Protein AF-A0A0S8DN21-F1 (afdb_monomer_lite)

pLDDT: mean 73.99, std 23.84, range [28.73, 98.62]

Foldseek 3Di:
DDDDDDDDAPDFDWDKDQDADPLRDQPLPDDDPDDFAQDWDDDPVDDIDTWDWDDPSPSITITGDRDPDDDDDDDPGDGDDDDDPDDDDDPPPDPPPDPDDLQSLQQPFQADDVGGAFEEALPQADDAADRSAERGPVHYHNAPVSRVNNCVVSVHQEYEFEFQGEYEDPEASELHEYEYPDAQDRYEYEQNLYAHANYEYESYEYEYEHVHPHAYEYEQHEDAQYEQHADEYACYEYHAAYEHDAQGEYEYHVYEYPDDDPDGYEYEYDAQYEYEYHQYDEEYEYPAAAQNYHEEAEHFYEYEYDCNHQAAEYEYEDHYPYHYPHPHYHYHYPPVVVVVVVVVCCVVPVVVVVVVVVVVVVVVVVVVVVVVCCCVVPVVVVVVVVVVVVVVVVVVVVVVVCCCVVPVVVVVVVVVVVVVVVVVVVVVVVCCCVVPVVVVVVVVVVPDDPVPDCPPDDDDDDDDDDDDDDDDDDDDDDDDDDDPVPPDDDDDDDDDDDDDDDDDDDDDDDDDDDDDDDDDDDDDDDDDDPPPDDPPPDDDDDDPPDDDDDDDDDDPSSQLPVQLVQQVQAFEEELPFPADAQDGNQERGPVHHHNALVSRLVNCVSNVRQEYEYELEEADDPAEEENHEYEYDPAYEYELNQYAYENYEYEQYAYAYEHHAPHEYEYHEHEDEAHYEDQEYPEYECYEYAHEYEHAYQYEHYYENYEYPPPHEAEYEDQHQRYEYEAYQYYEEYEYAQADANYEYEHAHAYEYEYDCRHQAYEYEYIDAYHYHYNVVPRYHYDYSDPYPPPPPPPDDDDDDDDFPFPPFWWQFDDDDDPDDFDKGFTDTDDDPDPPPQAQWWKWWPDDDDDTDTWGFHDADDVGRITGTPDDPDDDDNPTTMGTGD

Structure (mmCIF, N/CA/C/O backbone):
data_AF-A0A0S8DN21-F1
#
_entry.id   AF-A0A0S8DN21-F1
#
loop_
_atom_site.group_PDB
_atom_site.id
_atom_site.type_symbol
_atom_site.label_atom_id
_atom_site.label_alt_id
_atom_site.label_comp_id
_atom_site.label_asym_id
_atom_site.label_entity_id
_atom_site.label_seq_id
_atom_site.pdbx_PDB_ins_code
_atom_site.Cartn_x
_atom_site.Cartn_y
_atom_site.Cartn_z
_atom_site.occupancy
_atom_site.B_iso_or_equiv
_atom_site.auth_seq_id
_atom_site.auth_comp_id
_atom_site.auth_asym_id
_atom_site.auth_atom_id
_atom_site.pdbx_PDB_model_num
ATOM 1 N N . MET A 1 1 ? -36.800 -27.431 38.625 1.00 28.95 1 MET A N 1
ATOM 2 C CA . MET A 1 1 ? -35.570 -28.158 38.227 1.00 28.95 1 MET A CA 1
ATOM 3 C C . MET A 1 1 ? -35.252 -29.161 39.326 1.00 28.95 1 MET A C 1
ATOM 5 O O . MET A 1 1 ? -35.576 -28.854 40.464 1.00 28.95 1 MET A O 1
ATOM 9 N N . ASN A 1 2 ? -34.626 -30.303 39.023 1.00 29.48 2 ASN A N 1
ATOM 10 C CA . ASN A 1 2 ? -34.107 -31.214 40.051 1.00 29.48 2 ASN A CA 1
ATOM 11 C C . ASN A 1 2 ? -32.577 -31.124 40.063 1.00 29.48 2 ASN A C 1
ATOM 13 O O . ASN A 1 2 ? -31.935 -31.541 39.103 1.00 29.48 2 ASN A O 1
ATOM 17 N N . GLY A 1 3 ? -32.014 -30.585 41.141 1.00 30.81 3 GLY A N 1
ATOM 18 C CA . GLY A 1 3 ? -30.575 -30.501 41.382 1.00 30.81 3 GLY A CA 1
ATOM 19 C C . GLY A 1 3 ? -30.330 -30.235 42.872 1.00 30.81 3 GLY A C 1
ATOM 20 O O . GLY A 1 3 ? -31.048 -29.412 43.442 1.00 30.81 3 GLY A O 1
ATOM 21 N N . PRO A 1 4 ? -29.400 -30.946 43.533 1.00 31.86 4 PRO A N 1
ATOM 22 C CA . PRO A 1 4 ? -29.216 -30.830 44.975 1.00 31.86 4 PRO A CA 1
ATOM 23 C C . PRO A 1 4 ? -28.461 -29.545 45.339 1.00 31.86 4 PRO A C 1
ATOM 25 O O . PRO A 1 4 ? -27.337 -29.330 44.892 1.00 31.86 4 PRO A O 1
ATOM 28 N N . TYR A 1 5 ? -29.056 -28.721 46.203 1.00 35.66 5 TYR A N 1
ATOM 29 C CA . TYR A 1 5 ? -28.373 -27.598 46.848 1.00 35.66 5 TYR A CA 1
ATOM 30 C C . TYR A 1 5 ? -27.972 -27.990 48.272 1.00 35.66 5 TYR A C 1
ATOM 32 O O . TYR A 1 5 ? -28.826 -28.168 49.139 1.00 35.66 5 TYR A O 1
ATOM 40 N N . GLU A 1 6 ? -26.670 -28.110 48.528 1.00 32.16 6 GLU A N 1
ATOM 41 C CA . GLU A 1 6 ? -26.154 -28.446 49.856 1.00 32.16 6 GLU A CA 1
ATOM 42 C C . GLU A 1 6 ? -26.231 -27.234 50.804 1.00 32.16 6 GLU A C 1
ATOM 44 O O . GLU A 1 6 ? -25.586 -26.200 50.600 1.00 32.16 6 GLU A O 1
ATOM 49 N N . ILE A 1 7 ? -27.039 -27.352 51.862 1.00 38.12 7 ILE A N 1
ATOM 50 C CA . ILE A 1 7 ? -27.180 -26.323 52.899 1.00 38.12 7 ILE A CA 1
ATOM 51 C C . ILE A 1 7 ? -26.218 -26.645 54.047 1.00 38.12 7 ILE A C 1
ATOM 53 O O . ILE A 1 7 ? -26.537 -27.427 54.940 1.00 38.12 7 ILE A O 1
ATOM 57 N N . ILE A 1 8 ? -25.041 -26.015 54.030 1.00 36.91 8 ILE A N 1
ATOM 58 C CA . ILE A 1 8 ? -24.030 -26.146 55.091 1.00 36.91 8 ILE A CA 1
ATOM 59 C C . ILE A 1 8 ? -24.579 -25.562 56.413 1.00 36.91 8 ILE A C 1
ATOM 61 O O . ILE A 1 8 ? -24.867 -24.359 56.465 1.00 36.91 8 ILE A O 1
ATOM 65 N N . PRO A 1 9 ? -24.703 -26.356 57.498 1.00 30.48 9 PRO A N 1
ATOM 66 C CA . PRO A 1 9 ? -25.205 -25.863 58.778 1.00 30.48 9 PRO A CA 1
ATOM 67 C C . PRO A 1 9 ? -24.306 -24.782 59.395 1.00 30.48 9 PRO A C 1
ATOM 69 O O . PRO A 1 9 ? -23.082 -24.882 59.374 1.00 30.48 9 PRO A O 1
ATOM 72 N N . GLY A 1 10 ? -24.921 -23.761 59.998 1.00 34.22 10 GLY A N 1
ATOM 73 C CA . GLY A 1 10 ? -24.223 -22.702 60.742 1.00 34.22 10 GLY A CA 1
ATOM 74 C C . GLY A 1 10 ? -23.809 -21.467 59.931 1.00 34.22 10 GLY A C 1
ATOM 75 O O . GLY A 1 10 ? -23.432 -20.463 60.533 1.00 34.22 10 GLY A O 1
ATOM 76 N N . VAL A 1 11 ? -23.926 -21.476 58.598 1.00 36.78 11 VAL A N 1
ATOM 77 C CA . VAL A 1 11 ? -23.658 -20.285 57.771 1.00 36.78 11 VAL A CA 1
ATOM 78 C C . VAL A 1 11 ? -24.882 -19.365 57.748 1.00 36.78 11 VAL A C 1
ATOM 80 O O . VAL A 1 11 ? -25.915 -19.700 57.169 1.00 36.78 11 VAL A O 1
ATOM 83 N N . GLN A 1 12 ? -24.767 -18.173 58.339 1.00 35.72 12 GLN A N 1
ATOM 84 C CA . GLN A 1 12 ? -25.833 -17.169 58.317 1.00 35.72 12 GLN A CA 1
ATOM 85 C C . GLN A 1 12 ? -25.889 -16.465 56.948 1.00 35.72 12 GLN A C 1
ATOM 87 O O . GLN A 1 12 ? -25.237 -15.446 56.729 1.00 35.72 12 GLN A O 1
ATOM 92 N N . LYS A 1 13 ? -26.670 -17.011 56.007 1.00 41.50 13 LYS A N 1
ATOM 93 C CA . LYS A 1 13 ? -26.903 -16.381 54.698 1.00 41.50 13 LYS A CA 1
ATOM 94 C C . LYS A 1 13 ? -27.935 -15.254 54.815 1.00 41.50 13 LYS A C 1
ATOM 96 O O . LYS A 1 13 ? -29.097 -15.503 55.124 1.00 41.50 13 LYS A O 1
ATOM 101 N N . GLN A 1 14 ? -27.518 -14.020 54.531 1.00 38.78 14 GLN A N 1
ATOM 102 C CA . GLN A 1 14 ? -28.447 -12.931 54.223 1.00 38.78 14 GLN A CA 1
ATOM 103 C C . GLN A 1 14 ? -28.966 -13.153 52.799 1.00 38.78 14 GLN A C 1
ATOM 105 O O . GLN A 1 14 ? -28.169 -13.266 51.869 1.00 38.78 14 GLN A O 1
ATOM 110 N N . VAL A 1 15 ? -30.286 -13.256 52.637 1.00 40.91 15 VAL A N 1
ATOM 111 C CA . VAL A 1 15 ? -30.925 -13.322 51.318 1.00 40.91 15 VAL A CA 1
ATOM 112 C C . VAL A 1 15 ? -31.490 -11.941 51.016 1.00 40.91 15 VAL A C 1
ATOM 114 O O . VAL A 1 15 ? -32.269 -11.398 51.802 1.00 40.91 15 VAL A O 1
ATOM 117 N N . PHE A 1 16 ? -31.045 -11.360 49.907 1.00 37.59 16 PHE A N 1
ATOM 118 C CA . PHE A 1 16 ? -31.448 -10.032 49.465 1.00 37.59 16 PHE A CA 1
ATOM 119 C C . PHE A 1 16 ? -32.581 -10.169 48.451 1.00 37.59 16 PHE A C 1
ATOM 121 O O . PHE A 1 16 ? -32.440 -10.881 47.458 1.00 37.59 16 PHE A O 1
ATOM 128 N N . PHE A 1 17 ? -33.693 -9.483 48.704 1.00 42.19 17 PHE A N 1
ATOM 129 C CA . PHE A 1 17 ? -34.836 -9.419 47.799 1.00 42.19 17 PHE A CA 1
ATOM 130 C C . PHE A 1 17 ? -35.121 -7.942 47.491 1.00 42.19 17 PHE A C 1
ATOM 132 O O . PHE A 1 17 ? -35.488 -7.209 48.414 1.00 42.19 17 PHE A O 1
ATOM 139 N N . PRO A 1 18 ? -34.957 -7.473 46.242 1.00 38.06 18 PRO A N 1
ATOM 140 C CA . PRO A 1 18 ? -35.485 -6.176 45.845 1.00 38.06 18 PRO A CA 1
ATOM 141 C C . PRO A 1 18 ? -37.011 -6.287 45.711 1.00 38.06 18 PRO A C 1
ATOM 143 O O . PRO A 1 18 ? -37.524 -7.156 45.002 1.00 38.06 18 PRO A O 1
ATOM 146 N N . LEU A 1 19 ? -37.740 -5.434 46.429 1.00 40.19 19 LEU A N 1
ATOM 147 C CA . LEU A 1 19 ? -39.202 -5.465 46.508 1.00 40.19 19 LEU A CA 1
ATOM 148 C C . LEU A 1 19 ? -39.818 -4.525 45.461 1.00 40.19 19 LEU A C 1
ATOM 150 O O . LEU A 1 19 ? -40.304 -3.445 45.780 1.00 40.19 19 LEU A O 1
ATOM 154 N N . TYR A 1 20 ? -39.784 -4.948 44.197 1.00 38.16 20 TYR A N 1
ATOM 155 C CA . TYR A 1 20 ? -40.479 -4.252 43.112 1.00 38.16 20 TYR A CA 1
ATOM 156 C C . TYR A 1 20 ? -41.983 -4.546 43.136 1.00 38.16 20 TYR A C 1
ATOM 158 O O . TYR A 1 20 ? -42.397 -5.696 43.315 1.00 38.16 20 TYR A O 1
ATOM 166 N N . ALA A 1 21 ? -42.800 -3.519 42.902 1.00 39.22 21 ALA A N 1
ATOM 167 C CA . ALA A 1 21 ? -44.209 -3.700 42.578 1.00 39.22 21 ALA A CA 1
ATOM 168 C C . ALA A 1 21 ? -44.368 -4.356 41.191 1.00 39.22 21 ALA A C 1
ATOM 170 O O . ALA A 1 21 ? -43.506 -4.232 40.320 1.00 39.22 21 ALA A O 1
ATOM 171 N N . LEU A 1 22 ? -45.489 -5.055 40.967 1.00 37.34 22 LEU A N 1
ATOM 172 C CA . LEU A 1 22 ? -45.766 -5.782 39.713 1.00 37.34 22 LEU A CA 1
ATOM 173 C C . LEU A 1 22 ? -45.974 -4.871 38.485 1.00 37.34 22 LEU A C 1
ATOM 175 O O . LEU A 1 22 ? -46.041 -5.373 37.367 1.00 37.34 22 LEU A O 1
ATOM 179 N N . ASP A 1 23 ? -46.075 -3.558 38.691 1.00 36.19 23 ASP A N 1
ATOM 180 C CA . ASP A 1 23 ? -46.151 -2.518 37.658 1.00 36.19 23 ASP A CA 1
ATOM 181 C C . ASP A 1 23 ? -44.805 -1.810 37.400 1.00 36.19 23 ASP A C 1
ATOM 183 O O . ASP A 1 23 ? -44.726 -0.954 36.523 1.00 36.19 23 ASP A O 1
ATOM 187 N N . GLY A 1 24 ? -43.745 -2.175 38.133 1.00 36.81 24 GLY A N 1
ATOM 188 C CA . GLY A 1 24 ? -42.423 -1.555 38.034 1.00 36.81 24 GLY A CA 1
ATOM 189 C C . GLY A 1 24 ? -42.258 -0.250 38.820 1.00 36.81 24 GLY A C 1
ATOM 190 O O . GLY A 1 24 ? -41.182 0.341 38.756 1.00 36.81 24 GLY A O 1
ATOM 191 N N . THR A 1 25 ? -43.269 0.198 39.575 1.00 39.69 25 THR A N 1
ATOM 192 C CA . THR A 1 25 ? -43.149 1.414 40.393 1.00 39.69 25 THR A CA 1
ATOM 193 C C . THR A 1 25 ? -42.211 1.217 41.588 1.00 39.69 25 THR A C 1
ATOM 195 O O . THR A 1 25 ? -42.192 0.170 42.244 1.00 39.69 25 THR A O 1
ATOM 198 N N . ASP A 1 26 ? -41.411 2.247 41.868 1.00 39.78 26 ASP A N 1
ATOM 199 C CA . ASP A 1 26 ? -40.457 2.266 42.975 1.00 39.78 26 ASP A CA 1
ATOM 200 C C . ASP A 1 26 ? -41.138 2.786 44.254 1.00 39.78 26 ASP A C 1
ATOM 202 O O . ASP A 1 26 ? -41.635 3.915 44.307 1.00 39.78 26 ASP A O 1
ATOM 206 N N . ILE A 1 27 ? -41.184 1.963 45.306 1.00 45.03 27 ILE A N 1
ATOM 207 C CA . ILE A 1 27 ? -42.001 2.189 46.518 1.00 45.03 27 ILE A CA 1
ATOM 208 C C . ILE A 1 27 ? -41.294 3.153 47.506 1.00 45.03 27 ILE A C 1
ATOM 210 O O . ILE A 1 27 ? -41.450 3.079 48.725 1.00 45.03 27 ILE A O 1
ATOM 214 N N . LEU A 1 28 ? -40.477 4.074 46.986 1.00 42.62 28 LEU A N 1
ATOM 215 C CA . LEU A 1 28 ? -39.455 4.805 47.743 1.00 42.62 28 LEU A CA 1
ATOM 216 C C . LEU A 1 28 ? -39.916 6.135 48.377 1.00 42.62 28 LEU A C 1
ATOM 218 O O . LEU A 1 28 ? -39.107 6.838 48.982 1.00 42.62 28 LEU A O 1
ATOM 222 N N . THR A 1 29 ? -41.200 6.504 48.272 1.00 42.84 29 THR A N 1
ATOM 223 C CA . THR A 1 29 ? -41.708 7.817 48.744 1.00 42.84 29 THR A CA 1
ATOM 224 C C . THR A 1 29 ? -42.623 7.778 49.974 1.00 42.84 29 THR A C 1
ATOM 226 O O . THR A 1 29 ? -42.801 8.813 50.620 1.00 42.84 29 THR A O 1
ATOM 229 N N . THR A 1 30 ? -43.175 6.621 50.362 1.00 42.12 30 THR A N 1
ATOM 230 C CA . THR A 1 30 ? -44.079 6.494 51.524 1.00 42.12 30 THR A CA 1
ATOM 231 C C . THR A 1 30 ? -43.755 5.269 52.382 1.00 42.12 30 THR A C 1
ATOM 233 O O . THR A 1 30 ? -44.365 4.216 52.245 1.00 42.12 30 THR A O 1
ATOM 236 N N . SER A 1 31 ? -42.815 5.420 53.323 1.00 38.47 31 SER A N 1
ATOM 237 C CA . SER A 1 31 ? -42.381 4.369 54.262 1.00 38.47 31 SER A CA 1
ATOM 238 C C . SER A 1 31 ? -43.551 3.609 54.921 1.00 38.47 31 SER A C 1
ATOM 240 O O . SER A 1 31 ? -44.185 4.156 55.832 1.00 38.47 31 SER A O 1
ATOM 242 N N . PRO A 1 32 ? -43.820 2.340 54.554 1.00 44.75 32 PRO A N 1
ATOM 243 C CA . PRO A 1 32 ? -44.879 1.561 55.180 1.00 44.75 32 PRO A CA 1
ATOM 244 C C . PRO A 1 32 ? -44.403 1.071 56.551 1.00 44.75 32 PRO A C 1
ATOM 246 O O . PRO A 1 32 ? -43.455 0.288 56.659 1.00 44.75 32 PRO A O 1
ATOM 249 N N . THR A 1 33 ? -45.057 1.516 57.624 1.00 44.94 33 THR A N 1
ATOM 250 C CA . THR A 1 33 ? -44.799 1.004 58.977 1.00 44.94 33 THR A CA 1
ATOM 251 C C . THR A 1 33 ? -45.472 -0.354 59.166 1.00 44.94 33 THR A C 1
ATOM 253 O O . THR A 1 33 ? -46.560 -0.435 59.735 1.00 44.94 33 THR A O 1
ATOM 256 N N . PHE A 1 34 ? -44.820 -1.417 58.691 1.00 46.47 34 PHE A N 1
ATOM 257 C CA . PHE A 1 34 ? -45.204 -2.798 58.992 1.00 46.47 34 PHE A CA 1
ATOM 258 C C . PHE A 1 34 ? -45.185 -3.043 60.508 1.00 46.47 34 PHE A C 1
ATOM 260 O O . PHE A 1 34 ? -44.206 -2.721 61.188 1.00 46.47 34 PHE A O 1
ATOM 267 N N . ALA A 1 35 ? -46.253 -3.632 61.044 1.00 46.19 35 ALA A N 1
ATOM 268 C CA . ALA A 1 35 ? -46.331 -4.032 62.439 1.00 46.19 35 ALA A CA 1
ATOM 269 C C . ALA A 1 35 ? -45.680 -5.411 62.652 1.00 46.19 35 ALA A C 1
ATOM 271 O O . ALA A 1 35 ? -45.545 -6.236 61.743 1.00 46.19 35 ALA A O 1
ATOM 272 N N . SER A 1 36 ? -45.256 -5.692 63.888 1.00 42.34 36 SER A N 1
ATOM 273 C CA . SER A 1 36 ? -44.596 -6.957 64.222 1.00 42.34 36 SER A CA 1
ATOM 274 C C . SER A 1 36 ? -45.590 -8.127 64.218 1.00 42.34 36 SER A C 1
ATOM 276 O O . SER A 1 36 ? -46.199 -8.441 65.243 1.00 42.34 36 SER A O 1
ATOM 278 N N . GLY A 1 37 ? -45.734 -8.785 63.068 1.00 49.97 37 GLY A N 1
ATOM 279 C CA . GLY A 1 37 ? -46.619 -9.939 62.880 1.00 49.97 37 GLY A CA 1
ATOM 280 C C . GLY A 1 37 ? -47.245 -10.050 61.487 1.00 49.97 37 GLY A C 1
ATOM 281 O O . GLY A 1 37 ? -47.795 -11.109 61.176 1.00 49.97 37 GLY A O 1
ATOM 282 N N . ASP A 1 38 ? -47.135 -9.001 60.667 1.00 46.25 38 ASP A N 1
ATOM 283 C CA . ASP A 1 38 ? -47.814 -8.899 59.366 1.00 46.25 38 ASP A CA 1
ATOM 284 C C . ASP A 1 38 ? -47.219 -9.845 58.305 1.00 46.25 38 ASP A C 1
ATOM 286 O O . ASP A 1 38 ? -47.933 -10.328 57.429 1.00 46.25 38 ASP A O 1
ATOM 290 N N . ALA A 1 39 ? -45.927 -10.180 58.417 1.00 45.69 39 ALA A N 1
ATOM 291 C CA . ALA A 1 39 ? -45.238 -11.125 57.539 1.00 45.69 39 ALA A CA 1
ATOM 292 C C . ALA A 1 39 ? -44.984 -12.475 58.236 1.00 45.69 39 ALA A C 1
ATOM 294 O O . ALA A 1 39 ? -44.310 -12.549 59.269 1.00 45.69 39 ALA A O 1
ATOM 295 N N . LYS A 1 40 ? -45.481 -13.566 57.635 1.00 47.41 40 LYS A N 1
ATOM 296 C CA . LYS A 1 40 ? -45.290 -14.945 58.117 1.00 47.41 40 LYS A CA 1
ATOM 297 C C . LYS A 1 40 ? -44.787 -15.853 57.004 1.00 47.41 40 LYS A C 1
ATOM 299 O O . LYS A 1 40 ? -45.520 -16.142 56.062 1.00 47.41 40 LYS A O 1
ATOM 304 N N . LEU A 1 41 ? -43.569 -16.368 57.161 1.00 45.84 41 LEU A N 1
ATOM 305 C CA . LEU A 1 41 ? -43.101 -17.501 56.369 1.00 45.84 41 LEU A CA 1
ATOM 306 C 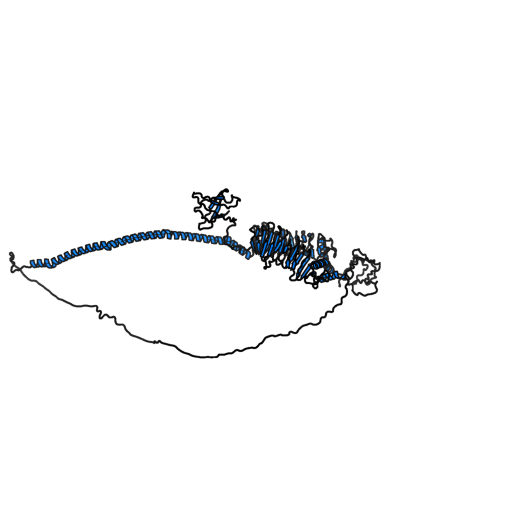C . LEU A 1 41 ? -43.709 -18.781 56.951 1.00 45.84 41 LEU A C 1
ATOM 308 O O . LEU A 1 41 ? -43.538 -19.076 58.137 1.00 45.84 41 LEU A O 1
ATOM 312 N N . LYS A 1 42 ? -44.388 -19.563 56.112 1.00 45.25 42 LYS A N 1
ATOM 313 C CA . LYS A 1 42 ? -44.715 -20.954 56.419 1.00 45.25 42 LYS A CA 1
ATOM 314 C C . LYS A 1 42 ? -43.807 -21.845 55.582 1.00 45.25 42 LYS A C 1
ATOM 316 O O . LYS A 1 42 ? -44.003 -21.960 54.379 1.00 45.25 42 LYS A O 1
ATOM 321 N N . VAL A 1 43 ? -42.824 -22.455 56.235 1.00 48.00 43 VAL A N 1
ATOM 322 C CA . VAL A 1 43 ? -42.149 -23.644 55.702 1.00 48.00 43 VAL A CA 1
ATOM 323 C C . VAL A 1 43 ? -43.130 -24.805 55.865 1.00 48.00 43 VAL A C 1
ATOM 325 O O . VAL A 1 43 ? -43.796 -24.884 56.904 1.00 48.00 43 VAL A O 1
ATOM 328 N N . ASP A 1 44 ? -43.271 -25.675 54.867 1.00 39.28 44 ASP A N 1
ATOM 329 C CA . ASP A 1 44 ? -44.067 -26.889 55.057 1.00 39.28 44 ASP A CA 1
ATOM 330 C C . ASP A 1 44 ? -43.394 -27.842 56.062 1.00 39.28 44 ASP A C 1
ATOM 332 O O . ASP A 1 44 ? -42.248 -27.651 56.472 1.00 39.28 44 ASP A O 1
ATOM 336 N N . GLY A 1 45 ? -44.212 -28.693 56.687 1.00 50.88 45 GLY A N 1
ATOM 337 C CA . GLY A 1 45 ? -43.869 -29.411 57.924 1.00 50.88 45 GLY A CA 1
ATOM 338 C C . GLY A 1 45 ? -43.660 -28.542 59.186 1.00 50.88 45 GLY A C 1
ATOM 339 O O . GLY A 1 45 ? -43.827 -29.042 60.298 1.00 50.88 45 GLY A O 1
ATOM 340 N N . GLY A 1 46 ? -43.329 -27.251 59.055 1.00 46.16 46 GLY A N 1
ATOM 341 C CA . GLY A 1 46 ? -42.868 -26.391 60.149 1.00 46.16 46 GLY A CA 1
ATOM 342 C C . GLY A 1 46 ? -43.931 -25.526 60.844 1.00 46.16 46 GLY A C 1
ATOM 343 O O . GLY A 1 46 ? -44.947 -25.126 60.272 1.00 46.16 46 GLY A O 1
ATOM 344 N N . THR A 1 47 ? -43.656 -25.154 62.099 1.00 44.81 47 THR A N 1
ATOM 345 C CA . THR A 1 47 ? -44.375 -24.077 62.801 1.00 44.81 47 THR A CA 1
ATOM 346 C C . THR A 1 47 ? -43.934 -22.711 62.275 1.00 44.81 47 THR A C 1
ATOM 348 O O . THR A 1 47 ? -42.745 -22.402 62.304 1.00 44.81 47 THR A O 1
ATOM 351 N N . SER A 1 48 ? -44.881 -21.871 61.848 1.00 44.53 48 SER A N 1
ATOM 352 C CA . SER A 1 48 ? -44.591 -20.530 61.323 1.00 44.53 48 SER A CA 1
ATOM 353 C C . SER A 1 48 ? -43.942 -19.625 62.374 1.00 44.53 48 SER A C 1
ATOM 355 O O . SER A 1 48 ? -44.565 -19.307 63.391 1.00 44.53 48 SER A O 1
ATOM 357 N N . THR A 1 49 ? -42.729 -19.155 62.102 1.00 51.78 49 THR A N 1
ATOM 358 C CA . THR A 1 49 ? -42.097 -18.054 62.832 1.00 51.78 49 THR A CA 1
ATOM 359 C C . THR A 1 49 ? -42.570 -16.700 62.292 1.00 51.78 49 THR A C 1
ATOM 361 O O . THR A 1 49 ? -42.943 -16.566 61.126 1.00 51.78 49 THR A O 1
ATOM 364 N N . ASN A 1 50 ? -42.565 -15.681 63.154 1.00 48.69 50 ASN A N 1
ATOM 365 C CA . ASN A 1 50 ? -42.754 -14.287 62.748 1.00 48.69 50 ASN A CA 1
ATOM 366 C C . ASN A 1 50 ? -41.379 -13.663 62.467 1.00 48.69 50 ASN A C 1
ATOM 368 O O . ASN A 1 50 ? -40.411 -13.977 63.163 1.00 48.69 50 ASN A O 1
ATOM 372 N N . PHE A 1 51 ? -41.308 -12.741 61.509 1.00 55.59 51 PHE A N 1
ATOM 373 C CA . PHE A 1 51 ? -40.085 -12.014 61.159 1.00 55.59 51 PHE A CA 1
ATOM 374 C C . PHE A 1 51 ? -40.374 -10.514 61.152 1.00 55.59 51 PHE A C 1
ATOM 376 O O . PHE A 1 51 ? -41.481 -10.099 60.813 1.00 55.59 51 PHE A O 1
ATOM 383 N N . THR A 1 52 ? -39.365 -9.708 61.471 1.00 53.19 52 THR A N 1
ATOM 384 C CA . THR A 1 52 ? -39.417 -8.250 61.314 1.00 53.19 52 THR A CA 1
ATOM 385 C C . THR A 1 52 ? -38.413 -7.863 60.228 1.00 53.19 52 THR A C 1
ATOM 387 O O . THR A 1 52 ? -37.211 -7.915 60.498 1.00 53.19 52 THR A O 1
ATOM 390 N N . PRO A 1 53 ? -38.855 -7.525 59.003 1.00 50.62 53 PRO A N 1
ATOM 391 C CA . PRO A 1 53 ? -37.958 -7.046 57.956 1.00 50.62 53 PRO A CA 1
ATOM 392 C C . PRO A 1 53 ? -37.241 -5.762 58.390 1.00 50.62 53 PRO A C 1
ATOM 394 O O . PRO A 1 53 ? -37.878 -4.843 58.904 1.00 50.62 53 PRO A O 1
ATOM 397 N N . GLN A 1 54 ? -35.928 -5.673 58.163 1.00 54.53 54 GLN A N 1
ATOM 398 C CA . GLN A 1 54 ? -35.186 -4.421 58.337 1.00 54.53 54 GLN A CA 1
ATOM 399 C C . GLN A 1 54 ? -34.985 -3.743 56.981 1.00 54.53 54 GLN A C 1
ATOM 401 O O . GLN A 1 54 ? -34.255 -4.258 56.131 1.00 54.53 54 GLN A O 1
ATOM 406 N N . HIS A 1 55 ? -35.625 -2.586 56.808 1.00 48.81 55 HIS A N 1
ATOM 407 C CA . HIS A 1 55 ? -35.396 -1.672 55.690 1.00 48.81 55 HIS A CA 1
ATOM 408 C C . HIS A 1 55 ? -34.038 -0.978 55.851 1.00 48.81 55 HIS A C 1
ATOM 410 O O . HIS A 1 55 ? -33.757 -0.442 56.926 1.00 48.81 55 HIS A O 1
ATOM 416 N N . ARG A 1 56 ? -33.203 -0.973 54.806 1.00 51.59 56 ARG A N 1
ATOM 417 C CA . ARG A 1 56 ? -31.857 -0.375 54.857 1.00 51.59 56 ARG A CA 1
ATOM 418 C C . ARG A 1 56 ? -31.768 1.081 54.386 1.00 51.59 56 ARG A C 1
ATOM 420 O O . ARG A 1 56 ? -30.730 1.701 54.592 1.00 51.59 56 ARG A O 1
ATOM 427 N N . GLY A 1 57 ? -32.853 1.655 53.860 1.00 42.16 57 GLY A N 1
ATOM 428 C CA . GLY A 1 57 ? -32.885 3.041 53.355 1.00 42.16 57 GLY A CA 1
ATOM 429 C C . GLY A 1 57 ? -32.557 3.176 51.862 1.00 42.16 57 GLY A C 1
ATOM 430 O O . GLY A 1 57 ? -32.560 4.280 51.335 1.00 42.16 57 GLY A O 1
ATOM 431 N N . ASP A 1 58 ? -32.315 2.047 51.207 1.00 49.09 58 ASP A N 1
ATOM 432 C CA . ASP A 1 58 ? -31.946 1.825 49.804 1.00 49.09 58 ASP A CA 1
ATOM 433 C C . ASP A 1 58 ? -33.064 1.091 49.024 1.00 49.09 58 ASP A C 1
ATOM 435 O O . ASP A 1 58 ? -32.819 0.529 47.960 1.00 49.09 58 ASP A O 1
ATOM 439 N N . GLY A 1 59 ? -34.278 1.023 49.586 1.00 45.69 59 GLY A N 1
ATOM 440 C CA . GLY A 1 59 ? -35.390 0.204 49.084 1.00 45.69 59 GLY A CA 1
ATOM 441 C C . GLY A 1 59 ? -35.280 -1.293 49.417 1.00 45.69 59 GLY A C 1
ATOM 442 O O . GLY A 1 59 ? -36.239 -2.042 49.218 1.00 45.69 59 GLY A O 1
ATOM 443 N N . ILE A 1 60 ? -34.153 -1.762 49.969 1.00 45.44 60 ILE A N 1
ATOM 444 C CA . ILE A 1 60 ? -33.922 -3.182 50.248 1.00 45.44 60 ILE A CA 1
ATOM 445 C C . ILE A 1 60 ? -34.390 -3.533 51.665 1.00 45.44 60 ILE A C 1
ATOM 447 O O . ILE A 1 60 ? -33.958 -2.968 52.677 1.00 45.44 60 ILE A O 1
ATOM 451 N N . TYR A 1 61 ? -35.258 -4.542 51.743 1.00 48.94 61 TYR A N 1
ATOM 452 C CA . TYR A 1 61 ? -35.686 -5.163 52.993 1.00 48.94 61 TYR A CA 1
ATOM 453 C C . TYR A 1 61 ? -34.886 -6.444 53.240 1.00 48.94 61 TYR A C 1
ATOM 455 O O . TYR A 1 61 ? -35.029 -7.438 52.530 1.00 48.94 61 TYR A O 1
ATOM 463 N N . THR A 1 62 ? -34.057 -6.445 54.283 1.00 45.97 62 THR A N 1
ATOM 464 C CA . THR A 1 62 ? -33.304 -7.640 54.692 1.00 45.97 62 THR A CA 1
ATOM 465 C C . THR A 1 62 ? -34.090 -8.480 55.701 1.00 45.97 62 THR A C 1
ATOM 467 O O . THR A 1 62 ? -34.581 -7.967 56.711 1.00 45.97 62 THR A O 1
ATOM 470 N N . VAL A 1 63 ? -34.190 -9.789 55.439 1.00 47.72 63 VAL A N 1
ATOM 471 C CA . VAL A 1 63 ? -34.763 -10.789 56.356 1.00 47.72 63 VAL A CA 1
ATOM 472 C C . VAL A 1 63 ? -33.704 -11.847 56.661 1.00 47.72 63 VAL A C 1
ATOM 474 O O . VAL A 1 63 ? -33.359 -12.676 55.821 1.00 47.72 63 VAL A O 1
ATOM 477 N N . SER A 1 64 ? -33.188 -11.833 57.890 1.00 46.56 64 SER A N 1
ATOM 478 C CA . SER A 1 64 ? -32.197 -12.805 58.363 1.00 46.56 64 SER A CA 1
ATOM 479 C C . SER A 1 64 ? -32.865 -14.128 58.749 1.00 46.56 64 SER A C 1
ATOM 481 O O . SER A 1 64 ? -33.298 -14.306 59.889 1.00 46.56 64 SER A O 1
ATOM 483 N N . ILE A 1 65 ? -32.941 -15.073 57.808 1.00 46.50 65 ILE A N 1
ATOM 484 C CA . ILE A 1 65 ? -33.449 -16.427 58.071 1.00 46.50 65 ILE A CA 1
ATOM 485 C C . ILE A 1 65 ? -32.339 -17.270 58.718 1.00 46.50 65 ILE A C 1
ATOM 487 O O . ILE A 1 65 ? -31.540 -17.916 58.042 1.00 46.50 65 ILE A O 1
ATOM 491 N N . THR A 1 66 ? -32.292 -17.287 60.050 1.00 44.31 66 THR A N 1
ATOM 492 C CA . THR A 1 66 ? -31.455 -18.240 60.794 1.00 44.31 66 THR A CA 1
ATOM 493 C C . THR A 1 66 ? -32.072 -19.638 60.688 1.00 44.31 66 THR A C 1
ATOM 495 O O . THR A 1 66 ? -33.103 -19.912 61.303 1.00 44.31 66 THR A O 1
ATOM 498 N N . ALA A 1 67 ? -31.454 -20.525 59.904 1.00 43.84 67 ALA A N 1
ATOM 499 C CA . ALA A 1 67 ? -31.935 -21.890 59.694 1.00 43.84 67 ALA A CA 1
ATOM 500 C C . ALA A 1 67 ? -31.870 -22.721 60.993 1.00 43.84 67 ALA A C 1
ATOM 502 O O . ALA A 1 67 ? -30.800 -23.143 61.425 1.00 43.84 67 ALA A O 1
ATOM 503 N N . GLY A 1 68 ? -33.032 -22.945 61.615 1.00 40.41 68 GLY A N 1
ATOM 504 C CA . GLY A 1 68 ? -33.181 -23.695 62.870 1.00 40.41 68 GLY A CA 1
ATOM 505 C C . GLY A 1 68 ? -33.572 -25.170 62.715 1.00 40.41 68 GLY A C 1
ATOM 506 O O . GLY A 1 68 ? -33.886 -25.807 63.717 1.00 40.41 68 GLY A O 1
ATOM 507 N N . SER A 1 69 ? -33.596 -25.707 61.490 1.00 41.31 69 SER A N 1
ATOM 508 C CA . SER A 1 69 ? -33.927 -27.113 61.216 1.00 41.31 69 SER A CA 1
ATOM 509 C C . SER A 1 69 ? -32.668 -27.914 60.890 1.00 41.31 69 SER A C 1
ATOM 511 O O . SER A 1 69 ? -31.869 -27.501 60.053 1.00 41.31 69 SER A O 1
ATOM 513 N N . THR A 1 70 ? -32.495 -29.058 61.553 1.00 40.28 70 THR A N 1
ATOM 514 C CA . THR A 1 70 ? -31.331 -29.953 61.413 1.00 40.28 70 THR A CA 1
ATOM 515 C C . THR A 1 70 ? -31.650 -31.264 60.689 1.00 40.28 70 THR A C 1
ATOM 517 O O . THR A 1 70 ? -30.779 -32.122 60.562 1.00 40.28 70 THR A O 1
ATOM 520 N N . THR A 1 71 ? -32.882 -31.443 60.205 1.00 39.53 71 THR A N 1
ATOM 521 C CA . THR A 1 71 ? -33.297 -32.630 59.446 1.00 39.53 71 THR A CA 1
ATOM 522 C C . THR A 1 71 ? -33.153 -32.394 57.948 1.00 39.53 71 THR A C 1
ATOM 524 O O . THR A 1 71 ? -33.934 -31.644 57.364 1.00 39.53 71 THR A O 1
ATOM 527 N N . ALA A 1 72 ? -32.187 -33.067 57.323 1.00 44.59 72 ALA A N 1
ATOM 528 C CA . ALA A 1 72 ? -32.124 -33.178 55.870 1.00 44.59 72 ALA A CA 1
ATOM 529 C C . ALA A 1 72 ? -33.317 -34.009 55.359 1.00 44.59 72 ALA A C 1
ATOM 531 O O . ALA A 1 72 ? -33.519 -35.142 55.798 1.00 44.59 72 ALA A O 1
ATOM 532 N N . GLY A 1 73 ? -34.099 -33.430 54.450 1.00 39.78 73 GLY A N 1
ATOM 533 C CA . GLY A 1 73 ? -35.260 -34.040 53.806 1.00 39.78 73 GLY A CA 1
ATOM 534 C C . GLY A 1 73 ? -35.700 -33.187 52.615 1.00 39.78 73 GLY A C 1
ATOM 535 O O . GLY A 1 73 ? -35.584 -31.962 52.657 1.00 39.78 73 GLY A O 1
ATOM 536 N N . ASP A 1 74 ? -36.141 -33.835 51.539 1.00 40.53 74 ASP A N 1
ATOM 537 C CA . ASP A 1 74 ? -36.292 -33.215 50.218 1.00 40.53 74 ASP A CA 1
ATOM 538 C C . ASP A 1 74 ? -37.577 -32.374 50.075 1.00 40.53 74 ASP A C 1
ATOM 540 O O . ASP A 1 74 ? -38.550 -32.801 49.452 1.00 40.53 74 ASP A O 1
ATOM 544 N N . GLU A 1 75 ? -37.584 -31.149 50.609 1.00 36.75 75 GLU A N 1
ATOM 545 C CA . GLU A 1 75 ? -38.685 -30.192 50.415 1.00 36.75 75 GLU A CA 1
ATOM 546 C C . GLU A 1 75 ? -38.262 -28.966 49.585 1.00 36.75 75 GLU A C 1
ATOM 548 O O . GLU A 1 75 ? -37.563 -28.062 50.046 1.00 36.75 75 GLU A O 1
ATOM 553 N N . ASN A 1 76 ? -38.740 -28.916 48.335 1.00 34.72 76 ASN A N 1
ATOM 554 C CA . ASN A 1 76 ? -38.630 -27.748 47.457 1.00 34.72 76 ASN A CA 1
ATOM 555 C C . ASN A 1 76 ? -39.538 -26.615 47.971 1.00 34.72 76 ASN A C 1
ATOM 557 O O . ASN A 1 76 ? -40.704 -26.523 47.587 1.00 34.72 76 ASN A O 1
ATOM 561 N N . GLY A 1 77 ? -39.007 -25.761 48.848 1.00 32.12 77 GLY A N 1
ATOM 562 C CA . GLY A 1 77 ? -39.755 -24.676 49.487 1.00 32.12 77 GLY A CA 1
ATOM 563 C C . GLY A 1 77 ? -40.277 -23.616 48.508 1.00 32.12 77 GLY A C 1
ATOM 564 O O . GLY A 1 77 ? -39.556 -22.688 48.145 1.00 32.12 77 GLY A O 1
ATOM 565 N N . LEU A 1 78 ? -41.554 -23.714 48.131 1.00 35.72 78 LEU A N 1
ATOM 566 C CA . LEU A 1 78 ? -42.260 -22.690 47.359 1.00 35.72 78 LEU A CA 1
ATOM 567 C C . LEU A 1 78 ? -42.620 -21.495 48.258 1.00 35.72 78 LEU A C 1
ATOM 569 O O . LEU A 1 78 ? -43.471 -21.603 49.143 1.00 35.72 78 LEU A O 1
ATOM 573 N N . LEU A 1 79 ? -42.012 -20.333 48.007 1.00 40.00 79 LEU A N 1
ATOM 574 C CA . LEU A 1 79 ? -42.301 -19.095 48.737 1.00 40.00 79 LEU A CA 1
ATOM 575 C C . LEU A 1 79 ? -43.663 -18.506 48.325 1.00 40.00 79 LEU A C 1
ATOM 577 O O . LEU A 1 79 ? -43.750 -17.650 47.447 1.00 40.00 79 LEU A O 1
ATOM 581 N N . VAL A 1 80 ? -44.740 -18.948 48.978 1.00 33.19 80 VAL A N 1
ATOM 582 C CA . VAL A 1 80 ? -46.083 -18.375 48.788 1.00 33.19 80 VAL A CA 1
ATOM 583 C C . VAL A 1 80 ? -46.284 -17.176 49.716 1.00 33.19 80 VAL A C 1
ATOM 585 O O . VAL A 1 80 ? -46.642 -17.334 50.884 1.00 33.19 80 VAL A O 1
ATOM 588 N N . VAL A 1 81 ? -46.114 -15.965 49.185 1.00 37.97 81 VAL A N 1
ATOM 589 C CA . VAL A 1 81 ? -46.566 -14.738 49.857 1.00 37.97 81 VAL A CA 1
ATOM 590 C C . VAL A 1 81 ? -48.089 -14.634 49.727 1.00 37.97 81 VAL A C 1
ATOM 592 O O . VAL A 1 81 ? -48.631 -14.723 48.626 1.00 37.97 81 VAL A O 1
ATOM 595 N N . ARG A 1 82 ? -48.792 -14.439 50.848 1.00 35.72 82 ARG A N 1
ATOM 596 C CA . ARG A 1 82 ? -50.213 -14.065 50.868 1.00 35.72 82 ARG A CA 1
ATOM 597 C C . ARG A 1 82 ? -50.383 -12.764 51.637 1.00 35.72 82 ARG A C 1
ATOM 599 O O . ARG A 1 82 ? -50.094 -12.738 52.831 1.00 35.72 82 ARG A O 1
ATOM 606 N N . ASP A 1 83 ? -50.935 -11.747 50.986 1.00 38.62 83 ASP A N 1
ATOM 607 C CA . ASP A 1 83 ? -51.718 -10.749 51.712 1.00 38.62 83 ASP A CA 1
ATOM 608 C C . ASP A 1 83 ? -53.003 -11.424 52.237 1.00 38.62 83 ASP A C 1
ATOM 610 O O . ASP A 1 83 ? -53.559 -12.335 51.615 1.00 38.62 83 ASP A O 1
ATOM 614 N N . LEU A 1 84 ? -53.432 -11.014 53.425 1.00 39.00 84 LEU A N 1
ATOM 615 C CA . LEU A 1 84 ? -54.594 -11.523 54.152 1.00 39.00 84 LEU A CA 1
ATOM 616 C C . LEU A 1 84 ? -55.484 -10.388 54.695 1.00 39.00 84 LEU A C 1
ATOM 618 O O . LEU A 1 84 ? -56.357 -10.646 55.523 1.00 39.00 84 LEU A O 1
ATOM 622 N N . THR A 1 85 ? -55.270 -9.143 54.253 1.00 35.03 85 THR A N 1
ATOM 623 C CA . THR A 1 85 ? -55.876 -7.946 54.861 1.00 35.03 85 THR A CA 1
ATOM 624 C C . THR A 1 85 ? -57.016 -7.304 54.060 1.00 35.03 85 THR A C 1
ATOM 626 O O . THR A 1 85 ? -57.765 -6.513 54.633 1.00 35.03 85 THR A O 1
ATOM 629 N N . SER A 1 86 ? -57.228 -7.679 52.789 1.00 36.00 86 SER A N 1
ATOM 630 C CA . SER A 1 86 ? -58.282 -7.107 51.927 1.00 36.00 86 SER A CA 1
ATOM 631 C C . SER A 1 86 ? -59.306 -8.144 51.414 1.00 36.00 86 SER A C 1
ATOM 633 O O . SER A 1 86 ? -58.921 -9.125 50.771 1.00 36.00 86 SER A O 1
ATOM 635 N N . PRO A 1 87 ? -60.623 -7.961 51.655 1.00 43.00 87 PRO A N 1
ATOM 636 C CA . PRO A 1 87 ? -61.666 -8.840 51.130 1.00 43.00 87 PRO A CA 1
ATOM 637 C C . PRO A 1 87 ? -62.193 -8.381 49.754 1.00 43.00 87 PRO A C 1
ATOM 639 O O . PRO A 1 87 ? -63.065 -7.519 49.676 1.00 43.00 87 PRO A O 1
ATOM 642 N N . GLN A 1 88 ? -61.776 -9.093 48.696 1.00 49.41 88 GLN A N 1
ATOM 643 C CA . GLN A 1 88 ? -62.133 -8.882 47.274 1.00 49.41 88 GLN A CA 1
ATOM 644 C C . GLN A 1 88 ? -61.460 -7.635 46.648 1.00 49.41 88 GLN A C 1
ATOM 646 O O . GLN A 1 88 ? -61.352 -6.597 47.283 1.00 49.41 88 GLN A O 1
ATOM 651 N N . THR A 1 89 ? -60.980 -7.663 45.400 1.00 38.41 89 THR A N 1
ATOM 652 C CA . THR A 1 89 ? -61.275 -8.567 44.268 1.00 38.41 89 THR A CA 1
ATOM 653 C C . THR A 1 89 ? -60.071 -9.400 43.792 1.00 38.41 89 THR A C 1
ATOM 655 O O . THR A 1 89 ? -58.929 -9.161 44.168 1.00 38.41 89 THR A O 1
ATOM 658 N N . TRP A 1 90 ? -60.330 -10.423 42.967 1.00 39.59 90 TRP A N 1
ATOM 659 C CA . TRP A 1 90 ? -59.307 -11.356 42.475 1.00 39.59 90 TRP A CA 1
ATOM 660 C C . TRP A 1 90 ? -58.639 -10.844 41.188 1.00 39.59 90 TRP A C 1
ATOM 662 O O . TRP A 1 90 ? -59.118 -11.127 40.091 1.00 39.59 90 TRP A O 1
ATOM 672 N N . LEU A 1 91 ? -57.499 -10.160 41.307 1.00 35.09 91 LEU A N 1
ATOM 673 C CA . LEU A 1 91 ? -56.521 -10.097 40.215 1.00 35.09 91 LEU A CA 1
ATOM 674 C C . LEU A 1 91 ? -55.672 -11.373 40.259 1.00 35.09 91 LEU A C 1
ATOM 676 O O . LEU A 1 91 ? -54.788 -11.522 41.096 1.00 35.09 91 LEU A O 1
ATOM 680 N N . SER A 1 92 ? -55.966 -12.324 39.371 1.00 39.88 92 SER A N 1
ATOM 681 C CA . SER A 1 92 ? -55.308 -13.639 39.321 1.00 39.88 92 SER A CA 1
ATOM 682 C C . SER A 1 92 ? -53.953 -13.624 38.596 1.00 39.88 92 SER A C 1
ATOM 684 O O . SER A 1 92 ? -53.591 -14.595 37.933 1.00 39.88 92 SER A O 1
ATOM 686 N N . THR A 1 93 ? -53.206 -12.523 38.691 1.00 37.75 93 THR A N 1
ATOM 687 C CA . THR A 1 93 ? -51.825 -12.419 38.206 1.00 37.75 93 THR A CA 1
ATOM 688 C C . THR A 1 93 ? -50.905 -13.140 39.184 1.00 37.75 93 THR A C 1
ATOM 690 O O . THR A 1 93 ? -50.554 -12.602 40.234 1.00 37.75 93 THR A O 1
ATOM 693 N N . ALA A 1 94 ? -50.550 -14.385 38.865 1.00 36.34 94 ALA A N 1
ATOM 694 C CA . ALA A 1 94 ? -49.617 -15.162 39.669 1.00 36.34 94 ALA A CA 1
ATOM 695 C C . ALA A 1 94 ? -48.236 -14.483 39.686 1.00 36.34 94 ALA A C 1
ATOM 697 O O . ALA A 1 94 ? -47.617 -14.302 38.640 1.00 36.34 94 ALA A O 1
ATOM 698 N N . LEU A 1 95 ? -47.756 -14.122 40.878 1.00 39.16 95 LEU A N 1
ATOM 699 C CA . LEU A 1 95 ? -46.409 -13.594 41.078 1.00 39.16 95 LEU A CA 1
ATOM 700 C C . LEU A 1 95 ? -45.390 -14.733 40.907 1.00 39.16 95 LEU A C 1
ATOM 702 O O . LEU A 1 95 ? -45.103 -15.467 41.855 1.00 39.16 95 LEU A O 1
ATOM 706 N N . GLU A 1 96 ? -44.863 -14.909 39.695 1.00 36.53 96 GLU A N 1
ATOM 707 C CA . GLU A 1 96 ? -43.813 -15.896 39.426 1.00 36.53 96 GLU A CA 1
ATOM 708 C C . GLU A 1 96 ? -42.473 -15.416 40.003 1.00 36.53 96 GLU A C 1
ATOM 710 O O . GLU A 1 96 ? -41.718 -14.678 39.370 1.00 36.53 96 GLU A O 1
ATOM 715 N N . VAL A 1 97 ? -42.158 -15.855 41.225 1.00 43.25 97 VAL A N 1
ATOM 716 C CA . VAL A 1 97 ? -40.845 -15.638 41.852 1.00 43.25 97 VAL A CA 1
ATOM 717 C C . VAL A 1 97 ? -39.813 -16.561 41.194 1.00 43.25 97 VAL A C 1
ATOM 719 O O . VAL A 1 97 ? -39.437 -17.608 41.726 1.00 43.25 97 VAL A O 1
ATOM 722 N N . ARG A 1 98 ? -39.372 -16.183 39.993 1.00 48.72 98 ARG A N 1
ATOM 723 C CA . ARG A 1 98 ? -38.340 -16.891 39.231 1.00 48.72 98 ARG A CA 1
ATOM 724 C C . ARG A 1 98 ? -36.970 -16.647 39.862 1.00 48.72 98 ARG A C 1
ATOM 726 O O . ARG A 1 98 ? -36.417 -15.553 39.772 1.00 48.72 98 ARG A O 1
ATOM 733 N N . ILE A 1 99 ? -36.409 -17.684 40.483 1.00 59.44 99 ILE A N 1
ATOM 734 C CA . ILE A 1 99 ? -35.004 -17.687 40.906 1.00 59.44 99 ILE A CA 1
ATOM 735 C C . ILE A 1 99 ? -34.151 -17.709 39.637 1.00 59.44 99 ILE A C 1
ATOM 737 O O . ILE A 1 99 ? -34.040 -18.748 38.987 1.00 59.44 99 ILE A O 1
ATOM 741 N N . LEU A 1 100 ? -33.578 -16.559 39.284 1.00 58.38 100 LEU A N 1
ATOM 742 C CA . LEU A 1 100 ? -32.643 -16.454 38.171 1.00 58.38 100 LEU A CA 1
ATOM 743 C C . LEU A 1 100 ? -31.381 -17.270 38.479 1.00 58.38 100 LEU A C 1
ATOM 745 O O . LEU A 1 100 ? -30.770 -17.130 39.541 1.00 58.38 100 LEU A O 1
ATOM 749 N N . SER A 1 101 ? -30.989 -18.121 37.537 1.00 74.69 101 SER A N 1
ATOM 750 C CA . SER A 1 101 ? -29.679 -18.771 37.523 1.00 74.69 101 SER A CA 1
ATOM 751 C C . SER A 1 101 ? -28.552 -17.733 37.458 1.00 74.69 101 SER A C 1
ATOM 753 O O . SER A 1 101 ? -28.756 -16.605 37.007 1.00 74.69 101 SER A O 1
ATOM 755 N N . LEU A 1 102 ? -27.329 -18.113 37.848 1.00 62.69 102 LEU A N 1
ATOM 756 C CA . LEU A 1 102 ? -26.172 -17.211 37.750 1.00 62.69 102 LEU A CA 1
ATOM 757 C C . LEU A 1 102 ? -25.953 -16.724 36.300 1.00 62.69 102 LEU A C 1
ATOM 759 O O . LEU A 1 102 ? -25.598 -15.569 36.088 1.00 62.69 102 LEU A O 1
ATOM 763 N N . SER A 1 103 ? -26.276 -17.567 35.313 1.00 61.66 103 SER A N 1
ATOM 764 C CA . SER A 1 103 ? -26.309 -17.232 33.885 1.00 61.66 103 SER A CA 1
ATOM 765 C C . SER A 1 103 ? -27.385 -16.207 33.502 1.00 61.66 103 SER A C 1
ATOM 767 O O . SER A 1 103 ? -27.111 -15.337 32.683 1.00 61.66 103 SER A O 1
ATOM 769 N N . GLU A 1 104 ? -28.580 -16.251 34.101 1.00 70.50 104 GLU A N 1
ATOM 770 C CA . GLU A 1 104 ? -29.632 -15.238 33.879 1.00 70.50 104 GLU A CA 1
ATOM 771 C C . GLU A 1 104 ? -29.333 -13.904 34.592 1.00 70.50 104 GLU A C 1
ATOM 773 O O . GLU A 1 104 ? -29.817 -12.854 34.173 1.00 70.50 104 GLU A O 1
ATOM 778 N N . VAL A 1 105 ? -28.527 -13.921 35.661 1.00 62.47 105 VAL A N 1
ATOM 779 C CA . VAL A 1 105 ? -27.985 -12.698 36.281 1.00 62.47 105 VAL A CA 1
ATOM 780 C C . VAL A 1 105 ? -26.866 -12.114 35.411 1.00 62.47 105 VAL A C 1
ATOM 782 O O . VAL A 1 105 ? -26.849 -10.904 35.171 1.00 62.47 105 VAL A O 1
ATOM 785 N N . ALA A 1 106 ? -25.975 -12.961 34.879 1.00 65.69 106 ALA A N 1
ATOM 786 C CA . ALA A 1 106 ? -24.939 -12.557 33.929 1.00 65.69 106 ALA A CA 1
ATOM 787 C C . ALA A 1 106 ? -25.552 -11.861 32.701 1.00 65.69 106 ALA A C 1
ATOM 789 O O . ALA A 1 106 ? -25.216 -10.712 32.418 1.00 65.69 106 ALA A O 1
ATOM 790 N N . SER A 1 107 ? -26.544 -12.485 32.057 1.00 68.56 107 SER A N 1
ATOM 791 C CA . SER A 1 107 ? -27.236 -11.939 30.879 1.00 68.56 107 SER A CA 1
ATOM 792 C C . SER A 1 107 ? -28.159 -10.740 31.157 1.00 68.56 107 SER A C 1
ATOM 794 O O . SER A 1 107 ? -28.905 -10.344 30.267 1.00 68.56 107 SER A O 1
ATOM 796 N N . LYS A 1 108 ? -28.181 -10.188 32.380 1.00 78.94 108 LYS A N 1
ATOM 797 C CA . LYS A 1 108 ? -28.979 -8.997 32.726 1.00 78.94 108 LYS A CA 1
ATOM 798 C C . LYS A 1 108 ? -28.134 -7.799 33.166 1.00 78.94 108 LYS A C 1
ATOM 800 O O . LYS A 1 108 ? -28.519 -6.667 32.898 1.00 78.94 108 LYS A O 1
ATOM 805 N N . TYR A 1 109 ? -27.011 -8.033 33.846 1.00 85.31 109 TYR A N 1
ATOM 806 C CA . TYR A 1 109 ? -26.154 -6.965 34.391 1.00 85.31 109 TYR A CA 1
ATOM 807 C C . TYR A 1 109 ? -24.799 -6.830 33.683 1.00 85.31 109 TYR A C 1
ATOM 809 O O . TYR A 1 109 ? -24.130 -5.809 33.841 1.00 85.31 109 TYR A O 1
ATOM 817 N N . TYR A 1 110 ? -24.410 -7.845 32.909 1.00 90.88 110 TYR A N 1
ATOM 818 C CA . TYR A 1 110 ? -23.111 -7.949 32.241 1.00 90.88 110 TYR A CA 1
ATOM 819 C C . TYR A 1 110 ? -23.246 -8.171 30.729 1.00 90.88 110 TYR A C 1
ATOM 821 O O . TYR A 1 110 ? -22.261 -8.486 30.072 1.00 90.88 110 TYR A O 1
ATOM 829 N N . ASP A 1 111 ? -24.444 -8.032 30.156 1.00 91.12 111 ASP A N 1
ATOM 830 C CA . ASP A 1 111 ? -24.613 -8.138 28.705 1.00 91.12 111 ASP A CA 1
ATOM 831 C C . ASP A 1 111 ? -24.006 -6.925 27.972 1.00 91.12 111 ASP A C 1
ATOM 833 O O . ASP A 1 111 ? -23.842 -5.838 28.541 1.00 91.12 111 ASP A O 1
ATOM 837 N N . GLY A 1 112 ? -23.618 -7.117 26.715 1.00 91.31 112 GLY A N 1
ATOM 838 C CA . GLY A 1 112 ? -22.867 -6.122 25.954 1.00 91.31 112 GLY A CA 1
ATOM 839 C C . GLY A 1 112 ? -22.761 -6.435 24.461 1.00 91.31 112 GLY A C 1
ATOM 840 O O . GLY A 1 112 ? -23.272 -7.457 24.002 1.00 91.31 112 GLY A O 1
ATOM 841 N N . PRO A 1 113 ? -22.094 -5.569 23.675 1.00 90.25 113 PRO A N 1
ATOM 842 C CA . PRO A 1 113 ? -22.193 -5.559 22.211 1.00 90.25 113 PRO A CA 1
ATOM 843 C C . PRO A 1 113 ? -21.737 -6.841 21.492 1.00 90.25 113 PRO A C 1
ATOM 845 O O . PRO A 1 113 ? -22.095 -7.023 20.331 1.00 90.25 113 PRO A O 1
ATOM 848 N N . VAL A 1 114 ? -20.974 -7.726 22.145 1.00 93.69 114 VAL A N 1
ATOM 849 C CA . VAL A 1 114 ? -20.587 -9.051 21.614 1.00 93.69 114 VAL A CA 1
ATOM 850 C C . VAL A 1 114 ? -20.906 -10.210 22.580 1.00 93.69 114 VAL A C 1
ATOM 852 O O . VAL A 1 114 ? -20.342 -11.296 22.451 1.00 93.69 114 VAL A O 1
ATOM 855 N N . GLY A 1 115 ? -21.829 -10.001 23.529 1.00 93.31 115 GLY A N 1
ATOM 856 C CA . GLY A 1 115 ? -22.273 -10.982 24.531 1.00 93.31 115 GLY A CA 1
ATOM 857 C C . GLY A 1 115 ? -21.896 -10.625 25.980 1.00 93.31 115 GLY A C 1
ATOM 858 O O . GLY A 1 115 ? -21.417 -9.518 26.240 1.00 93.31 115 GLY A O 1
ATOM 859 N N . PRO A 1 116 ? -22.091 -11.544 26.945 1.00 94.25 116 PRO A N 1
ATOM 860 C CA . PRO A 1 116 ? -21.880 -11.261 28.363 1.00 94.25 116 PRO A CA 1
ATOM 861 C C . PRO A 1 116 ? -20.392 -11.133 28.727 1.00 94.25 116 PRO A C 1
ATOM 863 O O . PRO A 1 116 ? -19.600 -12.045 28.483 1.00 94.25 116 PRO A O 1
ATOM 866 N N . GLY A 1 117 ? -20.020 -10.018 29.357 1.00 96.38 117 GLY A N 1
ATOM 867 C CA . GLY A 1 117 ? -18.651 -9.679 29.743 1.00 96.38 117 GLY A CA 1
ATOM 868 C C . GLY A 1 117 ? -18.573 -8.577 30.803 1.00 96.38 117 GLY A C 1
ATOM 869 O O . GLY A 1 117 ? -19.532 -7.852 31.057 1.00 96.38 117 GLY A O 1
ATOM 870 N N . VAL A 1 118 ? -17.419 -8.452 31.457 1.00 97.62 118 VAL A N 1
ATOM 871 C CA . VAL A 1 118 ? -17.239 -7.544 32.603 1.00 97.62 118 VAL A CA 1
ATOM 872 C C . VAL A 1 118 ? -16.652 -6.208 32.161 1.00 97.62 118 VAL A C 1
ATOM 874 O O . VAL A 1 118 ? -15.603 -6.167 31.527 1.00 97.62 118 VAL A O 1
ATOM 877 N N . TYR A 1 119 ? -17.303 -5.106 32.516 1.00 98.00 119 TYR A N 1
ATOM 878 C CA . TYR A 1 119 ? -16.885 -3.758 32.139 1.00 98.00 119 TYR A CA 1
ATOM 879 C C . TYR A 1 119 ? -15.764 -3.232 33.043 1.00 98.00 119 TYR A C 1
ATOM 881 O O . TYR A 1 119 ? -15.838 -3.309 34.272 1.00 98.00 119 TYR A O 1
ATOM 889 N N . PHE A 1 120 ? -14.733 -2.653 32.429 1.00 98.19 120 PHE A N 1
ATOM 890 C CA . PHE A 1 120 ? -13.564 -2.076 33.086 1.00 98.19 120 PHE A CA 1
ATOM 891 C C . PHE A 1 120 ? -13.336 -0.621 32.648 1.00 98.19 120 PHE A C 1
ATOM 893 O O . PHE A 1 120 ? -13.369 -0.293 31.461 1.00 98.19 120 PHE A O 1
ATOM 900 N N . GLN A 1 121 ? -13.062 0.238 33.633 1.00 97.19 121 GLN A N 1
ATOM 901 C CA . GLN A 1 121 ? -12.633 1.622 33.458 1.00 97.19 121 GLN A CA 1
ATOM 902 C C . GLN A 1 121 ? -11.890 2.090 34.717 1.00 97.19 121 GLN A C 1
ATOM 904 O O . GLN A 1 121 ? -12.496 2.328 35.762 1.00 97.19 121 GLN A O 1
ATOM 909 N N . GLN A 1 122 ? -10.570 2.252 34.603 1.00 96.94 122 GLN A N 1
ATOM 910 C CA . GLN A 1 122 ? -9.680 2.676 35.686 1.00 96.94 122 GLN A CA 1
ATOM 911 C C . GLN A 1 122 ? -10.074 4.015 36.337 1.00 96.94 122 GLN A C 1
ATOM 913 O O . GLN A 1 122 ? -9.911 4.171 37.545 1.00 96.94 122 GLN A O 1
ATOM 918 N N . THR A 1 123 ? -10.557 4.983 35.553 1.00 94.00 123 THR A N 1
ATOM 919 C CA . THR A 1 123 ? -10.720 6.382 35.991 1.00 94.00 123 THR A CA 1
ATOM 920 C C . THR A 1 123 ? -12.038 6.665 36.714 1.00 94.00 123 THR A C 1
ATOM 922 O O . THR A 1 123 ? -12.048 7.436 37.673 1.00 94.00 123 THR A O 1
ATOM 925 N N . THR A 1 124 ? -13.140 6.047 36.280 1.00 93.81 124 THR A N 1
ATOM 926 C CA . THR A 1 124 ? -14.499 6.282 36.808 1.00 93.81 124 THR A CA 1
ATOM 927 C C . THR A 1 124 ? -15.140 5.055 37.461 1.00 93.81 124 THR A C 1
ATOM 929 O O . THR A 1 124 ? -16.200 5.182 38.070 1.00 93.81 124 THR A O 1
ATOM 932 N N . GLY A 1 125 ? -14.522 3.874 37.360 1.00 95.06 125 GLY A N 1
ATOM 933 C CA . GLY A 1 125 ? -15.067 2.635 37.910 1.00 95.06 125 GLY A CA 1
ATOM 934 C C . GLY A 1 125 ? -14.989 2.516 39.437 1.00 95.06 125 GLY A C 1
ATOM 935 O O . GLY A 1 125 ? -14.152 3.129 40.107 1.00 95.06 125 GLY A O 1
ATOM 936 N N . ALA A 1 126 ? -15.820 1.641 39.999 1.00 96.00 126 ALA A N 1
ATOM 937 C CA . ALA A 1 126 ? -15.769 1.260 41.406 1.00 96.00 126 ALA A CA 1
ATOM 938 C C . ALA A 1 126 ? -14.852 0.047 41.629 1.00 96.00 126 ALA A C 1
ATOM 940 O O . ALA A 1 126 ? -14.863 -0.917 40.861 1.00 96.00 126 ALA A O 1
ATOM 941 N N . ALA A 1 127 ? -14.090 0.067 42.722 1.00 96.00 127 ALA A N 1
ATOM 942 C CA . ALA A 1 127 ? -13.280 -1.072 43.147 1.00 96.00 127 ALA A CA 1
ATOM 943 C C . ALA A 1 127 ? -14.147 -2.184 43.771 1.00 96.00 127 ALA A C 1
ATOM 945 O O . ALA A 1 127 ? -15.226 -1.917 44.312 1.00 96.00 127 ALA A O 1
ATOM 946 N N . GLY A 1 128 ? -13.641 -3.417 43.750 1.00 95.50 128 GLY A N 1
ATOM 947 C CA . GLY A 1 128 ? -14.273 -4.585 44.368 1.00 95.50 128 GLY A CA 1
ATOM 948 C C . GLY A 1 128 ? -15.050 -5.492 43.407 1.00 95.50 128 GLY A C 1
ATOM 949 O O . GLY A 1 128 ? -15.236 -5.197 42.228 1.00 95.50 128 GLY A O 1
ATOM 950 N N . THR A 1 129 ? -15.500 -6.629 43.943 1.00 97.00 129 THR A N 1
ATOM 951 C CA . THR A 1 129 ? -15.923 -7.821 43.183 1.00 97.00 129 THR A CA 1
ATOM 952 C C . THR A 1 129 ? -17.394 -8.212 43.384 1.00 97.00 129 THR A C 1
ATOM 954 O O . THR A 1 129 ? -17.772 -9.371 43.210 1.00 97.00 129 THR A O 1
ATOM 957 N N . THR A 1 130 ? -18.254 -7.270 43.782 1.00 94.81 130 THR A N 1
ATOM 958 C CA . THR A 1 130 ? -19.651 -7.570 44.140 1.00 94.81 130 THR A CA 1
ATOM 959 C C . THR A 1 130 ? -20.504 -7.793 42.889 1.00 94.81 130 THR A C 1
ATOM 961 O O . THR A 1 130 ? -20.797 -6.842 42.162 1.00 94.81 130 THR A O 1
ATOM 964 N N . LEU A 1 131 ? -20.936 -9.036 42.645 1.00 93.06 131 LEU A N 1
ATOM 965 C CA . LEU A 1 131 ? -21.786 -9.385 41.498 1.00 93.06 131 LEU A CA 1
ATOM 966 C C . LEU A 1 131 ? -23.077 -8.553 41.455 1.00 93.06 131 LEU A C 1
ATOM 968 O O . LEU A 1 131 ? -23.733 -8.353 42.476 1.00 93.06 131 LEU A O 1
ATOM 972 N N . GLY A 1 132 ? -23.450 -8.089 40.262 1.00 87.81 132 GLY A N 1
ATOM 973 C CA . GLY A 1 132 ? -24.602 -7.213 40.027 1.00 87.81 132 GLY A CA 1
ATOM 974 C C . GLY A 1 132 ? -24.390 -5.756 40.456 1.00 87.81 132 GLY A C 1
ATOM 975 O O . GLY A 1 132 ? -25.224 -4.912 40.143 1.00 87.81 132 GLY A O 1
ATOM 976 N N . THR A 1 133 ? -23.286 -5.438 41.143 1.00 93.00 133 THR A N 1
ATOM 977 C CA . THR A 1 133 ? -22.909 -4.067 41.519 1.00 93.00 133 THR A CA 1
ATOM 978 C C . THR A 1 133 ? -21.669 -3.608 40.765 1.00 93.00 133 THR A C 1
ATOM 980 O O . THR A 1 133 ? -21.735 -2.599 40.078 1.00 93.00 133 THR A O 1
ATOM 983 N N . ASN A 1 134 ? -20.545 -4.315 40.885 1.00 96.69 134 ASN A N 1
ATOM 984 C CA . ASN A 1 134 ? -19.284 -3.988 40.219 1.00 96.69 134 ASN A CA 1
ATOM 985 C C . ASN A 1 134 ? -19.210 -4.621 38.819 1.00 96.69 134 ASN A C 1
ATOM 987 O O . ASN A 1 134 ? -19.739 -5.711 38.592 1.00 96.69 134 ASN A O 1
ATOM 991 N N . GLY A 1 135 ? -18.487 -3.976 37.902 1.00 95.75 135 GLY A N 1
ATOM 992 C CA . GLY A 1 135 ? -18.166 -4.523 36.582 1.00 95.75 135 GLY A CA 1
ATOM 993 C C . GLY A 1 135 ? -19.326 -4.507 35.583 1.00 95.75 135 GLY A C 1
ATOM 994 O O . GLY A 1 135 ? -19.261 -5.189 34.563 1.00 95.75 135 GLY A O 1
ATOM 995 N N . THR A 1 136 ? -20.393 -3.766 35.878 1.00 96.31 136 THR A N 1
ATOM 996 C CA . THR A 1 136 ? -21.551 -3.574 34.993 1.00 96.31 136 THR A CA 1
ATOM 997 C C . THR A 1 136 ? -21.328 -2.354 34.094 1.00 96.31 136 THR A C 1
ATOM 999 O O . THR A 1 136 ? -20.479 -1.513 34.393 1.00 96.31 136 THR A O 1
ATOM 1002 N N . ALA A 1 137 ? -22.104 -2.205 33.016 1.00 94.94 137 ALA A N 1
ATOM 1003 C CA . ALA A 1 137 ? -21.955 -1.076 32.086 1.00 94.94 137 ALA A CA 1
ATOM 1004 C C . ALA A 1 137 ? -22.077 0.309 32.761 1.00 94.94 137 ALA A C 1
ATOM 1006 O O . ALA A 1 137 ? -21.423 1.262 32.345 1.00 94.94 137 ALA A O 1
ATOM 1007 N N . THR A 1 138 ? -22.890 0.422 33.819 1.00 95.12 138 THR A N 1
ATOM 1008 C CA . THR A 1 138 ? -23.110 1.666 34.580 1.00 95.12 138 THR A CA 1
ATOM 1009 C C . THR A 1 138 ? -22.212 1.816 35.810 1.00 95.12 138 THR A C 1
ATOM 1011 O O . THR A 1 138 ? -22.143 2.905 36.374 1.00 95.12 138 THR A O 1
ATOM 1014 N N . ASN A 1 139 ? -21.524 0.753 36.236 1.00 96.44 139 ASN A N 1
ATOM 1015 C CA . ASN A 1 139 ? -20.571 0.777 37.345 1.00 96.44 139 ASN A CA 1
ATOM 1016 C C . ASN A 1 139 ? -19.392 -0.182 37.065 1.00 96.44 139 ASN A C 1
ATOM 1018 O O . ASN A 1 139 ? -19.290 -1.253 37.682 1.00 96.44 139 ASN A O 1
ATOM 1022 N N . PRO A 1 140 ? -18.515 0.166 36.105 1.00 97.75 140 PRO A N 1
ATOM 1023 C CA . PRO A 1 140 ? -17.386 -0.669 35.702 1.00 97.75 140 PRO A CA 1
ATOM 1024 C C . PRO A 1 140 ? -16.379 -0.859 36.844 1.00 97.75 140 PRO A C 1
ATOM 1026 O O . PRO A 1 140 ? -16.340 -0.088 37.801 1.00 97.75 140 PRO A O 1
ATOM 1029 N N . CYS A 1 141 ? -15.526 -1.877 36.747 1.00 98.06 141 CYS A N 1
ATOM 1030 C CA . CYS A 1 141 ? -14.417 -2.071 37.681 1.00 98.06 141 CYS A CA 1
ATOM 1031 C C . CYS A 1 141 ? -13.290 -1.062 37.419 1.00 98.06 141 CYS A C 1
ATOM 1033 O O . CYS A 1 141 ? -12.851 -0.929 36.278 1.00 98.06 141 CYS A O 1
ATOM 1035 N N . SER A 1 142 ? -12.746 -0.428 38.465 1.00 97.06 142 SER A N 1
ATOM 1036 C CA . SER A 1 142 ? -11.525 0.398 38.351 1.00 97.06 142 SER A CA 1
ATOM 1037 C C . SER A 1 142 ? -10.212 -0.372 38.497 1.00 97.06 142 SER A C 1
ATOM 1039 O O . SER A 1 142 ? -9.143 0.184 38.241 1.00 97.06 142 SER A O 1
ATOM 1041 N N . SER A 1 143 ? -10.254 -1.668 38.825 1.00 97.38 143 SER A N 1
ATOM 1042 C CA . SER A 1 143 ? -9.087 -2.550 38.731 1.00 97.38 143 SER A CA 1
ATOM 1043 C C . SER A 1 143 ? -9.348 -3.745 37.812 1.00 97.38 143 SER A C 1
ATOM 1045 O O . SER A 1 143 ? -10.421 -4.351 37.821 1.00 97.38 143 SER A O 1
ATOM 1047 N N . ILE A 1 144 ? -8.339 -4.109 37.016 1.00 97.44 144 ILE A N 1
ATOM 1048 C CA . ILE A 1 144 ? -8.418 -5.262 36.110 1.00 97.44 144 ILE A CA 1
ATOM 1049 C C . ILE A 1 144 ? -8.413 -6.594 36.884 1.00 97.44 144 ILE A C 1
ATOM 1051 O O . ILE A 1 144 ? -8.887 -7.611 36.385 1.00 97.44 144 ILE A O 1
ATOM 1055 N N . ALA A 1 145 ? -7.923 -6.587 38.130 1.00 97.00 145 ALA A N 1
ATOM 1056 C CA . ALA A 1 145 ? -7.992 -7.729 39.037 1.00 97.00 145 ALA A CA 1
ATOM 1057 C C . ALA A 1 145 ? -9.427 -7.976 39.533 1.00 97.00 145 ALA A C 1
ATOM 1059 O O . ALA A 1 145 ? -9.863 -9.128 39.565 1.00 97.00 145 ALA A O 1
ATOM 1060 N N . ASP A 1 146 ? -10.177 -6.915 39.852 1.00 97.88 146 ASP A N 1
ATOM 1061 C CA . ASP A 1 146 ? -11.601 -7.018 40.193 1.00 97.88 146 ASP A CA 1
ATOM 1062 C C . ASP A 1 146 ? -12.413 -7.522 38.993 1.00 97.88 146 ASP A C 1
ATOM 1064 O O . ASP A 1 146 ? -13.176 -8.479 39.126 1.00 97.88 146 ASP A O 1
ATOM 1068 N N . ALA A 1 147 ? -12.187 -6.939 37.806 1.00 97.56 147 ALA A N 1
ATOM 1069 C CA . ALA A 1 147 ? -12.884 -7.316 36.575 1.00 97.56 147 ALA A CA 1
ATOM 1070 C C . ALA A 1 147 ? -12.719 -8.812 36.251 1.00 97.56 147 ALA A C 1
ATOM 1072 O O . ALA A 1 147 ? -13.703 -9.513 36.021 1.00 97.56 147 ALA A O 1
ATOM 1073 N N . LYS A 1 148 ? -11.481 -9.323 36.315 1.00 97.44 148 LYS A N 1
ATOM 1074 C CA . LYS A 1 148 ? -11.184 -10.752 36.131 1.00 97.44 148 LYS A CA 1
ATOM 1075 C C . LYS A 1 148 ? -11.818 -11.626 37.214 1.00 97.44 148 LYS A C 1
ATOM 1077 O O . LYS A 1 148 ? -12.420 -12.638 36.886 1.00 97.44 148 LYS A O 1
ATOM 1082 N N . SER A 1 149 ? -11.763 -11.214 38.482 1.00 97.06 149 SER A N 1
ATOM 1083 C CA . SER A 1 149 ? -12.364 -11.977 39.589 1.00 97.06 149 SER A CA 1
ATOM 1084 C C . SER A 1 149 ? -13.886 -12.123 39.439 1.00 97.06 149 SER A C 1
ATOM 1086 O O . SER A 1 149 ? -14.451 -13.166 39.771 1.00 97.06 149 SER A O 1
ATOM 1088 N N . ILE A 1 150 ? -14.561 -11.093 38.915 1.00 96.19 150 ILE A N 1
ATOM 1089 C CA . ILE A 1 150 ? -15.986 -11.151 38.557 1.00 96.19 150 ILE A CA 1
ATOM 1090 C C . ILE A 1 150 ? -16.196 -12.073 37.352 1.00 96.19 150 ILE A C 1
ATOM 1092 O O . ILE A 1 150 ? -17.077 -12.928 37.406 1.00 96.19 150 ILE A O 1
ATOM 1096 N N . ALA A 1 151 ? -15.380 -11.945 36.302 1.00 96.12 151 ALA A N 1
ATOM 1097 C CA . ALA A 1 151 ? -15.478 -12.753 35.086 1.00 96.12 151 ALA A CA 1
ATOM 1098 C C . ALA A 1 151 ? -15.358 -14.259 35.397 1.00 96.12 151 ALA A C 1
ATOM 1100 O O . ALA A 1 151 ? -16.249 -15.036 35.047 1.00 96.12 151 ALA A O 1
ATOM 1101 N N . ASP A 1 152 ? -14.349 -14.637 36.189 1.00 95.94 152 ASP A N 1
ATOM 1102 C CA . ASP A 1 152 ? -14.124 -15.999 36.688 1.00 95.94 152 ASP A CA 1
ATOM 1103 C C . ASP A 1 152 ? -15.325 -16.522 37.494 1.00 95.94 152 ASP A C 1
ATOM 1105 O O . ASP A 1 152 ? -15.723 -17.679 37.358 1.00 95.94 152 ASP A O 1
ATOM 1109 N N . THR A 1 153 ? -15.936 -15.663 38.320 1.00 95.19 153 THR A N 1
ATOM 1110 C CA . THR A 1 153 ? -17.100 -16.021 39.150 1.00 95.19 153 THR A CA 1
ATOM 1111 C C . THR A 1 153 ? -18.380 -16.180 38.318 1.00 95.19 153 THR A C 1
ATOM 1113 O O . THR A 1 153 ? -19.230 -17.004 38.652 1.00 95.19 153 THR A O 1
ATOM 1116 N N . LEU A 1 154 ? -18.525 -15.418 37.230 1.00 92.88 154 LEU A N 1
ATOM 1117 C CA . LEU A 1 154 ? -19.626 -15.537 36.268 1.00 92.88 154 LEU A CA 1
ATOM 1118 C C . LEU A 1 154 ? -19.423 -16.683 35.260 1.00 92.88 154 LEU A C 1
ATOM 1120 O O . LEU A 1 154 ? -20.385 -17.094 34.611 1.00 92.88 154 LEU A O 1
ATOM 1124 N N . GLY A 1 155 ? -18.197 -17.197 35.117 1.00 94.69 155 GLY A N 1
ATOM 1125 C CA . GLY A 1 155 ? -17.837 -18.186 34.098 1.00 94.69 155 GLY A CA 1
ATOM 1126 C C . GLY A 1 155 ? -17.700 -17.601 32.687 1.00 94.69 155 GLY A C 1
ATOM 1127 O O . GLY A 1 155 ? -17.880 -18.330 31.712 1.00 94.69 155 GLY A O 1
ATOM 1128 N N . VAL A 1 156 ? -17.400 -16.302 32.569 1.00 95.12 156 VAL A N 1
ATOM 1129 C CA . VAL A 1 156 ? -17.145 -15.612 31.291 1.00 95.12 156 VAL A CA 1
ATOM 1130 C C . VAL A 1 156 ? -15.676 -15.208 31.190 1.00 95.12 156 VAL A C 1
ATOM 1132 O O . VAL A 1 156 ? -15.023 -14.969 32.199 1.00 95.12 156 VAL A O 1
ATOM 1135 N N . ASN A 1 157 ? -15.151 -15.098 29.971 1.00 97.38 157 ASN A N 1
ATOM 1136 C CA . ASN A 1 157 ? -13.772 -14.667 29.717 1.00 97.38 157 ASN A CA 1
ATOM 1137 C C . ASN A 1 157 ? -13.680 -13.294 29.019 1.00 97.38 157 ASN A C 1
ATOM 1139 O O . ASN A 1 157 ? -12.579 -12.828 28.735 1.00 97.38 157 ASN A O 1
ATOM 1143 N N . LEU A 1 158 ? -14.817 -12.651 28.740 1.00 97.62 158 LEU A N 1
ATOM 1144 C CA . LEU A 1 158 ? -14.910 -11.361 28.057 1.00 97.62 158 LEU A CA 1
ATOM 1145 C C . LEU A 1 158 ? -14.816 -10.190 29.047 1.00 97.62 158 LEU A C 1
ATOM 1147 O O . LEU A 1 158 ? -15.536 -10.150 30.047 1.00 97.62 158 LEU A O 1
ATOM 1151 N N . ILE A 1 159 ? -13.957 -9.218 28.741 1.00 98.31 159 ILE A N 1
ATOM 1152 C CA . ILE A 1 159 ? -13.792 -7.962 29.479 1.00 98.31 159 ILE A CA 1
ATOM 1153 C C . ILE A 1 159 ? -13.958 -6.787 28.508 1.00 98.31 159 ILE A C 1
ATOM 1155 O O . ILE A 1 159 ? -13.219 -6.660 27.529 1.00 98.31 159 ILE A O 1
ATOM 1159 N N . TYR A 1 160 ? -14.924 -5.919 28.801 1.00 98.12 160 TYR A N 1
ATOM 1160 C CA . TYR A 1 160 ? -15.216 -4.710 28.039 1.00 98.12 160 TYR A CA 1
ATOM 1161 C C . TYR A 1 160 ? -14.353 -3.544 28.521 1.00 98.12 160 TYR A C 1
ATOM 1163 O O . TYR A 1 160 ? -14.506 -3.057 29.640 1.00 98.12 160 TYR A O 1
ATOM 1171 N N . MET A 1 161 ? -13.457 -3.087 27.654 1.00 98.00 161 MET A N 1
ATOM 1172 C CA . MET A 1 161 ? -12.601 -1.924 27.861 1.00 98.00 161 MET A CA 1
ATOM 1173 C C . MET A 1 161 ? -13.340 -0.677 27.356 1.00 98.00 161 MET A C 1
ATOM 1175 O O . MET A 1 161 ? -13.503 -0.495 26.146 1.00 98.00 161 MET A O 1
ATOM 1179 N N . LEU A 1 162 ? -13.813 0.167 28.276 1.00 96.94 162 LEU A N 1
ATOM 1180 C CA . LEU A 1 162 ? -14.493 1.424 27.933 1.00 96.94 162 LEU A CA 1
ATOM 1181 C C . LEU A 1 162 ? -13.496 2.478 27.391 1.00 96.94 162 LEU A C 1
ATOM 1183 O O . LEU A 1 162 ? -12.297 2.365 27.654 1.00 96.94 162 LEU A O 1
ATOM 1187 N N . PRO A 1 163 ? -13.947 3.519 26.660 1.00 96.25 163 PRO A N 1
ATOM 1188 C CA . PRO A 1 163 ? -13.074 4.609 26.215 1.00 96.25 163 PRO A CA 1
ATOM 1189 C C . PRO A 1 163 ? -12.352 5.272 27.395 1.00 96.25 163 PRO A C 1
ATOM 1191 O O . PRO A 1 163 ? -12.933 5.416 28.467 1.00 96.25 163 PRO A O 1
ATOM 1194 N N . ASP A 1 164 ? -11.088 5.637 27.192 1.00 94.25 164 ASP A N 1
ATOM 1195 C CA . ASP A 1 164 ? -10.097 6.122 28.165 1.00 94.25 164 ASP A CA 1
ATOM 1196 C C . ASP A 1 164 ? -9.673 5.113 29.257 1.00 94.25 164 ASP A C 1
ATOM 1198 O O . ASP A 1 164 ? -8.989 5.474 30.216 1.00 94.25 164 ASP A O 1
ATOM 1202 N N . ALA A 1 165 ? -10.050 3.832 29.152 1.00 96.50 165 ALA A N 1
ATOM 1203 C CA . ALA A 1 165 ? -9.624 2.804 30.106 1.00 96.50 165 ALA A CA 1
ATOM 1204 C C . ALA A 1 165 ? -8.200 2.299 29.809 1.00 96.50 165 ALA A C 1
ATOM 1206 O O . ALA A 1 165 ? -7.944 1.750 28.738 1.00 96.50 165 ALA A O 1
ATOM 1207 N N . SER A 1 166 ? -7.291 2.398 30.787 1.00 97.44 166 SER A N 1
ATOM 1208 C CA . SER A 1 166 ? -5.945 1.805 30.721 1.00 97.44 166 SER A CA 1
ATOM 1209 C C . SER A 1 166 ? -5.769 0.702 31.772 1.00 97.44 166 SER A C 1
ATOM 1211 O O . SER A 1 166 ? -6.066 0.901 32.952 1.00 97.44 166 SER A O 1
ATOM 1213 N N . ALA A 1 167 ? -5.299 -0.477 31.355 1.00 97.12 167 ALA A N 1
ATOM 1214 C CA . ALA A 1 167 ? -5.061 -1.628 32.227 1.00 97.12 167 ALA A CA 1
ATOM 1215 C C . ALA A 1 167 ? -3.620 -2.145 32.119 1.00 97.12 167 ALA A C 1
ATOM 1217 O O . ALA A 1 167 ? -3.232 -2.702 31.095 1.00 97.12 167 ALA A O 1
ATOM 1218 N N . THR A 1 168 ? -2.852 -2.067 33.208 1.00 97.94 168 THR A N 1
ATOM 1219 C CA . THR A 1 168 ? -1.569 -2.781 33.326 1.00 97.94 168 THR A CA 1
ATOM 1220 C C . THR A 1 168 ? -1.784 -4.154 33.947 1.00 97.94 168 THR A C 1
ATOM 1222 O O . THR A 1 168 ? -2.286 -4.259 35.069 1.00 97.94 168 THR A O 1
ATOM 1225 N N . PHE A 1 169 ? -1.370 -5.220 33.261 1.00 97.75 169 PHE A N 1
ATOM 1226 C CA . PHE A 1 169 ? -1.448 -6.570 33.813 1.00 97.75 169 PHE A CA 1
ATOM 1227 C C . PHE A 1 169 ? -0.390 -6.794 34.903 1.00 97.75 169 PHE A C 1
ATOM 1229 O O . PHE A 1 169 ? 0.812 -6.724 34.663 1.00 97.75 169 PHE A O 1
ATOM 1236 N N . THR A 1 170 ? -0.847 -7.119 36.113 1.00 96.25 170 THR A N 1
ATOM 1237 C CA . THR A 1 170 ? -0.008 -7.518 37.261 1.00 96.25 170 THR A CA 1
ATOM 1238 C C . THR A 1 170 ? -0.005 -9.032 37.508 1.00 96.25 170 THR A C 1
ATOM 1240 O O . THR A 1 170 ? 0.720 -9.516 38.374 1.00 96.25 170 THR A O 1
ATOM 1243 N N . ALA A 1 171 ? -0.811 -9.775 36.746 1.00 95.31 171 ALA A N 1
ATOM 1244 C CA . ALA A 1 171 ? -0.896 -11.230 36.723 1.00 95.31 171 ALA A CA 1
ATOM 1245 C C . ALA A 1 171 ? -1.312 -11.696 35.315 1.00 95.31 171 ALA A C 1
ATOM 1247 O O . ALA A 1 171 ? -1.982 -10.946 34.602 1.00 95.31 171 ALA A O 1
ATOM 1248 N N . SER A 1 172 ? -0.967 -12.936 34.946 1.00 96.50 172 SER A N 1
ATOM 1249 C CA . SER A 1 172 ? -1.328 -13.562 33.660 1.00 96.50 172 SER A CA 1
ATOM 1250 C C . SER A 1 172 ? -2.797 -13.357 33.278 1.00 96.50 172 SER A C 1
ATOM 1252 O O . SER A 1 172 ? -3.698 -13.517 34.104 1.00 96.50 172 SER A O 1
ATOM 1254 N N . ALA A 1 173 ? -3.022 -13.023 32.010 1.00 96.75 173 ALA A N 1
ATOM 1255 C CA . ALA A 1 173 ? -4.324 -12.805 31.391 1.00 96.75 173 ALA A CA 1
ATOM 1256 C C . ALA A 1 173 ? -4.627 -13.878 30.328 1.00 96.75 173 ALA A C 1
ATOM 1258 O O . ALA A 1 173 ? -5.224 -13.583 29.295 1.00 96.75 173 ALA A O 1
ATOM 1259 N N . ASN A 1 174 ? -4.201 -15.120 30.583 1.00 97.56 174 ASN A N 1
ATOM 1260 C CA . ASN A 1 174 ? -4.458 -16.254 29.699 1.00 97.56 174 ASN A CA 1
ATOM 1261 C C . ASN A 1 174 ? -5.963 -16.483 29.478 1.00 97.56 174 ASN A C 1
ATOM 1263 O O . ASN A 1 174 ? -6.754 -16.309 30.399 1.00 97.56 174 ASN A O 1
ATOM 1267 N N . ASP A 1 175 ? -6.330 -16.906 28.268 1.00 97.50 175 ASP A N 1
ATOM 1268 C CA . ASP A 1 175 ? -7.685 -17.313 27.862 1.00 97.50 175 ASP A CA 1
ATOM 1269 C C . ASP A 1 175 ? -8.791 -16.217 27.921 1.00 97.50 175 ASP A C 1
ATOM 1271 O O . ASP A 1 175 ? -9.932 -16.496 27.543 1.00 97.50 175 ASP A O 1
ATOM 1275 N N . TYR A 1 176 ? -8.490 -14.965 28.308 1.00 98.19 176 TYR A N 1
ATOM 1276 C CA . TYR A 1 176 ? -9.444 -13.833 28.286 1.00 98.19 176 TYR A CA 1
ATOM 1277 C C . TYR A 1 176 ? -9.544 -13.136 26.917 1.00 98.19 176 TYR A C 1
ATOM 1279 O O . TYR A 1 176 ? -8.581 -13.073 26.152 1.00 98.19 176 TYR A O 1
ATOM 1287 N N . HIS A 1 177 ? -10.701 -12.528 26.641 1.00 98.31 177 HIS A N 1
ATOM 1288 C CA . HIS A 1 177 ? -10.940 -11.630 25.509 1.00 98.31 177 HIS A CA 1
ATOM 1289 C C . HIS A 1 177 ? -11.159 -10.199 26.014 1.00 98.31 177 HIS A C 1
ATOM 1291 O O . HIS A 1 177 ? -12.126 -9.922 26.714 1.00 98.31 177 HIS A O 1
ATOM 1297 N N . PHE A 1 178 ? -10.269 -9.281 25.645 1.00 98.25 178 PHE A N 1
ATOM 1298 C CA . PHE A 1 178 ? -10.365 -7.849 25.922 1.00 98.25 178 PHE A CA 1
ATOM 1299 C C . PHE A 1 178 ? -10.932 -7.134 24.691 1.00 98.25 178 PHE A C 1
ATOM 1301 O O . PHE A 1 178 ? -10.307 -7.156 23.628 1.00 98.25 178 PHE A O 1
ATOM 1308 N N . TYR A 1 179 ? -12.107 -6.520 24.830 1.00 98.19 179 TYR A N 1
ATOM 1309 C CA . TYR A 1 179 ? -12.843 -5.880 23.736 1.00 98.19 179 TYR A CA 1
ATOM 1310 C C . TYR A 1 179 ? -13.040 -4.384 24.003 1.00 98.19 179 TYR A C 1
ATOM 1312 O O . TYR A 1 179 ? -13.661 -4.005 24.995 1.00 98.19 179 TYR A O 1
ATOM 1320 N N . GLY A 1 180 ? -12.533 -3.532 23.114 1.00 97.50 180 GLY A N 1
ATOM 1321 C CA . GLY A 1 180 ? -12.696 -2.080 23.166 1.00 97.50 180 GLY A CA 1
ATOM 1322 C C . GLY A 1 180 ? -14.064 -1.643 22.661 1.00 97.50 180 GLY A C 1
ATOM 1323 O O . GLY A 1 180 ? -14.439 -1.960 21.535 1.00 97.50 180 GLY A O 1
ATOM 1324 N N . THR A 1 181 ? -14.807 -0.879 23.461 1.00 93.94 181 THR A N 1
ATOM 1325 C CA . THR A 1 181 ? -16.138 -0.372 23.071 1.00 93.94 181 THR A CA 1
ATOM 1326 C C . THR A 1 181 ? -16.090 0.999 22.379 1.00 93.94 181 THR A C 1
ATOM 1328 O O . THR A 1 181 ? -17.105 1.690 22.331 1.00 93.94 181 THR A O 1
ATOM 1331 N N . GLY A 1 182 ? -14.920 1.425 21.893 1.00 88.38 182 GLY A N 1
ATOM 1332 C CA . GLY A 1 182 ? -14.680 2.742 21.292 1.00 88.38 182 GLY A CA 1
ATOM 1333 C C . GLY A 1 182 ? -13.764 2.680 20.067 1.00 88.38 182 GLY A C 1
ATOM 1334 O O . GLY A 1 182 ? -13.581 1.624 19.462 1.00 88.38 182 GLY A O 1
ATOM 1335 N N . ASN A 1 183 ? -13.179 3.821 19.692 1.00 86.94 183 ASN A N 1
ATOM 1336 C CA . ASN A 1 183 ? -12.192 3.878 18.610 1.00 86.94 183 ASN A CA 1
ATOM 1337 C C . ASN A 1 183 ? -10.905 3.121 18.989 1.00 86.94 183 ASN A C 1
ATOM 1339 O O . ASN A 1 183 ? -10.538 3.028 20.155 1.00 86.94 183 ASN A O 1
ATOM 1343 N N . ARG A 1 184 ? -10.178 2.621 17.982 1.00 76.50 184 ARG A N 1
ATOM 1344 C CA . ARG A 1 184 ? -9.076 1.642 18.123 1.00 76.50 184 ARG A CA 1
ATOM 1345 C C . ARG A 1 184 ? -7.976 1.978 19.143 1.00 76.50 184 ARG A C 1
ATOM 1347 O O . ARG A 1 184 ? -7.309 1.068 19.628 1.00 76.50 184 ARG A O 1
ATOM 1354 N N . SER A 1 185 ? -7.780 3.256 19.446 1.00 85.62 185 SER A N 1
ATOM 1355 C CA . SER A 1 185 ? -6.743 3.740 20.362 1.00 85.62 185 SER A CA 1
ATOM 1356 C C . SER A 1 185 ? -7.314 4.376 21.640 1.00 85.62 185 SER A C 1
ATOM 1358 O O . SER A 1 185 ? -6.549 4.932 22.421 1.00 85.62 185 SER A O 1
ATOM 1360 N N . SER A 1 186 ? -8.636 4.310 21.875 1.00 92.12 186 SER A N 1
ATOM 1361 C CA . SER A 1 186 ? -9.278 4.941 23.039 1.00 92.12 186 SER A CA 1
ATOM 1362 C C . SER A 1 186 ? -9.085 4.168 24.342 1.00 92.12 186 SER A C 1
ATOM 1364 O O . SER A 1 186 ? -9.212 4.755 25.403 1.00 92.12 186 SER A O 1
ATOM 1366 N N . ALA A 1 187 ? -8.810 2.864 24.295 1.00 96.75 187 ALA A N 1
ATOM 1367 C CA . ALA A 1 187 ? -8.519 2.059 25.482 1.00 96.75 187 ALA A CA 1
ATOM 1368 C C . ALA A 1 187 ? -7.210 1.286 25.294 1.00 96.75 187 ALA A C 1
ATOM 1370 O O . ALA A 1 187 ? -6.893 0.874 24.177 1.00 96.75 187 ALA A O 1
ATOM 1371 N N . GLU A 1 188 ? -6.459 1.086 26.379 1.00 97.94 188 GLU A N 1
ATOM 1372 C CA . GLU A 1 188 ? -5.114 0.507 26.357 1.00 97.94 188 GLU A CA 1
ATOM 1373 C C . GLU A 1 188 ? -4.955 -0.682 27.313 1.00 97.94 188 GLU A C 1
ATOM 1375 O O . GLU A 1 188 ? -5.399 -0.659 28.463 1.00 97.94 188 GLU A O 1
ATOM 1380 N N . VAL A 1 189 ? -4.232 -1.705 26.853 1.00 98.06 189 VAL A N 1
ATOM 1381 C CA . VAL A 1 189 ? -3.717 -2.795 27.686 1.00 98.06 189 VAL A CA 1
ATOM 1382 C C . VAL A 1 189 ? -2.187 -2.811 27.651 1.00 98.06 189 VAL A C 1
ATOM 1384 O O . VAL A 1 189 ? -1.575 -3.046 26.609 1.00 98.06 189 VAL A O 1
ATOM 1387 N N . ILE A 1 190 ? -1.572 -2.624 28.818 1.00 98.25 190 ILE A N 1
ATOM 1388 C CA . ILE A 1 190 ? -0.124 -2.685 29.033 1.00 98.25 190 ILE A CA 1
ATOM 1389 C C . ILE A 1 190 ? 0.223 -4.080 29.574 1.00 98.25 190 ILE A C 1
ATOM 1391 O O . ILE A 1 190 ? -0.124 -4.433 30.704 1.00 98.25 190 ILE A O 1
ATOM 1395 N N . LEU A 1 191 ? 0.940 -4.883 28.784 1.00 97.88 191 LEU A N 1
ATOM 1396 C CA . LEU A 1 191 ? 1.106 -6.328 29.019 1.00 97.88 191 LEU A CA 1
ATOM 1397 C C . LEU A 1 191 ? 1.910 -6.715 30.280 1.00 97.88 191 LEU A C 1
ATOM 1399 O O . LEU A 1 191 ? 1.849 -7.863 30.717 1.00 97.88 191 LEU A O 1
ATOM 1403 N N . GLY A 1 192 ? 2.653 -5.779 30.883 1.00 97.00 192 GLY A N 1
ATOM 1404 C CA . GLY A 1 192 ? 3.191 -5.907 32.249 1.00 97.00 192 GLY A CA 1
ATOM 1405 C C . GLY A 1 192 ? 4.151 -7.079 32.524 1.00 97.00 192 GLY A C 1
ATOM 1406 O O . GLY A 1 192 ? 4.356 -7.442 33.683 1.00 97.00 192 GLY A O 1
ATOM 1407 N N . GLY A 1 193 ? 4.727 -7.696 31.489 1.00 97.00 193 GLY A N 1
ATOM 1408 C CA . GLY A 1 193 ? 5.567 -8.895 31.590 1.00 97.00 193 GLY A CA 1
ATOM 1409 C C . GLY A 1 193 ? 4.787 -10.195 31.825 1.00 97.00 193 GLY A C 1
ATOM 1410 O O . GLY A 1 193 ? 5.386 -11.189 32.226 1.00 97.00 193 GLY A O 1
ATOM 1411 N N . GLN A 1 194 ? 3.467 -10.192 31.625 1.00 97.38 194 GLN A N 1
ATOM 1412 C CA . GLN A 1 194 ? 2.575 -11.293 31.996 1.00 97.38 194 GLN A CA 1
ATOM 1413 C C . GLN A 1 194 ? 2.314 -12.267 30.838 1.00 97.38 194 GLN A C 1
ATOM 1415 O O . GLN A 1 194 ? 2.407 -11.896 29.668 1.00 97.38 194 GLN A O 1
ATOM 1420 N N . ASP A 1 195 ? 1.966 -13.520 31.157 1.00 96.38 195 ASP A N 1
ATOM 1421 C CA . ASP A 1 195 ? 1.519 -14.487 30.145 1.00 96.38 195 ASP A CA 1
ATOM 1422 C C . ASP A 1 195 ? 0.118 -14.113 29.629 1.00 96.38 195 ASP A C 1
ATOM 1424 O O . ASP A 1 195 ? -0.763 -13.749 30.417 1.00 96.38 195 ASP A O 1
ATOM 1428 N N . ILE A 1 196 ? -0.047 -14.192 28.309 1.00 97.06 196 ILE A N 1
ATOM 1429 C CA . ILE A 1 196 ? -1.259 -13.868 27.540 1.00 97.06 196 ILE A CA 1
ATOM 1430 C C . ILE A 1 196 ? -1.606 -14.992 26.550 1.00 97.06 196 ILE A C 1
ATOM 1432 O O . ILE A 1 196 ? -2.194 -14.759 25.494 1.00 97.06 196 ILE A O 1
ATOM 1436 N N . LYS A 1 197 ? -1.220 -16.230 26.873 1.00 96.75 197 LYS A N 1
ATOM 1437 C CA . LYS A 1 197 ? -1.577 -17.430 26.113 1.00 96.75 197 LYS A CA 1
ATOM 1438 C C . LYS A 1 197 ? -3.087 -17.500 25.875 1.00 96.75 197 LYS A C 1
ATOM 1440 O O . LYS A 1 197 ? -3.868 -17.382 26.812 1.00 96.75 197 LYS A O 1
ATOM 1445 N N . ASN A 1 198 ? -3.480 -17.771 24.635 1.00 97.00 198 ASN A N 1
ATOM 1446 C CA . ASN A 1 198 ? -4.866 -17.843 24.167 1.00 97.00 198 ASN A CA 1
ATOM 1447 C C . ASN A 1 198 ? -5.671 -16.540 24.355 1.00 97.00 198 ASN A C 1
ATOM 1449 O O . ASN A 1 198 ? -6.870 -16.534 24.084 1.00 97.00 198 ASN A O 1
ATOM 1453 N N . ALA A 1 199 ? -5.051 -15.442 24.803 1.00 98.12 199 ALA A N 1
ATOM 1454 C CA . ALA A 1 199 ? -5.754 -14.185 24.997 1.00 98.12 199 ALA A CA 1
ATOM 1455 C C . ALA A 1 199 ? -6.111 -13.548 23.648 1.00 98.12 199 ALA A C 1
ATOM 1457 O O . ALA A 1 199 ? -5.334 -13.600 22.684 1.00 98.12 199 ALA A O 1
ATOM 1458 N N . LYS A 1 200 ? -7.280 -12.910 23.599 1.00 98.44 200 LYS A N 1
ATOM 1459 C CA . LYS A 1 200 ? -7.753 -12.131 22.455 1.00 98.44 200 LYS A CA 1
ATOM 1460 C C . LYS A 1 200 ? -7.823 -10.653 22.830 1.00 98.44 200 LYS A C 1
ATOM 1462 O O . LYS A 1 200 ? -8.374 -10.303 23.867 1.00 98.44 200 LYS A O 1
ATOM 1467 N N . PHE A 1 201 ? -7.324 -9.787 21.963 1.00 98.44 201 PHE A N 1
ATOM 1468 C CA . PHE A 1 201 ? -7.396 -8.333 22.079 1.00 98.44 201 PHE A CA 1
ATOM 1469 C C . PHE A 1 201 ? -8.115 -7.806 20.838 1.00 98.44 201 PHE A C 1
ATOM 1471 O O . PHE A 1 201 ? -7.783 -8.213 19.724 1.00 98.44 201 PHE A O 1
ATOM 1478 N N . GLU A 1 202 ? -9.121 -6.952 21.008 1.00 98.31 202 GLU A N 1
ATOM 1479 C CA . GLU A 1 202 ? -9.938 -6.461 19.897 1.00 98.31 202 GLU A CA 1
ATOM 1480 C C . GLU A 1 202 ? -10.340 -4.999 20.085 1.00 98.31 202 GLU A C 1
ATOM 1482 O O . GLU A 1 202 ? -10.818 -4.627 21.153 1.00 98.31 202 GLU A O 1
ATOM 1487 N N . GLY A 1 203 ? -10.138 -4.160 19.063 1.00 96.88 203 GLY A N 1
ATOM 1488 C CA . GLY A 1 203 ? -10.561 -2.750 19.086 1.00 96.88 203 GLY A CA 1
ATOM 1489 C C . GLY A 1 203 ? -9.801 -1.842 20.066 1.00 96.88 203 GLY A C 1
ATOM 1490 O O . GLY A 1 203 ? -10.295 -0.767 20.393 1.00 96.88 203 GLY A O 1
ATOM 1491 N N . ILE A 1 204 ? -8.628 -2.264 20.550 1.00 97.88 204 ILE A N 1
ATOM 1492 C CA . ILE A 1 204 ? -7.848 -1.575 21.597 1.00 97.88 204 ILE A CA 1
ATOM 1493 C C . ILE A 1 204 ? -6.383 -1.365 21.221 1.00 97.88 204 ILE A C 1
ATOM 1495 O O . ILE A 1 204 ? -5.817 -2.097 20.404 1.00 97.88 204 ILE A O 1
ATOM 1499 N N . LYS A 1 205 ? -5.745 -0.412 21.901 1.00 98.25 205 LYS A N 1
ATOM 1500 C CA . LYS A 1 205 ? -4.294 -0.259 21.951 1.00 98.25 205 LYS A CA 1
ATOM 1501 C C . LYS A 1 205 ? -3.692 -1.334 22.861 1.00 98.25 205 LYS A C 1
ATOM 1503 O O . LYS A 1 205 ? -4.205 -1.605 23.947 1.00 98.25 205 LYS A O 1
ATOM 1508 N N . VAL A 1 206 ? -2.586 -1.935 22.441 1.00 98.38 206 VAL A N 1
ATOM 1509 C CA . VAL A 1 206 ? -1.798 -2.881 23.238 1.00 98.38 206 VAL A CA 1
ATOM 1510 C C . VAL A 1 206 ? -0.342 -2.435 23.226 1.00 98.38 206 VAL A C 1
ATOM 1512 O O . VAL A 1 206 ? 0.184 -2.081 22.169 1.00 98.38 206 VAL A O 1
ATOM 1515 N N . SER A 1 207 ? 0.308 -2.448 24.390 1.00 98.25 207 SER A N 1
ATOM 1516 C CA . SER A 1 207 ? 1.682 -1.962 24.555 1.00 98.25 207 SER A CA 1
ATOM 1517 C C . SER A 1 207 ? 2.480 -2.729 25.622 1.00 98.25 207 SER A C 1
ATOM 1519 O O . SER A 1 207 ? 1.949 -3.515 26.415 1.00 98.25 207 SER A O 1
ATOM 1521 N N . GLY A 1 208 ? 3.799 -2.524 25.640 1.00 97.94 208 GLY A N 1
ATOM 1522 C CA . GLY A 1 208 ? 4.704 -3.126 26.625 1.00 97.94 208 GLY A CA 1
ATOM 1523 C C . GLY A 1 208 ? 5.055 -4.598 26.361 1.00 97.94 208 GLY A C 1
ATOM 1524 O O . GLY A 1 208 ? 4.974 -5.092 25.239 1.00 97.94 208 GLY A O 1
ATOM 1525 N N . THR A 1 209 ? 5.517 -5.299 27.400 1.00 97.75 209 THR A N 1
ATOM 1526 C CA . THR A 1 209 ? 6.135 -6.632 27.272 1.00 97.75 209 THR A CA 1
ATOM 1527 C C . THR A 1 209 ? 5.176 -7.770 27.608 1.00 97.75 209 THR A C 1
ATOM 1529 O O . THR A 1 209 ? 4.655 -7.836 28.716 1.00 97.75 209 THR A O 1
ATOM 1532 N N . SER A 1 210 ? 5.025 -8.709 26.679 1.00 96.62 210 SER A N 1
ATOM 1533 C CA . SER A 1 210 ? 4.464 -10.046 26.870 1.00 96.62 210 SER A CA 1
ATOM 1534 C C . SER A 1 210 ? 5.473 -10.969 27.560 1.00 96.62 210 SER A C 1
ATOM 1536 O O . SER A 1 210 ? 6.641 -11.027 27.172 1.00 96.62 210 SER A O 1
ATOM 1538 N N . GLY A 1 211 ? 5.018 -11.732 28.554 1.00 93.25 211 GLY A N 1
ATOM 1539 C CA . GLY A 1 211 ? 5.751 -12.858 29.145 1.00 93.25 211 GLY A CA 1
ATOM 1540 C C . GLY A 1 211 ? 5.340 -14.221 28.570 1.00 93.25 211 GLY A C 1
ATOM 1541 O O . GLY A 1 211 ? 5.555 -15.240 29.223 1.00 93.25 211 GLY A O 1
ATOM 1542 N N . ALA A 1 212 ? 4.665 -14.253 27.414 1.00 75.25 212 ALA A N 1
ATOM 1543 C CA . ALA A 1 212 ? 3.758 -15.350 27.087 1.00 75.25 212 ALA A CA 1
ATOM 1544 C C . ALA A 1 212 ? 4.382 -16.673 26.626 1.00 75.25 212 ALA A C 1
ATOM 1546 O O . ALA A 1 212 ? 5.198 -16.740 25.698 1.00 75.25 212 ALA A O 1
ATOM 1547 N N . THR A 1 213 ? 3.888 -17.763 27.220 1.00 86.00 213 THR A N 1
ATOM 1548 C CA . THR A 1 213 ? 4.276 -19.140 26.879 1.00 86.00 213 THR A CA 1
ATOM 1549 C C . THR A 1 213 ? 3.438 -19.733 25.745 1.00 86.00 213 THR A C 1
ATOM 1551 O O . THR A 1 213 ? 3.905 -20.652 25.065 1.00 86.00 213 THR A O 1
ATOM 1554 N N . GLY A 1 214 ? 2.262 -19.163 25.466 1.00 91.50 214 GLY A N 1
ATOM 1555 C CA . GLY A 1 214 ? 1.408 -19.489 24.321 1.00 91.50 214 GLY A CA 1
ATOM 1556 C C . GLY A 1 214 ? 1.067 -18.275 23.454 1.00 91.50 214 GLY A C 1
ATOM 1557 O O . GLY A 1 214 ? 1.443 -17.148 23.767 1.00 91.50 214 GLY A O 1
ATOM 1558 N N . ASP A 1 215 ? 0.385 -18.528 22.342 1.00 97.12 215 ASP A N 1
ATOM 1559 C CA . ASP A 1 215 ? 0.100 -17.529 21.306 1.00 97.12 215 ASP A CA 1
ATOM 1560 C C . ASP A 1 215 ? -1.107 -16.648 21.661 1.00 97.12 215 ASP A C 1
ATOM 1562 O O . ASP A 1 215 ? -2.006 -17.095 22.372 1.00 97.12 215 ASP A O 1
ATOM 1566 N N . ALA A 1 216 ? -1.139 -15.416 21.146 1.00 97.81 216 ALA A N 1
ATOM 1567 C CA . ALA A 1 216 ? -2.232 -14.463 21.344 1.00 97.81 216 ALA A CA 1
ATOM 1568 C C . ALA A 1 216 ? -2.857 -14.036 20.004 1.00 97.81 216 ALA A C 1
ATOM 1570 O O . ALA A 1 216 ? -2.253 -14.193 18.939 1.00 97.81 216 ALA A O 1
ATOM 1571 N N . THR A 1 217 ? -4.076 -13.493 20.055 1.00 98.50 217 THR A N 1
ATOM 1572 C CA . THR A 1 217 ? -4.779 -12.955 18.880 1.00 98.50 217 THR A CA 1
ATOM 1573 C C . THR A 1 217 ? -5.096 -11.476 19.071 1.00 98.50 217 THR A C 1
ATOM 1575 O O . THR A 1 217 ? -5.762 -11.105 20.030 1.00 98.50 217 THR A O 1
ATOM 1578 N N . PHE A 1 218 ? -4.676 -10.634 18.133 1.00 98.44 218 PHE A N 1
ATOM 1579 C CA . PHE A 1 218 ? -4.956 -9.199 18.094 1.00 98.44 218 PHE A CA 1
ATOM 1580 C C . PHE A 1 218 ? -5.817 -8.916 16.856 1.00 98.44 218 PHE A C 1
ATOM 1582 O O . PHE A 1 218 ? -5.441 -9.321 15.757 1.00 98.44 218 PHE A O 1
ATOM 1589 N N . ILE A 1 219 ? -6.970 -8.259 17.004 1.00 98.38 219 ILE A N 1
ATOM 1590 C CA . ILE A 1 219 ? -7.886 -7.949 15.892 1.00 98.38 219 ILE A CA 1
ATOM 1591 C C . ILE A 1 219 ? -8.237 -6.467 15.915 1.00 98.38 219 ILE A C 1
ATOM 1593 O O . ILE A 1 219 ? -8.777 -5.972 16.899 1.00 98.38 219 ILE A O 1
ATOM 1597 N N . ASN A 1 220 ? -7.957 -5.748 14.828 1.00 97.25 220 ASN A N 1
ATOM 1598 C CA . ASN A 1 220 ? -8.217 -4.311 14.734 1.00 97.25 220 ASN A CA 1
ATOM 1599 C C . ASN A 1 220 ? -7.677 -3.547 15.967 1.00 97.25 220 ASN A C 1
ATOM 1601 O O . ASN A 1 220 ? -8.366 -2.722 16.560 1.00 97.25 220 ASN A O 1
ATOM 1605 N N . CYS A 1 221 ? -6.445 -3.863 16.375 1.00 98.25 221 CYS A N 1
ATOM 1606 C CA . CYS A 1 221 ? -5.731 -3.205 17.478 1.00 98.25 221 CYS A CA 1
ATOM 1607 C C . CYS A 1 221 ? -4.749 -2.142 16.971 1.00 98.25 221 CYS A C 1
ATOM 1609 O O . CYS A 1 221 ? -4.300 -2.199 15.825 1.00 98.25 221 CYS A O 1
ATOM 1611 N N . GLU A 1 222 ? -4.349 -1.220 17.842 1.00 98.00 222 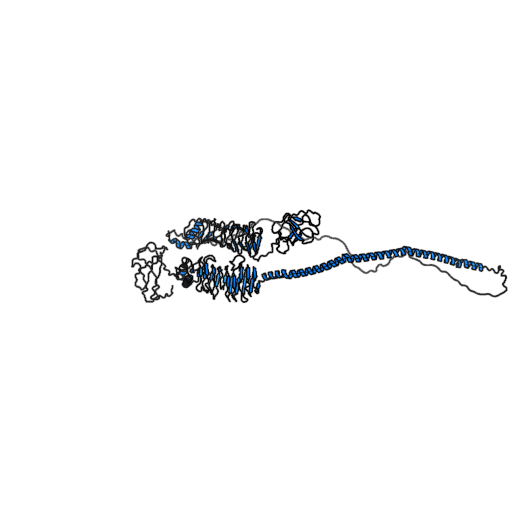GLU A N 1
ATOM 1612 C CA . GLU A 1 222 ? -3.048 -0.557 17.715 1.00 98.00 222 GLU A CA 1
ATOM 1613 C C . GLU A 1 222 ? -2.008 -1.343 18.522 1.00 98.00 222 GLU A C 1
ATOM 1615 O O . GLU A 1 222 ? -2.245 -1.678 19.679 1.00 98.00 222 GLU A O 1
ATOM 1620 N N . LEU A 1 223 ? -0.863 -1.657 17.917 1.00 98.19 223 LEU A N 1
ATOM 1621 C CA . LEU A 1 223 ? 0.255 -2.337 18.568 1.00 98.19 223 LEU A CA 1
ATOM 1622 C C . LEU A 1 223 ? 1.406 -1.339 18.736 1.00 98.19 223 LEU A C 1
ATOM 1624 O O . LEU A 1 223 ? 2.216 -1.176 17.819 1.00 98.19 223 LEU A O 1
ATOM 1628 N N . GLU A 1 224 ? 1.474 -0.677 19.896 1.00 97.69 224 GLU A N 1
ATOM 1629 C CA . GLU A 1 224 ? 2.544 0.276 20.208 1.00 97.69 224 GLU A CA 1
ATOM 1630 C C . GLU A 1 224 ? 3.686 -0.415 20.958 1.00 97.69 224 GLU A C 1
ATOM 1632 O O . GLU A 1 224 ? 3.586 -0.749 22.139 1.00 97.69 224 GLU A O 1
ATOM 1637 N N . SER A 1 225 ? 4.816 -0.582 20.272 1.00 97.19 225 SER A N 1
ATOM 1638 C CA . SER A 1 225 ? 6.065 -1.104 20.847 1.00 97.19 225 SER A CA 1
ATOM 1639 C C . SER A 1 225 ? 5.927 -2.416 21.644 1.00 97.19 225 SER A C 1
ATOM 1641 O O . SER A 1 225 ? 6.592 -2.621 22.665 1.00 97.19 225 SER A O 1
ATOM 1643 N N . VAL A 1 226 ? 5.056 -3.322 21.185 1.00 97.88 226 VAL A N 1
ATOM 1644 C CA . VAL A 1 226 ? 4.753 -4.576 21.884 1.00 97.88 226 VAL A CA 1
ATOM 1645 C C . VAL A 1 226 ? 5.944 -5.526 21.800 1.00 97.88 226 VAL A C 1
ATOM 1647 O O . VAL A 1 226 ? 6.363 -5.940 20.719 1.00 97.88 226 VAL A O 1
ATOM 1650 N N . THR A 1 227 ? 6.492 -5.904 22.950 1.00 97.56 227 THR A N 1
ATOM 1651 C CA . THR A 1 227 ? 7.619 -6.836 23.049 1.00 97.56 227 THR A CA 1
ATOM 1652 C C . THR A 1 227 ? 7.126 -8.244 23.347 1.00 97.56 227 THR A C 1
ATOM 1654 O O . THR A 1 227 ? 6.301 -8.429 24.233 1.00 97.56 227 THR A O 1
ATOM 1657 N N . GLY A 1 228 ? 7.638 -9.247 22.633 1.00 96.19 228 GLY A N 1
ATOM 1658 C CA . GLY A 1 228 ? 7.226 -10.644 22.810 1.00 96.19 228 GLY A CA 1
ATOM 1659 C C . GLY A 1 228 ? 5.921 -11.017 22.093 1.00 96.19 228 GLY A C 1
ATOM 1660 O O . GLY A 1 228 ? 5.157 -11.843 22.594 1.00 96.19 228 GLY A O 1
ATOM 1661 N N . LEU A 1 229 ? 5.662 -10.411 20.929 1.00 97.06 229 LEU A N 1
ATOM 1662 C CA . LEU A 1 229 ? 4.582 -10.802 20.019 1.00 97.06 229 LEU A CA 1
ATOM 1663 C C . LEU A 1 229 ? 4.746 -12.251 19.540 1.00 97.06 229 LEU A C 1
ATOM 1665 O O . LEU A 1 229 ? 5.867 -12.724 19.330 1.00 97.06 229 LEU A O 1
ATOM 1669 N N . ARG A 1 230 ? 3.604 -12.924 19.360 1.00 96.25 230 ARG A N 1
ATOM 1670 C CA . ARG A 1 230 ? 3.443 -14.295 18.854 1.00 96.25 230 ARG A CA 1
ATOM 1671 C C . ARG A 1 230 ? 1.962 -14.591 18.587 1.00 96.25 230 ARG A C 1
ATOM 1673 O O . ARG A 1 230 ? 1.103 -14.062 19.293 1.00 96.25 230 ARG A O 1
ATOM 1680 N N . GLY A 1 231 ? 1.666 -15.452 17.615 1.00 97.38 231 GLY A N 1
ATOM 1681 C CA . GLY A 1 231 ? 0.302 -15.772 17.184 1.00 97.38 231 GLY A CA 1
ATOM 1682 C C . GLY A 1 231 ? -0.149 -14.974 15.959 1.00 97.38 231 GLY A C 1
ATOM 1683 O O . GLY A 1 231 ? 0.500 -15.025 14.912 1.00 97.38 231 GLY A O 1
ATOM 1684 N N . LEU A 1 232 ? -1.281 -14.274 16.066 1.00 98.31 232 LEU A N 1
ATOM 1685 C CA . LEU A 1 232 ? -1.930 -13.583 14.946 1.00 98.31 232 LEU A CA 1
ATOM 1686 C C . LEU A 1 232 ? -2.277 -12.135 15.303 1.00 98.31 232 LEU A C 1
ATOM 1688 O O . LEU A 1 232 ? -3.034 -11.892 16.235 1.00 98.31 232 LEU A O 1
ATOM 1692 N N . ALA A 1 233 ? -1.812 -11.184 14.498 1.00 98.62 233 ALA A N 1
ATOM 1693 C CA . ALA A 1 233 ? -2.397 -9.855 14.384 1.00 98.62 233 ALA A CA 1
ATOM 1694 C C . ALA A 1 233 ? -3.187 -9.766 13.070 1.00 98.62 233 ALA A C 1
ATOM 1696 O O . ALA A 1 233 ? -2.662 -10.114 12.011 1.00 98.62 233 ALA A O 1
ATOM 1697 N N . LYS A 1 234 ? -4.436 -9.299 13.134 1.00 98.50 234 LYS A N 1
ATOM 1698 C CA . LYS A 1 234 ? -5.331 -9.116 11.987 1.00 98.50 234 LYS A CA 1
ATOM 1699 C C . LYS A 1 234 ? -5.867 -7.688 11.957 1.00 98.50 234 LYS A C 1
ATOM 1701 O O . LYS A 1 234 ? -6.437 -7.229 12.940 1.00 98.50 234 LYS A O 1
ATOM 1706 N N . GLU A 1 235 ? -5.720 -6.998 10.827 1.00 97.75 235 GLU A N 1
ATOM 1707 C CA . GLU A 1 235 ? -6.217 -5.625 10.605 1.00 97.75 235 GLU A CA 1
ATOM 1708 C C . GLU A 1 235 ? -5.662 -4.593 11.619 1.00 97.75 235 GLU A C 1
ATOM 1710 O O . GLU A 1 235 ? -6.212 -3.507 11.800 1.00 97.75 235 GLU A O 1
ATOM 1715 N N . CYS A 1 236 ? -4.545 -4.918 12.283 1.00 98.38 236 CYS A N 1
ATOM 1716 C CA . CYS A 1 236 ? -3.904 -4.082 13.298 1.00 98.38 236 CYS A CA 1
ATOM 1717 C C . CYS A 1 236 ? -3.000 -3.000 12.688 1.00 98.38 236 CYS A C 1
ATOM 1719 O O . CYS A 1 236 ? -2.285 -3.236 11.715 1.00 98.38 236 CYS A O 1
ATOM 1721 N N . GLY A 1 237 ? -2.959 -1.830 13.322 1.00 97.56 237 GLY A N 1
ATOM 1722 C CA . GLY A 1 237 ? -1.947 -0.809 13.058 1.00 97.56 237 GLY A CA 1
ATOM 1723 C C . GLY A 1 237 ? -0.703 -1.013 13.920 1.00 97.56 237 GLY A C 1
ATOM 1724 O O . GLY A 1 237 ? -0.829 -1.376 15.087 1.00 97.56 237 GLY A O 1
ATOM 1725 N N . LEU A 1 238 ? 0.487 -0.767 13.371 1.00 98.25 238 LEU A N 1
ATOM 1726 C CA . LEU A 1 238 ? 1.754 -0.829 14.111 1.00 98.25 238 LEU A CA 1
ATOM 1727 C C . LEU A 1 238 ? 2.310 0.581 14.367 1.00 98.25 238 LEU A C 1
ATOM 1729 O O . LEU A 1 238 ? 2.447 1.373 13.428 1.00 98.25 238 LEU A O 1
ATOM 1733 N N . THR A 1 239 ? 2.696 0.849 15.617 1.00 96.44 239 THR A N 1
ATOM 1734 C CA . THR A 1 239 ? 3.391 2.067 16.070 1.00 96.44 239 THR A CA 1
ATOM 1735 C C . THR A 1 239 ? 4.639 1.722 16.901 1.00 96.44 239 THR A C 1
ATOM 1737 O O . THR A 1 239 ? 4.769 0.641 17.482 1.00 96.44 239 THR A O 1
ATOM 1740 N N . GLY A 1 240 ? 5.614 2.636 16.928 1.00 96.25 240 GLY A N 1
ATOM 1741 C CA . GLY A 1 240 ? 6.863 2.461 17.679 1.00 96.25 240 GLY A CA 1
ATOM 1742 C C . GLY A 1 240 ? 7.749 1.309 17.175 1.00 96.25 240 GLY A C 1
ATOM 1743 O O . GLY A 1 240 ? 7.946 1.151 15.970 1.00 96.25 240 GLY A O 1
ATOM 1744 N N . THR A 1 241 ? 8.339 0.527 18.088 1.00 97.62 241 THR A N 1
ATOM 1745 C CA . THR A 1 241 ? 9.173 -0.649 17.757 1.00 97.62 241 THR A CA 1
ATOM 1746 C C . THR A 1 241 ? 8.753 -1.866 18.570 1.00 97.62 241 THR A C 1
ATOM 1748 O O . THR A 1 241 ? 8.977 -1.924 19.777 1.00 97.62 241 THR A O 1
ATOM 1751 N N . SER A 1 242 ? 8.159 -2.848 17.896 1.00 97.81 242 SER A N 1
ATOM 1752 C CA . SER A 1 242 ? 7.713 -4.113 18.490 1.00 97.81 242 SER A CA 1
ATOM 1753 C C . SER A 1 242 ? 8.780 -5.213 18.351 1.00 97.81 242 SER A C 1
ATOM 1755 O O . SER A 1 242 ? 9.766 -5.052 17.628 1.00 97.81 242 SER A O 1
ATOM 1757 N N . SER A 1 243 ? 8.602 -6.363 19.008 1.00 97.50 243 SER A N 1
ATOM 1758 C CA . SER A 1 243 ? 9.490 -7.526 18.840 1.00 97.50 243 SER A CA 1
ATOM 1759 C C . SER A 1 243 ? 8.765 -8.871 18.895 1.00 97.50 243 SER A C 1
ATOM 1761 O O . SER A 1 243 ? 7.802 -9.032 19.643 1.00 97.50 243 SER A O 1
ATOM 1763 N N . VAL A 1 244 ? 9.247 -9.847 18.117 1.00 96.88 244 VAL A N 1
ATOM 1764 C CA . VAL A 1 244 ? 8.728 -11.230 18.073 1.00 96.88 244 VAL A CA 1
ATOM 1765 C C . VAL A 1 244 ? 9.670 -12.156 18.841 1.00 96.88 244 VAL A C 1
ATOM 1767 O O . VAL A 1 244 ? 10.889 -12.087 18.660 1.00 96.88 244 VAL A O 1
ATOM 1770 N N . ILE A 1 245 ? 9.118 -13.016 19.704 1.00 94.00 245 ILE A N 1
ATOM 1771 C CA . ILE A 1 245 ? 9.903 -13.881 20.600 1.00 94.00 245 ILE A CA 1
ATOM 1772 C C . ILE A 1 245 ? 10.468 -15.127 19.890 1.00 94.00 245 ILE A C 1
ATOM 1774 O O . ILE A 1 245 ? 9.917 -15.625 18.906 1.00 94.00 245 ILE A O 1
ATOM 1778 N N . ALA A 1 246 ? 11.598 -15.626 20.399 1.00 92.25 246 ALA A N 1
ATOM 1779 C CA . ALA A 1 246 ? 12.358 -16.726 19.810 1.00 92.25 246 ALA A CA 1
ATOM 1780 C C . ALA A 1 246 ? 11.524 -18.006 19.644 1.00 92.25 246 ALA A C 1
ATOM 1782 O O . ALA A 1 246 ? 10.717 -18.347 20.508 1.00 92.25 246 ALA A O 1
ATOM 1783 N N . SER A 1 247 ? 11.769 -18.741 18.556 1.00 89.81 247 SER A N 1
ATOM 1784 C CA . SER A 1 247 ? 11.120 -20.030 18.252 1.00 89.81 247 SER A CA 1
ATOM 1785 C C . SER A 1 247 ? 9.579 -20.004 18.219 1.00 89.81 247 SER A C 1
ATOM 1787 O O . SER A 1 247 ? 8.946 -21.025 18.485 1.00 89.81 247 SER A O 1
ATOM 1789 N N . THR A 1 248 ? 8.964 -18.864 17.882 1.00 92.75 248 THR A N 1
ATOM 1790 C CA . THR A 1 248 ? 7.506 -18.738 17.690 1.00 92.75 248 THR A CA 1
ATOM 1791 C C . THR A 1 248 ? 7.151 -18.288 16.276 1.00 92.75 248 THR A C 1
ATOM 1793 O O . THR A 1 248 ? 8.011 -17.812 15.531 1.00 92.75 248 THR A O 1
ATOM 1796 N N . ALA A 1 249 ? 5.879 -18.445 15.907 1.00 95.38 249 ALA A N 1
ATOM 1797 C CA . ALA A 1 249 ? 5.313 -17.874 14.693 1.00 95.38 249 ALA A CA 1
ATOM 1798 C C . ALA A 1 249 ? 4.524 -16.597 15.023 1.00 95.38 249 ALA A C 1
ATOM 1800 O O . ALA A 1 249 ? 3.807 -16.548 16.023 1.00 95.38 249 ALA A O 1
ATOM 1801 N N . MET A 1 250 ? 4.619 -15.586 14.160 1.00 97.81 250 MET A N 1
ATOM 1802 C CA . MET A 1 250 ? 3.766 -14.397 14.192 1.00 97.81 250 MET A CA 1
ATOM 1803 C C . MET A 1 250 ? 3.254 -14.088 12.784 1.00 97.81 250 MET A C 1
ATOM 1805 O O . MET A 1 250 ? 4.042 -13.934 11.852 1.00 97.81 250 MET A O 1
ATOM 1809 N N . THR A 1 251 ? 1.937 -13.992 12.614 1.00 98.50 251 THR A N 1
ATOM 1810 C CA . THR A 1 251 ? 1.309 -13.570 11.352 1.00 98.50 251 THR A CA 1
ATOM 1811 C C . THR A 1 251 ? 0.696 -12.182 11.496 1.00 98.50 251 THR A C 1
ATOM 1813 O O . THR A 1 251 ? 0.018 -11.907 12.481 1.00 98.50 251 THR A O 1
ATOM 1816 N N . PHE A 1 252 ? 0.928 -11.319 10.508 1.00 98.50 252 PHE A N 1
ATOM 1817 C CA . PHE A 1 252 ? 0.349 -9.983 10.386 1.00 98.50 252 PHE A CA 1
ATOM 1818 C C . PHE A 1 252 ? -0.525 -9.940 9.122 1.00 98.50 252 PHE A C 1
ATOM 1820 O O . PHE A 1 252 ? -0.014 -9.722 8.025 1.00 98.50 252 PHE A O 1
ATOM 1827 N N . GLU A 1 253 ? -1.827 -10.182 9.274 1.00 98.50 253 GLU A N 1
ATOM 1828 C CA . GLU A 1 253 ? -2.818 -10.276 8.191 1.00 98.50 253 GLU A CA 1
ATOM 1829 C C . GLU A 1 253 ? -3.565 -8.945 8.024 1.00 98.50 253 GLU A C 1
ATOM 1831 O O . GLU A 1 253 ? -4.268 -8.513 8.936 1.00 98.50 253 GLU A O 1
ATOM 1836 N N . LYS A 1 254 ? -3.427 -8.277 6.871 1.00 97.88 254 LYS A N 1
ATOM 1837 C CA . LYS A 1 254 ? -4.006 -6.942 6.584 1.00 97.88 254 LYS A CA 1
ATOM 1838 C C . LYS A 1 254 ? -3.617 -5.856 7.598 1.00 97.88 254 LYS A C 1
ATOM 1840 O O . LYS A 1 254 ? -4.327 -4.866 7.772 1.00 97.88 254 LYS A O 1
ATOM 1845 N N . CYS A 1 255 ? -2.506 -6.053 8.304 1.00 98.44 255 CYS A N 1
ATOM 1846 C CA . CYS A 1 255 ? -1.945 -5.055 9.209 1.00 98.44 255 CYS A CA 1
ATOM 1847 C C . CYS A 1 255 ? -1.289 -3.913 8.421 1.00 98.44 255 CYS A C 1
ATOM 1849 O O . CYS A 1 255 ? -0.960 -4.073 7.249 1.00 98.44 255 CYS A O 1
ATOM 1851 N N . TYR A 1 256 ? -1.079 -2.761 9.056 1.00 97.56 256 TYR A N 1
ATOM 1852 C CA . TYR A 1 256 ? -0.548 -1.586 8.361 1.00 97.56 256 TYR A CA 1
ATOM 1853 C C . TYR A 1 256 ? 0.285 -0.660 9.249 1.00 97.56 256 TYR A C 1
ATOM 1855 O O . TYR A 1 256 ? 0.219 -0.712 10.480 1.00 97.56 256 TYR A O 1
ATOM 1863 N N . SER A 1 257 ? 1.079 0.207 8.619 1.00 97.50 257 SER A N 1
ATOM 1864 C CA . SER A 1 257 ? 1.783 1.287 9.319 1.00 97.50 257 SER A CA 1
ATOM 1865 C C . SER A 1 257 ? 0.800 2.360 9.777 1.00 97.50 257 SER A C 1
ATOM 1867 O O . SER A 1 257 ? 0.094 2.943 8.955 1.00 97.50 257 SER A O 1
ATOM 1869 N N . LEU A 1 258 ? 0.809 2.681 11.073 1.00 94.94 258 LEU A N 1
ATOM 1870 C CA . LEU A 1 258 ? 0.204 3.914 11.595 1.00 94.94 258 LEU A CA 1
ATOM 1871 C C . LEU A 1 258 ? 1.192 5.094 11.609 1.00 94.94 258 LEU A C 1
ATOM 1873 O O . LEU A 1 258 ? 0.789 6.225 11.862 1.00 94.94 258 LEU A O 1
ATOM 1877 N N . VAL A 1 259 ? 2.477 4.859 11.322 1.00 93.38 259 VAL A N 1
ATOM 1878 C CA . VAL A 1 259 ? 3.491 5.919 11.229 1.00 93.38 259 VAL A CA 1
ATOM 1879 C C . VAL A 1 259 ? 3.397 6.597 9.850 1.00 93.38 259 VAL A C 1
ATOM 1881 O O . VAL A 1 259 ? 3.515 5.897 8.837 1.00 93.38 259 VAL A O 1
ATOM 1884 N N . PRO A 1 260 ? 3.185 7.929 9.775 1.00 83.75 260 PRO A N 1
ATOM 1885 C CA . PRO A 1 260 ? 3.099 8.664 8.515 1.00 83.75 260 PRO A CA 1
ATOM 1886 C C . PRO A 1 260 ? 4.473 9.125 7.990 1.00 83.75 260 PRO A C 1
ATOM 1888 O O . PRO A 1 260 ? 5.442 9.278 8.736 1.00 83.75 260 PRO A O 1
ATOM 1891 N N . GLY A 1 261 ? 4.531 9.433 6.690 1.00 80.06 261 GLY A N 1
ATOM 1892 C CA . GLY A 1 261 ? 5.716 9.983 6.023 1.00 80.06 261 GLY A CA 1
ATOM 1893 C C . GLY A 1 261 ? 6.779 8.934 5.674 1.00 80.06 261 GLY A C 1
ATOM 1894 O O . GLY A 1 261 ? 6.462 7.808 5.303 1.00 80.06 261 GLY A O 1
ATOM 1895 N N . ALA A 1 262 ? 8.056 9.327 5.746 1.00 77.69 262 ALA A N 1
ATOM 1896 C CA . ALA A 1 262 ? 9.195 8.475 5.378 1.00 77.69 262 ALA A CA 1
ATOM 1897 C C . ALA A 1 262 ? 9.639 7.496 6.489 1.00 77.69 262 ALA A C 1
ATOM 1899 O O . ALA A 1 262 ? 10.393 6.553 6.209 1.00 77.69 262 ALA A O 1
ATOM 1900 N N . SER A 1 263 ? 9.190 7.741 7.724 1.00 90.00 263 SER A N 1
ATOM 1901 C CA . SER A 1 263 ? 9.410 6.912 8.913 1.00 90.00 263 SER A CA 1
ATOM 1902 C C . SER A 1 263 ? 8.531 5.662 8.889 1.00 90.00 263 SER A C 1
ATOM 1904 O O . SER A 1 263 ? 7.460 5.657 8.288 1.00 90.00 263 SER A O 1
ATOM 1906 N N . THR A 1 264 ? 8.958 4.603 9.574 1.00 95.75 264 THR A N 1
ATOM 1907 C CA . THR A 1 264 ? 8.269 3.304 9.575 1.00 95.75 264 THR A CA 1
ATOM 1908 C C . THR A 1 264 ? 8.269 2.691 10.980 1.00 95.75 264 THR A C 1
ATOM 1910 O O . THR A 1 264 ? 9.263 2.863 11.689 1.00 95.75 264 THR A O 1
ATOM 1913 N N . PRO A 1 265 ? 7.227 1.946 11.399 1.00 97.75 265 PRO A N 1
ATOM 1914 C CA . PRO A 1 265 ? 7.295 1.116 12.597 1.00 97.75 265 PRO A CA 1
ATOM 1915 C C . PRO A 1 265 ? 8.449 0.109 12.503 1.00 97.75 265 PRO A C 1
ATOM 1917 O O . PRO A 1 265 ? 8.783 -0.385 11.424 1.00 97.75 265 PRO A O 1
ATOM 1920 N N . GLY A 1 266 ? 9.056 -0.189 13.648 1.00 97.56 266 GLY A N 1
ATOM 1921 C CA . GLY A 1 266 ? 10.133 -1.165 13.770 1.00 97.56 266 GLY A CA 1
ATOM 1922 C C . GLY A 1 266 ? 9.633 -2.535 14.226 1.00 97.56 266 GLY A C 1
ATOM 1923 O O . GLY A 1 266 ? 8.741 -2.631 15.071 1.00 97.56 266 GLY A O 1
ATOM 1924 N N . LEU A 1 267 ? 10.256 -3.599 13.721 1.00 98.06 267 LEU A N 1
ATOM 1925 C CA . LEU A 1 267 ? 10.096 -4.958 14.223 1.00 98.06 267 LEU A CA 1
ATOM 1926 C C . LEU A 1 267 ? 11.465 -5.609 14.458 1.00 98.06 267 LEU A C 1
ATOM 1928 O O . LEU A 1 267 ? 12.331 -5.634 13.585 1.00 98.06 267 LEU A O 1
ATOM 1932 N N . THR A 1 268 ? 11.655 -6.127 15.665 1.00 97.62 268 THR A N 1
ATOM 1933 C CA . THR A 1 268 ? 12.894 -6.758 16.135 1.00 97.62 268 THR A CA 1
ATOM 1934 C C . THR A 1 268 ? 12.669 -8.267 16.246 1.00 97.62 268 THR A C 1
ATOM 1936 O O . THR A 1 268 ? 11.813 -8.704 17.020 1.00 97.62 268 THR A O 1
ATOM 1939 N N . PHE A 1 269 ? 13.412 -9.084 15.496 1.00 96.19 269 PHE A N 1
ATOM 1940 C CA . PHE A 1 269 ? 13.295 -10.543 15.579 1.00 96.19 269 PHE A CA 1
ATOM 1941 C C . PHE A 1 269 ? 14.278 -11.114 16.603 1.00 96.19 269 PHE A C 1
ATOM 1943 O O . PHE A 1 269 ? 15.486 -10.886 16.511 1.00 96.19 269 PHE A O 1
ATOM 1950 N N . ALA A 1 270 ? 13.771 -11.904 17.552 1.00 94.94 270 ALA A N 1
ATOM 1951 C CA . ALA A 1 270 ? 14.598 -12.823 18.325 1.00 94.94 270 ALA A CA 1
ATOM 1952 C C . ALA A 1 270 ? 14.925 -14.085 17.498 1.00 94.94 270 ALA A C 1
ATOM 1954 O O . ALA A 1 270 ? 14.247 -14.396 16.515 1.00 94.94 270 ALA A O 1
ATOM 1955 N N . ALA A 1 271 ? 15.967 -14.823 17.891 1.00 93.75 271 ALA A N 1
ATOM 1956 C CA . ALA A 1 271 ? 16.479 -15.959 17.122 1.00 93.75 271 ALA A CA 1
ATOM 1957 C C . ALA A 1 271 ? 15.402 -17.022 16.825 1.00 93.75 271 ALA A C 1
ATOM 1959 O O . ALA A 1 271 ? 14.621 -17.403 17.697 1.00 93.75 271 ALA A O 1
ATOM 1960 N N . SER A 1 272 ? 15.383 -17.526 15.591 1.00 94.81 272 SER A N 1
ATOM 1961 C CA . SER A 1 272 ? 14.467 -18.585 15.137 1.00 94.81 272 SER A CA 1
ATOM 1962 C C . SER A 1 272 ? 12.968 -18.248 15.208 1.00 94.81 272 SER A C 1
ATOM 1964 O O . SER A 1 272 ? 12.134 -19.148 15.143 1.00 94.81 272 SER A O 1
ATOM 1966 N N . ALA A 1 273 ? 12.602 -16.968 15.329 1.00 96.38 273 ALA A N 1
ATOM 1967 C CA . ALA A 1 273 ? 11.232 -16.512 15.101 1.00 96.38 273 ALA A CA 1
ATOM 1968 C C . ALA A 1 273 ? 10.869 -16.588 13.605 1.00 96.38 273 ALA A C 1
ATOM 1970 O O . ALA A 1 273 ? 11.677 -16.213 12.749 1.00 96.38 273 ALA A O 1
ATOM 1971 N N . SER A 1 274 ? 9.648 -17.030 13.307 1.00 96.88 274 SER A N 1
ATOM 1972 C CA . SER A 1 274 ? 9.055 -17.058 11.965 1.00 96.88 274 SER A CA 1
ATOM 1973 C C . SER A 1 274 ? 7.992 -15.967 11.853 1.00 96.88 274 SER A C 1
ATOM 1975 O O . SER A 1 274 ? 7.109 -15.884 12.709 1.00 96.88 274 SER A O 1
ATOM 1977 N N . VAL A 1 275 ? 8.071 -15.107 10.834 1.00 98.00 275 VAL A N 1
ATOM 1978 C CA . VAL A 1 275 ? 7.181 -13.943 10.700 1.00 98.00 275 VAL A CA 1
ATOM 1979 C C . VAL A 1 275 ? 6.628 -13.828 9.287 1.00 98.00 275 VAL A C 1
ATOM 1981 O O . VAL A 1 275 ? 7.374 -13.661 8.325 1.00 98.00 275 VAL A O 1
ATOM 1984 N N . GLY A 1 276 ? 5.304 -13.892 9.167 1.00 98.06 276 GLY A N 1
ATOM 1985 C CA . GLY A 1 276 ? 4.592 -13.736 7.903 1.00 98.06 276 GLY A CA 1
ATOM 1986 C C . GLY A 1 276 ? 3.737 -12.477 7.901 1.00 98.06 276 GLY A C 1
ATOM 1987 O O . GLY A 1 276 ? 2.714 -12.429 8.578 1.00 98.06 276 GLY A O 1
ATOM 1988 N N . PHE A 1 277 ? 4.108 -11.484 7.101 1.00 98.38 277 PHE A N 1
ATOM 1989 C CA . PHE A 1 277 ? 3.184 -10.426 6.705 1.00 98.38 277 PHE A CA 1
ATOM 1990 C C . PHE A 1 277 ? 2.358 -10.913 5.507 1.00 98.38 277 PHE A C 1
ATOM 1992 O O . PHE A 1 277 ? 2.876 -11.613 4.627 1.00 98.38 277 PHE A O 1
ATOM 1999 N N . ARG A 1 278 ? 1.067 -10.576 5.500 1.00 97.94 278 ARG A N 1
ATOM 2000 C CA . ARG A 1 278 ? 0.085 -10.895 4.457 1.00 97.94 278 ARG A CA 1
ATOM 2001 C C . ARG A 1 278 ? -0.788 -9.671 4.237 1.00 97.94 278 ARG A C 1
ATOM 2003 O O . ARG A 1 278 ? -1.321 -9.128 5.203 1.00 97.94 278 ARG A O 1
ATOM 2010 N N . HIS A 1 279 ? -0.927 -9.233 2.988 1.00 97.12 279 HIS A N 1
ATOM 2011 C CA . HIS A 1 279 ? -1.695 -8.036 2.626 1.00 97.12 279 HIS A CA 1
ATOM 2012 C C . HIS A 1 279 ? -1.311 -6.770 3.432 1.00 97.12 279 HIS A C 1
ATOM 2014 O O . HIS A 1 279 ? -2.181 -5.958 3.746 1.00 97.12 279 HIS A O 1
ATOM 2020 N N . TYR A 1 280 ? -0.038 -6.609 3.817 1.00 97.81 280 TYR A N 1
ATOM 2021 C CA . TYR A 1 280 ? 0.397 -5.453 4.615 1.00 97.81 280 TYR A CA 1
ATOM 2022 C C . TYR A 1 280 ? 0.396 -4.162 3.785 1.00 97.81 280 TYR A C 1
ATOM 2024 O O . TYR A 1 280 ? 0.704 -4.211 2.593 1.00 97.81 280 TYR A O 1
ATOM 2032 N N . SER A 1 281 ? 0.116 -3.005 4.396 1.00 95.88 281 SER A N 1
ATOM 2033 C CA . SER A 1 281 ? 0.273 -1.707 3.722 1.00 95.88 281 SER A CA 1
ATOM 2034 C C . SER A 1 281 ? 1.119 -0.684 4.489 1.00 95.88 281 SER A C 1
ATOM 2036 O O . SER A 1 281 ? 1.041 -0.530 5.713 1.00 95.88 281 SER A O 1
ATOM 2038 N N . GLY A 1 282 ? 1.936 0.055 3.737 1.00 95.12 282 GLY A N 1
ATOM 2039 C CA . GLY A 1 282 ? 2.788 1.126 4.247 1.00 95.12 282 GLY A CA 1
ATOM 2040 C C . GLY A 1 282 ? 4.219 0.675 4.548 1.00 95.12 282 GLY A C 1
ATOM 2041 O O . GLY A 1 282 ? 4.779 -0.190 3.880 1.00 95.12 282 GLY A O 1
ATOM 2042 N N . GLY A 1 283 ? 4.861 1.336 5.509 1.00 95.31 283 GLY A N 1
ATOM 2043 C CA . GLY A 1 283 ? 6.268 1.099 5.828 1.00 95.31 283 GLY A CA 1
ATOM 2044 C C . GLY A 1 283 ? 6.490 0.087 6.953 1.00 95.31 283 GLY A C 1
ATOM 2045 O O . GLY A 1 283 ? 5.733 0.070 7.916 1.00 95.31 283 GLY A O 1
ATOM 2046 N N . ILE A 1 284 ? 7.569 -0.693 6.887 1.00 98.06 284 ILE A N 1
ATOM 2047 C CA . ILE A 1 284 ? 8.048 -1.549 7.981 1.00 98.06 284 ILE A CA 1
ATOM 2048 C C . ILE A 1 284 ? 9.584 -1.594 7.981 1.00 98.06 284 ILE A C 1
ATOM 2050 O O . ILE A 1 284 ? 10.205 -1.695 6.922 1.00 98.06 284 ILE A O 1
ATOM 2054 N N . GLN A 1 285 ? 10.208 -1.521 9.161 1.00 97.88 285 GLN A N 1
ATOM 2055 C CA . GLN A 1 285 ? 11.658 -1.673 9.325 1.00 97.88 285 GLN A CA 1
ATOM 2056 C C . GLN A 1 285 ? 12.000 -2.900 10.172 1.00 97.88 285 GLN A C 1
ATOM 2058 O O . GLN A 1 285 ? 11.489 -3.065 11.277 1.00 97.88 285 GLN A O 1
ATOM 2063 N N . PHE A 1 286 ? 12.921 -3.730 9.692 1.00 97.69 286 PHE A N 1
ATOM 2064 C CA . PHE A 1 286 ? 13.486 -4.848 10.440 1.00 97.69 286 PHE A CA 1
ATOM 2065 C C . PHE A 1 286 ? 14.749 -4.391 11.169 1.00 97.69 286 PHE A C 1
ATOM 2067 O O . PHE A 1 286 ? 15.762 -4.064 10.554 1.00 97.69 286 PHE A O 1
ATOM 2074 N N . ASN A 1 287 ? 14.659 -4.334 12.499 1.00 97.12 287 ASN A N 1
ATOM 2075 C CA . ASN A 1 287 ? 15.687 -3.776 13.380 1.00 97.12 287 ASN A CA 1
ATOM 2076 C C . ASN A 1 287 ? 16.764 -4.796 13.778 1.00 97.12 287 ASN A C 1
ATOM 2078 O O . ASN A 1 287 ? 17.884 -4.407 14.102 1.00 97.12 287 ASN A O 1
ATOM 2082 N N . SER A 1 288 ? 16.447 -6.090 13.774 1.00 95.62 288 SER A N 1
ATOM 2083 C CA . SER A 1 288 ? 17.418 -7.175 13.947 1.00 95.62 288 SER A CA 1
ATOM 2084 C C . SER A 1 288 ? 16.860 -8.478 13.395 1.00 95.62 288 SER A C 1
ATOM 2086 O O . SER A 1 288 ? 15.666 -8.739 13.532 1.00 95.62 288 SER A O 1
ATOM 2088 N N . GLY A 1 289 ? 17.733 -9.327 12.858 1.00 93.19 289 GLY A N 1
ATOM 2089 C CA . GLY A 1 289 ? 17.386 -10.661 12.382 1.00 93.19 289 GLY A CA 1
ATOM 2090 C C . GLY A 1 289 ? 18.626 -11.471 12.009 1.00 93.19 289 GLY A C 1
ATOM 2091 O O . GLY A 1 289 ? 19.671 -10.903 11.687 1.00 93.19 289 GLY A O 1
ATOM 2092 N N . ALA A 1 290 ? 18.507 -12.796 12.071 1.00 93.50 290 ALA A N 1
ATOM 2093 C CA . ALA A 1 290 ? 19.583 -13.748 11.802 1.00 93.50 290 ALA A CA 1
ATOM 2094 C C . ALA A 1 290 ? 19.134 -14.854 10.830 1.00 93.50 290 ALA A C 1
ATOM 2096 O O . ALA A 1 290 ? 17.939 -15.036 10.611 1.00 93.50 290 ALA A O 1
ATOM 2097 N N . ALA A 1 291 ? 20.078 -15.649 10.318 1.00 93.62 291 ALA A N 1
ATOM 2098 C CA . ALA A 1 291 ? 19.825 -16.735 9.358 1.00 93.62 291 ALA A CA 1
ATOM 2099 C C . ALA A 1 291 ? 18.791 -17.792 9.794 1.00 93.62 291 ALA A C 1
ATOM 2101 O O . ALA A 1 291 ? 18.283 -18.527 8.952 1.00 93.62 291 ALA A O 1
ATOM 2102 N N . THR A 1 292 ? 18.483 -17.914 11.091 1.00 94.25 292 THR A N 1
ATOM 2103 C CA . THR A 1 292 ? 17.445 -18.843 11.569 1.00 94.25 292 THR A CA 1
ATOM 2104 C C . THR A 1 292 ? 16.037 -18.245 11.554 1.00 94.25 292 THR A C 1
ATOM 2106 O O . THR A 1 292 ? 15.072 -18.974 11.772 1.00 94.25 292 THR A O 1
ATOM 2109 N N . ASN A 1 293 ? 15.892 -16.939 11.306 1.00 96.69 293 ASN A N 1
ATOM 2110 C CA . ASN A 1 293 ? 14.594 -16.295 11.148 1.00 96.69 293 ASN A CA 1
ATOM 2111 C C . ASN A 1 293 ? 14.022 -16.565 9.754 1.00 96.69 293 ASN A C 1
ATOM 2113 O O . ASN A 1 293 ? 14.677 -16.315 8.746 1.00 96.69 293 ASN A O 1
ATOM 2117 N N . ALA A 1 294 ? 12.773 -17.025 9.707 1.00 95.44 294 ALA A N 1
ATOM 2118 C CA . ALA A 1 294 ? 12.037 -17.230 8.466 1.00 95.44 294 ALA A CA 1
ATOM 2119 C C . ALA A 1 294 ? 11.044 -16.079 8.280 1.00 95.44 294 ALA A C 1
ATOM 2121 O O . ALA A 1 294 ? 9.986 -16.075 8.910 1.00 95.44 294 ALA A O 1
ATOM 2122 N N . VAL A 1 295 ? 11.385 -15.085 7.454 1.00 97.69 295 VAL A N 1
ATOM 2123 C CA . VAL A 1 295 ? 10.525 -13.913 7.233 1.00 97.69 295 VAL A CA 1
ATOM 2124 C C . VAL A 1 295 ? 9.942 -13.925 5.822 1.00 97.69 295 VAL A C 1
ATOM 2126 O O . VAL A 1 295 ? 10.646 -14.127 4.834 1.00 97.69 295 VAL A O 1
ATOM 2129 N N . THR A 1 296 ? 8.632 -13.704 5.716 1.00 97.94 296 THR A N 1
ATOM 2130 C CA . THR A 1 296 ? 7.944 -13.433 4.447 1.00 97.94 296 THR A CA 1
ATOM 2131 C C . THR A 1 296 ? 7.190 -12.118 4.550 1.00 97.94 296 THR A C 1
ATOM 2133 O O . THR A 1 296 ? 6.453 -11.896 5.510 1.00 97.94 296 THR A O 1
ATOM 2136 N N . VAL A 1 297 ? 7.353 -11.268 3.545 1.00 97.69 297 VAL A N 1
ATOM 2137 C CA . VAL A 1 297 ? 6.728 -9.955 3.430 1.00 97.69 297 VAL A CA 1
ATOM 2138 C C . VAL A 1 297 ? 5.857 -9.943 2.183 1.00 97.69 297 VAL A C 1
ATOM 2140 O O . VAL A 1 297 ? 6.338 -10.216 1.089 1.00 97.69 297 VAL A O 1
ATOM 2143 N N . GLU A 1 298 ? 4.568 -9.664 2.350 1.00 97.12 298 GLU A N 1
ATOM 2144 C CA . GLU A 1 298 ? 3.574 -9.692 1.277 1.00 97.12 298 GLU A CA 1
ATOM 2145 C C . GLU A 1 298 ? 2.589 -8.539 1.482 1.00 97.12 298 GLU A C 1
ATOM 2147 O O . GLU A 1 298 ? 2.017 -8.394 2.568 1.00 97.12 298 GLU A O 1
ATOM 2152 N N . GLY A 1 299 ? 2.431 -7.691 0.466 1.00 95.31 299 GLY A N 1
ATOM 2153 C CA . GLY A 1 299 ? 1.718 -6.420 0.595 1.00 95.31 299 GLY A CA 1
ATOM 2154 C C . GLY A 1 299 ? 2.248 -5.341 -0.347 1.00 95.31 299 GLY A C 1
ATOM 2155 O O . GLY A 1 299 ? 2.779 -5.663 -1.410 1.00 95.31 299 GLY A O 1
ATOM 2156 N N . VAL A 1 300 ? 2.101 -4.077 0.058 1.00 93.44 300 VAL A N 1
ATOM 2157 C CA . VAL A 1 300 ? 2.588 -2.898 -0.676 1.00 93.44 300 VAL A CA 1
ATOM 2158 C C . VAL A 1 300 ? 3.213 -1.853 0.254 1.00 93.44 300 VAL A C 1
ATOM 2160 O O . VAL A 1 300 ? 2.684 -1.570 1.332 1.00 93.44 300 VAL A O 1
ATOM 2163 N N . GLY A 1 301 ? 4.306 -1.221 -0.181 1.00 94.44 301 GLY A N 1
ATOM 2164 C CA . GLY A 1 301 ? 4.889 -0.064 0.504 1.00 94.44 301 GLY A CA 1
ATOM 2165 C C . GLY A 1 301 ? 6.414 -0.084 0.597 1.00 94.44 301 GLY A C 1
ATOM 2166 O O . GLY A 1 301 ? 7.095 -0.228 -0.413 1.00 94.44 301 GLY A O 1
ATOM 2167 N N . LYS A 1 302 ? 6.963 0.135 1.799 1.00 94.56 302 LYS A N 1
ATOM 2168 C CA . LYS A 1 302 ? 8.408 0.341 2.025 1.00 94.56 302 LYS A CA 1
ATOM 2169 C C . LYS A 1 302 ? 8.951 -0.661 3.040 1.00 94.56 302 LYS A C 1
ATOM 2171 O O . LYS A 1 302 ? 8.525 -0.653 4.192 1.00 94.56 302 LYS A O 1
ATOM 2176 N N . LEU A 1 303 ? 9.931 -1.463 2.637 1.00 96.50 303 LEU A N 1
ATOM 2177 C CA . LEU A 1 303 ? 10.635 -2.403 3.508 1.00 96.50 303 LEU A CA 1
ATOM 2178 C C . LEU A 1 303 ? 12.051 -1.883 3.761 1.00 96.50 303 LEU A C 1
ATOM 2180 O O . LEU A 1 303 ? 12.822 -1.724 2.821 1.00 96.50 303 LEU A O 1
ATOM 2184 N N . VAL A 1 304 ? 12.410 -1.640 5.019 1.00 96.44 304 VAL A N 1
ATOM 2185 C CA . VAL A 1 304 ? 13.788 -1.306 5.409 1.00 96.44 304 VAL A CA 1
ATOM 2186 C C . VAL A 1 304 ? 14.388 -2.478 6.171 1.00 96.44 304 VAL A C 1
ATOM 2188 O O . VAL A 1 304 ? 13.832 -2.903 7.181 1.00 96.44 304 VAL A O 1
ATOM 2191 N N . ILE A 1 305 ? 15.541 -2.979 5.741 1.00 96.88 305 ILE A N 1
ATOM 2192 C CA . ILE A 1 305 ? 16.327 -3.944 6.514 1.00 96.88 305 ILE A CA 1
ATOM 2193 C C . ILE A 1 305 ? 17.510 -3.182 7.107 1.00 96.88 305 ILE A C 1
ATOM 2195 O O . ILE A 1 305 ? 18.382 -2.711 6.384 1.00 96.88 305 ILE A O 1
ATOM 2199 N N . ALA A 1 306 ? 17.517 -2.987 8.428 1.00 96.50 306 ALA A N 1
ATOM 2200 C CA . ALA A 1 306 ? 18.574 -2.228 9.090 1.00 96.50 306 ALA A CA 1
ATOM 2201 C C . ALA A 1 306 ? 19.907 -2.996 9.080 1.00 96.50 306 ALA A C 1
ATOM 2203 O O . ALA A 1 306 ? 19.920 -4.225 9.134 1.00 96.50 306 ALA A O 1
ATOM 2204 N N . ALA A 1 307 ? 21.034 -2.276 9.118 1.00 95.12 307 ALA A N 1
ATOM 2205 C CA . ALA A 1 307 ? 22.389 -2.849 9.079 1.00 95.12 307 ALA A CA 1
ATOM 2206 C C . ALA A 1 307 ? 22.710 -3.858 10.206 1.00 95.12 307 ALA A C 1
ATOM 2208 O O . ALA A 1 307 ? 23.653 -4.640 10.111 1.00 95.12 307 ALA A O 1
ATOM 2209 N N . SER A 1 308 ? 21.906 -3.871 11.269 1.00 95.06 308 SER A N 1
ATOM 2210 C CA . SER A 1 308 ? 21.910 -4.858 12.354 1.00 95.06 308 SER A CA 1
ATOM 2211 C C . SER A 1 308 ? 21.314 -6.228 11.975 1.00 95.06 308 SER A C 1
ATOM 2213 O O . SER A 1 308 ? 21.406 -7.168 12.766 1.00 95.06 308 SER A O 1
ATOM 2215 N N . CYS A 1 309 ? 20.728 -6.383 10.785 1.00 94.19 309 CYS A N 1
ATOM 2216 C CA . CYS A 1 309 ? 20.277 -7.660 10.228 1.00 94.19 309 CYS A CA 1
ATOM 2217 C C . CYS A 1 309 ? 21.416 -8.338 9.450 1.00 94.19 309 CYS A C 1
ATOM 2219 O O . CYS A 1 309 ? 21.475 -8.300 8.227 1.00 94.19 309 CYS A O 1
ATOM 2221 N N . THR A 1 310 ? 22.348 -8.973 10.160 1.00 87.88 310 THR A N 1
ATOM 2222 C CA . THR A 1 310 ? 23.611 -9.468 9.577 1.00 87.88 310 THR A CA 1
ATOM 2223 C C . THR A 1 310 ? 23.525 -10.837 8.893 1.00 87.88 310 THR A C 1
ATOM 2225 O O . THR A 1 310 ? 24.556 -11.401 8.529 1.00 87.88 310 THR A O 1
ATOM 2228 N N . SER A 1 311 ? 22.333 -11.421 8.745 1.00 91.00 311 SER A N 1
ATOM 2229 C CA . SER A 1 311 ? 22.124 -12.674 7.988 1.00 91.00 311 SER A CA 1
ATOM 2230 C C . SER A 1 311 ? 20.644 -12.990 7.714 1.00 91.00 311 SER A C 1
ATOM 2232 O O . SER A 1 311 ? 20.272 -14.153 7.571 1.00 91.00 311 SER A O 1
ATOM 2234 N N . LEU A 1 312 ? 19.764 -11.986 7.712 1.00 94.38 312 LEU A N 1
ATOM 2235 C CA . LEU A 1 312 ? 18.320 -12.219 7.643 1.00 94.38 312 LEU A CA 1
ATOM 2236 C C . LEU A 1 312 ? 17.892 -12.697 6.245 1.00 94.38 312 LEU A C 1
ATOM 2238 O O . LEU A 1 312 ? 18.210 -12.052 5.248 1.00 94.38 312 LEU A O 1
ATOM 2242 N N . ALA A 1 313 ? 17.135 -13.793 6.179 1.00 93.81 313 ALA A N 1
ATOM 2243 C CA . ALA A 1 313 ? 16.472 -14.246 4.959 1.00 93.81 313 ALA A CA 1
ATOM 2244 C C . ALA A 1 313 ? 15.047 -13.673 4.885 1.00 93.81 313 ALA A C 1
ATOM 2246 O O . ALA A 1 313 ? 14.240 -13.892 5.795 1.00 93.81 313 ALA A O 1
ATOM 2247 N N . VAL A 1 314 ? 14.732 -12.954 3.804 1.00 96.50 314 VAL A N 1
ATOM 2248 C CA . VAL A 1 314 ? 13.412 -12.346 3.580 1.00 96.50 314 VAL A CA 1
ATOM 2249 C C . VAL A 1 314 ? 12.881 -12.714 2.198 1.00 96.50 314 VAL A C 1
ATOM 2251 O O . VAL A 1 314 ? 13.440 -12.322 1.175 1.00 96.50 314 VAL A O 1
ATOM 2254 N N . GLN A 1 315 ? 11.751 -13.421 2.168 1.00 96.75 315 GLN A N 1
ATOM 2255 C CA . GLN A 1 315 ? 10.949 -13.558 0.952 1.00 96.75 315 GLN A CA 1
ATOM 2256 C C . GLN A 1 315 ? 10.063 -12.319 0.787 1.00 96.75 315 GLN A C 1
ATOM 2258 O O . GLN A 1 315 ? 9.259 -12.044 1.676 1.00 96.75 315 GLN A O 1
ATOM 2263 N N . VAL A 1 316 ? 10.175 -11.594 -0.324 1.00 96.12 316 VAL A N 1
ATOM 2264 C CA . VAL A 1 316 ? 9.415 -10.359 -0.594 1.00 96.12 316 VAL A CA 1
ATOM 2265 C C . VAL A 1 316 ? 8.458 -10.583 -1.766 1.00 96.12 316 VAL A C 1
ATOM 2267 O O . VAL A 1 316 ? 8.853 -11.137 -2.790 1.00 96.12 316 VAL A O 1
ATOM 2270 N N . ARG A 1 317 ? 7.192 -10.182 -1.601 1.00 93.81 317 ARG A N 1
ATOM 2271 C CA . ARG A 1 317 ? 6.100 -10.413 -2.558 1.00 93.81 317 ARG A CA 1
ATOM 2272 C C . ARG A 1 317 ? 5.210 -9.180 -2.701 1.00 93.81 317 ARG A C 1
ATOM 2274 O O . ARG A 1 317 ? 4.825 -8.580 -1.691 1.00 93.81 317 ARG A O 1
ATOM 2281 N N . GLY A 1 318 ? 4.825 -8.851 -3.930 1.00 91.31 318 GLY A N 1
ATOM 2282 C CA . GLY A 1 318 ? 4.095 -7.613 -4.231 1.00 91.31 318 GLY A CA 1
ATOM 2283 C C . GLY A 1 318 ? 4.995 -6.369 -4.266 1.00 91.31 318 GLY A C 1
ATOM 2284 O O . GLY A 1 318 ? 6.219 -6.472 -4.218 1.00 91.31 318 GLY A O 1
ATOM 2285 N N . ALA A 1 319 ? 4.389 -5.184 -4.384 1.00 88.81 319 ALA A N 1
ATOM 2286 C CA . ALA A 1 319 ? 5.100 -3.944 -4.703 1.00 88.81 319 ALA A CA 1
ATOM 2287 C C . ALA A 1 319 ? 5.784 -3.311 -3.474 1.00 88.81 319 ALA A C 1
ATOM 2289 O O . ALA A 1 319 ? 5.170 -2.540 -2.728 1.00 88.81 319 ALA A O 1
ATOM 2290 N N . TRP A 1 320 ? 7.070 -3.615 -3.284 1.00 92.88 320 TRP A N 1
ATOM 2291 C CA . TRP A 1 320 ? 7.883 -3.096 -2.181 1.00 92.88 320 TRP A CA 1
ATOM 2292 C C . TRP A 1 320 ? 9.082 -2.287 -2.663 1.00 92.88 320 TRP A C 1
ATOM 2294 O O . TRP A 1 320 ? 9.980 -2.819 -3.311 1.00 92.88 320 TRP A O 1
ATOM 2304 N N . LEU A 1 321 ? 9.170 -1.036 -2.212 1.00 89.62 321 LEU A N 1
ATOM 2305 C CA . LEU A 1 321 ? 10.425 -0.295 -2.198 1.00 89.62 321 LEU A CA 1
ATOM 2306 C C . LEU A 1 321 ? 11.306 -0.861 -1.074 1.00 89.62 321 LEU A C 1
ATOM 2308 O O . LEU A 1 321 ? 11.127 -0.517 0.101 1.00 89.62 321 LEU A O 1
ATOM 2312 N N . VAL A 1 322 ? 12.222 -1.764 -1.428 1.00 93.75 322 VAL A N 1
ATOM 2313 C CA . VAL A 1 322 ? 13.162 -2.382 -0.484 1.00 93.75 322 VAL A CA 1
ATOM 2314 C C . VAL A 1 322 ? 14.423 -1.528 -0.353 1.00 93.75 322 VAL A C 1
ATOM 2316 O O . VAL A 1 322 ? 15.060 -1.174 -1.339 1.00 93.75 322 VAL A O 1
ATOM 2319 N N . SER A 1 323 ? 14.800 -1.215 0.884 1.00 94.12 323 SER A N 1
ATOM 2320 C CA . SER A 1 323 ? 16.064 -0.578 1.243 1.00 94.12 323 SER A CA 1
ATOM 2321 C C . SER A 1 323 ? 16.808 -1.502 2.200 1.00 94.12 323 SER A C 1
ATOM 2323 O O . SER A 1 323 ? 16.505 -1.555 3.394 1.00 94.12 323 SER A O 1
ATOM 2325 N N . ASP A 1 324 ? 17.749 -2.271 1.657 1.00 93.75 324 ASP A N 1
ATOM 2326 C CA . ASP A 1 324 ? 18.609 -3.145 2.447 1.00 93.75 324 ASP A CA 1
ATOM 2327 C C . ASP A 1 324 ? 19.886 -2.406 2.841 1.00 93.75 324 ASP A C 1
ATOM 2329 O O . ASP A 1 324 ? 20.633 -1.912 1.997 1.00 93.75 324 ASP A O 1
ATOM 2333 N N . LEU A 1 325 ? 20.106 -2.298 4.147 1.00 92.62 325 LEU A N 1
ATOM 2334 C CA . LEU A 1 325 ? 21.314 -1.746 4.750 1.00 92.62 325 LEU A CA 1
ATOM 2335 C C . LEU A 1 325 ? 22.143 -2.855 5.426 1.00 92.62 325 LEU A C 1
ATOM 2337 O O . LEU A 1 325 ? 23.213 -2.573 5.966 1.00 92.62 325 LEU A O 1
ATOM 2341 N N . GLY A 1 326 ? 21.656 -4.102 5.429 1.00 85.62 326 GLY A N 1
ATOM 2342 C CA . GLY A 1 326 ? 22.376 -5.279 5.901 1.00 85.62 326 GLY A CA 1
ATOM 2343 C C . GLY A 1 326 ? 23.391 -5.752 4.863 1.00 85.62 326 GLY A C 1
ATOM 2344 O O . GLY A 1 326 ? 23.065 -5.971 3.704 1.00 85.62 326 GLY A O 1
ATOM 2345 N N . THR A 1 327 ? 24.643 -5.966 5.271 1.00 79.62 327 THR A N 1
ATOM 2346 C CA . THR A 1 327 ? 25.724 -6.357 4.340 1.00 79.62 327 THR A CA 1
ATOM 2347 C C . THR A 1 327 ? 25.663 -7.818 3.882 1.00 79.62 327 THR A C 1
ATOM 2349 O O . THR A 1 327 ? 26.518 -8.253 3.114 1.00 79.62 327 THR A O 1
ATOM 2352 N N . THR A 1 328 ? 24.721 -8.598 4.416 1.00 79.81 328 THR A N 1
ATOM 2353 C CA . THR A 1 328 ? 24.665 -10.068 4.316 1.00 79.81 328 THR A CA 1
ATOM 2354 C C . THR A 1 328 ? 23.238 -10.626 4.456 1.00 79.81 328 THR A C 1
ATOM 2356 O O . THR A 1 328 ? 23.056 -11.810 4.747 1.00 79.81 328 THR A O 1
ATOM 2359 N N . SER A 1 329 ? 22.212 -9.793 4.272 1.00 83.12 329 SER A N 1
ATOM 2360 C CA . SER A 1 329 ? 20.826 -10.248 4.112 1.00 83.12 329 SER A CA 1
ATOM 2361 C C . SER A 1 329 ? 20.692 -11.120 2.853 1.00 83.12 329 SER A C 1
ATOM 2363 O O . SER A 1 329 ? 21.464 -10.981 1.906 1.00 83.12 329 SER A O 1
ATOM 2365 N N . SER A 1 330 ? 19.686 -11.994 2.807 1.00 88.31 330 SER A N 1
ATOM 2366 C CA . SER A 1 330 ? 19.283 -12.673 1.569 1.00 88.31 330 SER A CA 1
ATOM 2367 C C . SER A 1 330 ? 17.845 -12.303 1.225 1.00 88.31 330 SER A C 1
ATOM 2369 O O . SER A 1 330 ? 16.894 -12.721 1.887 1.00 88.31 330 SER A O 1
ATOM 2371 N N . LEU A 1 331 ? 17.703 -11.482 0.187 1.00 91.06 331 LEU A N 1
ATOM 2372 C CA . LEU A 1 331 ? 16.419 -11.148 -0.414 1.00 91.06 331 LEU A CA 1
ATOM 2373 C C . LEU A 1 331 ? 16.055 -12.227 -1.435 1.00 91.06 331 LEU A C 1
ATOM 2375 O O . LEU A 1 331 ? 16.890 -12.669 -2.221 1.00 91.06 331 LEU A O 1
ATOM 2379 N N . THR A 1 332 ? 14.805 -12.675 -1.420 1.00 90.56 332 THR A N 1
ATOM 2380 C CA . THR A 1 332 ? 14.254 -13.545 -2.463 1.00 90.56 332 THR A CA 1
ATOM 2381 C C . THR A 1 332 ? 12.916 -12.979 -2.897 1.00 90.56 332 THR A C 1
ATOM 2383 O O . THR A 1 332 ? 11.955 -12.976 -2.126 1.00 90.56 332 THR A O 1
ATOM 2386 N N . TYR A 1 333 ? 12.869 -12.473 -4.120 1.00 90.44 333 TYR A N 1
ATOM 2387 C CA . TYR A 1 333 ? 11.674 -11.883 -4.703 1.00 90.44 333 TYR A CA 1
ATOM 2388 C C . TYR A 1 333 ? 10.738 -12.954 -5.275 1.00 90.44 333 TYR A C 1
ATOM 2390 O O . TYR A 1 333 ? 11.153 -14.087 -5.534 1.00 90.44 333 TYR A O 1
ATOM 2398 N N . ASP A 1 334 ? 9.462 -12.611 -5.466 1.00 86.69 334 ASP A N 1
ATOM 2399 C CA . ASP A 1 334 ? 8.599 -13.402 -6.344 1.00 86.69 334 ASP A CA 1
ATOM 2400 C C . ASP A 1 334 ? 9.024 -13.257 -7.816 1.00 86.69 334 ASP A C 1
ATOM 2402 O O . ASP A 1 334 ? 9.753 -12.335 -8.190 1.00 86.69 334 ASP A O 1
ATOM 2406 N N . SER A 1 335 ? 8.585 -14.194 -8.659 1.00 77.44 335 SER A N 1
ATOM 2407 C CA . SER A 1 335 ? 9.041 -14.294 -10.047 1.00 77.44 335 SER A CA 1
ATOM 2408 C C . SER A 1 335 ? 8.765 -13.047 -10.887 1.00 77.44 335 SER A C 1
ATOM 2410 O O . SER A 1 335 ? 9.525 -12.788 -11.810 1.00 77.44 335 SER A O 1
ATOM 2412 N N . HIS A 1 336 ? 7.721 -12.264 -10.590 1.00 74.56 336 HIS A N 1
ATOM 2413 C CA . HIS A 1 336 ? 7.412 -11.067 -11.376 1.00 74.56 336 HIS A CA 1
ATOM 2414 C C . HIS A 1 336 ? 8.368 -9.923 -11.040 1.00 74.56 336 HIS A C 1
ATOM 2416 O O . HIS A 1 336 ? 8.868 -9.254 -11.943 1.00 74.56 336 HIS A O 1
ATOM 2422 N N . MET A 1 337 ? 8.656 -9.715 -9.750 1.00 77.69 337 MET A N 1
ATOM 2423 C CA . MET A 1 337 ? 9.597 -8.671 -9.340 1.00 77.69 337 MET A CA 1
ATOM 2424 C C . MET A 1 337 ? 11.055 -9.069 -9.610 1.00 77.69 337 MET A C 1
ATOM 2426 O O . MET A 1 337 ? 11.869 -8.192 -9.877 1.00 77.69 337 MET A O 1
ATOM 2430 N N . GLN A 1 338 ? 11.368 -10.371 -9.653 1.00 78.50 338 GLN A N 1
ATOM 2431 C CA . GLN A 1 338 ? 12.643 -10.846 -10.194 1.00 78.50 338 GLN A CA 1
ATOM 2432 C C . GLN A 1 338 ? 12.777 -10.494 -11.683 1.00 78.50 338 GLN A C 1
ATOM 2434 O O . GLN A 1 338 ? 13.744 -9.838 -12.037 1.00 78.50 338 GLN A O 1
ATOM 2439 N N . THR A 1 339 ? 11.779 -10.783 -12.531 1.00 78.19 339 THR A N 1
ATOM 2440 C CA . THR A 1 339 ? 11.822 -10.402 -13.961 1.00 78.19 339 THR A CA 1
ATOM 2441 C C . THR A 1 339 ? 12.014 -8.896 -14.180 1.00 78.19 339 THR A C 1
ATOM 2443 O O . THR A 1 339 ? 12.696 -8.502 -15.120 1.00 78.19 339 THR A O 1
ATOM 2446 N N . ALA A 1 340 ? 11.468 -8.039 -13.311 1.00 75.62 340 ALA A N 1
ATOM 2447 C CA . ALA A 1 340 ? 11.708 -6.595 -13.385 1.00 75.62 340 ALA A CA 1
ATOM 2448 C C . ALA A 1 340 ? 13.165 -6.202 -13.058 1.00 75.62 340 ALA A C 1
ATOM 2450 O O . ALA A 1 340 ? 13.688 -5.263 -13.654 1.00 75.62 340 ALA A O 1
ATOM 2451 N N . LEU A 1 341 ? 13.826 -6.919 -12.142 1.00 75.88 341 LEU A N 1
ATOM 2452 C CA . LEU A 1 341 ? 15.251 -6.738 -11.840 1.00 75.88 341 LEU A CA 1
ATOM 2453 C C . LEU A 1 341 ? 16.143 -7.323 -12.940 1.00 75.88 341 LEU A C 1
ATOM 2455 O O . LEU A 1 341 ? 17.103 -6.668 -13.331 1.00 75.88 341 LEU A O 1
ATOM 2459 N N . ASP A 1 342 ? 15.785 -8.489 -13.483 1.00 77.44 342 ASP A N 1
ATOM 2460 C CA . ASP A 1 342 ? 16.491 -9.127 -14.599 1.00 77.44 342 ASP A CA 1
ATOM 2461 C C . ASP A 1 342 ? 16.529 -8.183 -15.822 1.00 77.44 342 ASP A C 1
ATOM 2463 O O . ASP A 1 342 ? 17.571 -8.013 -16.447 1.00 77.44 342 ASP A O 1
ATOM 2467 N N . ILE A 1 343 ? 15.411 -7.502 -16.123 1.00 78.88 343 ILE A N 1
ATOM 2468 C CA . ILE A 1 343 ? 15.326 -6.480 -17.185 1.00 78.88 343 ILE A CA 1
ATOM 2469 C C . ILE A 1 343 ? 16.233 -5.274 -16.891 1.00 78.88 343 ILE A C 1
ATOM 2471 O O . ILE A 1 343 ? 16.868 -4.756 -17.807 1.00 78.88 343 ILE A O 1
ATOM 2475 N N . LEU A 1 344 ? 16.310 -4.819 -15.636 1.00 78.50 344 LEU A N 1
ATOM 2476 C CA . LEU A 1 344 ? 17.171 -3.693 -15.256 1.00 78.50 344 LEU A CA 1
ATOM 2477 C C . LEU A 1 344 ? 18.662 -4.042 -15.403 1.00 78.50 344 LEU A C 1
ATOM 2479 O O . LEU A 1 344 ? 19.418 -3.244 -15.959 1.00 78.50 344 LEU A O 1
ATOM 2483 N N . GLU A 1 345 ? 19.076 -5.239 -14.976 1.00 81.19 345 GLU A N 1
ATOM 2484 C CA . GLU A 1 345 ? 20.449 -5.740 -15.145 1.00 81.19 345 GLU A CA 1
ATOM 2485 C C . GLU A 1 345 ? 20.824 -5.889 -16.633 1.00 81.19 345 GLU A C 1
ATOM 2487 O O . GLU A 1 345 ? 21.924 -5.500 -17.039 1.00 81.19 345 GLU A O 1
ATOM 2492 N N . ASP A 1 346 ? 19.888 -6.353 -17.468 1.00 75.81 346 ASP A N 1
ATOM 2493 C CA . ASP A 1 346 ? 20.056 -6.460 -18.923 1.00 75.81 346 ASP A CA 1
ATOM 2494 C C . ASP A 1 346 ? 20.218 -5.078 -19.593 1.00 75.81 346 ASP A C 1
ATOM 2496 O O . ASP A 1 346 ? 21.067 -4.904 -20.474 1.00 75.81 346 ASP A O 1
ATOM 2500 N N . THR A 1 347 ? 19.483 -4.056 -19.125 1.00 76.62 347 THR A N 1
ATOM 2501 C CA . THR A 1 347 ? 19.627 -2.672 -19.620 1.00 76.62 347 THR A CA 1
ATOM 2502 C C . THR A 1 347 ? 20.915 -1.967 -19.185 1.00 76.62 347 THR A C 1
ATOM 2504 O O . THR A 1 347 ? 21.398 -1.121 -19.933 1.00 76.62 347 THR A O 1
ATOM 2507 N N . ASP A 1 348 ? 21.482 -2.302 -18.021 1.00 73.56 348 ASP A N 1
ATOM 2508 C CA . ASP A 1 348 ? 22.699 -1.660 -17.488 1.00 73.56 348 ASP A CA 1
ATOM 2509 C C . ASP A 1 348 ? 23.995 -2.364 -17.939 1.00 73.56 348 ASP A C 1
ATOM 2511 O O . ASP A 1 348 ? 25.056 -1.744 -17.999 1.00 73.56 348 ASP A O 1
ATOM 2515 N N . THR A 1 349 ? 23.929 -3.655 -18.298 1.00 79.69 349 THR A N 1
ATOM 2516 C CA . THR A 1 349 ? 25.128 -4.460 -18.609 1.00 79.69 349 THR A CA 1
ATOM 2517 C C . THR A 1 349 ? 25.124 -5.107 -19.996 1.00 79.69 349 THR A C 1
ATOM 2519 O O . THR A 1 349 ? 26.094 -4.935 -20.741 1.00 79.69 349 THR A O 1
ATOM 2522 N N . THR A 1 350 ? 24.056 -5.810 -20.391 1.00 80.56 350 THR A N 1
ATOM 2523 C CA . THR A 1 350 ? 23.996 -6.509 -21.688 1.00 80.56 350 THR A CA 1
ATOM 2524 C C . THR A 1 350 ? 23.891 -5.523 -22.845 1.00 80.56 350 THR A C 1
ATOM 2526 O O . THR A 1 350 ? 24.726 -5.549 -23.751 1.00 80.56 350 THR A O 1
ATOM 2529 N N . ILE A 1 351 ? 22.901 -4.625 -22.811 1.00 83.06 351 ILE A N 1
ATOM 2530 C CA . ILE A 1 351 ? 22.620 -3.696 -23.915 1.00 83.06 351 ILE A CA 1
ATOM 2531 C C . ILE A 1 351 ? 23.810 -2.757 -24.200 1.00 83.06 351 ILE A C 1
ATOM 2533 O O . ILE A 1 351 ? 24.183 -2.640 -25.370 1.00 83.06 351 ILE A O 1
ATOM 2537 N N . PRO A 1 352 ? 24.490 -2.151 -23.202 1.00 82.94 352 PRO A N 1
ATOM 2538 C CA . PRO A 1 352 ? 25.711 -1.378 -23.448 1.00 82.94 352 PRO A CA 1
ATOM 2539 C C . PRO A 1 352 ? 26.861 -2.222 -24.020 1.00 82.94 352 PRO A C 1
ATOM 2541 O O . PRO A 1 352 ? 27.614 -1.744 -24.870 1.00 82.94 352 PRO A O 1
ATOM 2544 N N . GLY A 1 353 ? 26.980 -3.491 -23.611 1.00 84.31 353 GLY A N 1
ATOM 2545 C CA . GLY A 1 353 ? 27.962 -4.430 -24.158 1.00 84.31 353 GLY A CA 1
ATOM 2546 C C . GLY A 1 353 ? 27.708 -4.782 -25.629 1.00 84.31 353 GLY A C 1
ATOM 2547 O O . GLY A 1 353 ? 28.644 -4.801 -26.433 1.00 84.31 353 GLY A O 1
ATOM 2548 N N . GLU A 1 354 ? 26.449 -5.011 -26.009 1.00 89.06 354 GLU A N 1
ATOM 2549 C CA . GLU A 1 354 ? 26.068 -5.216 -27.411 1.00 89.06 354 GLU A CA 1
ATOM 2550 C C . GLU A 1 354 ? 26.244 -3.941 -28.246 1.00 89.06 354 GLU A C 1
ATOM 2552 O O . GLU A 1 354 ? 26.740 -4.024 -29.372 1.00 89.06 354 GLU A O 1
ATOM 2557 N N . LEU A 1 355 ? 25.917 -2.767 -27.689 1.00 88.56 355 LEU A N 1
ATOM 2558 C CA . LEU A 1 355 ? 26.063 -1.471 -28.355 1.00 88.56 355 LEU A CA 1
ATOM 2559 C C . LEU A 1 355 ? 27.532 -1.141 -28.655 1.00 88.56 355 LEU A C 1
ATOM 2561 O O . LEU A 1 355 ? 27.854 -0.858 -29.807 1.00 88.56 355 LEU A O 1
ATOM 2565 N N . ALA A 1 356 ? 28.444 -1.299 -27.692 1.00 86.19 356 ALA A N 1
ATOM 2566 C CA . ALA A 1 356 ? 29.887 -1.173 -27.936 1.00 86.19 356 ALA A CA 1
ATOM 2567 C C . ALA A 1 356 ? 30.387 -2.197 -28.984 1.00 86.19 356 ALA A C 1
ATOM 2569 O O . ALA A 1 356 ? 31.264 -1.919 -29.809 1.00 86.19 356 ALA A O 1
ATOM 2570 N N . GLY A 1 357 ? 29.776 -3.388 -29.009 1.00 91.00 357 GLY A N 1
ATOM 2571 C CA . GLY A 1 357 ? 29.981 -4.406 -30.041 1.00 91.00 357 GLY A CA 1
ATOM 2572 C C . GLY A 1 357 ? 29.379 -4.070 -31.415 1.00 91.00 357 GLY A C 1
ATOM 2573 O O . GLY A 1 357 ? 29.681 -4.770 -32.389 1.00 91.00 357 GLY A O 1
ATOM 2574 N N . ILE A 1 358 ? 28.535 -3.041 -31.524 1.00 92.06 358 ILE A N 1
ATOM 2575 C CA . ILE A 1 358 ? 28.046 -2.451 -32.779 1.00 92.06 358 ILE A CA 1
ATOM 2576 C C . ILE A 1 358 ? 28.944 -1.277 -33.180 1.00 92.06 358 ILE A C 1
ATOM 2578 O O . ILE A 1 358 ? 29.384 -1.253 -34.326 1.00 92.06 358 ILE A O 1
ATOM 2582 N N . GLU A 1 359 ? 29.295 -0.379 -32.256 1.00 93.25 359 GLU A N 1
ATOM 2583 C CA . GLU A 1 359 ? 30.208 0.753 -32.489 1.00 93.25 359 GLU A CA 1
ATOM 2584 C C . GLU A 1 359 ? 31.533 0.290 -33.112 1.00 93.25 359 GLU A C 1
ATOM 2586 O O . GLU A 1 359 ? 31.881 0.719 -34.207 1.00 93.25 359 GLU A O 1
ATOM 2591 N N . SER A 1 360 ? 32.190 -0.719 -32.529 1.00 90.88 360 SER A N 1
ATOM 2592 C CA . SER A 1 360 ? 33.434 -1.278 -33.084 1.00 90.88 360 SER A CA 1
ATOM 2593 C C . SER A 1 360 ? 33.280 -1.861 -34.506 1.00 90.88 360 SER A C 1
ATOM 2595 O O . SER A 1 360 ? 34.236 -1.876 -35.291 1.00 90.88 360 SER A O 1
ATOM 2597 N N . LYS A 1 361 ? 32.077 -2.319 -34.886 1.00 93.19 361 LYS A N 1
ATOM 2598 C CA . LYS A 1 361 ? 31.779 -2.745 -36.267 1.00 93.19 361 LYS A CA 1
ATOM 2599 C C . LYS A 1 361 ? 31.538 -1.547 -37.186 1.00 93.19 361 LYS A C 1
ATOM 2601 O O . LYS A 1 361 ? 31.926 -1.620 -38.348 1.00 93.19 361 LYS A O 1
ATOM 2606 N N . VAL A 1 362 ? 30.933 -0.469 -36.684 1.00 94.50 362 VAL A N 1
ATOM 2607 C CA . VAL A 1 362 ? 30.770 0.795 -37.417 1.00 94.50 362 VAL A CA 1
ATOM 2608 C C . VAL A 1 362 ? 32.136 1.419 -37.698 1.00 94.50 362 VAL A C 1
ATOM 2610 O O . VAL A 1 362 ? 32.410 1.678 -38.862 1.00 94.50 362 VAL A O 1
ATOM 2613 N N . ASP A 1 363 ? 33.038 1.513 -36.716 1.00 91.81 363 ASP A N 1
ATOM 2614 C CA . ASP A 1 363 ? 34.426 1.981 -36.909 1.00 91.81 363 ASP A CA 1
ATOM 2615 C C . ASP A 1 363 ? 35.170 1.168 -37.985 1.00 91.81 363 ASP A C 1
ATOM 2617 O O . ASP A 1 363 ? 35.917 1.699 -38.813 1.00 91.81 363 ASP A O 1
ATOM 2621 N N . THR A 1 364 ? 34.946 -0.151 -37.996 1.00 92.12 364 THR A N 1
ATOM 2622 C CA . THR A 1 364 ? 35.524 -1.063 -38.995 1.00 92.12 364 THR A CA 1
ATOM 2623 C C . THR A 1 364 ? 34.953 -0.804 -40.394 1.00 92.12 364 THR A C 1
ATOM 2625 O O . THR A 1 364 ? 35.691 -0.864 -41.376 1.00 92.12 364 THR A O 1
ATOM 2628 N N . VAL A 1 365 ? 33.654 -0.507 -40.505 1.00 92.62 365 VAL A N 1
ATOM 2629 C CA . VAL A 1 365 ? 33.008 -0.136 -41.775 1.00 92.62 365 VAL A CA 1
ATOM 2630 C C . VAL A 1 365 ? 33.471 1.243 -42.244 1.00 92.62 365 VAL A C 1
ATOM 2632 O O . VAL A 1 365 ? 33.791 1.380 -43.420 1.00 92.62 365 VAL A O 1
ATOM 2635 N N . ASP A 1 366 ? 33.573 2.225 -41.349 1.00 94.44 366 ASP A N 1
ATOM 2636 C CA . ASP A 1 366 ? 34.037 3.587 -41.640 1.00 94.44 366 ASP A CA 1
ATOM 2637 C C . ASP A 1 366 ? 35.471 3.563 -42.194 1.00 94.44 366 ASP A C 1
ATOM 2639 O O . ASP A 1 366 ? 35.726 4.051 -43.291 1.00 94.44 366 ASP A O 1
ATOM 2643 N N . THR A 1 367 ? 36.370 2.818 -41.538 1.00 92.56 367 THR A N 1
ATOM 2644 C CA . THR A 1 367 ? 37.749 2.573 -42.008 1.00 92.56 367 THR A CA 1
ATOM 2645 C C . THR A 1 367 ? 37.803 1.956 -43.418 1.00 92.56 367 THR A C 1
ATOM 2647 O O . THR A 1 367 ? 38.701 2.260 -44.206 1.00 92.56 367 THR A O 1
ATOM 2650 N N . VAL A 1 368 ? 36.853 1.077 -43.762 1.00 92.69 368 VAL A N 1
ATOM 2651 C CA . VAL A 1 368 ? 36.756 0.465 -45.101 1.00 92.69 368 VAL A CA 1
ATOM 2652 C C . VAL A 1 368 ? 36.160 1.437 -46.126 1.00 92.69 368 VAL A C 1
ATOM 2654 O O . VAL A 1 368 ? 36.603 1.449 -47.275 1.00 92.69 368 VAL A O 1
ATOM 2657 N N . VAL A 1 369 ? 35.194 2.269 -45.732 1.00 93.50 369 VAL A N 1
ATOM 2658 C CA . VAL A 1 369 ? 34.611 3.317 -46.584 1.00 93.50 369 VAL A CA 1
ATOM 2659 C C . VAL A 1 369 ? 35.651 4.390 -46.909 1.00 93.50 369 VAL A C 1
ATOM 2661 O O . VAL A 1 369 ? 35.797 4.731 -48.081 1.00 93.50 369 VAL A O 1
ATOM 2664 N N . ASP A 1 370 ? 36.438 4.841 -45.931 1.00 89.19 370 ASP A N 1
ATOM 2665 C CA . ASP A 1 370 ? 37.558 5.768 -46.133 1.00 89.19 370 ASP A CA 1
ATOM 2666 C C . ASP A 1 370 ? 38.583 5.211 -47.134 1.00 89.19 370 ASP A C 1
ATOM 2668 O O . ASP A 1 370 ? 38.989 5.906 -48.067 1.00 89.19 370 ASP A O 1
ATOM 2672 N N . ALA A 1 371 ? 38.953 3.930 -47.016 1.00 90.06 371 ALA A N 1
ATOM 2673 C CA . ALA A 1 371 ? 39.866 3.285 -47.962 1.00 90.06 371 ALA A CA 1
ATOM 2674 C C . ALA A 1 371 ? 39.308 3.250 -49.403 1.00 90.06 371 ALA A C 1
ATOM 2676 O O . ALA A 1 371 ? 40.053 3.468 -50.359 1.00 90.06 371 ALA A O 1
ATOM 2677 N N . ILE A 1 372 ? 37.998 3.028 -49.567 1.00 90.31 372 ILE A N 1
ATOM 2678 C CA . ILE A 1 372 ? 37.316 3.057 -50.874 1.00 90.31 372 ILE A CA 1
ATOM 2679 C C . ILE A 1 372 ? 37.224 4.491 -51.425 1.00 90.31 372 ILE A C 1
ATOM 2681 O O . ILE A 1 372 ? 37.372 4.699 -52.631 1.00 90.31 372 ILE A O 1
ATOM 2685 N N . LEU A 1 373 ? 37.005 5.492 -50.567 1.00 89.88 373 LEU A N 1
ATOM 2686 C CA . LEU A 1 373 ? 36.984 6.907 -50.952 1.00 89.88 373 LEU A CA 1
ATOM 2687 C C . LEU A 1 373 ? 38.368 7.407 -51.396 1.00 89.88 373 LEU A C 1
ATOM 2689 O O . LEU A 1 373 ? 38.447 8.214 -52.321 1.00 89.88 373 LEU A O 1
ATOM 2693 N N . VAL A 1 374 ? 39.451 6.894 -50.804 1.00 91.19 374 VAL A N 1
ATOM 2694 C CA . VAL A 1 374 ? 40.821 7.134 -51.287 1.00 91.19 374 VAL A CA 1
ATOM 2695 C C . VAL A 1 374 ? 41.037 6.475 -52.653 1.00 91.19 374 VAL A C 1
ATOM 2697 O O . VAL A 1 374 ? 41.364 7.175 -53.607 1.00 91.19 374 VAL A O 1
ATOM 2700 N N . ASP A 1 375 ? 40.781 5.170 -52.798 1.00 86.00 375 ASP A N 1
ATOM 2701 C CA . ASP A 1 375 ? 41.008 4.447 -54.064 1.00 86.00 375 ASP A CA 1
ATOM 2702 C C . ASP A 1 375 ? 40.229 5.072 -55.241 1.00 86.00 375 ASP A C 1
ATOM 2704 O O . ASP A 1 375 ? 40.785 5.363 -56.302 1.00 86.00 375 ASP A O 1
ATOM 2708 N N . THR A 1 376 ? 38.951 5.398 -55.025 1.00 82.56 376 THR A N 1
ATOM 2709 C CA . THR A 1 376 ? 38.110 6.064 -56.037 1.00 82.56 376 THR A CA 1
ATOM 2710 C C . THR A 1 376 ? 38.439 7.546 -56.253 1.00 82.56 376 THR A C 1
ATOM 2712 O O . THR A 1 376 ? 38.180 8.065 -57.341 1.00 82.56 376 THR A O 1
ATOM 2715 N N . GLY A 1 377 ? 39.012 8.229 -55.257 1.00 83.31 377 GLY A N 1
ATOM 2716 C CA . GLY A 1 377 ? 39.325 9.660 -55.293 1.00 83.31 377 GLY A CA 1
ATOM 2717 C C . GLY A 1 377 ? 40.725 10.013 -55.809 1.00 83.31 377 GLY A C 1
ATOM 2718 O O . GLY A 1 377 ? 40.893 11.086 -56.392 1.00 83.31 377 GLY A O 1
ATOM 2719 N N . THR A 1 378 ? 41.723 9.141 -55.626 1.00 86.81 378 THR A N 1
ATOM 2720 C CA . THR A 1 378 ? 43.121 9.391 -56.027 1.00 86.81 378 THR A CA 1
ATOM 2721 C C . THR A 1 378 ? 43.699 8.312 -56.932 1.00 86.81 378 THR A C 1
ATOM 2723 O O . THR A 1 378 ? 44.240 8.641 -57.990 1.00 86.81 378 THR A O 1
ATOM 2726 N N . ASP A 1 379 ? 43.579 7.038 -56.566 1.00 86.88 379 ASP A N 1
ATOM 2727 C CA . ASP A 1 379 ? 44.436 5.990 -57.133 1.00 86.88 379 ASP A CA 1
ATOM 2728 C C . ASP A 1 379 ? 43.881 5.447 -58.460 1.00 86.88 379 ASP A C 1
ATOM 2730 O O . ASP A 1 379 ? 44.630 5.286 -59.433 1.00 86.88 379 ASP A O 1
ATOM 2734 N N . ILE A 1 380 ? 42.557 5.285 -58.563 1.00 88.44 380 ILE A N 1
ATOM 2735 C CA . ILE A 1 380 ? 41.857 5.017 -59.826 1.00 88.44 380 ILE A CA 1
ATOM 2736 C C . ILE A 1 380 ? 42.026 6.195 -60.809 1.00 88.44 380 ILE A C 1
ATOM 2738 O O . ILE A 1 380 ? 42.462 5.938 -61.935 1.00 88.44 380 ILE A O 1
ATOM 2742 N N . PRO A 1 381 ? 41.785 7.475 -60.437 1.00 90.25 381 PRO A N 1
ATOM 2743 C CA . PRO A 1 381 ? 42.094 8.622 -61.296 1.00 90.25 381 PRO A CA 1
ATOM 2744 C C . PRO A 1 381 ? 43.557 8.691 -61.759 1.00 90.25 381 PRO A C 1
ATOM 2746 O O . PRO A 1 381 ? 43.800 8.855 -62.951 1.00 90.25 381 PRO A O 1
ATOM 2749 N N . ALA A 1 382 ? 44.540 8.494 -60.872 1.00 87.31 382 ALA A N 1
ATOM 2750 C CA . ALA A 1 382 ? 45.958 8.504 -61.249 1.00 87.31 382 ALA A CA 1
ATOM 2751 C C . ALA A 1 382 ? 46.323 7.345 -62.198 1.00 87.31 382 ALA A C 1
ATOM 2753 O O . ALA A 1 382 ? 47.121 7.512 -63.129 1.00 87.31 382 ALA A O 1
ATOM 2754 N N . THR A 1 383 ? 45.706 6.178 -62.003 1.00 89.25 383 THR A N 1
ATOM 2755 C CA . THR A 1 383 ? 45.840 5.030 -62.907 1.00 89.25 383 THR A CA 1
ATOM 2756 C C . THR A 1 383 ? 45.214 5.319 -64.271 1.00 89.25 383 THR A C 1
ATOM 2758 O O . THR A 1 383 ? 45.829 5.012 -65.293 1.00 89.25 383 THR A O 1
ATOM 2761 N N . LEU A 1 384 ? 44.045 5.966 -64.309 1.00 91.69 384 LEU A N 1
ATOM 2762 C CA . LEU A 1 384 ? 43.378 6.379 -65.545 1.00 91.69 384 LEU A CA 1
ATOM 2763 C C . LEU A 1 384 ? 44.209 7.414 -66.317 1.00 91.69 384 LEU A C 1
ATOM 2765 O O . LEU A 1 384 ? 44.508 7.174 -67.483 1.00 91.69 384 LEU A O 1
ATOM 2769 N N . THR A 1 385 ? 44.713 8.468 -65.665 1.00 89.94 385 THR A N 1
ATOM 2770 C CA . THR A 1 385 ? 45.645 9.437 -66.279 1.00 89.94 385 THR A CA 1
ATOM 2771 C C . THR A 1 385 ? 46.911 8.760 -66.826 1.00 89.94 385 THR A C 1
ATOM 2773 O O . THR A 1 385 ? 47.436 9.134 -67.875 1.00 89.94 385 THR A O 1
ATOM 2776 N N . THR A 1 386 ? 47.391 7.706 -66.158 1.00 92.88 386 THR A N 1
ATOM 2777 C CA . THR A 1 386 ? 48.537 6.903 -66.624 1.00 92.88 386 THR A CA 1
ATOM 2778 C C . THR A 1 386 ? 48.196 6.011 -67.828 1.00 92.88 386 THR A C 1
ATOM 2780 O O . THR A 1 386 ? 49.090 5.632 -68.590 1.00 92.88 386 THR A O 1
ATOM 2783 N N . ILE A 1 387 ? 46.923 5.650 -68.013 1.00 90.94 387 ILE A N 1
ATOM 2784 C CA . ILE A 1 387 ? 46.426 4.941 -69.199 1.00 90.94 387 ILE A CA 1
ATOM 2785 C C . ILE A 1 387 ? 46.232 5.930 -70.353 1.00 90.94 387 ILE A C 1
ATOM 2787 O O . ILE A 1 387 ? 46.709 5.645 -71.447 1.00 90.94 387 ILE A O 1
ATOM 2791 N N . GLU A 1 388 ? 45.634 7.097 -70.109 1.00 92.12 388 GLU A N 1
ATOM 2792 C CA . GLU A 1 388 ? 45.445 8.172 -71.097 1.00 92.12 388 GLU A CA 1
ATOM 2793 C C . GLU A 1 388 ? 46.779 8.573 -71.745 1.00 92.12 388 GLU A C 1
ATOM 2795 O O . GLU A 1 388 ? 46.949 8.390 -72.947 1.00 92.12 388 GLU A O 1
ATOM 2800 N N . GLY A 1 389 ? 47.802 8.930 -70.957 1.00 91.62 389 GLY A N 1
ATOM 2801 C CA . GLY A 1 389 ? 49.124 9.275 -71.505 1.00 91.62 389 GLY A CA 1
ATOM 2802 C C . GLY A 1 389 ? 49.836 8.130 -72.254 1.00 91.62 389 GLY A C 1
ATOM 2803 O O . GLY A 1 389 ? 50.721 8.374 -73.080 1.00 91.62 389 GLY A O 1
ATOM 2804 N N . LYS A 1 390 ? 49.455 6.865 -72.016 1.00 91.19 390 LYS A N 1
ATOM 2805 C CA . LYS A 1 390 ? 49.909 5.719 -72.828 1.00 91.19 390 LYS A CA 1
ATOM 2806 C C . LYS A 1 390 ? 49.115 5.585 -74.125 1.00 91.19 390 LYS A C 1
ATOM 2808 O O . LYS A 1 390 ? 49.711 5.208 -75.129 1.00 91.19 390 LYS A O 1
ATOM 2813 N N . VAL A 1 391 ? 47.818 5.891 -74.115 1.00 93.19 391 VAL A N 1
ATOM 2814 C CA . VAL A 1 391 ? 46.989 5.963 -75.324 1.00 93.19 391 VAL A CA 1
ATOM 2815 C C . VAL A 1 391 ? 47.500 7.080 -76.232 1.00 93.19 391 VAL A C 1
ATOM 2817 O O . VAL A 1 391 ? 47.802 6.779 -77.378 1.00 93.19 391 VAL A O 1
ATOM 2820 N N . ASP A 1 392 ? 47.756 8.286 -75.717 1.00 90.56 392 ASP A N 1
ATOM 2821 C CA . ASP A 1 392 ? 48.345 9.404 -76.481 1.00 90.56 392 ASP A CA 1
ATOM 2822 C C . ASP A 1 392 ? 49.689 9.022 -77.134 1.00 90.56 392 ASP A C 1
ATOM 2824 O O . ASP A 1 392 ? 49.987 9.374 -78.279 1.00 90.56 392 ASP A O 1
ATOM 2828 N N . THR A 1 393 ? 50.510 8.252 -76.410 1.00 90.50 393 THR A N 1
ATOM 2829 C CA . THR A 1 393 ? 51.790 7.732 -76.917 1.00 90.50 393 THR A CA 1
ATOM 2830 C C . THR A 1 393 ? 51.581 6.711 -78.041 1.00 90.50 393 THR A C 1
ATOM 2832 O O . THR A 1 393 ? 52.326 6.718 -79.020 1.00 90.50 393 THR A O 1
ATOM 2835 N N . VAL A 1 394 ? 50.582 5.829 -77.923 1.00 90.88 394 VAL A N 1
ATOM 2836 C CA . VAL A 1 394 ? 50.228 4.858 -78.972 1.00 90.88 394 VAL A CA 1
ATOM 2837 C C . VAL A 1 394 ? 49.633 5.563 -80.190 1.00 90.88 394 VAL A C 1
ATOM 2839 O O . VAL A 1 394 ? 50.024 5.233 -81.304 1.00 90.88 394 VAL A O 1
ATOM 2842 N N . ASP A 1 395 ? 48.763 6.551 -79.990 1.00 92.69 395 ASP A N 1
ATOM 2843 C CA . ASP A 1 395 ? 48.136 7.356 -81.042 1.00 92.69 395 ASP A CA 1
ATOM 2844 C C . ASP A 1 395 ? 49.203 8.089 -81.870 1.00 92.69 395 ASP A C 1
ATOM 2846 O O . ASP A 1 395 ? 49.293 7.900 -83.080 1.00 92.69 395 ASP A O 1
ATOM 2850 N N . THR A 1 396 ? 50.147 8.763 -81.200 1.00 90.94 396 THR A N 1
ATOM 2851 C CA . THR A 1 396 ? 51.318 9.404 -81.832 1.00 90.94 396 THR A CA 1
ATOM 2852 C C . THR A 1 396 ? 52.162 8.421 -82.665 1.00 90.94 396 THR A C 1
ATOM 2854 O O . THR A 1 396 ? 52.695 8.779 -83.718 1.00 90.94 396 THR A O 1
ATOM 2857 N N . VAL A 1 397 ? 52.306 7.169 -82.213 1.00 89.75 397 VAL A N 1
ATOM 2858 C CA . VAL A 1 397 ? 53.036 6.118 -82.947 1.00 89.75 397 VAL A CA 1
ATOM 2859 C C . VAL A 1 397 ? 52.221 5.581 -84.129 1.00 89.75 397 VAL A C 1
ATOM 2861 O O . VAL A 1 397 ? 52.795 5.306 -85.183 1.00 89.75 397 VAL A O 1
ATOM 2864 N N . VAL A 1 398 ? 50.899 5.458 -83.991 1.00 91.88 398 VAL A N 1
ATOM 2865 C CA . VAL A 1 398 ? 49.991 5.070 -85.079 1.00 91.88 398 VAL A CA 1
ATOM 2866 C C . VAL A 1 398 ? 49.973 6.140 -86.170 1.00 91.88 398 VAL A C 1
ATOM 2868 O O . VAL A 1 398 ? 50.127 5.786 -87.337 1.00 91.88 398 VAL A O 1
ATOM 2871 N N . ASP A 1 399 ? 49.900 7.423 -85.814 1.00 86.38 399 ASP A N 1
ATOM 2872 C CA . ASP A 1 399 ? 49.994 8.551 -86.748 1.00 86.38 399 ASP A CA 1
ATOM 2873 C C . ASP A 1 399 ? 51.316 8.540 -87.528 1.00 86.38 399 ASP A C 1
ATOM 2875 O O . ASP A 1 399 ? 51.321 8.680 -88.752 1.00 86.38 399 ASP A O 1
ATOM 2879 N N . ALA A 1 400 ? 52.448 8.294 -86.857 1.00 86.75 400 ALA A N 1
ATOM 2880 C CA . ALA A 1 400 ? 53.745 8.172 -87.525 1.00 86.75 400 ALA A CA 1
ATOM 2881 C C . ALA A 1 400 ? 53.774 7.006 -88.537 1.00 86.75 400 ALA A C 1
ATOM 2883 O O . ALA A 1 400 ? 54.242 7.171 -89.666 1.00 86.75 400 ALA A O 1
ATOM 2884 N N . ILE A 1 401 ? 53.215 5.846 -88.174 1.00 86.56 401 ILE A N 1
ATOM 2885 C CA . ILE A 1 401 ? 53.081 4.684 -89.071 1.00 86.56 401 ILE A CA 1
ATOM 2886 C C . ILE A 1 401 ? 52.120 4.989 -90.235 1.00 86.56 401 ILE A C 1
ATOM 2888 O O . ILE A 1 401 ? 52.350 4.542 -91.363 1.00 86.56 401 ILE A O 1
ATOM 2892 N N . LEU A 1 402 ? 51.059 5.763 -89.996 1.00 88.12 402 LEU A N 1
ATOM 2893 C CA . LEU A 1 402 ? 50.088 6.162 -91.014 1.00 88.12 402 LEU A CA 1
ATOM 2894 C C . LEU A 1 402 ? 50.692 7.164 -92.013 1.00 88.12 402 LEU A C 1
ATOM 2896 O O . LEU A 1 402 ? 50.449 7.058 -93.215 1.00 88.12 402 LEU A O 1
ATOM 2900 N N . ILE A 1 403 ? 51.551 8.076 -91.547 1.00 86.94 403 ILE A N 1
ATOM 2901 C CA . ILE A 1 403 ? 52.349 8.972 -92.396 1.00 86.94 403 ILE A CA 1
ATOM 2902 C C . ILE A 1 403 ? 53.328 8.164 -93.256 1.00 86.94 403 ILE A C 1
ATOM 2904 O O . ILE A 1 403 ? 53.372 8.365 -94.473 1.00 86.94 403 ILE A O 1
ATOM 2908 N N . ASP A 1 404 ? 54.075 7.220 -92.675 1.00 77.69 404 ASP A N 1
ATOM 2909 C CA . ASP A 1 404 ? 55.043 6.413 -93.428 1.00 77.69 404 ASP A CA 1
ATOM 2910 C C . ASP A 1 404 ? 54.369 5.490 -94.456 1.00 77.69 404 ASP A C 1
ATOM 2912 O O . ASP A 1 404 ? 54.853 5.363 -95.582 1.00 77.69 404 ASP A O 1
ATOM 2916 N N . THR A 1 405 ? 53.225 4.888 -94.121 1.00 73.88 405 THR A N 1
ATOM 2917 C CA . THR A 1 405 ? 52.449 4.059 -95.064 1.00 73.88 405 THR A CA 1
ATOM 2918 C C . THR A 1 405 ? 51.687 4.879 -96.106 1.00 73.88 405 THR A C 1
ATOM 2920 O O . THR A 1 405 ? 51.524 4.411 -97.232 1.00 73.88 405 THR A O 1
ATOM 2923 N N . GLY A 1 406 ? 51.270 6.106 -95.779 1.00 78.31 406 GLY A N 1
ATOM 2924 C CA . GLY A 1 406 ? 50.559 7.010 -96.686 1.00 78.31 406 GLY A CA 1
ATOM 2925 C C . GLY A 1 406 ? 51.451 7.874 -97.586 1.00 78.31 406 GLY A C 1
ATOM 2926 O O . GLY A 1 406 ? 50.974 8.355 -98.613 1.00 78.31 406 GLY A O 1
ATOM 2927 N N . THR A 1 407 ? 52.729 8.083 -97.238 1.00 80.62 407 THR A N 1
ATOM 2928 C CA . THR A 1 407 ? 53.630 9.000 -97.970 1.00 80.62 407 THR A CA 1
ATOM 2929 C C . THR A 1 407 ? 55.024 8.426 -98.248 1.00 80.62 407 THR A C 1
ATOM 2931 O O . THR A 1 407 ? 55.401 8.315 -99.417 1.00 80.62 407 THR A O 1
ATOM 2934 N N . SER A 1 408 ? 55.780 8.013 -97.224 1.00 79.75 408 SER A N 1
ATOM 2935 C CA . SER A 1 408 ? 57.169 7.543 -97.365 1.00 79.75 408 SER A CA 1
ATOM 2936 C C . SER A 1 408 ? 57.285 6.268 -98.209 1.00 79.75 408 SER A C 1
ATOM 2938 O O . SER A 1 408 ? 58.116 6.184 -99.121 1.00 79.75 408 SER A O 1
ATOM 2940 N N . LEU A 1 409 ? 56.432 5.274 -97.941 1.00 82.81 409 LEU A N 1
ATOM 2941 C CA . LEU A 1 409 ? 56.378 4.016 -98.685 1.00 82.81 409 LEU A CA 1
ATOM 2942 C C . LEU A 1 409 ? 55.894 4.219 -100.132 1.00 82.81 409 LEU A C 1
ATOM 2944 O O . LEU A 1 409 ? 56.607 3.767 -101.028 1.00 82.81 409 LEU A O 1
ATOM 2948 N N . PRO A 1 410 ? 54.788 4.941 -100.413 1.00 83.31 410 PRO A N 1
ATOM 2949 C CA . PRO A 1 410 ? 54.396 5.300 -101.776 1.00 83.31 410 PRO A CA 1
ATOM 2950 C C . PRO A 1 410 ? 55.487 6.034 -102.565 1.00 83.31 410 PRO A C 1
ATOM 2952 O O . PRO A 1 410 ? 55.795 5.621 -103.677 1.00 83.31 410 PRO A O 1
ATOM 2955 N N . ALA A 1 411 ? 56.145 7.050 -101.994 1.00 81.12 411 ALA A N 1
ATOM 2956 C CA . ALA A 1 411 ? 57.226 7.770 -102.678 1.00 81.12 411 ALA A CA 1
ATOM 2957 C C . ALA A 1 411 ? 58.440 6.867 -102.979 1.00 81.12 411 ALA A C 1
ATOM 2959 O O . ALA A 1 411 ? 59.053 6.961 -104.049 1.00 81.12 411 ALA A O 1
ATOM 2960 N N . THR A 1 412 ? 58.762 5.949 -102.063 1.00 83.88 412 THR A N 1
ATOM 2961 C CA . THR A 1 412 ? 59.789 4.919 -102.279 1.00 83.88 412 THR A CA 1
ATOM 2962 C C . THR A 1 412 ? 59.371 3.950 -103.386 1.00 83.88 412 THR A C 1
ATOM 2964 O O . THR A 1 412 ? 60.191 3.616 -104.240 1.00 83.88 412 THR A O 1
ATOM 2967 N N . LEU A 1 413 ? 58.098 3.546 -103.424 1.00 88.12 413 LEU A N 1
ATOM 2968 C CA . LEU A 1 413 ? 57.560 2.643 -104.435 1.00 88.12 413 LEU A CA 1
ATOM 2969 C C . LEU A 1 413 ? 57.555 3.291 -105.826 1.00 88.12 413 LEU A C 1
ATOM 2971 O O . LEU A 1 413 ? 58.089 2.687 -106.743 1.00 88.12 413 LEU A O 1
ATOM 2975 N N . THR A 1 414 ? 57.111 4.545 -105.976 1.00 86.19 414 THR A N 1
ATOM 2976 C CA . THR A 1 414 ? 57.236 5.316 -107.233 1.00 86.19 414 THR A CA 1
ATOM 2977 C C . THR A 1 414 ? 58.696 5.462 -107.686 1.00 86.19 414 THR A C 1
ATOM 2979 O O . THR A 1 414 ? 58.990 5.450 -108.878 1.00 86.19 414 THR A O 1
ATOM 2982 N N . THR A 1 415 ? 59.641 5.549 -106.743 1.00 89.38 415 THR A N 1
ATOM 2983 C CA . THR A 1 415 ? 61.086 5.593 -107.047 1.00 89.38 415 THR A CA 1
ATOM 2984 C C . THR A 1 415 ? 61.642 4.234 -107.499 1.00 89.38 415 THR A C 1
ATOM 2986 O O . THR A 1 415 ? 62.676 4.181 -108.170 1.00 89.38 415 THR A O 1
ATOM 2989 N N . ILE A 1 416 ? 60.988 3.127 -107.134 1.00 87.94 416 ILE A N 1
ATOM 2990 C CA . ILE A 1 416 ? 61.278 1.785 -107.655 1.00 87.94 416 ILE A CA 1
ATOM 2991 C C . ILE A 1 416 ? 60.612 1.608 -109.025 1.00 87.94 416 ILE A C 1
ATOM 2993 O O . ILE A 1 416 ? 61.279 1.149 -109.943 1.00 87.94 416 ILE A O 1
ATOM 2997 N N . ASP A 1 417 ? 59.363 2.047 -109.178 1.00 88.00 417 ASP A N 1
ATOM 2998 C CA . ASP A 1 417 ? 58.564 2.005 -110.412 1.00 88.00 417 ASP A CA 1
ATOM 2999 C C . ASP A 1 417 ? 59.319 2.658 -111.584 1.00 88.00 417 ASP A C 1
ATOM 3001 O O . ASP A 1 417 ? 59.712 1.981 -112.527 1.00 88.00 417 ASP A O 1
ATOM 3005 N N . GLY A 1 418 ? 59.734 3.924 -111.438 1.00 88.94 418 GLY A N 1
ATOM 3006 C CA . GLY A 1 418 ? 60.529 4.622 -112.461 1.00 88.94 418 GLY A CA 1
ATOM 3007 C C . GLY A 1 418 ? 61.925 4.025 -112.720 1.00 88.94 418 GLY A C 1
ATOM 3008 O O . GLY A 1 418 ? 62.544 4.299 -113.752 1.00 88.94 418 GLY A O 1
ATOM 3009 N N . LYS A 1 419 ? 62.449 3.186 -111.813 1.00 88.38 419 LYS A N 1
ATOM 3010 C CA . LYS A 1 419 ? 63.656 2.378 -112.073 1.00 88.38 419 LYS A CA 1
ATOM 3011 C C . LYS A 1 419 ? 63.332 1.094 -112.829 1.00 88.38 419 LYS A C 1
ATOM 3013 O O . LYS A 1 419 ? 64.167 0.676 -113.625 1.00 88.38 419 LYS A O 1
ATOM 3018 N N . VAL A 1 420 ? 62.164 0.493 -112.605 1.00 90.75 420 VAL A N 1
ATOM 3019 C CA . VAL A 1 420 ? 61.656 -0.615 -113.420 1.00 90.75 420 VAL A CA 1
ATOM 3020 C C . VAL A 1 420 ? 61.408 -0.119 -114.842 1.00 90.75 420 VAL A C 1
ATOM 3022 O O . VAL A 1 420 ? 61.992 -0.704 -115.740 1.00 90.75 420 VAL A O 1
ATOM 3025 N N . ASP A 1 421 ? 60.733 1.019 -115.047 1.00 87.44 421 ASP A N 1
ATOM 3026 C CA . ASP A 1 421 ? 60.566 1.654 -116.372 1.00 87.44 421 ASP A CA 1
ATOM 3027 C C . ASP A 1 421 ? 61.911 1.872 -117.093 1.00 87.44 421 ASP A C 1
ATOM 3029 O O . ASP A 1 421 ? 62.055 1.639 -118.296 1.00 87.44 421 ASP A O 1
ATOM 3033 N N . THR A 1 422 ? 62.932 2.309 -116.346 1.00 87.50 422 THR A N 1
ATOM 3034 C CA . THR A 1 422 ? 64.290 2.516 -116.875 1.00 87.50 422 THR A CA 1
ATOM 3035 C C . THR A 1 422 ? 64.953 1.192 -117.271 1.00 87.50 422 THR A C 1
ATOM 3037 O O . THR A 1 422 ? 65.648 1.134 -118.283 1.00 87.50 422 THR A O 1
ATOM 3040 N N . VAL A 1 423 ? 64.756 0.125 -116.489 1.00 89.38 423 VAL A N 1
ATOM 3041 C CA . VAL A 1 423 ? 65.255 -1.221 -116.815 1.00 89.38 423 VAL A CA 1
ATOM 3042 C C . VAL A 1 423 ? 64.496 -1.811 -118.001 1.00 89.38 423 VAL A C 1
ATOM 3044 O O . VAL A 1 423 ? 65.139 -2.370 -118.879 1.00 89.38 423 VAL A O 1
ATOM 3047 N N . ASP A 1 424 ? 63.178 -1.639 -118.065 1.00 90.12 424 ASP A N 1
ATOM 3048 C CA . ASP A 1 424 ? 62.311 -2.105 -119.151 1.00 90.12 424 ASP A CA 1
ATOM 3049 C C . ASP A 1 424 ? 62.717 -1.447 -120.478 1.00 90.12 424 ASP A C 1
ATOM 3051 O O . ASP A 1 424 ? 63.049 -2.139 -121.433 1.00 90.12 424 ASP A O 1
ATOM 3055 N N . THR A 1 425 ? 62.903 -0.121 -120.483 1.00 87.06 425 THR A N 1
ATOM 3056 C CA . THR A 1 425 ? 63.440 0.639 -121.632 1.00 87.06 425 THR A CA 1
ATOM 3057 C C . THR A 1 425 ? 64.812 0.120 -122.101 1.00 87.06 425 THR A C 1
ATOM 3059 O O . THR A 1 425 ? 65.105 0.101 -123.297 1.00 87.06 425 THR A O 1
ATOM 3062 N N . VAL A 1 426 ? 65.679 -0.303 -121.172 1.00 87.19 426 VAL A N 1
ATOM 3063 C CA . VAL A 1 426 ? 66.997 -0.881 -121.495 1.00 87.19 426 VAL A CA 1
ATOM 3064 C C . VAL A 1 426 ? 66.876 -2.326 -121.994 1.00 87.19 426 VAL A C 1
ATOM 3066 O O . VAL A 1 426 ? 67.629 -2.721 -122.881 1.00 87.19 426 VAL A O 1
ATOM 3069 N N . VAL A 1 427 ? 65.932 -3.111 -121.473 1.00 90.12 427 VAL A N 1
ATOM 3070 C CA . VAL A 1 427 ? 65.635 -4.472 -121.943 1.00 90.12 427 VAL A CA 1
ATOM 3071 C C . VAL A 1 427 ? 65.030 -4.441 -123.347 1.00 90.12 427 VAL A C 1
ATOM 3073 O O . VAL A 1 427 ? 65.482 -5.208 -124.191 1.00 90.12 427 VAL A O 1
ATOM 3076 N N . ASP A 1 428 ? 64.114 -3.515 -123.633 1.00 84.56 428 ASP A N 1
ATOM 3077 C CA . ASP A 1 428 ? 63.573 -3.258 -124.972 1.00 84.56 428 ASP A CA 1
ATOM 3078 C C . ASP A 1 428 ? 64.683 -2.879 -125.961 1.00 84.56 428 ASP A C 1
ATOM 3080 O O . ASP A 1 428 ? 64.771 -3.455 -127.045 1.00 84.56 428 ASP A O 1
ATOM 3084 N N . ALA A 1 429 ? 65.592 -1.974 -125.578 1.00 84.69 429 ALA A N 1
ATOM 3085 C CA . ALA A 1 429 ? 66.749 -1.628 -126.406 1.00 84.69 429 ALA A CA 1
ATOM 3086 C C . ALA A 1 429 ? 67.658 -2.845 -126.676 1.00 84.69 429 ALA A C 1
ATOM 3088 O O . ALA A 1 429 ? 68.110 -3.037 -127.802 1.00 84.69 429 ALA A O 1
ATOM 3089 N N . ILE A 1 430 ? 67.871 -3.714 -125.681 1.00 86.69 430 ILE A N 1
ATOM 3090 C CA . ILE A 1 430 ? 68.622 -4.970 -125.843 1.00 86.69 430 ILE A CA 1
ATOM 3091 C C . ILE A 1 430 ? 67.848 -5.990 -126.703 1.00 86.69 430 ILE A C 1
ATOM 3093 O O . ILE A 1 430 ? 68.469 -6.763 -127.436 1.00 86.69 430 ILE A O 1
ATOM 3097 N N . LEU A 1 431 ? 66.511 -6.003 -126.667 1.00 88.44 431 LEU A N 1
ATOM 3098 C CA . LEU A 1 431 ? 65.678 -6.821 -127.557 1.00 88.44 431 LEU A CA 1
ATOM 3099 C C . LEU A 1 431 ? 65.731 -6.326 -129.008 1.00 88.44 431 LEU A C 1
ATOM 3101 O O . LEU A 1 431 ? 65.735 -7.152 -129.917 1.00 88.44 431 LEU A O 1
ATOM 3105 N N . VAL A 1 432 ? 65.813 -5.014 -129.236 1.00 86.06 432 VAL A N 1
ATOM 3106 C CA . VAL A 1 432 ? 66.068 -4.429 -130.563 1.00 86.06 432 VAL A CA 1
ATOM 3107 C C . VAL A 1 432 ? 67.476 -4.802 -131.036 1.00 86.06 432 VAL A C 1
ATOM 3109 O O . VAL A 1 432 ? 67.619 -5.402 -132.101 1.00 86.06 432 VAL A O 1
ATOM 3112 N N . ASP A 1 433 ? 68.509 -4.589 -130.214 1.00 81.31 433 ASP A N 1
ATOM 3113 C CA . ASP A 1 433 ? 69.885 -4.992 -130.541 1.00 81.31 433 ASP A CA 1
ATOM 3114 C C . ASP A 1 433 ? 69.971 -6.484 -130.898 1.00 81.31 433 ASP A C 1
ATOM 3116 O O . ASP A 1 433 ? 70.534 -6.850 -131.926 1.00 81.31 433 ASP A O 1
ATOM 3120 N N . THR A 1 434 ? 69.394 -7.374 -130.088 1.00 77.31 434 THR A N 1
ATOM 3121 C CA . THR A 1 434 ? 69.496 -8.831 -130.305 1.00 77.31 434 THR A CA 1
ATOM 3122 C C . THR A 1 434 ? 68.497 -9.395 -131.321 1.00 77.31 434 THR A C 1
ATOM 3124 O O . THR A 1 434 ? 68.762 -10.452 -131.896 1.00 77.31 434 THR A O 1
ATOM 3127 N N . GLY A 1 435 ? 67.375 -8.711 -131.564 1.00 79.62 435 GLY A N 1
ATOM 3128 C CA . GLY A 1 435 ? 66.274 -9.164 -132.419 1.00 79.62 435 GLY A CA 1
ATOM 3129 C C . GLY A 1 435 ? 66.240 -8.550 -133.822 1.00 79.62 435 GLY A C 1
ATOM 3130 O O . GLY A 1 435 ? 65.786 -9.218 -134.751 1.00 79.62 435 GLY A O 1
ATOM 3131 N N . THR A 1 436 ? 66.747 -7.326 -134.007 1.00 79.44 436 THR A N 1
ATOM 3132 C CA . THR A 1 436 ? 66.848 -6.668 -135.322 1.00 79.44 436 THR A CA 1
ATOM 3133 C C . THR A 1 436 ? 68.277 -6.314 -135.694 1.00 79.44 436 THR A C 1
ATOM 3135 O O . THR A 1 436 ? 68.722 -6.717 -136.767 1.00 79.44 436 THR A O 1
ATOM 3138 N N . ASP A 1 437 ? 69.026 -5.618 -134.841 1.00 81.81 437 ASP A N 1
ATOM 3139 C CA . ASP A 1 437 ? 70.213 -4.893 -135.312 1.00 81.81 437 ASP A CA 1
ATOM 3140 C C . ASP A 1 437 ? 71.459 -5.784 -135.411 1.00 81.81 437 ASP A C 1
ATOM 3142 O O . ASP A 1 437 ? 72.160 -5.743 -136.423 1.00 81.81 437 ASP A O 1
ATOM 3146 N N . ILE A 1 438 ? 71.694 -6.680 -134.448 1.00 82.12 438 ILE A N 1
ATOM 3147 C CA . ILE A 1 438 ? 72.707 -7.741 -134.553 1.00 82.12 438 ILE A CA 1
ATOM 3148 C C . ILE A 1 438 ? 72.340 -8.730 -135.680 1.00 82.12 438 ILE A C 1
ATOM 3150 O O . ILE A 1 438 ? 73.205 -8.991 -136.518 1.00 82.12 438 ILE A O 1
ATOM 3154 N N . PRO A 1 439 ? 71.095 -9.241 -135.810 1.00 79.62 439 PRO A N 1
ATOM 3155 C CA . PRO A 1 439 ? 70.677 -10.029 -136.975 1.00 79.62 439 PRO A CA 1
ATOM 3156 C C . PRO A 1 439 ? 70.842 -9.313 -138.325 1.00 79.62 439 PRO A C 1
ATOM 3158 O O . PRO A 1 439 ? 71.227 -9.953 -139.305 1.00 79.62 439 PRO A O 1
ATOM 3161 N N . ALA A 1 440 ? 70.609 -8.001 -138.400 1.00 77.00 440 ALA A N 1
ATOM 3162 C CA . ALA A 1 440 ? 70.813 -7.207 -139.610 1.00 77.00 440 ALA A CA 1
ATOM 3163 C C . ALA A 1 440 ? 72.304 -7.004 -139.919 1.00 77.00 440 ALA A C 1
ATOM 3165 O O . ALA A 1 440 ? 72.706 -7.177 -141.067 1.00 77.00 440 ALA A O 1
ATOM 3166 N N . GLN A 1 441 ? 73.142 -6.726 -138.914 1.00 82.06 441 GLN A N 1
ATOM 3167 C CA . GLN A 1 441 ? 74.601 -6.666 -139.069 1.00 82.06 441 GLN A CA 1
ATOM 3168 C C . GLN A 1 441 ? 75.182 -8.022 -139.491 1.00 82.06 441 GLN A C 1
ATOM 3170 O O . GLN A 1 441 ? 76.007 -8.074 -140.397 1.00 82.06 441 GLN A O 1
ATOM 3175 N N . ILE A 1 442 ? 74.713 -9.128 -138.903 1.00 77.62 442 ILE A N 1
ATOM 3176 C CA . ILE A 1 442 ? 75.090 -10.488 -139.312 1.00 77.62 442 ILE A CA 1
ATOM 3177 C C . ILE A 1 442 ? 74.653 -10.750 -140.754 1.00 77.62 442 ILE A C 1
ATOM 3179 O O . ILE A 1 442 ? 75.431 -11.301 -141.522 1.00 77.62 442 ILE A O 1
ATOM 3183 N N . THR A 1 443 ? 73.450 -10.323 -141.148 1.00 71.69 443 THR A N 1
ATOM 3184 C CA . THR A 1 443 ? 72.937 -10.488 -142.517 1.00 71.69 443 THR A CA 1
ATOM 3185 C C . THR A 1 443 ? 73.741 -9.660 -143.526 1.00 71.69 443 THR A C 1
ATOM 3187 O O . THR A 1 443 ? 74.092 -10.178 -144.579 1.00 71.69 443 THR A O 1
ATOM 3190 N N . ALA A 1 444 ? 74.112 -8.420 -143.191 1.00 73.31 444 ALA A N 1
ATOM 3191 C CA . ALA A 1 444 ? 74.985 -7.566 -144.003 1.00 73.31 444 ALA A CA 1
ATOM 3192 C C . ALA A 1 444 ? 76.440 -8.076 -144.075 1.00 73.31 444 ALA A C 1
ATOM 3194 O O . ALA A 1 444 ? 77.146 -7.781 -145.032 1.00 73.31 444 ALA A O 1
ATOM 3195 N N . LEU A 1 445 ? 76.888 -8.867 -143.094 1.00 74.00 445 LEU A N 1
ATOM 3196 C CA . LEU A 1 445 ? 78.161 -9.604 -143.131 1.00 74.00 445 LEU A CA 1
ATOM 3197 C C . LEU A 1 445 ? 78.053 -10.970 -143.837 1.00 74.00 445 LEU A C 1
ATOM 3199 O O . LEU A 1 445 ? 79.074 -11.619 -144.058 1.00 74.00 445 LEU A O 1
ATOM 3203 N N . ASN A 1 446 ? 76.837 -11.404 -144.181 1.00 62.12 446 ASN A N 1
ATOM 3204 C CA . ASN A 1 446 ? 76.546 -12.620 -144.945 1.00 62.12 446 ASN A CA 1
ATOM 3205 C C . ASN A 1 446 ? 76.170 -12.308 -146.411 1.00 62.12 446 ASN A C 1
ATOM 3207 O O . ASN A 1 446 ? 75.860 -13.225 -147.171 1.00 62.12 446 ASN A O 1
ATOM 3211 N N . ASP A 1 447 ? 76.213 -11.028 -146.803 1.00 57.12 447 ASP A N 1
ATOM 3212 C CA . ASP A 1 447 ? 76.249 -10.563 -148.193 1.00 57.12 447 ASP A CA 1
ATOM 3213 C C . ASP A 1 447 ? 77.641 -10.859 -148.770 1.00 57.12 447 ASP A C 1
ATOM 3215 O O . ASP A 1 447 ? 78.525 -10.007 -148.824 1.00 57.12 447 ASP A O 1
ATOM 3219 N N . PHE A 1 448 ? 77.861 -12.137 -149.074 1.00 60.12 448 PHE A N 1
ATOM 3220 C CA . PHE A 1 448 ? 79.078 -12.650 -149.688 1.00 60.12 448 PHE A CA 1
ATOM 3221 C C . PHE A 1 448 ? 78.675 -13.384 -150.967 1.00 60.12 448 PHE A C 1
ATOM 3223 O O . PHE A 1 448 ? 78.380 -14.583 -150.939 1.00 60.12 448 PHE A O 1
ATOM 3230 N N . ASP A 1 449 ? 78.609 -12.658 -152.083 1.00 58.94 449 ASP A N 1
ATOM 3231 C CA . ASP A 1 449 ? 78.268 -13.228 -153.385 1.00 58.94 449 ASP A CA 1
ATOM 3232 C C . ASP A 1 449 ? 79.550 -13.711 -154.086 1.00 58.94 449 ASP A C 1
ATOM 3234 O O . ASP A 1 449 ? 80.312 -12.900 -154.628 1.00 58.94 449 ASP A O 1
ATOM 3238 N N . PRO A 1 450 ? 79.802 -15.035 -154.167 1.00 59.38 450 PRO A N 1
ATOM 3239 C CA . PRO A 1 450 ? 80.980 -15.572 -154.844 1.00 59.38 450 PRO A CA 1
ATOM 3240 C C . PRO A 1 450 ? 80.996 -15.315 -156.364 1.00 59.38 450 PRO A C 1
ATOM 3242 O O . PRO A 1 450 ? 81.975 -15.678 -157.019 1.00 59.38 450 PRO A O 1
ATOM 3245 N N . ALA A 1 451 ? 79.944 -14.724 -156.947 1.00 54.00 451 ALA A N 1
ATOM 3246 C CA . ALA A 1 451 ? 79.923 -14.251 -158.329 1.00 54.00 451 ALA A CA 1
ATOM 3247 C C . ALA A 1 451 ? 80.427 -12.802 -158.504 1.00 54.00 451 ALA A C 1
ATOM 3249 O O . ALA A 1 451 ? 80.823 -12.452 -159.621 1.00 54.00 451 ALA A O 1
ATOM 3250 N N . THR A 1 452 ? 80.454 -11.973 -157.450 1.00 58.50 452 THR A N 1
ATOM 3251 C CA . THR A 1 452 ? 80.928 -10.572 -157.520 1.00 58.50 452 THR A CA 1
ATOM 3252 C C . THR A 1 452 ? 82.075 -10.234 -156.569 1.00 58.50 452 THR A C 1
ATOM 3254 O O . THR A 1 452 ? 82.879 -9.359 -156.898 1.00 58.50 452 THR A O 1
ATOM 3257 N N . ASP A 1 453 ? 82.210 -10.924 -155.435 1.00 61.50 453 ASP A N 1
ATOM 3258 C CA . ASP A 1 453 ? 83.226 -10.609 -154.430 1.00 61.50 453 ASP A CA 1
ATOM 3259 C C . ASP A 1 453 ? 84.616 -11.118 -154.820 1.00 61.50 453 ASP A C 1
ATOM 3261 O O . ASP A 1 453 ? 84.977 -12.291 -154.690 1.00 61.50 453 ASP A O 1
ATOM 3265 N N . ALA A 1 454 ? 85.442 -10.187 -155.296 1.00 51.38 454 ALA A N 1
ATOM 3266 C CA . ALA A 1 454 ? 86.809 -10.438 -155.731 1.00 51.38 454 ALA A CA 1
ATOM 3267 C C . ALA A 1 454 ? 87.768 -10.665 -154.542 1.00 51.38 454 ALA A C 1
ATOM 3269 O O . ALA A 1 454 ? 88.574 -9.798 -154.190 1.00 51.38 454 ALA A O 1
ATOM 3270 N N . VAL A 1 455 ? 87.718 -11.858 -153.939 1.00 56.12 455 VAL A N 1
ATOM 3271 C CA . VAL A 1 455 ? 88.619 -12.282 -152.851 1.00 56.12 455 VAL A CA 1
ATOM 3272 C C . VAL A 1 455 ? 90.067 -12.385 -153.349 1.00 56.12 455 VAL A C 1
ATOM 3274 O O . VAL A 1 455 ? 90.532 -13.433 -153.795 1.00 56.12 455 VAL A O 1
ATOM 3277 N N . ALA A 1 456 ? 90.818 -11.292 -153.235 1.00 51.41 456 ALA A N 1
ATOM 3278 C CA . ALA A 1 456 ? 92.142 -11.123 -153.839 1.00 51.41 456 ALA A CA 1
ATOM 3279 C C . ALA A 1 456 ? 93.285 -11.993 -153.252 1.00 51.41 456 ALA A C 1
ATOM 3281 O O . ALA A 1 456 ? 94.450 -11.695 -153.508 1.00 51.41 456 ALA A O 1
ATOM 3282 N N . ASN A 1 457 ? 93.000 -13.017 -152.431 1.00 48.97 457 ASN A N 1
ATOM 3283 C CA . ASN A 1 457 ? 94.029 -13.734 -151.659 1.00 48.97 457 ASN A CA 1
ATOM 3284 C C . ASN A 1 457 ? 93.701 -15.196 -151.253 1.00 48.97 457 ASN A C 1
ATOM 3286 O O . ASN A 1 457 ? 94.213 -15.675 -150.242 1.00 48.97 457 ASN A O 1
ATOM 3290 N N . VAL A 1 458 ? 92.879 -15.937 -152.012 1.00 48.16 458 VAL A N 1
ATOM 3291 C CA . VAL A 1 458 ? 92.611 -17.370 -151.734 1.00 48.16 458 VAL A CA 1
ATOM 3292 C C . VAL A 1 458 ? 93.058 -18.272 -152.887 1.00 48.16 458 VAL A C 1
ATOM 3294 O O . VAL A 1 458 ? 92.411 -18.350 -153.929 1.00 48.16 458 VAL A O 1
ATOM 3297 N N . THR A 1 459 ? 94.140 -19.024 -152.661 1.00 44.62 459 THR A N 1
ATOM 3298 C CA . THR A 1 459 ? 94.682 -20.009 -153.611 1.00 44.62 459 THR A CA 1
ATOM 3299 C C . THR A 1 459 ? 94.527 -21.432 -153.066 1.00 44.62 459 THR A C 1
ATOM 3301 O O . THR A 1 459 ? 95.440 -21.949 -152.430 1.00 44.62 459 THR A O 1
ATOM 3304 N N . THR A 1 460 ? 93.411 -22.088 -153.416 1.00 45.34 460 THR A N 1
ATOM 3305 C CA . THR A 1 460 ? 93.158 -23.557 -153.363 1.00 45.34 460 THR A CA 1
ATOM 3306 C C . THR A 1 460 ? 93.118 -24.266 -151.990 1.00 45.34 460 THR A C 1
ATOM 3308 O O . THR A 1 460 ? 93.851 -23.890 -151.088 1.00 45.34 460 THR A O 1
ATOM 3311 N N . VAL A 1 461 ? 92.375 -25.364 -151.744 1.00 48.31 461 VAL A N 1
ATOM 3312 C CA . VAL A 1 461 ? 91.131 -25.992 -152.290 1.00 48.31 461 VAL A CA 1
ATOM 3313 C C . VAL A 1 461 ? 90.696 -27.064 -151.252 1.00 48.31 461 VAL A C 1
ATOM 3315 O O . VAL A 1 461 ? 91.575 -27.738 -150.719 1.00 48.31 461 VAL A O 1
ATOM 3318 N N . GLY A 1 462 ? 89.393 -27.318 -151.015 1.00 41.09 462 GLY A N 1
ATOM 3319 C CA . GLY A 1 462 ? 88.957 -28.570 -150.346 1.00 41.09 462 GLY A CA 1
ATOM 3320 C C . GLY A 1 462 ? 87.524 -28.647 -149.769 1.00 41.09 462 GLY A C 1
ATOM 3321 O O . GLY A 1 462 ? 87.194 -27.875 -148.885 1.00 41.09 462 GLY A O 1
ATOM 3322 N N . SER A 1 463 ? 86.730 -29.620 -150.259 1.00 46.06 463 SER A N 1
ATOM 3323 C CA . SER A 1 463 ? 85.577 -30.371 -149.659 1.00 46.06 463 SER A CA 1
ATOM 3324 C C . SER A 1 463 ? 84.736 -29.784 -148.483 1.00 46.06 463 SER A C 1
ATOM 3326 O O . SER A 1 463 ? 85.328 -29.441 -147.471 1.00 46.06 463 SER A O 1
ATOM 3328 N N . VAL A 1 464 ? 83.383 -29.698 -148.434 1.00 48.00 464 VAL A N 1
ATOM 3329 C CA . VAL A 1 464 ? 82.200 -30.508 -148.900 1.00 48.00 464 VAL A CA 1
ATOM 3330 C C . VAL A 1 464 ? 81.469 -31.315 -147.774 1.00 48.00 464 VAL A C 1
ATOM 3332 O O . VAL A 1 464 ? 82.113 -32.024 -147.010 1.00 48.00 464 VAL A O 1
ATOM 3335 N N . THR A 1 465 ? 80.112 -31.279 -147.777 1.00 44.44 465 THR A N 1
ATOM 3336 C CA . THR A 1 465 ? 79.052 -32.119 -147.096 1.00 44.44 465 THR A CA 1
ATOM 3337 C C . THR A 1 465 ? 78.593 -31.931 -145.616 1.00 44.44 465 THR A C 1
ATOM 3339 O O . THR A 1 465 ? 79.401 -31.987 -144.701 1.00 44.44 465 THR A O 1
ATOM 3342 N N . GLY A 1 466 ? 77.249 -31.888 -145.402 1.00 43.53 466 GLY A N 1
ATOM 3343 C CA . GLY A 1 466 ? 76.479 -32.070 -144.126 1.00 43.53 466 GLY A CA 1
ATOM 3344 C C . GLY A 1 466 ? 75.441 -30.940 -143.832 1.00 43.53 466 GLY A C 1
ATOM 3345 O O . GLY A 1 466 ? 75.852 -29.795 -143.940 1.00 43.53 466 GLY A O 1
ATOM 3346 N N . LEU A 1 467 ? 74.114 -31.043 -143.554 1.00 46.88 467 LEU A N 1
ATOM 3347 C CA . LEU A 1 467 ? 73.110 -32.027 -143.021 1.00 46.88 467 LEU A CA 1
ATOM 3348 C C . LEU A 1 467 ? 72.725 -31.798 -141.524 1.00 46.88 467 LEU A C 1
ATOM 3350 O O . LEU A 1 467 ? 73.632 -31.654 -140.717 1.00 46.88 467 LEU A O 1
ATOM 3354 N N . ASN A 1 468 ? 71.452 -31.794 -141.050 1.00 44.81 468 ASN A N 1
ATOM 3355 C CA . ASN A 1 468 ? 70.112 -31.950 -141.681 1.00 44.81 468 ASN A CA 1
ATOM 3356 C C . ASN A 1 468 ? 68.933 -31.315 -140.848 1.00 44.81 468 ASN A C 1
ATOM 3358 O O . ASN A 1 468 ? 69.057 -31.116 -139.647 1.00 44.81 468 ASN A O 1
ATOM 3362 N N . ALA A 1 469 ? 67.790 -31.055 -141.508 1.00 47.22 469 ALA A N 1
ATOM 3363 C CA . ALA A 1 469 ? 66.494 -30.440 -141.121 1.00 47.22 469 ALA A CA 1
ATOM 3364 C C . ALA A 1 469 ? 65.418 -31.267 -140.330 1.00 47.22 469 ALA A C 1
ATOM 3366 O O . ALA A 1 469 ? 65.506 -32.492 -140.306 1.00 47.22 469 ALA A O 1
ATOM 3367 N N . SER A 1 470 ? 64.368 -30.589 -139.785 1.00 44.12 470 SER A N 1
ATOM 3368 C CA . SER A 1 470 ? 62.933 -30.988 -139.503 1.00 44.12 470 SER A CA 1
ATOM 3369 C C . SER A 1 470 ? 62.242 -29.862 -138.661 1.00 44.12 470 SER A C 1
ATOM 3371 O O . SER A 1 470 ? 62.948 -29.305 -137.829 1.00 44.12 470 SER A O 1
ATOM 3373 N N . LEU A 1 471 ? 60.992 -29.346 -138.780 1.00 48.44 471 LEU A N 1
ATOM 3374 C CA . LEU A 1 471 ? 59.624 -29.802 -139.184 1.00 48.44 471 LEU A CA 1
ATOM 3375 C C . LEU A 1 471 ? 58.904 -30.651 -138.095 1.00 48.44 471 LEU A C 1
ATOM 3377 O O . LEU A 1 471 ? 59.557 -31.556 -137.582 1.00 48.44 471 LEU A O 1
ATOM 3381 N N . LEU A 1 472 ? 57.618 -30.492 -137.689 1.00 51.41 472 LEU A N 1
ATOM 3382 C CA . LEU A 1 472 ? 56.478 -29.535 -137.920 1.00 51.41 472 LEU A CA 1
ATOM 3383 C C . LEU A 1 472 ? 55.538 -29.593 -136.637 1.00 51.41 472 LEU A C 1
ATOM 3385 O O . LEU A 1 472 ? 56.045 -30.097 -135.639 1.00 51.41 472 LEU A O 1
ATOM 3389 N N . ASP A 1 473 ? 54.267 -29.166 -136.420 1.00 45.69 473 ASP A N 1
ATOM 3390 C CA . ASP A 1 473 ? 53.066 -28.659 -137.157 1.00 45.69 473 ASP A CA 1
ATOM 3391 C C . ASP A 1 473 ? 52.036 -27.964 -136.173 1.00 45.69 473 ASP A C 1
ATOM 3393 O O . ASP A 1 473 ? 52.388 -27.740 -135.015 1.00 45.69 473 ASP A O 1
ATOM 3397 N N . ALA A 1 474 ? 50.790 -27.607 -136.576 1.00 42.66 474 ALA A N 1
ATOM 3398 C CA . ALA A 1 474 ? 49.843 -26.708 -135.850 1.00 42.66 474 ALA A CA 1
ATOM 3399 C C . ALA A 1 474 ? 48.490 -27.298 -135.327 1.00 42.66 474 ALA A C 1
ATOM 3401 O O . ALA A 1 474 ? 47.897 -28.167 -135.963 1.00 42.66 474 ALA A O 1
ATOM 3402 N N . ALA A 1 475 ? 47.934 -26.749 -134.220 1.00 42.16 475 ALA A N 1
ATOM 3403 C CA . ALA A 1 475 ? 46.534 -26.943 -133.755 1.00 42.16 475 ALA A CA 1
ATOM 3404 C C . ALA A 1 475 ? 46.066 -25.905 -132.679 1.00 42.16 475 ALA A C 1
ATOM 3406 O O . ALA A 1 475 ? 46.860 -25.086 -132.230 1.00 42.16 475 ALA A O 1
ATOM 3407 N N . ILE A 1 476 ? 44.822 -25.972 -132.155 1.00 41.66 476 ILE A N 1
ATOM 3408 C CA . ILE A 1 476 ? 43.582 -25.318 -132.667 1.00 41.66 476 ILE A CA 1
ATOM 3409 C C . ILE A 1 476 ? 42.344 -25.632 -131.751 1.00 41.66 476 ILE A C 1
ATOM 3411 O O . ILE A 1 476 ? 42.157 -26.771 -131.337 1.00 41.66 476 ILE A O 1
ATOM 3415 N N . THR A 1 477 ? 41.441 -24.651 -131.523 1.00 41.09 477 THR A N 1
ATOM 3416 C CA . THR A 1 477 ? 40.055 -24.715 -130.928 1.00 41.09 477 THR A CA 1
ATOM 3417 C C . THR A 1 477 ? 39.765 -25.067 -129.439 1.00 41.09 477 THR A C 1
ATOM 3419 O O . THR A 1 477 ? 40.395 -25.929 -128.843 1.00 41.09 477 THR A O 1
ATOM 3422 N N . THR A 1 478 ? 38.638 -24.500 -128.935 1.00 39.34 478 THR A N 1
ATOM 3423 C CA . THR A 1 478 ? 37.795 -24.862 -127.741 1.00 39.34 478 THR A CA 1
ATOM 3424 C C . THR A 1 478 ? 38.389 -24.686 -126.327 1.00 39.34 478 THR A C 1
ATOM 3426 O O . THR A 1 478 ? 39.576 -24.902 -126.147 1.00 39.34 478 THR A O 1
ATOM 3429 N N . ARG A 1 479 ? 37.663 -24.311 -125.248 1.00 43.12 479 ARG A N 1
ATOM 3430 C CA . ARG A 1 479 ? 36.225 -24.049 -124.896 1.00 43.12 479 ARG A CA 1
ATOM 3431 C C . ARG A 1 479 ? 36.214 -22.965 -123.764 1.00 43.12 479 ARG A C 1
ATOM 3433 O O . ARG A 1 479 ? 37.228 -22.862 -123.088 1.00 43.12 479 ARG A O 1
ATOM 3440 N N . SER A 1 480 ? 35.257 -22.051 -123.513 1.00 39.34 480 SER A N 1
ATOM 3441 C CA . SER A 1 480 ? 33.770 -22.063 -123.418 1.00 39.34 480 SER A CA 1
ATOM 3442 C C . SER A 1 480 ? 33.209 -22.852 -122.204 1.00 39.34 480 SER A C 1
ATOM 3444 O O . SER A 1 480 ? 33.691 -23.949 -121.936 1.00 39.34 480 SER A O 1
ATOM 3446 N N . THR A 1 481 ? 32.194 -22.408 -121.438 1.00 43.84 481 THR A N 1
ATOM 3447 C CA . THR A 1 481 ? 31.403 -21.144 -121.365 1.00 43.84 481 THR A CA 1
ATOM 3448 C C . THR A 1 481 ? 30.635 -21.107 -120.019 1.00 43.84 481 THR A C 1
ATOM 3450 O O . THR A 1 481 ? 30.449 -22.160 -119.418 1.00 43.84 481 THR A O 1
ATOM 3453 N N . PHE A 1 482 ? 30.126 -19.944 -119.586 1.00 44.84 482 PHE A N 1
ATOM 3454 C CA . PHE A 1 482 ? 28.989 -19.841 -118.644 1.00 44.84 482 PHE A CA 1
ATOM 3455 C C . PHE A 1 482 ? 27.755 -19.388 -119.440 1.00 44.84 482 PHE A C 1
ATOM 3457 O O . PHE A 1 482 ? 27.894 -18.480 -120.263 1.00 44.84 482 PHE A O 1
ATOM 3464 N N . ASP A 1 483 ? 26.592 -20.021 -119.251 1.00 50.75 483 ASP A N 1
ATOM 3465 C CA . ASP A 1 483 ? 25.406 -19.808 -120.098 1.00 50.75 483 ASP A CA 1
ATOM 3466 C C . ASP A 1 483 ? 24.148 -19.444 -119.273 1.00 50.75 483 ASP A C 1
ATOM 3468 O O . ASP A 1 483 ? 23.502 -20.324 -118.690 1.00 50.75 483 ASP A O 1
ATOM 3472 N N . PRO A 1 484 ? 23.753 -18.153 -119.240 1.00 51.16 484 PRO A N 1
ATOM 3473 C CA . PRO A 1 484 ? 22.585 -17.691 -118.492 1.00 51.16 484 PRO A CA 1
ATOM 3474 C C . PRO A 1 484 ? 21.236 -18.080 -119.129 1.00 51.16 484 PRO A C 1
ATOM 3476 O O . PRO A 1 484 ? 20.197 -17.681 -118.605 1.00 51.16 484 PRO A O 1
ATOM 3479 N N . ALA A 1 485 ? 21.218 -18.831 -120.238 1.00 47.78 485 ALA A N 1
ATOM 3480 C CA . ALA A 1 485 ? 20.003 -19.382 -120.838 1.00 47.78 485 ALA A CA 1
ATOM 3481 C C . ALA A 1 485 ? 19.749 -20.863 -120.484 1.00 47.78 485 ALA A C 1
ATOM 3483 O O . ALA A 1 485 ? 18.662 -21.362 -120.785 1.00 47.78 485 ALA A O 1
ATOM 3484 N N . THR A 1 486 ? 20.700 -21.568 -119.848 1.00 52.56 486 THR A N 1
ATOM 3485 C CA . THR A 1 486 ? 20.535 -22.995 -119.488 1.00 52.56 486 THR A CA 1
ATOM 3486 C C . THR A 1 486 ? 20.819 -23.360 -118.030 1.00 52.56 486 THR A C 1
ATOM 3488 O O . THR A 1 486 ? 20.317 -24.391 -117.584 1.00 52.56 486 THR A O 1
ATOM 3491 N N . ASP A 1 487 ? 21.558 -22.552 -117.260 1.00 54.75 487 ASP A N 1
ATOM 3492 C CA . ASP A 1 487 ? 21.780 -22.812 -115.824 1.00 54.75 487 ASP A CA 1
ATOM 3493 C C . ASP A 1 487 ? 20.575 -22.384 -114.954 1.00 54.75 487 ASP A C 1
ATOM 3495 O O . ASP A 1 487 ? 20.613 -21.427 -114.180 1.00 54.75 487 ASP A O 1
ATOM 3499 N N . THR A 1 488 ? 19.474 -23.134 -115.067 1.00 39.84 488 THR A N 1
ATOM 3500 C CA . THR A 1 488 ? 18.320 -23.058 -114.154 1.00 39.84 488 THR A CA 1
ATOM 3501 C C . THR A 1 488 ? 18.266 -24.265 -113.224 1.00 39.84 488 THR A C 1
ATOM 3503 O O . THR A 1 488 ? 18.127 -25.404 -113.670 1.00 39.84 488 THR A O 1
ATOM 3506 N N . VAL A 1 489 ? 18.298 -24.017 -111.911 1.00 56.69 489 VAL A N 1
ATOM 3507 C CA . VAL A 1 489 ? 18.159 -25.055 -110.876 1.00 56.69 489 VAL A CA 1
ATOM 3508 C C . VAL A 1 489 ? 16.758 -25.670 -110.944 1.00 56.69 489 VAL A C 1
ATOM 3510 O O . VAL A 1 489 ? 15.775 -25.061 -110.528 1.00 56.69 489 VAL A O 1
ATOM 3513 N N . THR A 1 490 ? 16.638 -26.882 -111.487 1.00 40.50 490 THR A N 1
ATOM 3514 C CA . THR A 1 490 ? 15.357 -27.600 -111.595 1.00 40.50 490 THR A CA 1
ATOM 3515 C C . THR A 1 490 ? 15.571 -29.114 -111.547 1.00 40.50 490 THR A C 1
ATOM 3517 O O . THR A 1 490 ? 15.804 -29.730 -112.581 1.00 40.50 490 THR A O 1
ATOM 3520 N N . ASN A 1 491 ? 15.501 -29.703 -110.342 1.00 37.06 491 ASN A N 1
ATOM 3521 C CA . ASN A 1 491 ? 14.897 -31.024 -110.063 1.00 37.06 491 ASN A CA 1
ATOM 3522 C C . ASN A 1 491 ? 15.177 -31.517 -108.628 1.00 37.06 491 ASN A C 1
ATOM 3524 O O . ASN A 1 491 ? 16.207 -32.136 -108.382 1.00 37.06 491 ASN A O 1
ATOM 3528 N N . VAL A 1 492 ? 14.194 -31.380 -107.730 1.00 36.44 492 VAL A N 1
ATOM 3529 C CA . VAL A 1 492 ? 13.769 -32.476 -106.834 1.00 36.44 492 VAL A CA 1
ATOM 3530 C C . VAL A 1 492 ? 12.256 -32.351 -106.642 1.00 36.44 492 VAL A C 1
ATOM 3532 O O . VAL A 1 492 ? 11.804 -31.394 -106.020 1.00 36.44 492 VAL A O 1
ATOM 3535 N N . THR A 1 493 ? 11.481 -33.321 -107.136 1.00 37.41 493 THR A N 1
ATOM 3536 C CA . THR A 1 493 ? 10.025 -33.388 -106.919 1.00 37.41 493 THR A CA 1
ATOM 3537 C C . THR A 1 493 ? 9.556 -34.846 -106.819 1.00 37.41 493 THR A C 1
ATOM 3539 O O . THR A 1 493 ? 9.701 -35.607 -107.767 1.00 37.41 493 THR A O 1
ATOM 3542 N N . ASN A 1 494 ? 8.937 -35.184 -105.682 1.00 34.75 494 ASN A N 1
ATOM 3543 C CA . ASN A 1 494 ? 8.017 -36.308 -105.418 1.00 34.75 494 ASN A CA 1
ATOM 3544 C C . ASN A 1 494 ? 8.432 -37.774 -105.698 1.00 34.75 494 ASN A C 1
ATOM 3546 O O . ASN A 1 494 ? 8.259 -38.271 -106.805 1.00 34.75 494 ASN A O 1
ATOM 3550 N N . VAL A 1 495 ? 8.673 -38.522 -104.609 1.00 35.84 495 VAL A N 1
ATOM 3551 C CA . VAL A 1 495 ? 7.914 -39.744 -104.227 1.00 35.84 495 VAL A CA 1
ATOM 3552 C C . VAL A 1 495 ? 7.814 -39.706 -102.682 1.00 35.84 495 VAL A C 1
ATOM 3554 O O . VAL A 1 495 ? 8.856 -39.700 -102.041 1.00 35.84 495 VAL A O 1
ATOM 3557 N N . ALA A 1 496 ? 6.701 -39.471 -101.971 1.00 37.97 496 ALA A N 1
ATOM 3558 C CA . ALA A 1 496 ? 5.293 -39.906 -102.032 1.00 37.97 496 ALA A CA 1
ATOM 3559 C C . ALA A 1 496 ? 4.995 -41.216 -101.260 1.00 37.97 496 ALA A C 1
ATOM 3561 O O . ALA A 1 496 ? 5.268 -42.294 -101.776 1.00 37.97 496 ALA A O 1
ATOM 3562 N N . ASN A 1 497 ? 4.421 -41.095 -100.044 1.00 35.62 497 ASN A N 1
ATOM 3563 C CA . ASN A 1 497 ? 3.478 -42.019 -99.360 1.00 35.62 497 ASN A CA 1
ATOM 3564 C C . ASN A 1 497 ? 3.247 -41.592 -97.879 1.00 35.62 497 ASN A C 1
ATOM 3566 O O . ASN A 1 497 ? 4.218 -41.250 -97.216 1.00 35.62 497 ASN A O 1
ATOM 3570 N N . VAL A 1 498 ? 2.052 -41.647 -97.258 1.00 37.19 498 VAL A N 1
ATOM 3571 C CA . VAL A 1 498 ? 0.666 -41.597 -97.784 1.00 37.19 498 VAL A CA 1
ATOM 3572 C C . VAL A 1 498 ? -0.339 -41.253 -96.640 1.00 37.19 498 VAL A C 1
ATOM 3574 O O . VAL A 1 498 ? -0.226 -41.832 -95.570 1.00 37.19 498 VAL A O 1
ATOM 3577 N N . THR A 1 499 ? -1.286 -40.319 -96.875 1.00 35.12 499 THR A N 1
ATOM 3578 C CA . THR A 1 499 ? -2.604 -40.039 -96.196 1.00 35.12 499 THR A CA 1
ATOM 3579 C C . THR A 1 499 ? -2.769 -40.104 -94.650 1.00 35.12 499 THR A C 1
ATOM 3581 O O . THR A 1 499 ? -2.367 -41.059 -94.002 1.00 35.12 499 THR A O 1
ATOM 3584 N N . SER A 1 500 ? -3.535 -39.210 -93.993 1.00 39.72 500 SER A N 1
ATOM 3585 C CA . SER A 1 500 ? -4.981 -38.973 -94.254 1.00 39.72 500 SER A CA 1
ATOM 3586 C C . SER A 1 500 ? -5.560 -37.658 -93.675 1.00 39.72 500 SER A C 1
ATOM 3588 O O . SER A 1 500 ? -5.105 -37.231 -92.625 1.00 39.72 500 SER A O 1
ATOM 3590 N N . ALA A 1 501 ? -6.593 -37.113 -94.354 1.00 33.97 501 ALA A N 1
ATOM 3591 C CA . ALA A 1 501 ? -7.670 -36.155 -93.960 1.00 33.97 501 ALA A CA 1
ATOM 3592 C C . ALA A 1 501 ? -7.379 -35.009 -92.941 1.00 33.97 501 ALA A C 1
ATOM 3594 O O . ALA A 1 501 ? -6.968 -35.286 -91.824 1.00 33.97 501 ALA A O 1
ATOM 3595 N N . VAL A 1 502 ? -7.575 -33.694 -93.180 1.00 37.69 502 VAL A N 1
ATOM 3596 C CA . VAL A 1 502 ? -8.376 -32.849 -94.126 1.00 37.69 502 VAL A CA 1
ATOM 3597 C C . VAL A 1 502 ? -9.850 -32.587 -93.720 1.00 37.69 502 VAL A C 1
ATOM 3599 O O . VAL A 1 502 ? -10.541 -33.515 -93.320 1.00 37.69 502 VAL A O 1
ATOM 3602 N N . GLN A 1 503 ? -10.303 -31.330 -93.934 1.00 35.62 503 GLN A N 1
ATOM 3603 C CA . GLN A 1 503 ? -11.578 -30.652 -93.559 1.00 35.62 503 GLN A CA 1
ATOM 3604 C C . GLN A 1 503 ? -11.623 -30.148 -92.101 1.00 35.62 503 GLN A C 1
ATOM 3606 O O . GLN A 1 503 ? -11.286 -30.894 -91.190 1.00 35.62 503 GLN A O 1
ATOM 3611 N N . SER A 1 504 ? -11.912 -28.884 -91.755 1.00 39.56 504 SER A N 1
ATOM 3612 C CA . SER A 1 504 ? -12.466 -27.679 -92.423 1.00 39.56 504 SER A CA 1
ATOM 3613 C C . SER A 1 504 ? -14.000 -27.477 -92.418 1.00 39.56 504 SER A C 1
ATOM 3615 O O . SER A 1 504 ? -14.766 -28.332 -92.845 1.00 39.56 504 SER A O 1
ATOM 3617 N N . ASP A 1 505 ? -14.371 -26.265 -91.973 1.00 34.19 505 ASP A N 1
ATOM 3618 C CA . ASP A 1 505 ? -15.572 -25.463 -92.283 1.00 34.19 505 ASP A CA 1
ATOM 3619 C C . ASP A 1 505 ? -16.919 -25.578 -91.512 1.00 34.19 505 ASP A C 1
ATOM 3621 O O . ASP A 1 505 ? -17.659 -26.549 -91.578 1.00 34.19 505 ASP A O 1
ATOM 3625 N N . LEU A 1 506 ? -17.280 -24.410 -90.941 1.00 36.12 506 LEU A N 1
ATOM 3626 C CA . LEU A 1 506 ? -18.599 -23.739 -90.908 1.00 36.12 506 LEU A CA 1
ATOM 3627 C C . LEU A 1 506 ? -19.784 -24.231 -90.022 1.00 36.12 506 LEU A C 1
ATOM 3629 O O . LEU A 1 506 ? -20.478 -25.192 -90.317 1.00 36.12 506 LEU A O 1
ATOM 3633 N N . ARG A 1 507 ? -20.175 -23.313 -89.113 1.00 34.88 507 ARG A N 1
ATOM 3634 C CA . ARG A 1 507 ? -21.555 -22.809 -88.849 1.00 34.88 507 ARG A CA 1
ATOM 3635 C C . ARG A 1 507 ? -22.647 -23.703 -88.195 1.00 34.88 507 ARG A C 1
ATOM 3637 O O . ARG A 1 507 ? -23.452 -24.309 -88.882 1.00 34.88 507 ARG A O 1
ATOM 3644 N N . SER A 1 508 ? -22.861 -23.430 -86.896 1.00 40.47 508 SER A N 1
ATOM 3645 C CA . SER A 1 508 ? -24.081 -22.788 -86.320 1.00 40.47 508 SER A CA 1
ATOM 3646 C C . SER A 1 508 ? -25.456 -23.503 -86.213 1.00 40.47 508 SER A C 1
ATOM 3648 O O . SER A 1 508 ? -25.832 -24.260 -87.093 1.00 40.47 508 SER A O 1
ATOM 3650 N N . VAL A 1 509 ? -26.260 -23.007 -85.245 1.00 36.12 509 VAL A N 1
ATOM 3651 C CA . VAL A 1 509 ? -27.752 -22.979 -85.152 1.00 36.12 509 VAL A CA 1
ATOM 3652 C C . VAL A 1 509 ? -28.501 -24.141 -84.441 1.00 36.12 509 VAL A C 1
ATOM 3654 O O . VAL A 1 509 ? -28.256 -25.311 -84.695 1.00 36.12 509 VAL A O 1
ATOM 3657 N N . ASP A 1 510 ? -29.466 -23.720 -83.597 1.00 35.03 510 ASP A N 1
ATOM 3658 C CA . ASP A 1 510 ? -30.658 -24.375 -82.995 1.00 35.03 510 ASP A CA 1
ATOM 3659 C C . ASP A 1 510 ? -30.589 -25.596 -82.041 1.00 35.03 510 ASP A C 1
ATOM 3661 O O . ASP A 1 510 ? -29.685 -26.424 -82.067 1.00 35.03 510 ASP A O 1
ATOM 3665 N N . GLY A 1 511 ? -31.627 -25.684 -81.181 1.00 32.56 511 GLY A N 1
ATOM 3666 C CA . GLY A 1 511 ? -31.914 -26.780 -80.231 1.00 32.56 511 GLY A CA 1
ATOM 3667 C C . GLY A 1 511 ? -32.378 -26.301 -78.833 1.00 32.56 511 GLY A C 1
ATOM 3668 O O . GLY A 1 511 ? -31.595 -26.358 -77.896 1.00 32.56 511 GLY A O 1
ATOM 3669 N N . VAL A 1 512 ? -33.516 -25.611 -78.642 1.00 33.72 512 VAL A N 1
ATOM 3670 C CA . VAL A 1 512 ? -34.935 -26.073 -78.652 1.00 33.72 512 VAL A CA 1
ATOM 3671 C C . VAL A 1 512 ? -35.386 -26.858 -77.393 1.00 33.72 512 VAL A C 1
ATOM 3673 O O . VAL A 1 512 ? -35.033 -28.019 -77.235 1.00 33.72 512 VAL A O 1
ATOM 3676 N N . ALA A 1 513 ? -36.309 -26.247 -76.620 1.00 32.56 513 ALA A N 1
ATOM 3677 C CA . ALA A 1 513 ? -37.183 -26.834 -75.569 1.00 32.56 513 ALA A CA 1
ATOM 3678 C C . ALA A 1 513 ? -36.467 -27.487 -74.343 1.00 32.56 513 ALA A C 1
ATOM 3680 O O . ALA A 1 513 ? -35.254 -27.625 -74.345 1.00 32.56 513 ALA A O 1
ATOM 3681 N N . LEU A 1 514 ? -37.091 -27.857 -73.210 1.00 35.34 514 LEU A N 1
ATOM 3682 C CA . LEU A 1 514 ? -38.500 -27.986 -72.780 1.00 35.34 514 LEU A CA 1
ATOM 3683 C C . LEU A 1 514 ? -38.572 -27.909 -71.219 1.00 35.34 514 LEU A C 1
ATOM 3685 O O . LEU A 1 514 ? -37.592 -28.259 -70.573 1.00 35.34 514 LEU A O 1
ATOM 3689 N N . ALA A 1 515 ? -39.697 -27.664 -70.529 1.00 33.50 515 ALA A N 1
ATOM 3690 C CA . ALA A 1 515 ? -40.534 -26.452 -70.450 1.00 33.50 515 ALA A CA 1
ATOM 3691 C C . ALA A 1 515 ? -41.474 -26.528 -69.206 1.00 33.50 515 ALA A C 1
ATOM 3693 O O . ALA A 1 515 ? -41.866 -27.628 -68.828 1.00 33.50 515 ALA A O 1
ATOM 3694 N N . THR A 1 516 ? -41.942 -25.380 -68.668 1.00 31.42 516 THR A N 1
ATOM 3695 C CA . THR A 1 516 ? -43.069 -25.215 -67.687 1.00 31.42 516 THR A CA 1
ATOM 3696 C C . THR A 1 516 ? -42.900 -25.808 -66.266 1.00 31.42 516 THR A C 1
ATOM 3698 O O . THR A 1 516 ? -42.073 -26.684 -66.065 1.00 31.42 516 THR A O 1
ATOM 3701 N N . HIS A 1 517 ? -43.600 -25.384 -65.196 1.00 29.91 517 HIS A N 1
ATOM 3702 C CA . HIS A 1 517 ? -44.731 -24.447 -64.956 1.00 29.91 517 HIS A CA 1
ATOM 3703 C C . HIS A 1 517 ? -44.409 -23.652 -63.650 1.00 29.91 517 HIS A C 1
ATOM 3705 O O . HIS A 1 517 ? -43.781 -24.229 -62.770 1.00 29.91 517 HIS A O 1
ATOM 3711 N N . THR A 1 518 ? -44.702 -22.371 -63.369 1.00 31.97 518 THR A N 1
ATOM 3712 C CA . THR A 1 518 ? -45.653 -21.332 -63.841 1.00 31.97 518 THR A CA 1
ATOM 3713 C C . THR A 1 518 ? -46.957 -21.195 -63.021 1.00 31.97 518 THR A C 1
ATOM 3715 O O . THR A 1 518 ? -47.913 -21.925 -63.271 1.00 31.97 518 THR A O 1
ATOM 3718 N N . ALA A 1 519 ? -46.988 -20.136 -62.181 1.00 30.66 519 ALA A N 1
ATOM 3719 C CA . ALA A 1 519 ? -48.124 -19.456 -61.506 1.00 30.66 519 ALA A CA 1
ATOM 3720 C C . ALA A 1 519 ? -48.907 -20.208 -60.391 1.00 30.66 5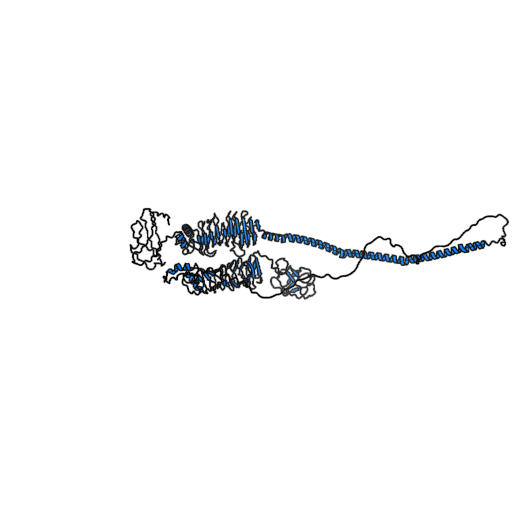19 ALA A C 1
ATOM 3722 O O . ALA A 1 519 ? -49.049 -21.420 -60.442 1.00 30.66 519 ALA A O 1
ATOM 3723 N N . GLY A 1 520 ? -49.480 -19.535 -59.372 1.00 28.73 520 GLY A N 1
ATOM 3724 C CA . GLY A 1 520 ? -49.415 -18.103 -59.000 1.00 28.73 520 GLY A CA 1
ATOM 3725 C C . GLY A 1 520 ? -50.528 -17.655 -58.015 1.00 28.73 520 GLY A C 1
ATOM 3726 O O . GLY A 1 520 ? -51.295 -18.485 -57.547 1.00 28.73 520 GLY A O 1
ATOM 3727 N N . LYS A 1 521 ? -50.650 -16.330 -57.787 1.00 30.38 521 LYS A N 1
ATOM 3728 C CA . LYS A 1 521 ? -51.743 -15.591 -57.083 1.00 30.38 521 LYS A CA 1
ATOM 3729 C C . LYS A 1 521 ? -51.942 -15.746 -55.550 1.00 30.38 521 LYS A C 1
ATOM 3731 O O . LYS A 1 521 ? -52.671 -16.606 -55.079 1.00 30.38 521 LYS A O 1
ATOM 3736 N N . VAL A 1 522 ? -51.438 -14.743 -54.815 1.00 38.28 522 VAL A N 1
ATOM 3737 C CA . VAL A 1 522 ? -52.198 -13.763 -53.975 1.00 38.28 522 VAL A CA 1
ATOM 3738 C C . VAL A 1 522 ? -53.740 -13.951 -54.030 1.00 38.28 522 VAL A C 1
ATOM 3740 O O . VAL A 1 522 ? -54.260 -13.923 -55.151 1.00 38.28 522 VAL A O 1
ATOM 3743 N N . PRO A 1 523 ? -54.490 -14.062 -52.897 1.00 39.69 523 PRO A N 1
ATOM 3744 C CA . PRO A 1 523 ? -54.651 -12.917 -51.977 1.00 39.69 523 PRO A CA 1
ATOM 3745 C C . PRO A 1 523 ? -54.899 -13.169 -50.463 1.00 39.69 523 PRO A C 1
ATOM 3747 O O . PRO A 1 523 ? -55.308 -14.241 -50.046 1.00 39.69 523 PRO A O 1
ATOM 3750 N N . ALA A 1 524 ? -54.714 -12.076 -49.707 1.00 32.72 524 ALA A N 1
ATOM 3751 C CA . ALA A 1 524 ? -55.509 -11.556 -48.576 1.00 32.72 524 ALA A CA 1
ATOM 3752 C C . ALA A 1 524 ? -55.961 -12.433 -47.376 1.00 32.72 524 ALA A C 1
ATOM 3754 O O . ALA A 1 524 ? -56.709 -13.390 -47.516 1.00 32.72 524 ALA A O 1
ATOM 3755 N N . ASP A 1 525 ? -55.658 -11.878 -46.193 1.00 32.75 525 ASP A N 1
ATOM 3756 C CA . ASP A 1 525 ? -56.538 -11.723 -45.016 1.00 32.75 525 ASP A CA 1
ATOM 3757 C C . ASP A 1 525 ? -57.002 -12.969 -44.227 1.00 32.75 525 ASP A C 1
ATOM 3759 O O . ASP A 1 525 ? -57.976 -13.638 -44.568 1.00 32.75 525 ASP A O 1
ATOM 3763 N N . ALA A 1 526 ? -56.341 -13.201 -43.084 1.00 32.31 526 ALA A N 1
ATOM 3764 C CA . ALA A 1 526 ? -56.900 -13.898 -41.923 1.00 32.31 526 ALA A CA 1
ATOM 3765 C C . ALA A 1 526 ? -56.133 -13.506 -40.643 1.00 32.31 526 ALA A C 1
ATOM 3767 O O . ALA A 1 526 ? -54.919 -13.698 -40.547 1.00 32.31 526 ALA A O 1
ATOM 3768 N N . THR A 1 527 ? -56.835 -12.980 -39.639 1.00 37.50 527 THR A N 1
ATOM 3769 C CA . THR A 1 527 ? -56.292 -12.694 -38.302 1.00 37.50 527 THR A CA 1
ATOM 3770 C C . THR A 1 527 ? -56.198 -13.960 -37.445 1.00 37.50 527 THR A C 1
ATOM 3772 O O . THR A 1 527 ? -57.119 -14.773 -37.419 1.00 37.50 527 THR A O 1
ATOM 3775 N N . ALA A 1 528 ? -55.101 -14.118 -36.694 1.00 34.34 528 ALA A N 1
ATOM 3776 C CA . ALA A 1 528 ? -54.927 -15.213 -35.732 1.00 34.34 528 ALA A CA 1
ATOM 3777 C C . ALA A 1 528 ? -53.992 -14.817 -34.571 1.00 34.34 528 ALA A C 1
ATOM 3779 O O . ALA A 1 528 ? -52.878 -15.322 -34.435 1.00 34.34 528 ALA A O 1
ATOM 3780 N N . THR A 1 529 ? -54.437 -13.885 -33.724 1.00 33.28 529 THR A N 1
ATOM 3781 C CA . THR A 1 529 ? -53.729 -13.526 -32.486 1.00 33.28 529 THR A CA 1
ATOM 3782 C C . THR A 1 529 ? -53.713 -14.715 -31.523 1.00 33.28 529 THR A C 1
ATOM 3784 O O . THR A 1 529 ? -54.767 -15.115 -31.030 1.00 33.28 529 THR A O 1
ATOM 3787 N N . VAL A 1 530 ? -52.534 -15.246 -31.184 1.00 32.62 530 VAL A N 1
ATOM 3788 C CA . VAL A 1 530 ? -52.391 -16.257 -30.117 1.00 32.62 530 VAL A CA 1
ATOM 3789 C C . VAL A 1 530 ? -52.427 -15.566 -28.748 1.00 32.62 530 VAL A C 1
ATOM 3791 O O . VAL A 1 530 ? -51.425 -15.451 -28.050 1.00 32.62 530 VAL A O 1
ATOM 3794 N N . SER A 1 531 ? -53.611 -15.082 -28.369 1.00 40.84 531 SER A N 1
ATOM 3795 C CA . SER A 1 531 ? -53.912 -14.612 -27.013 1.00 40.84 531 SER A CA 1
ATOM 3796 C C . SER A 1 531 ? -54.375 -15.794 -26.161 1.00 40.84 531 SER A C 1
ATOM 3798 O O . SER A 1 531 ? -55.568 -15.987 -25.936 1.00 40.84 531 SER A O 1
ATOM 3800 N N . GLY A 1 532 ? -53.425 -16.624 -25.731 1.00 32.03 532 GLY A N 1
ATOM 3801 C CA . GLY A 1 532 ? -53.681 -17.787 -24.880 1.00 32.03 532 GLY A CA 1
ATOM 3802 C C . GLY A 1 532 ? -53.803 -17.426 -23.400 1.00 32.03 532 GLY A C 1
ATOM 3803 O O . GLY A 1 532 ? -52.943 -17.820 -22.616 1.00 32.03 532 GLY A O 1
ATOM 3804 N N . THR A 1 533 ? -54.845 -16.686 -23.009 1.00 33.78 533 THR A N 1
ATOM 3805 C CA . THR A 1 533 ? -55.129 -16.418 -21.589 1.00 33.78 533 THR A CA 1
ATOM 3806 C C . THR A 1 533 ? -55.563 -17.712 -20.903 1.00 33.78 533 THR A C 1
ATOM 3808 O O . THR A 1 533 ? -56.700 -18.156 -21.057 1.00 33.78 533 THR A O 1
ATOM 3811 N N . VAL A 1 534 ? -54.650 -18.333 -20.158 1.00 33.03 534 VAL A N 1
ATOM 3812 C CA . VAL A 1 534 ? -54.971 -19.433 -19.244 1.00 33.03 534 VAL A CA 1
ATOM 3813 C C . VAL A 1 534 ? -55.234 -18.826 -17.871 1.00 33.03 534 VAL A C 1
ATOM 3815 O O . VAL A 1 534 ? -54.291 -18.470 -17.167 1.00 33.03 534 VAL A O 1
ATOM 3818 N N . ASP A 1 535 ? -56.509 -18.708 -17.495 1.00 34.84 535 ASP A N 1
ATOM 3819 C CA . ASP A 1 535 ? -56.909 -18.304 -16.143 1.00 34.84 535 ASP A CA 1
ATOM 3820 C C . ASP A 1 535 ? -56.461 -19.359 -15.119 1.00 34.84 535 ASP A C 1
ATOM 3822 O O . ASP A 1 535 ? -57.129 -20.369 -14.883 1.00 34.84 535 ASP A O 1
ATOM 3826 N N . ALA A 1 536 ? -55.311 -19.116 -14.492 1.00 32.03 536 ALA A N 1
ATOM 3827 C CA . ALA A 1 536 ? -54.796 -19.900 -13.375 1.00 32.03 536 ALA A CA 1
ATOM 3828 C C . ALA A 1 536 ? -55.506 -19.496 -12.069 1.00 32.03 536 ALA A C 1
ATOM 3830 O O . ALA A 1 536 ? -54.931 -18.858 -11.192 1.00 32.03 536 ALA A O 1
ATOM 3831 N N . ASN A 1 537 ? -56.787 -19.847 -11.960 1.00 32.75 537 ASN A N 1
ATOM 3832 C CA . ASN A 1 537 ? -57.635 -19.500 -10.820 1.00 32.75 537 ASN A CA 1
ATOM 3833 C C . ASN A 1 537 ? -57.346 -20.390 -9.589 1.00 32.75 537 ASN A C 1
ATOM 3835 O O . ASN A 1 537 ? -58.047 -21.374 -9.358 1.00 32.75 537 ASN A O 1
ATOM 3839 N N . LEU A 1 538 ? -56.274 -20.069 -8.854 1.00 32.00 538 LEU A N 1
ATOM 3840 C CA . LEU A 1 538 ? -55.878 -20.579 -7.527 1.00 32.00 538 LEU A CA 1
ATOM 3841 C C . LEU A 1 538 ? -54.697 -19.693 -7.043 1.00 32.00 538 LEU A C 1
ATOM 3843 O O . LEU A 1 538 ? -53.729 -19.558 -7.782 1.00 32.00 538 LEU A O 1
ATOM 3847 N N . ILE A 1 539 ? -54.646 -19.070 -5.860 1.00 33.09 539 ILE A N 1
ATOM 3848 C CA . ILE A 1 539 ? -55.482 -19.130 -4.650 1.00 33.09 539 ILE A CA 1
ATOM 3849 C C . ILE A 1 539 ? -55.661 -17.695 -4.110 1.00 33.09 539 ILE A C 1
ATOM 3851 O O . ILE A 1 539 ? -54.663 -17.045 -3.806 1.00 33.09 539 ILE A O 1
ATOM 3855 N N . GLU A 1 540 ? -56.896 -17.249 -3.865 1.00 31.70 540 GLU A N 1
ATOM 3856 C CA . GLU A 1 540 ? -57.168 -16.245 -2.821 1.00 31.70 540 GLU A CA 1
ATOM 3857 C C . GLU A 1 540 ? -57.617 -16.976 -1.547 1.00 31.70 540 GLU A C 1
ATOM 3859 O O . GLU A 1 540 ? -58.518 -17.817 -1.595 1.00 31.70 540 GLU A O 1
ATOM 3864 N N . VAL A 1 541 ? -56.984 -16.680 -0.406 1.00 35.12 541 VAL A N 1
ATOM 3865 C CA . VAL A 1 541 ? -57.477 -17.104 0.914 1.00 35.12 541 VAL A CA 1
ATOM 3866 C C . VAL A 1 541 ? -58.251 -15.940 1.515 1.00 35.12 541 VAL A C 1
ATOM 3868 O O . VAL A 1 541 ? -57.666 -14.993 2.037 1.00 35.12 541 VAL A O 1
ATOM 3871 N N . ASP A 1 542 ? -59.573 -16.024 1.419 1.00 34.28 542 ASP A N 1
ATOM 3872 C CA . ASP A 1 542 ? -60.499 -15.078 2.034 1.00 34.28 542 ASP A CA 1
ATOM 3873 C C . ASP A 1 542 ? -60.495 -15.193 3.577 1.00 34.28 542 ASP A C 1
ATOM 3875 O O . ASP A 1 542 ? -60.283 -16.268 4.144 1.00 34.28 542 ASP A O 1
ATOM 3879 N N . GLY A 1 543 ? -60.783 -14.081 4.257 1.00 38.19 543 GLY A N 1
ATOM 3880 C CA . GLY A 1 543 ? -61.359 -14.088 5.603 1.00 38.19 543 GLY A CA 1
ATOM 3881 C C . GLY A 1 543 ? -60.509 -14.573 6.787 1.00 38.19 543 GLY A C 1
ATOM 3882 O O . GLY A 1 543 ? -60.946 -15.462 7.516 1.00 38.19 543 GLY A O 1
ATOM 3883 N N . VAL A 1 544 ? -59.400 -13.893 7.118 1.00 31.81 544 VAL A N 1
ATOM 3884 C CA . VAL A 1 544 ? -58.901 -13.851 8.516 1.00 31.81 544 VAL A CA 1
ATOM 3885 C C . VAL A 1 544 ? -59.119 -12.458 9.107 1.00 31.81 544 VAL A C 1
ATOM 3887 O O . VAL A 1 544 ? -58.213 -11.632 9.201 1.00 31.81 544 VAL A O 1
ATOM 3890 N N . THR A 1 545 ? -60.357 -12.188 9.523 1.00 34.38 545 THR A N 1
ATOM 3891 C CA . THR A 1 545 ? -60.707 -10.983 10.286 1.00 34.38 545 THR A CA 1
ATOM 3892 C C . THR A 1 545 ? -60.170 -11.103 11.714 1.00 34.38 545 THR A C 1
ATOM 3894 O O . THR A 1 545 ? -60.854 -11.607 12.606 1.00 34.38 545 THR A O 1
ATOM 3897 N N . LEU A 1 546 ? -58.932 -10.657 11.945 1.00 31.23 546 LEU A N 1
ATOM 3898 C CA . LEU A 1 546 ? -58.371 -10.606 13.295 1.00 31.23 546 LEU A CA 1
ATOM 3899 C C . LEU A 1 546 ? -59.158 -9.585 14.135 1.00 31.23 546 LEU A C 1
ATOM 3901 O O . LEU A 1 546 ? -59.340 -8.437 13.730 1.00 31.23 546 LEU A O 1
ATOM 3905 N N . ALA A 1 547 ? -59.685 -10.022 15.279 1.00 31.73 547 ALA A N 1
ATOM 3906 C CA . ALA A 1 547 ? -60.670 -9.249 16.029 1.00 31.73 547 ALA A CA 1
ATOM 3907 C C . ALA A 1 547 ? -60.083 -7.952 16.613 1.00 31.73 547 ALA A C 1
ATOM 3909 O O . ALA A 1 547 ? -59.096 -7.973 17.349 1.00 31.73 547 ALA A O 1
ATOM 3910 N N . THR A 1 548 ? -60.751 -6.826 16.352 1.00 35.09 548 THR A N 1
ATOM 3911 C CA . THR A 1 548 ? -60.432 -5.520 16.941 1.00 35.09 548 THR A CA 1
ATOM 3912 C C . THR A 1 548 ? -60.628 -5.550 18.458 1.00 35.09 548 THR A C 1
ATOM 3914 O O . THR A 1 548 ? -61.755 -5.427 18.950 1.00 35.09 548 THR A O 1
ATOM 3917 N N . HIS A 1 549 ? -59.542 -5.696 19.219 1.00 30.69 549 HIS A N 1
ATOM 3918 C CA . HIS A 1 549 ? -59.610 -5.620 20.675 1.00 30.69 549 HIS A CA 1
ATOM 3919 C C . HIS A 1 549 ? -59.858 -4.172 21.122 1.00 30.69 549 HIS A C 1
ATOM 3921 O O . HIS A 1 549 ? -59.117 -3.255 20.779 1.00 30.69 549 HIS A O 1
ATOM 3927 N N . THR A 1 550 ? -60.955 -3.959 21.851 1.00 37.66 550 THR A N 1
ATOM 3928 C CA . THR A 1 550 ? -61.439 -2.621 22.221 1.00 37.66 550 THR A CA 1
ATOM 3929 C C . THR A 1 550 ? -60.488 -1.919 23.194 1.00 37.66 550 THR A C 1
ATOM 3931 O O . THR A 1 550 ? -59.972 -2.544 24.119 1.00 37.66 550 THR A O 1
ATOM 3934 N N . ALA A 1 551 ? -60.295 -0.610 23.007 1.00 37.66 551 ALA A N 1
ATOM 3935 C CA . ALA A 1 551 ? -59.374 0.205 23.794 1.00 37.66 551 ALA A CA 1
ATOM 3936 C C . ALA A 1 551 ? -59.677 0.182 25.308 1.00 37.66 551 ALA A C 1
ATOM 3938 O O . ALA A 1 551 ? -60.671 0.747 25.770 1.00 37.66 551 ALA A O 1
ATOM 3939 N N . GLY A 1 552 ? -58.772 -0.418 26.083 1.00 37.72 552 GLY A N 1
ATOM 3940 C CA . GLY A 1 552 ? -58.677 -0.253 27.534 1.00 37.72 552 GLY A CA 1
ATOM 3941 C C . GLY A 1 552 ? -57.546 0.717 27.878 1.00 37.72 552 GLY A C 1
ATOM 3942 O O . GLY A 1 552 ? -56.446 0.589 27.348 1.00 37.72 552 GLY A O 1
ATOM 3943 N N . LYS A 1 553 ? -57.796 1.695 28.758 1.00 45.47 553 LYS A N 1
ATOM 3944 C CA . LYS A 1 553 ? -56.749 2.622 29.218 1.00 45.47 553 LYS A CA 1
ATOM 3945 C C . LYS A 1 553 ? -55.736 1.891 30.105 1.00 45.47 553 LYS A C 1
ATOM 3947 O O . LYS A 1 553 ? -56.093 1.448 31.194 1.00 45.47 553 LYS A O 1
ATOM 3952 N N . VAL A 1 554 ? -54.485 1.827 29.657 1.00 30.45 554 VAL A N 1
ATOM 3953 C CA . VAL A 1 554 ? -53.335 1.377 30.459 1.00 30.45 554 VAL A CA 1
ATOM 3954 C C . VAL A 1 554 ? -52.881 2.524 31.388 1.00 30.45 554 VAL A C 1
ATOM 3956 O O . VAL A 1 554 ? -52.979 3.686 30.982 1.00 30.45 554 VAL A O 1
ATOM 3959 N N . PRO A 1 555 ? -52.424 2.256 32.631 1.00 38.78 555 PRO A N 1
ATOM 3960 C CA . PRO A 1 555 ? -51.841 3.277 33.508 1.00 38.78 555 PRO A CA 1
ATOM 3961 C C . PRO A 1 555 ? -50.581 3.922 32.910 1.00 38.78 555 PRO A C 1
ATOM 3963 O O . PRO A 1 555 ? -49.791 3.254 32.249 1.00 38.78 555 PRO A O 1
ATOM 3966 N N . ALA A 1 556 ? -50.383 5.216 33.168 1.00 46.22 556 ALA A N 1
ATOM 3967 C CA . ALA A 1 556 ? -49.435 6.056 32.428 1.00 46.22 556 ALA A CA 1
ATOM 3968 C C . ALA A 1 556 ? -47.936 5.878 32.772 1.00 46.22 556 ALA A C 1
ATOM 3970 O O . ALA A 1 556 ? -47.120 6.540 32.142 1.00 46.22 556 ALA A O 1
ATOM 3971 N N . ASP A 1 557 ? -47.580 5.009 33.728 1.00 45.72 557 ASP A N 1
ATOM 3972 C CA . ASP A 1 557 ? -46.188 4.773 34.175 1.00 45.72 557 ASP A CA 1
ATOM 3973 C C . ASP A 1 557 ? -45.596 3.422 33.717 1.00 45.72 557 ASP A C 1
ATOM 3975 O O . ASP A 1 557 ? -44.380 3.258 33.659 1.00 45.72 557 ASP A O 1
ATOM 3979 N N . ALA A 1 558 ? -46.425 2.444 33.332 1.00 37.56 558 ALA A N 1
ATOM 3980 C CA . ALA A 1 558 ? -45.953 1.099 32.963 1.00 37.56 558 ALA A CA 1
ATOM 3981 C C . ALA A 1 558 ? -45.326 1.018 31.549 1.00 37.56 558 ALA A C 1
ATOM 3983 O O . ALA A 1 558 ? -44.919 -0.052 31.092 1.00 37.56 558 ALA A O 1
ATOM 3984 N N . THR A 1 559 ? -45.278 2.133 30.818 1.00 45.22 559 THR A N 1
ATOM 3985 C CA . THR A 1 559 ? -44.866 2.210 29.407 1.00 45.22 559 THR A CA 1
ATOM 3986 C C . THR A 1 559 ? -43.352 2.250 29.198 1.00 45.22 559 THR A C 1
ATOM 3988 O O . THR A 1 559 ? -42.886 1.826 28.140 1.00 45.22 559 THR A O 1
ATOM 3991 N N . ALA A 1 560 ? -42.569 2.699 30.185 1.00 48.66 560 ALA A N 1
ATOM 3992 C CA . ALA A 1 560 ? -41.128 2.918 30.025 1.00 48.66 560 ALA A CA 1
ATOM 3993 C C . ALA A 1 560 ? -40.348 1.635 29.670 1.00 48.66 560 ALA A C 1
ATOM 3995 O O . ALA A 1 560 ? -39.573 1.615 28.715 1.00 48.66 560 ALA A O 1
ATOM 3996 N N . THR A 1 561 ? -40.567 0.541 30.408 1.00 46.19 561 THR A N 1
ATOM 3997 C CA . THR A 1 561 ? -39.738 -0.676 30.294 1.00 46.19 561 THR A CA 1
ATOM 3998 C C . THR A 1 561 ? -40.104 -1.560 29.099 1.00 46.19 561 THR A C 1
ATOM 4000 O O . THR A 1 561 ? -39.247 -2.275 28.587 1.00 46.19 561 THR A O 1
ATOM 4003 N N . ILE A 1 562 ? -41.356 -1.511 28.628 1.00 48.44 562 ILE A N 1
ATOM 4004 C CA . ILE A 1 562 ? -41.789 -2.238 27.420 1.00 48.44 562 ILE A CA 1
ATOM 4005 C C . ILE A 1 562 ? -41.468 -1.423 26.154 1.00 48.44 562 ILE A C 1
ATOM 4007 O O . ILE A 1 562 ? -41.126 -2.005 25.125 1.00 48.44 562 ILE A O 1
ATOM 4011 N N . GLY A 1 563 ? -41.507 -0.086 26.234 1.00 57.34 563 GLY A N 1
ATOM 4012 C CA . GLY A 1 563 ? -41.286 0.806 25.094 1.00 57.34 563 GLY A CA 1
ATOM 4013 C C . GLY A 1 563 ? -39.941 0.603 24.391 1.00 57.34 563 GLY A C 1
ATOM 4014 O O . GLY A 1 563 ? -39.915 0.520 23.167 1.00 57.34 563 GLY A O 1
ATOM 4015 N N . ILE A 1 564 ? -38.838 0.448 25.136 1.00 70.50 564 ILE A N 1
ATOM 4016 C CA . ILE A 1 564 ? -37.479 0.334 24.562 1.00 70.50 564 ILE A CA 1
ATOM 4017 C C . ILE A 1 564 ? -37.350 -0.869 23.604 1.00 70.50 564 ILE A C 1
ATOM 4019 O O . ILE A 1 564 ? -36.680 -0.771 22.578 1.00 70.50 564 ILE A O 1
ATOM 4023 N N . ALA A 1 565 ? -38.036 -1.984 23.880 1.00 78.31 565 ALA A N 1
ATOM 4024 C CA . ALA A 1 565 ? -37.983 -3.171 23.024 1.00 78.31 565 ALA A CA 1
ATOM 4025 C C . ALA A 1 565 ? -38.690 -2.974 21.668 1.00 78.31 565 ALA A C 1
ATOM 4027 O O . ALA A 1 565 ? -38.270 -3.558 20.669 1.00 78.31 565 ALA A O 1
ATOM 4028 N N . ALA A 1 566 ? -39.730 -2.132 21.610 1.00 81.50 566 ALA A N 1
ATOM 4029 C CA . ALA A 1 566 ? -40.497 -1.872 20.387 1.00 81.50 566 ALA A CA 1
ATOM 4030 C C . ALA A 1 566 ? -39.678 -1.131 19.310 1.00 81.50 566 ALA A C 1
ATOM 4032 O O . ALA A 1 566 ? -39.925 -1.300 18.119 1.00 81.50 566 ALA A O 1
ATOM 4033 N N . TYR A 1 567 ? -38.654 -0.377 19.719 1.00 87.88 567 TYR A N 1
ATOM 4034 C CA . TYR A 1 567 ? -37.718 0.315 18.827 1.00 87.88 567 TYR A CA 1
ATOM 4035 C C . TYR A 1 567 ? -36.755 -0.621 18.078 1.00 87.88 567 TYR A C 1
ATOM 4037 O O . TYR A 1 567 ? -36.041 -0.181 17.180 1.00 87.88 567 TYR A O 1
ATOM 4045 N N . LEU A 1 568 ? -36.682 -1.909 18.439 1.00 88.62 568 LEU A N 1
ATOM 4046 C CA . LEU A 1 568 ? -35.720 -2.866 17.864 1.00 88.62 568 LEU A CA 1
ATOM 4047 C C . LEU A 1 568 ? -34.250 -2.388 17.966 1.00 88.62 568 LEU A C 1
ATOM 4049 O O . LEU A 1 568 ? -33.402 -2.759 17.154 1.00 88.62 568 LEU A O 1
ATOM 4053 N N . GLY A 1 569 ? -33.950 -1.553 18.969 1.00 91.00 569 GLY A N 1
ATOM 4054 C CA . GLY A 1 569 ? -32.625 -0.976 19.217 1.00 91.00 569 GLY A CA 1
ATOM 4055 C C . GLY A 1 569 ? -32.300 0.327 18.472 1.00 91.00 569 GLY A C 1
ATOM 4056 O O . GLY A 1 569 ? -31.144 0.742 18.514 1.00 91.00 569 GLY A O 1
ATOM 4057 N N . ALA A 1 570 ? -33.259 0.977 17.799 1.00 95.31 570 ALA A N 1
ATOM 4058 C CA . ALA A 1 570 ? -33.041 2.266 17.132 1.00 95.31 570 ALA A CA 1
ATOM 4059 C C . ALA A 1 570 ? -34.321 3.111 17.004 1.00 95.31 570 ALA A C 1
ATOM 4061 O O . ALA A 1 570 ? -35.418 2.579 16.868 1.00 95.31 570 ALA A O 1
ATOM 4062 N N . ILE A 1 571 ? -34.179 4.435 16.976 1.00 96.19 571 ILE A N 1
ATOM 4063 C CA . ILE A 1 571 ? -35.286 5.344 16.649 1.00 96.19 571 ILE A CA 1
ATOM 4064 C C . ILE A 1 571 ? -35.429 5.448 15.128 1.00 96.19 571 ILE A C 1
ATOM 4066 O O . ILE A 1 571 ? -34.440 5.624 14.423 1.00 96.19 571 ILE A O 1
ATOM 4070 N N . TRP A 1 572 ? -36.647 5.363 14.609 1.00 95.81 572 TRP A N 1
ATOM 4071 C CA . TRP A 1 572 ? -36.930 5.450 13.177 1.00 95.81 572 TRP A CA 1
ATOM 4072 C C . TRP A 1 572 ? -37.383 6.864 12.792 1.00 95.81 572 TRP A C 1
ATOM 4074 O O . TRP A 1 572 ? -38.277 7.432 13.424 1.00 95.81 572 TRP A O 1
ATOM 4084 N N . PHE A 1 573 ? -36.759 7.421 11.756 1.00 95.25 573 PHE A N 1
ATOM 4085 C CA . PHE A 1 573 ? -36.975 8.764 11.223 1.00 95.25 573 PHE A CA 1
ATOM 4086 C C . PHE A 1 573 ? -37.329 8.701 9.729 1.00 95.25 573 PHE A C 1
ATOM 4088 O O . PHE A 1 573 ? -36.701 7.969 8.959 1.00 95.25 573 PHE A O 1
ATOM 4095 N N . ASP A 1 574 ? -38.336 9.475 9.336 1.00 94.94 574 ASP A N 1
ATOM 4096 C CA . ASP A 1 574 ? -38.834 9.619 7.967 1.00 94.94 574 ASP A CA 1
ATOM 4097 C C . ASP A 1 574 ? -39.511 10.996 7.854 1.00 94.94 574 ASP A C 1
ATOM 4099 O O . ASP A 1 574 ? -40.597 11.208 8.395 1.00 94.94 574 ASP A O 1
ATOM 4103 N N . ASP A 1 575 ? -38.872 11.944 7.164 1.00 92.19 575 ASP A N 1
ATOM 4104 C CA . ASP A 1 575 ? -39.366 13.318 6.983 1.00 92.19 575 ASP A CA 1
ATOM 4105 C C . ASP A 1 575 ? -40.646 13.407 6.128 1.00 92.19 575 ASP A C 1
ATOM 4107 O O . ASP A 1 575 ? -41.303 14.450 6.105 1.00 92.19 575 ASP A O 1
ATOM 4111 N N . SER A 1 576 ? -41.048 12.310 5.475 1.00 91.31 576 SER A N 1
ATOM 4112 C CA . SER A 1 576 ? -42.324 12.185 4.768 1.00 91.31 576 SER A CA 1
ATOM 4113 C C . SER A 1 576 ? -43.466 11.640 5.642 1.00 91.31 576 SER A C 1
ATOM 4115 O O . SER A 1 576 ? -44.633 11.693 5.236 1.00 91.31 576 SER A O 1
ATOM 4117 N N . ALA A 1 577 ? -43.166 11.148 6.851 1.00 90.31 577 ALA A N 1
ATOM 4118 C CA . ALA A 1 577 ? -44.159 10.592 7.764 1.00 90.31 577 ALA A CA 1
ATOM 4119 C C . ALA A 1 577 ? -45.074 11.664 8.388 1.00 90.31 577 ALA A C 1
ATOM 4121 O O . ALA A 1 577 ? -44.817 12.867 8.359 1.00 90.31 577 ALA A O 1
ATOM 4122 N N . ALA A 1 578 ? -46.172 11.216 9.004 1.00 89.88 578 ALA A N 1
ATOM 4123 C CA . ALA A 1 578 ? -47.139 12.089 9.677 1.00 89.88 578 ALA A CA 1
ATOM 4124 C C . ALA A 1 578 ? -46.899 12.245 11.197 1.00 89.88 578 ALA A C 1
ATOM 4126 O O . ALA A 1 578 ? -47.626 12.992 11.853 1.00 89.88 578 ALA A O 1
ATOM 4127 N N . THR A 1 579 ? -45.929 11.526 11.773 1.00 90.62 579 THR A N 1
ATOM 4128 C CA . THR A 1 579 ? -45.765 11.385 13.231 1.00 90.62 579 THR A CA 1
ATOM 4129 C C . THR A 1 579 ? -44.857 12.470 13.818 1.00 90.62 579 THR A C 1
ATOM 4131 O O . THR A 1 579 ? -43.637 12.388 13.715 1.00 90.62 579 THR A O 1
ATOM 4134 N N . THR A 1 580 ? -45.445 13.459 14.490 1.00 91.75 580 THR A N 1
ATOM 4135 C CA . THR A 1 580 ? -44.717 14.519 15.216 1.00 91.75 580 THR A CA 1
ATOM 4136 C C . THR A 1 580 ? -44.640 14.229 16.720 1.00 91.75 580 THR A C 1
ATOM 4138 O O . THR A 1 580 ? -45.654 13.867 17.323 1.00 91.75 580 THR A O 1
ATOM 4141 N N . GLY A 1 581 ? -43.511 14.509 17.368 1.00 92.44 581 GLY A N 1
ATOM 4142 C CA . GLY A 1 581 ? -43.341 14.561 18.823 1.00 92.44 581 GLY A CA 1
ATOM 4143 C C . GLY A 1 581 ? -42.640 13.350 19.450 1.00 92.44 581 GLY A C 1
ATOM 4144 O O . GLY A 1 581 ? -42.478 12.296 18.844 1.00 92.44 581 GLY A O 1
ATOM 4145 N N . THR A 1 582 ? -42.295 13.468 20.732 1.00 94.94 582 THR A N 1
ATOM 4146 C CA . THR A 1 582 ? -41.335 12.596 21.443 1.00 94.94 582 THR A CA 1
ATOM 4147 C C . THR A 1 582 ? -41.963 11.539 22.365 1.00 94.94 582 THR A C 1
ATOM 4149 O O . THR A 1 582 ? -41.412 11.209 23.416 1.00 94.94 582 THR A O 1
ATOM 4152 N N . THR A 1 583 ? -43.134 10.992 22.017 1.00 93.19 583 THR A N 1
ATOM 4153 C CA . THR A 1 583 ? -43.838 10.046 22.909 1.00 93.19 583 THR A CA 1
ATOM 4154 C C . THR A 1 583 ? -43.235 8.636 22.832 1.00 93.19 583 THR A C 1
ATOM 4156 O O . THR A 1 583 ? -43.437 7.908 21.857 1.00 93.19 583 THR A O 1
ATOM 4159 N N . ILE A 1 584 ? -42.495 8.253 23.881 1.00 90.69 584 ILE A N 1
ATOM 4160 C CA . ILE A 1 584 ? -41.838 6.941 24.012 1.00 90.69 584 ILE A CA 1
ATOM 4161 C C . ILE A 1 584 ? -42.862 5.804 23.895 1.00 90.69 584 ILE A C 1
ATOM 4163 O O . ILE A 1 584 ? -43.902 5.816 24.552 1.00 90.69 584 ILE A O 1
ATOM 4167 N N . GLY A 1 585 ? -42.536 4.792 23.088 1.00 85.50 585 GLY A N 1
ATOM 4168 C CA . GLY A 1 585 ? -43.361 3.600 22.885 1.00 85.50 585 GLY A CA 1
ATOM 4169 C C . GLY A 1 585 ? -44.520 3.783 21.901 1.00 85.50 585 GLY A C 1
ATOM 4170 O O . GLY A 1 585 ? -45.280 2.839 21.704 1.00 85.50 585 GLY A O 1
ATOM 4171 N N . THR A 1 586 ? -44.658 4.957 21.273 1.00 88.88 586 THR A N 1
ATOM 4172 C CA . THR A 1 586 ? -45.619 5.187 20.176 1.00 88.88 586 THR A CA 1
ATOM 4173 C C . THR A 1 586 ? -45.022 5.908 18.973 1.00 88.88 586 THR A C 1
ATOM 4175 O O . THR A 1 586 ? -45.501 5.701 17.865 1.00 88.88 586 THR A O 1
ATOM 4178 N N . HIS A 1 587 ? -44.018 6.769 19.161 1.00 93.19 587 HIS A N 1
ATOM 4179 C CA . HIS A 1 587 ? -43.369 7.520 18.081 1.00 93.19 587 HIS A CA 1
ATOM 4180 C C . HIS A 1 587 ? -41.918 7.064 17.898 1.00 93.19 587 HIS A C 1
ATOM 4182 O O . HIS A 1 587 ? -41.243 6.749 18.879 1.00 93.19 587 HIS A O 1
ATOM 4188 N N . GLY A 1 588 ? -41.431 7.063 16.657 1.00 91.88 588 GLY A N 1
ATOM 4189 C CA . GLY A 1 588 ? -40.086 6.616 16.289 1.00 91.88 588 GLY A CA 1
ATOM 4190 C C . GLY A 1 588 ? -39.959 5.098 16.127 1.00 91.88 588 GLY A C 1
ATOM 4191 O O . GLY A 1 588 ? -38.854 4.570 16.214 1.00 91.88 588 GLY A O 1
ATOM 4192 N N . LEU A 1 589 ? -41.079 4.396 15.945 1.00 94.06 589 LEU A N 1
ATOM 4193 C CA . LEU A 1 589 ? -41.146 2.948 15.713 1.00 94.06 589 LEU A CA 1
ATOM 4194 C C . LEU A 1 589 ? -41.047 2.636 14.204 1.00 94.06 589 LEU A C 1
ATOM 4196 O O . LEU A 1 589 ? -41.310 3.532 13.404 1.00 94.06 589 LEU A O 1
ATOM 4200 N N . PRO A 1 590 ? -40.738 1.394 13.776 1.00 94.31 590 PRO A N 1
ATOM 4201 C CA . PRO A 1 590 ? -40.660 1.048 12.349 1.00 94.31 590 PRO A CA 1
ATOM 4202 C C . PRO A 1 590 ? -41.957 1.311 11.560 1.00 94.31 590 PRO A C 1
ATOM 4204 O O . PRO A 1 590 ? -41.914 1.555 10.358 1.00 94.31 590 PRO A O 1
ATOM 4207 N N . ASP A 1 591 ? -43.107 1.242 12.232 1.00 93.00 591 ASP A N 1
ATOM 4208 C CA . ASP A 1 591 ? -44.457 1.481 11.708 1.00 93.00 591 ASP A CA 1
ATOM 4209 C C . ASP A 1 591 ? -45.010 2.883 12.036 1.00 93.00 591 ASP A C 1
ATOM 4211 O O . ASP A 1 591 ? -46.049 3.279 11.507 1.00 93.00 591 ASP A O 1
ATOM 4215 N N . ALA A 1 592 ? -44.302 3.649 12.871 1.00 93.44 592 ALA A N 1
ATOM 4216 C CA . ALA A 1 592 ? -44.619 5.029 13.234 1.00 93.44 592 ALA A CA 1
ATOM 4217 C C . ALA A 1 592 ? -43.334 5.880 13.379 1.00 93.44 592 ALA A C 1
ATOM 4219 O O . ALA A 1 592 ? -43.052 6.385 14.475 1.00 93.44 592 ALA A O 1
ATOM 4220 N N . PRO A 1 593 ? -42.524 6.032 12.310 1.00 95.81 593 PRO A N 1
ATOM 4221 C CA . PRO A 1 593 ? -41.314 6.851 12.342 1.00 95.81 593 PRO A CA 1
ATOM 4222 C C . PRO A 1 593 ? -41.664 8.321 12.593 1.00 95.81 593 PRO A C 1
ATOM 4224 O O . PRO A 1 593 ? -42.735 8.785 12.187 1.00 95.81 593 PRO A O 1
ATOM 4227 N N . VAL A 1 594 ? -40.773 9.047 13.275 1.00 95.25 594 VAL A N 1
ATOM 4228 C CA . VAL A 1 594 ? -40.922 10.498 13.487 1.00 95.25 594 VAL A CA 1
ATOM 4229 C C . VAL A 1 594 ? -40.495 11.290 12.256 1.00 95.25 594 VAL A C 1
ATOM 4231 O O . VAL A 1 594 ? -39.553 10.901 11.569 1.00 95.25 594 VAL A O 1
ATOM 4234 N N . ASN A 1 595 ? -41.166 12.416 12.010 1.00 93.19 595 ASN A N 1
ATOM 4235 C CA . ASN A 1 595 ? -40.886 13.305 10.877 1.00 93.19 595 ASN A CA 1
ATOM 4236 C C . ASN A 1 595 ? -40.050 14.549 11.219 1.00 93.19 595 ASN A C 1
ATOM 4238 O O . ASN A 1 595 ? -39.623 15.257 10.310 1.00 93.19 595 ASN A O 1
ATOM 4242 N N . ASP A 1 596 ? -39.759 14.786 12.499 1.00 93.00 596 ASP A N 1
ATOM 4243 C CA . ASP A 1 596 ? -38.751 15.750 12.946 1.00 93.00 596 ASP A CA 1
ATOM 4244 C C . ASP A 1 596 ? -37.495 15.001 13.430 1.00 93.00 596 ASP A C 1
ATOM 4246 O O . ASP A 1 596 ? -37.561 13.995 14.147 1.00 93.00 596 ASP A O 1
ATOM 4250 N N . PHE A 1 597 ? -36.326 15.480 13.008 1.00 93.31 597 PHE A N 1
ATOM 4251 C CA . PHE A 1 597 ? -35.044 14.890 13.368 1.00 93.31 597 PHE A CA 1
ATOM 4252 C C . PHE A 1 597 ? -34.621 15.265 14.799 1.00 93.31 597 PHE A C 1
ATOM 4254 O O . PHE A 1 597 ? -34.018 14.446 15.494 1.00 93.31 597 PHE A O 1
ATOM 4261 N N . ASP A 1 598 ? -34.978 16.457 15.286 1.00 93.06 598 ASP A N 1
ATOM 4262 C CA . ASP A 1 598 ? -34.729 16.842 16.678 1.00 93.06 598 ASP A CA 1
ATOM 4263 C C . ASP A 1 598 ? -35.664 16.070 17.643 1.00 93.06 598 ASP A C 1
ATOM 4265 O O . ASP A 1 598 ? -35.254 15.743 18.766 1.00 93.06 598 ASP A O 1
ATOM 4269 N N . ASP A 1 599 ? -36.857 15.644 17.194 1.00 94.31 599 ASP A N 1
ATOM 4270 C CA . ASP A 1 599 ? -37.685 14.658 17.914 1.00 94.31 599 ASP A CA 1
ATOM 4271 C C . ASP A 1 599 ? -37.001 13.280 17.967 1.00 94.31 599 ASP A C 1
ATOM 4273 O O . ASP A 1 599 ? -36.957 12.662 19.033 1.00 94.31 599 ASP A O 1
ATOM 4277 N N . ALA A 1 600 ? -36.415 12.807 16.857 1.00 94.56 600 ALA A N 1
ATOM 4278 C CA . ALA A 1 600 ? -35.692 11.530 16.810 1.00 94.56 600 ALA A CA 1
ATOM 4279 C C . ALA A 1 600 ? -34.490 11.512 17.772 1.00 94.56 600 ALA A C 1
ATOM 4281 O O . ALA A 1 600 ? -34.317 10.583 18.564 1.00 94.56 600 ALA A O 1
ATOM 4282 N N . VAL A 1 601 ? -33.698 12.587 17.768 1.00 94.31 601 VAL A N 1
ATOM 4283 C CA . VAL A 1 601 ? -32.566 12.796 18.683 1.00 94.31 601 VAL A CA 1
ATOM 4284 C C . VAL A 1 601 ? -33.027 12.886 20.142 1.00 94.31 601 VAL A C 1
ATOM 4286 O O . VAL A 1 601 ? -32.336 12.400 21.043 1.00 94.31 601 VAL A O 1
ATOM 4289 N N . THR A 1 602 ? -34.193 13.479 20.402 1.00 94.69 602 THR A N 1
ATOM 4290 C CA . THR A 1 602 ? -34.768 13.556 21.752 1.00 94.69 602 THR A CA 1
ATOM 4291 C C . THR A 1 602 ? -35.288 12.196 22.227 1.00 94.69 602 THR A C 1
ATOM 4293 O O . THR A 1 602 ? -35.060 11.840 23.383 1.00 94.69 602 THR A O 1
ATOM 4296 N N . LEU A 1 603 ? -35.908 11.402 21.347 1.00 94.06 603 LEU A N 1
ATOM 4297 C CA . LEU A 1 603 ? -36.300 10.015 21.618 1.00 94.06 603 LEU A CA 1
ATOM 4298 C C . LEU A 1 603 ? -35.085 9.124 21.916 1.00 94.06 603 LEU A C 1
ATOM 4300 O O . LEU A 1 603 ? -35.119 8.363 22.879 1.00 94.06 603 LEU A O 1
ATOM 4304 N N . CYS A 1 604 ? -33.985 9.257 21.168 1.00 94.12 604 CYS A N 1
ATOM 4305 C CA . CYS A 1 604 ? -32.714 8.585 21.470 1.00 94.12 604 CYS A CA 1
ATOM 4306 C C . CYS A 1 604 ? -32.255 8.882 22.907 1.00 94.12 604 CYS A C 1
ATOM 4308 O O . CYS A 1 604 ? -32.106 7.978 23.731 1.00 94.12 604 CYS A O 1
ATOM 4310 N N . LYS A 1 605 ? -32.124 10.172 23.240 1.00 93.06 605 LYS A N 1
ATOM 4311 C CA . LYS A 1 605 ? -31.684 10.638 24.566 1.00 93.06 605 LYS A CA 1
ATOM 4312 C C . LYS A 1 605 ? -32.619 10.194 25.700 1.00 93.06 605 LYS A C 1
ATOM 4314 O O . LYS A 1 605 ? -32.137 9.928 26.796 1.00 93.06 605 LYS A O 1
ATOM 4319 N N . SER A 1 606 ? -33.930 10.104 25.459 1.00 92.06 606 SER A N 1
ATOM 4320 C CA . SER A 1 606 ? -34.918 9.712 26.476 1.00 92.06 606 SER A CA 1
ATOM 4321 C C . SER A 1 606 ? -35.070 8.196 26.655 1.00 92.06 606 SER A C 1
ATOM 4323 O O . SER A 1 606 ? -35.455 7.750 27.734 1.00 92.06 606 SER A O 1
ATOM 4325 N N . THR A 1 607 ? -34.737 7.400 25.634 1.00 91.12 607 THR A N 1
ATOM 4326 C CA . THR A 1 607 ? -34.748 5.923 25.679 1.00 91.12 607 THR A CA 1
ATOM 4327 C C . THR A 1 607 ? -33.391 5.309 26.034 1.00 91.12 607 THR A C 1
ATOM 4329 O O . THR A 1 607 ? -33.322 4.114 26.316 1.00 91.12 607 THR A O 1
ATOM 4332 N N . GLY A 1 608 ? -32.313 6.100 26.014 1.00 91.69 608 GLY A N 1
ATOM 4333 C CA . GLY A 1 608 ? -30.937 5.612 26.152 1.00 91.69 608 GLY A CA 1
ATOM 4334 C C . GLY A 1 608 ? -30.390 4.936 24.888 1.00 91.69 608 GLY A C 1
ATOM 4335 O O . GLY A 1 608 ? -29.316 4.340 24.936 1.00 91.69 608 GLY A O 1
ATOM 4336 N N . LEU A 1 609 ? -31.109 5.014 23.762 1.00 93.56 609 LEU A N 1
ATOM 4337 C CA . LEU A 1 609 ? -30.677 4.471 22.475 1.00 93.56 609 LEU A CA 1
ATOM 4338 C C . LEU A 1 609 ? -29.772 5.467 21.747 1.00 93.56 609 LEU A C 1
ATOM 4340 O O . LEU A 1 609 ? -30.110 6.639 21.603 1.00 93.56 609 LEU A O 1
ATOM 4344 N N . ASN A 1 610 ? -28.655 4.982 21.209 1.00 95.31 610 ASN A N 1
ATOM 4345 C CA . ASN A 1 610 ? -27.684 5.784 20.462 1.00 95.31 610 ASN A CA 1
ATOM 4346 C C . ASN A 1 610 ? -27.760 5.592 18.934 1.00 95.31 610 ASN A C 1
ATOM 4348 O O . ASN A 1 610 ? -26.846 6.019 18.233 1.00 95.31 610 ASN A O 1
ATOM 4352 N N . ARG A 1 611 ? -28.819 4.956 18.407 1.00 95.94 611 ARG A N 1
ATOM 4353 C CA . ARG A 1 611 ? -28.985 4.686 16.969 1.00 95.94 611 ARG A CA 1
ATOM 4354 C C . ARG A 1 611 ? -30.277 5.269 16.395 1.00 95.94 611 ARG A C 1
ATOM 4356 O O . ARG A 1 611 ? -31.345 5.086 16.979 1.00 95.94 611 ARG A O 1
ATOM 4363 N N . ILE A 1 612 ? -30.178 5.880 15.213 1.00 96.25 612 ILE A N 1
ATOM 4364 C CA . ILE A 1 612 ? -31.302 6.340 14.384 1.00 96.25 612 ILE A CA 1
ATOM 4365 C C . ILE A 1 612 ? -31.271 5.618 13.024 1.00 96.25 612 ILE A C 1
ATOM 4367 O O . ILE A 1 612 ? -30.221 5.559 12.388 1.00 96.25 612 ILE A O 1
ATOM 4371 N N . TYR A 1 613 ? -32.411 5.106 12.551 1.00 96.19 613 TYR A N 1
ATOM 4372 C CA . TYR A 1 613 ? -32.616 4.689 11.158 1.00 96.19 613 TYR A CA 1
ATOM 4373 C C . TYR A 1 613 ? -33.361 5.786 10.395 1.00 96.19 613 TYR A C 1
ATOM 4375 O O . TYR A 1 613 ? -34.492 6.108 10.747 1.00 96.19 613 TYR A O 1
ATOM 4383 N N . ALA A 1 614 ? -32.756 6.337 9.343 1.00 94.69 614 ALA A N 1
ATOM 4384 C CA . ALA A 1 614 ? -33.365 7.357 8.488 1.00 94.69 614 ALA A CA 1
ATOM 4385 C C . ALA A 1 614 ? -33.823 6.729 7.162 1.00 94.69 614 ALA A C 1
ATOM 4387 O O . ALA A 1 614 ? -32.976 6.324 6.361 1.00 94.69 614 ALA A O 1
ATOM 4388 N N . ILE A 1 615 ? -35.133 6.634 6.908 1.00 91.94 615 ILE A N 1
ATOM 4389 C CA . ILE A 1 615 ? -35.688 6.040 5.676 1.00 91.94 615 ILE A CA 1
ATOM 4390 C C . ILE A 1 615 ? -35.887 7.125 4.616 1.00 91.94 615 ILE A C 1
ATOM 4392 O O . ILE A 1 615 ? -36.694 8.022 4.826 1.00 91.94 615 ILE A O 1
ATOM 4396 N N . ALA A 1 616 ? -35.164 7.039 3.494 1.00 80.69 616 ALA A N 1
ATOM 4397 C CA . ALA A 1 616 ? -35.264 7.902 2.303 1.00 80.69 616 ALA A CA 1
ATOM 4398 C C . ALA A 1 616 ? -35.263 9.436 2.537 1.00 80.69 616 ALA A C 1
ATOM 4400 O O . ALA A 1 616 ? -35.586 10.195 1.624 1.00 80.69 616 ALA A O 1
ATOM 4401 N N . SER A 1 617 ? -34.877 9.884 3.730 1.00 76.12 617 SER A N 1
ATOM 4402 C CA . SER A 1 617 ? -35.197 11.205 4.283 1.00 76.12 617 SER A CA 1
ATOM 4403 C C . SER A 1 617 ? -34.009 12.168 4.295 1.00 76.12 617 SER A C 1
ATOM 4405 O O . SER A 1 617 ? -32.854 11.763 4.140 1.00 76.12 617 SER A O 1
ATOM 4407 N N . THR A 1 618 ? -34.286 13.458 4.486 1.00 80.38 618 THR A N 1
ATOM 4408 C CA . THR A 1 618 ? -33.294 14.540 4.563 1.00 80.38 618 THR A CA 1
ATOM 4409 C C . THR A 1 618 ? -33.041 14.931 6.020 1.00 80.38 618 THR A C 1
ATOM 4411 O O . THR A 1 618 ? -33.707 15.800 6.581 1.00 80.38 618 THR A O 1
ATOM 4414 N N . CYS A 1 619 ? -32.044 14.315 6.658 1.00 74.44 619 CYS A N 1
ATOM 4415 C CA . CYS A 1 619 ? -31.630 14.687 8.009 1.00 74.44 619 CYS A CA 1
ATOM 4416 C C . CYS A 1 619 ? -30.986 16.086 8.012 1.00 74.44 619 CYS A C 1
ATOM 4418 O O . CYS A 1 619 ? -29.868 16.277 7.526 1.00 74.44 619 CYS A O 1
ATOM 4420 N N . LEU A 1 620 ? -31.701 17.054 8.588 1.00 79.50 620 LEU A N 1
ATOM 4421 C CA . LEU A 1 620 ? -31.292 18.448 8.779 1.00 79.50 620 LEU A CA 1
ATOM 4422 C C . LEU A 1 620 ? -31.229 18.768 10.286 1.00 79.50 620 LEU A C 1
ATOM 4424 O O . LEU A 1 620 ? -32.127 19.435 10.798 1.00 79.50 620 LEU A O 1
ATOM 4428 N N . PRO A 1 621 ? -30.209 18.286 11.023 1.00 77.38 621 PRO A N 1
ATOM 4429 C CA . PRO A 1 621 ? -30.017 18.639 12.429 1.00 77.38 621 PRO A CA 1
ATOM 4430 C C . PRO A 1 621 ? -29.930 20.160 12.610 1.00 77.38 621 PRO A C 1
ATOM 4432 O O . PRO A 1 621 ? -29.009 20.805 12.106 1.00 77.38 621 PRO A O 1
ATOM 4435 N N . THR A 1 622 ? -30.855 20.738 13.382 1.00 83.12 622 THR A N 1
ATOM 4436 C CA . THR A 1 622 ? -30.744 22.147 13.805 1.00 83.12 622 THR A CA 1
ATOM 4437 C C . THR A 1 622 ? -29.767 22.318 14.973 1.00 83.12 622 THR A C 1
ATOM 4439 O O . THR A 1 622 ? -29.342 23.433 15.289 1.00 83.12 622 THR A O 1
ATOM 4442 N N . SER A 1 623 ? -29.400 21.203 15.615 1.00 88.75 623 SER A N 1
ATOM 4443 C CA . SER A 1 623 ? -28.697 21.142 16.889 1.00 88.75 623 SER A CA 1
ATOM 4444 C C . SER A 1 623 ? -27.434 20.269 16.839 1.00 88.75 623 SER A C 1
ATOM 4446 O O . SER A 1 623 ? -27.269 19.392 15.990 1.00 88.75 623 SER A O 1
ATOM 4448 N N . ALA A 1 624 ? -26.508 20.525 17.767 1.00 90.44 624 ALA A N 1
ATOM 4449 C CA . ALA A 1 624 ? -25.296 19.726 17.928 1.00 90.44 624 ALA A CA 1
ATOM 4450 C C . ALA A 1 624 ? -25.632 18.289 18.370 1.00 90.44 624 ALA A C 1
ATOM 4452 O O . ALA A 1 624 ? -26.433 18.080 19.288 1.00 90.44 624 ALA A O 1
ATOM 4453 N N . LEU A 1 625 ? -24.981 17.304 17.746 1.00 92.88 625 LEU A N 1
ATOM 4454 C CA . LEU A 1 625 ? -25.169 15.882 18.060 1.00 92.88 625 LEU A CA 1
ATOM 4455 C C . LEU A 1 625 ? -23.945 15.316 18.781 1.00 92.88 625 LEU A C 1
ATOM 4457 O O . LEU A 1 625 ? -22.816 15.702 18.481 1.00 92.88 625 LEU A O 1
ATOM 4461 N N . THR A 1 626 ? -24.182 14.367 19.684 1.00 93.50 626 THR A N 1
ATOM 4462 C CA . THR A 1 626 ? -23.144 13.726 20.496 1.00 93.50 626 THR A CA 1
ATOM 4463 C C . THR A 1 626 ? -23.464 12.242 20.657 1.00 93.50 626 THR A C 1
ATOM 4465 O O . THR A 1 626 ? -24.616 11.921 20.946 1.00 93.50 626 THR A O 1
ATOM 4468 N N . ASP A 1 627 ? -22.465 11.372 20.475 1.00 93.44 627 ASP A N 1
ATOM 4469 C CA . ASP A 1 627 ? -22.522 9.914 20.701 1.00 93.44 627 ASP A CA 1
ATOM 4470 C C . ASP A 1 627 ? -23.697 9.205 19.984 1.00 93.44 627 ASP A C 1
ATOM 4472 O O . ASP A 1 627 ? -24.463 8.459 20.596 1.00 93.44 627 ASP A O 1
ATOM 4476 N N . LEU A 1 628 ? -23.859 9.448 18.674 1.00 94.00 628 LEU A N 1
ATOM 4477 C CA . LEU A 1 628 ? -24.991 8.963 17.864 1.00 94.00 628 LEU A CA 1
ATOM 4478 C C . LEU A 1 628 ? -24.546 8.265 16.566 1.00 94.00 628 LEU A C 1
ATOM 4480 O O . LEU A 1 628 ? -23.744 8.796 15.799 1.00 94.00 628 LEU A O 1
ATOM 4484 N N . GLU A 1 629 ? -25.135 7.105 16.276 1.00 95.94 629 GLU A N 1
ATOM 4485 C CA . GLU A 1 629 ? -25.027 6.394 14.999 1.00 95.94 629 GLU A CA 1
ATOM 4486 C C . GLU A 1 629 ? -26.308 6.590 14.172 1.00 95.94 629 GLU A C 1
ATOM 4488 O O . GLU A 1 629 ? -27.407 6.284 14.626 1.00 95.94 629 GLU A O 1
ATOM 4493 N N . ILE A 1 630 ? -26.184 7.086 12.944 1.00 95.25 630 ILE A N 1
ATOM 4494 C CA . ILE A 1 630 ? -27.310 7.359 12.045 1.00 95.25 630 ILE A CA 1
ATOM 4495 C C . ILE A 1 630 ? -27.125 6.508 10.793 1.00 95.25 630 ILE A C 1
ATOM 4497 O O . ILE A 1 630 ? -26.109 6.611 10.107 1.00 95.25 630 ILE A O 1
ATOM 4501 N N . VAL A 1 631 ? -28.097 5.648 10.508 1.00 95.38 631 VAL A N 1
ATOM 4502 C CA . VAL A 1 631 ? -28.026 4.647 9.442 1.00 95.38 631 VAL A CA 1
ATOM 4503 C C . VAL A 1 631 ? -29.079 4.954 8.378 1.00 95.38 631 VAL A C 1
ATOM 4505 O O . VAL A 1 631 ? -30.278 4.968 8.656 1.00 95.38 631 VAL A O 1
ATOM 4508 N N . GLY A 1 632 ? -28.629 5.195 7.148 1.00 93.94 632 GLY A N 1
ATOM 4509 C CA . GLY A 1 632 ? -29.487 5.432 5.992 1.00 93.94 632 GLY A CA 1
ATOM 4510 C C . GLY A 1 632 ? -30.120 4.147 5.468 1.00 93.94 632 GLY A C 1
ATOM 4511 O O . GLY A 1 632 ? -29.438 3.143 5.263 1.00 93.94 632 GLY A O 1
ATOM 4512 N N . ILE A 1 633 ? -31.425 4.195 5.205 1.00 91.56 633 ILE A N 1
ATOM 4513 C CA . ILE A 1 633 ? -32.181 3.145 4.523 1.00 91.56 633 ILE A CA 1
ATOM 4514 C C . ILE A 1 633 ? -32.749 3.735 3.228 1.00 91.56 633 ILE A C 1
ATOM 4516 O O . ILE A 1 633 ? -33.676 4.544 3.248 1.00 91.56 633 ILE A O 1
ATOM 4520 N N . GLY A 1 634 ? -32.196 3.320 2.087 1.00 90.19 634 GLY A N 1
ATOM 4521 C CA . GLY A 1 634 ? -32.541 3.882 0.779 1.00 90.19 634 GLY A CA 1
ATOM 4522 C C . GLY A 1 634 ? -31.761 5.163 0.474 1.00 90.19 634 GLY A C 1
ATOM 4523 O O . GLY A 1 634 ? -30.580 5.265 0.792 1.00 90.19 634 GLY A O 1
ATOM 4524 N N . SER A 1 635 ? -32.403 6.134 -0.177 1.00 88.31 635 SER A N 1
ATOM 4525 C CA . SER A 1 635 ? -31.761 7.357 -0.693 1.00 88.31 635 SER A CA 1
ATOM 4526 C C . SER A 1 635 ? -31.577 8.472 0.351 1.00 88.31 635 SER A C 1
ATOM 4528 O O . SER A 1 635 ? -31.645 9.650 0.008 1.00 88.31 635 SER A O 1
ATOM 4530 N N . SER A 1 636 ? -31.375 8.116 1.620 1.00 91.44 636 SER A N 1
ATOM 4531 C CA . SER A 1 636 ? -31.329 9.063 2.739 1.00 91.44 636 SER A CA 1
ATOM 4532 C C . SER A 1 636 ? -30.111 9.985 2.673 1.00 91.44 636 SER A C 1
ATOM 4534 O O . SER A 1 636 ? -28.997 9.555 2.352 1.00 91.44 636 SER A O 1
ATOM 4536 N N . THR A 1 637 ? -30.310 11.251 3.032 1.00 91.69 637 THR A N 1
ATOM 4537 C CA . THR A 1 637 ? -29.275 12.287 3.002 1.00 91.69 637 THR A CA 1
ATOM 4538 C C . THR A 1 637 ? -29.106 12.958 4.365 1.00 91.69 637 THR A C 1
ATOM 4540 O O . THR A 1 637 ? -30.038 13.003 5.165 1.00 91.69 637 THR A O 1
ATOM 4543 N N . TYR A 1 638 ? -27.908 13.462 4.654 1.00 91.88 638 TYR A N 1
ATOM 4544 C CA . TYR A 1 638 ? -27.563 14.131 5.906 1.00 91.88 638 TYR A CA 1
ATOM 4545 C C . TYR A 1 638 ? -26.794 15.423 5.622 1.00 91.88 638 TYR A C 1
ATOM 4547 O O . TYR A 1 638 ? -25.778 15.406 4.923 1.00 91.88 638 TYR A O 1
ATOM 4555 N N . ASN A 1 639 ? -27.259 16.536 6.188 1.00 92.81 639 ASN A N 1
ATOM 4556 C CA . ASN A 1 639 ? -26.629 17.846 6.057 1.00 92.81 639 ASN A CA 1
ATOM 4557 C C . ASN A 1 639 ? -26.053 18.301 7.402 1.00 92.81 639 ASN A C 1
ATOM 4559 O O . ASN A 1 639 ? -26.789 18.442 8.373 1.00 92.81 639 ASN A O 1
ATOM 4563 N N . PHE A 1 640 ? -24.757 18.603 7.453 1.00 88.38 640 PHE A N 1
ATOM 4564 C CA . PHE A 1 640 ? -24.092 19.047 8.683 1.00 88.38 640 PHE A CA 1
ATOM 4565 C C . PHE A 1 640 ? -24.555 20.409 9.242 1.00 88.38 640 PHE A C 1
ATOM 4567 O O . PHE A 1 640 ? -24.222 20.743 10.377 1.00 88.38 640 PHE A O 1
ATOM 4574 N N . GLY A 1 641 ? -25.275 21.232 8.470 1.00 88.50 641 GLY A N 1
ATOM 4575 C CA . GLY A 1 641 ? -25.962 22.439 8.968 1.00 88.50 641 GLY A CA 1
ATOM 4576 C C . GLY A 1 641 ? -25.087 23.573 9.542 1.00 88.50 641 GLY A C 1
ATOM 4577 O O . GLY A 1 641 ? -25.620 24.605 9.942 1.00 88.50 641 GLY A O 1
ATOM 4578 N N . GLY A 1 642 ? -23.760 23.426 9.582 1.00 86.94 642 GLY A N 1
ATOM 4579 C CA . GLY A 1 642 ? -22.826 24.325 10.271 1.00 86.94 642 GLY A CA 1
ATOM 4580 C C . GLY A 1 642 ? -22.609 24.004 11.758 1.00 86.94 642 GLY A C 1
ATOM 4581 O O . GLY A 1 642 ? -21.831 24.702 12.413 1.00 86.94 642 GLY A O 1
ATOM 4582 N N . VAL A 1 643 ? -23.271 22.979 12.306 1.00 88.38 643 VAL A N 1
ATOM 4583 C CA . VAL A 1 643 ? -23.239 22.644 13.741 1.00 88.38 643 VAL A CA 1
ATOM 4584 C C . VAL A 1 643 ? -22.128 21.650 14.090 1.00 88.38 643 VAL A C 1
ATOM 4586 O O . VAL A 1 643 ? -21.625 20.915 13.241 1.00 88.38 643 VAL A O 1
ATOM 4589 N N . VAL A 1 644 ? -21.690 21.670 15.352 1.00 88.88 644 VAL A N 1
ATOM 4590 C CA . VAL A 1 644 ? -20.622 20.787 15.847 1.00 88.88 644 VAL A CA 1
ATOM 4591 C C . VAL A 1 644 ? -21.200 19.413 16.182 1.00 88.88 644 VAL A C 1
ATOM 4593 O O . VAL A 1 644 ? -22.226 19.321 16.855 1.00 88.88 644 VAL A O 1
ATOM 4596 N N . HIS A 1 645 ? -20.529 18.353 15.743 1.00 91.19 645 HIS A N 1
ATOM 4597 C CA . HIS A 1 645 ? -20.915 16.967 16.005 1.00 91.19 645 HIS A CA 1
ATOM 4598 C C . HIS A 1 645 ? -19.771 16.208 16.679 1.00 91.19 645 HIS A C 1
ATOM 4600 O O . HIS A 1 645 ? -18.652 16.245 16.182 1.00 91.19 645 HIS A O 1
ATOM 4606 N N . THR A 1 646 ? -20.035 15.496 17.771 1.00 91.44 646 THR A N 1
ATOM 4607 C CA . THR A 1 646 ? -19.010 14.765 18.532 1.00 91.44 646 THR A CA 1
ATOM 4608 C C . THR A 1 646 ? -19.330 13.276 18.548 1.00 91.44 646 THR A C 1
ATOM 4610 O O . THR A 1 646 ? -20.423 12.890 18.949 1.00 91.44 646 THR A O 1
ATOM 4613 N N . ASN A 1 647 ? -18.384 12.429 18.141 1.00 89.31 647 ASN A N 1
ATOM 4614 C CA . ASN A 1 647 ? -18.543 10.970 18.094 1.00 89.31 647 ASN A CA 1
ATOM 4615 C C . ASN A 1 647 ? -19.785 10.524 17.291 1.00 89.31 647 ASN A C 1
ATOM 4617 O O . ASN A 1 647 ? -20.498 9.601 17.688 1.00 89.31 647 ASN A O 1
ATOM 4621 N N . VAL A 1 648 ? -20.076 11.199 16.173 1.00 92.75 648 VAL A N 1
ATOM 4622 C CA . VAL A 1 648 ? -21.209 10.839 15.304 1.00 92.75 648 VAL A CA 1
ATOM 4623 C C . VAL A 1 648 ? -20.747 9.893 14.203 1.00 92.75 648 VAL A C 1
ATOM 4625 O O . VAL A 1 648 ? -19.768 10.176 13.513 1.00 92.75 648 VAL A O 1
ATOM 4628 N N . ARG A 1 649 ? -21.465 8.787 13.995 1.00 94.25 649 ARG A N 1
ATOM 4629 C CA . ARG A 1 649 ? -21.220 7.854 12.886 1.00 94.25 649 ARG A CA 1
ATOM 4630 C C . ARG A 1 649 ? -22.384 7.883 11.903 1.00 94.25 649 ARG A C 1
ATOM 4632 O O . ARG A 1 649 ? -23.508 7.580 12.280 1.00 94.25 649 ARG A O 1
ATOM 4639 N N . LEU A 1 650 ? -22.113 8.209 10.644 1.00 94.19 650 LEU A N 1
ATOM 4640 C CA . LEU A 1 650 ? -23.084 8.171 9.549 1.00 94.19 650 LEU A CA 1
ATOM 4641 C C . LEU A 1 650 ? -22.837 6.906 8.720 1.00 94.19 650 LEU A C 1
ATOM 4643 O O . LEU A 1 650 ? -21.715 6.684 8.275 1.00 94.19 650 LEU A O 1
ATOM 4647 N N . VAL A 1 651 ? -23.850 6.067 8.508 1.00 94.31 651 VAL A N 1
ATOM 4648 C CA . VAL A 1 651 ? -23.705 4.772 7.822 1.00 94.31 651 VAL A CA 1
ATOM 4649 C C . VAL A 1 651 ? -24.641 4.710 6.619 1.00 94.31 651 VAL A C 1
ATOM 4651 O O . VAL A 1 651 ? -25.848 4.869 6.768 1.00 94.31 651 VAL A O 1
ATOM 4654 N N . GLY A 1 652 ? -24.104 4.479 5.420 1.00 92.00 652 GLY A N 1
ATOM 4655 C CA . GLY A 1 652 ? -24.896 4.283 4.196 1.00 92.00 652 GLY A CA 1
ATOM 4656 C C . GLY A 1 652 ? -25.673 5.505 3.678 1.00 92.00 652 GLY A C 1
ATOM 4657 O O . GLY A 1 652 ? -26.465 5.357 2.752 1.00 92.00 652 GLY A O 1
ATOM 4658 N N . MET A 1 653 ? -25.463 6.701 4.237 1.00 92.44 653 MET A N 1
ATOM 4659 C CA . MET A 1 653 ? -26.156 7.938 3.839 1.00 92.44 653 MET A CA 1
ATOM 4660 C C . MET A 1 653 ? -25.391 8.720 2.764 1.00 92.44 653 MET A C 1
ATOM 4662 O O . MET A 1 653 ? -24.165 8.643 2.680 1.00 92.44 653 MET A O 1
ATOM 4666 N N . SER A 1 654 ? -26.082 9.556 1.984 1.00 92.12 654 SER A N 1
ATOM 4667 C CA . SER A 1 654 ? -25.395 10.650 1.288 1.00 92.12 654 SER A CA 1
ATOM 4668 C C . SER A 1 654 ? -25.169 11.823 2.245 1.00 92.12 654 SER A C 1
ATOM 4670 O O . SER A 1 654 ? -26.072 12.188 2.989 1.00 92.12 654 SER A O 1
ATOM 4672 N N . VAL A 1 655 ? -23.974 12.411 2.260 1.00 91.50 655 VAL A N 1
ATOM 4673 C CA . VAL A 1 655 ? -23.579 13.420 3.258 1.00 91.50 655 VAL A CA 1
ATOM 4674 C C . VAL A 1 655 ? -23.131 14.704 2.565 1.00 91.50 655 VAL A C 1
ATOM 4676 O O . VAL A 1 655 ? -22.398 14.633 1.578 1.00 91.50 655 VAL A O 1
ATOM 4679 N N . PHE A 1 656 ? -23.570 15.865 3.058 1.00 91.81 656 PHE A N 1
ATOM 4680 C CA . PHE A 1 656 ? -23.212 17.176 2.505 1.00 91.81 656 PHE A CA 1
ATOM 4681 C C . PHE A 1 656 ? -23.177 18.306 3.556 1.00 91.81 656 PHE A C 1
ATOM 4683 O O . PHE A 1 656 ? -23.561 18.127 4.713 1.00 91.81 656 PHE A O 1
ATOM 4690 N N . GLY A 1 657 ? -22.729 19.497 3.146 1.00 89.44 657 GLY A N 1
ATOM 4691 C CA . GLY A 1 657 ? -22.792 20.722 3.952 1.00 89.44 657 GLY A CA 1
ATOM 4692 C C . GLY A 1 657 ? -21.579 20.978 4.856 1.00 89.44 657 GLY A C 1
ATOM 4693 O O . GLY A 1 657 ? -20.555 20.304 4.792 1.00 89.44 657 GLY A O 1
ATOM 4694 N N . ILE A 1 658 ? -21.668 22.013 5.694 1.00 86.75 658 ILE A N 1
ATOM 4695 C CA . ILE A 1 658 ? -20.540 22.479 6.517 1.00 86.75 658 ILE A CA 1
ATOM 4696 C C . ILE A 1 658 ? -20.581 21.807 7.889 1.00 86.75 658 ILE A C 1
ATOM 4698 O O . ILE A 1 658 ? -21.521 22.012 8.647 1.00 86.75 658 ILE A O 1
ATOM 4702 N N . CYS A 1 659 ? -19.547 21.044 8.228 1.00 84.62 659 CYS A N 1
ATOM 4703 C CA . CYS A 1 659 ? -19.343 20.469 9.552 1.00 84.62 659 CYS A CA 1
ATOM 4704 C C . CYS A 1 659 ? -18.768 21.523 10.509 1.00 84.62 659 CYS A C 1
ATOM 4706 O O . CYS A 1 659 ? -17.801 22.216 10.180 1.00 84.62 659 CYS A O 1
ATOM 4708 N N . GLY A 1 660 ? -19.361 21.662 11.697 1.00 83.00 660 GLY A N 1
ATOM 4709 C CA . GLY A 1 660 ? -18.970 22.671 12.678 1.00 83.00 660 GLY A CA 1
ATOM 4710 C C . GLY A 1 660 ? -17.541 22.497 13.196 1.00 83.00 660 GLY A C 1
ATOM 4711 O O . GLY A 1 660 ? -16.933 21.423 13.123 1.00 83.00 660 GLY A O 1
ATOM 4712 N N . ALA A 1 661 ? -16.980 23.574 13.743 1.00 73.88 661 ALA A N 1
ATOM 4713 C CA . ALA A 1 661 ? -15.599 23.576 14.207 1.00 73.88 661 ALA A CA 1
ATOM 4714 C C . ALA A 1 661 ? -15.363 22.585 15.366 1.00 73.88 661 ALA A C 1
ATOM 4716 O O . ALA A 1 661 ? -16.091 22.611 16.351 1.00 73.88 661 ALA A O 1
ATOM 4717 N N . ALA A 1 662 ? -14.298 21.779 15.255 1.00 79.31 662 ALA A N 1
ATOM 4718 C CA . ALA A 1 662 ? -13.935 20.700 16.185 1.00 79.31 662 ALA A CA 1
ATOM 4719 C C . ALA A 1 662 ? -14.917 19.510 16.231 1.00 79.31 662 ALA A C 1
ATOM 4721 O O . ALA A 1 662 ? -14.976 18.801 17.233 1.00 79.31 662 ALA A O 1
ATOM 4722 N N . SER A 1 663 ? -15.652 19.260 15.142 1.00 83.56 663 SER A N 1
ATOM 4723 C CA . SER A 1 663 ? -16.459 18.041 15.020 1.00 83.56 663 SER A CA 1
ATOM 4724 C C . SER A 1 663 ? -15.597 16.780 14.884 1.00 83.56 663 SER A C 1
ATOM 4726 O O . SER A 1 663 ? -14.609 16.777 14.147 1.00 83.56 663 SER A O 1
ATOM 4728 N N . ASN A 1 664 ? -16.020 15.696 15.533 1.00 84.56 664 ASN A N 1
ATOM 4729 C CA . ASN A 1 664 ? -15.586 14.330 15.260 1.00 84.56 664 ASN A CA 1
ATOM 4730 C C . ASN A 1 664 ? -16.759 13.557 14.637 1.00 84.56 664 ASN A C 1
ATOM 4732 O O . ASN A 1 664 ? -17.760 13.272 15.303 1.00 84.56 664 ASN A O 1
ATOM 4736 N N . VAL A 1 665 ? -16.615 13.235 13.351 1.00 87.50 665 VAL A N 1
ATOM 4737 C CA . VAL A 1 665 ? -17.570 12.441 12.576 1.00 87.50 665 VAL A CA 1
ATOM 4738 C C . VAL A 1 665 ? -16.824 11.311 11.869 1.00 87.50 665 VAL A C 1
ATOM 4740 O O . VAL A 1 665 ? -15.746 11.524 11.311 1.00 87.50 665 VAL A O 1
ATOM 4743 N N . SER A 1 666 ? -17.431 10.127 11.838 1.00 91.00 666 SER A N 1
ATOM 4744 C CA . SER A 1 666 ? -17.059 9.039 10.932 1.00 91.00 666 SER A CA 1
ATOM 4745 C C . SER A 1 666 ? -18.192 8.770 9.941 1.00 91.00 666 SER A C 1
ATOM 4747 O O . SER A 1 666 ? -19.367 8.884 10.284 1.00 91.00 666 SER A O 1
ATOM 4749 N N . ILE A 1 667 ? -17.842 8.425 8.703 1.00 91.00 667 ILE A N 1
ATOM 4750 C CA . ILE A 1 667 ? -18.791 8.095 7.633 1.00 91.00 667 ILE A CA 1
ATOM 4751 C C . ILE A 1 667 ? -18.420 6.711 7.099 1.00 91.00 667 ILE A C 1
ATOM 4753 O O . ILE A 1 667 ? -17.246 6.469 6.834 1.00 91.00 667 ILE A O 1
ATOM 4757 N N . ASP A 1 668 ? -19.385 5.807 6.950 1.00 91.06 668 ASP A N 1
ATOM 4758 C CA . ASP A 1 668 ? -19.157 4.410 6.568 1.00 91.06 668 ASP A CA 1
ATOM 4759 C C . ASP A 1 668 ? -20.143 3.979 5.467 1.00 91.06 668 ASP A C 1
ATOM 4761 O O . ASP A 1 668 ? -21.331 3.749 5.708 1.00 91.06 668 ASP A O 1
ATOM 4765 N N . GLY A 1 669 ? -19.660 3.929 4.227 1.00 87.62 669 GLY A N 1
ATOM 4766 C CA . GLY A 1 669 ? -20.480 3.772 3.027 1.00 87.62 669 GLY A CA 1
ATOM 4767 C C . GLY A 1 669 ? -21.235 5.044 2.620 1.00 87.62 669 GLY A C 1
ATOM 4768 O O . GLY A 1 669 ? -21.076 6.114 3.207 1.00 87.62 669 GLY A O 1
ATOM 4769 N N . GLY A 1 670 ? -22.079 4.920 1.593 1.00 89.06 670 GLY A N 1
ATOM 4770 C CA . GLY A 1 670 ? -22.889 6.027 1.077 1.00 89.06 670 GLY A CA 1
ATOM 4771 C C . GLY A 1 670 ? -22.134 6.961 0.121 1.00 89.06 670 GLY A C 1
ATOM 4772 O O . GLY A 1 670 ? -21.219 6.535 -0.589 1.00 89.06 670 GLY A O 1
ATOM 4773 N N . THR A 1 671 ? -22.554 8.228 0.041 1.00 88.56 671 THR A N 1
ATOM 4774 C CA . THR A 1 671 ? -22.034 9.192 -0.953 1.00 88.56 671 THR A CA 1
ATOM 4775 C C . THR A 1 671 ? -21.785 10.575 -0.358 1.00 88.56 671 THR A C 1
ATOM 4777 O O . THR A 1 671 ? -22.724 11.341 -0.133 1.00 88.56 671 THR A O 1
ATOM 4780 N N . LEU A 1 672 ? -20.520 10.932 -0.158 1.00 88.94 672 LEU A N 1
ATOM 4781 C CA . LEU A 1 672 ? -20.109 12.291 0.174 1.00 88.94 672 LEU A CA 1
ATOM 4782 C C . LEU A 1 672 ? -20.290 13.190 -1.057 1.00 88.94 672 LEU A C 1
ATOM 4784 O O . LEU A 1 672 ? -19.683 12.944 -2.100 1.00 88.94 672 LEU A O 1
ATOM 4788 N N . SER A 1 673 ? -21.140 14.207 -0.938 1.00 83.06 673 SER A N 1
ATOM 4789 C CA . SER A 1 673 ? -21.596 15.029 -2.059 1.00 83.06 673 SER A CA 1
ATOM 4790 C C . SER A 1 673 ? -21.086 16.475 -1.992 1.00 83.06 673 SER A C 1
ATOM 4792 O O . SER A 1 673 ? -20.468 16.916 -1.018 1.00 83.06 673 SER A O 1
ATOM 4794 N N . THR A 1 674 ? -21.347 17.206 -3.075 1.00 65.62 674 THR A N 1
ATOM 4795 C CA . THR A 1 674 ? -20.743 18.495 -3.428 1.00 65.62 674 THR A CA 1
ATOM 4796 C C . THR A 1 674 ? -20.807 19.539 -2.311 1.00 65.62 674 THR A C 1
ATOM 4798 O O . THR A 1 674 ? -21.889 19.854 -1.813 1.00 65.62 674 THR A O 1
ATOM 4801 N N . THR A 1 675 ? -19.682 20.207 -2.045 1.00 74.25 675 THR A N 1
ATOM 4802 C CA . THR A 1 675 ? -19.560 21.308 -1.068 1.00 74.25 675 THR A CA 1
ATOM 4803 C C . THR A 1 675 ? -19.705 20.844 0.385 1.00 74.25 675 THR A C 1
ATOM 4805 O O . THR A 1 675 ? -20.419 21.450 1.187 1.00 74.25 675 THR A O 1
ATOM 4808 N N . THR A 1 676 ? -19.006 19.761 0.735 1.00 78.50 676 THR A N 1
ATOM 4809 C CA . THR A 1 676 ? -18.832 19.384 2.144 1.00 78.50 676 THR A CA 1
ATOM 4810 C C . THR A 1 676 ? -17.610 20.088 2.725 1.00 78.50 676 THR A C 1
ATOM 4812 O O . THR A 1 676 ? -16.535 20.031 2.136 1.00 78.50 676 THR A O 1
ATOM 4815 N N . THR A 1 677 ? -17.737 20.711 3.896 1.00 82.38 677 THR A N 1
ATOM 4816 C CA . THR A 1 677 ? -16.592 21.296 4.616 1.00 82.38 677 THR A CA 1
ATOM 4817 C C . THR A 1 677 ? -16.361 20.537 5.911 1.00 82.38 677 THR A C 1
ATOM 4819 O O . THR A 1 677 ? -17.242 20.504 6.764 1.00 82.38 677 THR A O 1
ATOM 4822 N N . PHE A 1 678 ? -15.171 19.976 6.101 1.00 82.00 678 PHE A N 1
ATOM 4823 C CA . PHE A 1 678 ? -14.762 19.313 7.337 1.00 82.00 678 PHE A CA 1
ATOM 4824 C C . PHE A 1 678 ? -13.679 20.111 8.056 1.00 82.00 678 PHE A C 1
ATOM 4826 O O . PHE A 1 678 ? -12.750 20.613 7.429 1.00 82.00 678 PHE A O 1
ATOM 4833 N N . LYS A 1 679 ? -13.734 20.170 9.392 1.00 76.50 679 LYS A N 1
ATOM 4834 C CA . LYS A 1 679 ? -12.609 20.668 10.203 1.00 76.50 679 LYS A CA 1
ATOM 4835 C C . LYS A 1 679 ? -11.678 19.550 10.696 1.00 76.50 679 LYS A C 1
ATOM 4837 O O . LYS A 1 679 ? -10.496 19.790 10.921 1.00 76.50 679 LYS A O 1
ATOM 4842 N N . SER A 1 680 ? -12.224 18.349 10.847 1.00 73.94 680 SER A N 1
ATOM 4843 C CA . SER A 1 680 ? -11.557 17.123 11.289 1.00 73.94 680 SER A CA 1
ATOM 4844 C C . SER A 1 680 ? -12.464 15.941 10.936 1.00 73.94 680 SER A C 1
ATOM 4846 O O . SER A 1 680 ? -13.685 16.082 11.014 1.00 73.94 680 SER A O 1
ATOM 4848 N N . VAL A 1 681 ? -11.889 14.801 10.534 1.00 76.50 681 VAL A N 1
ATOM 4849 C CA . VAL A 1 681 ? -12.644 13.568 10.240 1.00 76.50 681 VAL A CA 1
ATOM 4850 C C . VAL A 1 681 ? -11.829 12.350 10.676 1.00 76.50 681 VAL A C 1
ATOM 4852 O O . VAL A 1 681 ? -10.823 12.026 10.041 1.00 76.50 681 VAL A O 1
ATOM 4855 N N . ASP A 1 682 ? -12.279 11.657 11.726 1.00 77.25 682 ASP A N 1
ATOM 4856 C CA . ASP A 1 682 ? -11.623 10.446 12.253 1.00 77.25 682 ASP A CA 1
ATOM 4857 C C . ASP A 1 682 ? -11.622 9.294 11.232 1.00 77.25 682 ASP A C 1
ATOM 4859 O O . ASP A 1 682 ? -10.741 8.430 11.243 1.00 77.25 682 ASP A O 1
ATOM 4863 N N . GLY A 1 683 ? -12.595 9.278 10.317 1.00 86.06 683 GLY A N 1
ATOM 4864 C CA . GLY A 1 683 ? -12.545 8.413 9.145 1.00 86.06 683 GLY A CA 1
ATOM 4865 C C . GLY A 1 683 ? -13.809 8.420 8.294 1.00 86.06 683 GLY A C 1
ATOM 4866 O O . GLY A 1 683 ? -14.874 8.022 8.770 1.00 86.06 683 GLY A O 1
ATOM 4867 N N . VAL A 1 684 ? -13.665 8.771 7.017 1.00 90.88 684 VAL A N 1
ATOM 4868 C CA . VAL A 1 684 ? -14.576 8.352 5.942 1.00 90.88 684 VAL A CA 1
ATOM 4869 C C . VAL A 1 684 ? -14.114 6.984 5.438 1.00 90.88 684 VAL A C 1
ATOM 4871 O O . VAL A 1 684 ? -12.919 6.765 5.230 1.00 90.88 684 VAL A O 1
ATOM 4874 N N . ARG A 1 685 ? -15.035 6.037 5.261 1.00 92.50 685 ARG A N 1
ATOM 4875 C CA . ARG A 1 685 ? -14.742 4.662 4.846 1.00 92.50 685 ARG A CA 1
ATOM 4876 C C . ARG A 1 685 ? -15.716 4.199 3.778 1.00 92.50 685 ARG A C 1
ATOM 4878 O O . ARG A 1 685 ? -16.907 4.468 3.880 1.00 92.50 685 ARG A O 1
ATOM 4885 N N . SER A 1 686 ? -15.220 3.481 2.771 1.00 92.19 686 SER A N 1
ATOM 4886 C CA . SER A 1 686 ? -16.039 2.796 1.751 1.00 92.19 686 SER A CA 1
ATOM 4887 C C . SER A 1 686 ? -17.060 3.684 1.014 1.00 92.19 686 SER A C 1
ATOM 4889 O O . SER A 1 686 ? -18.061 3.181 0.504 1.00 92.19 686 SER A O 1
ATOM 4891 N N . ALA A 1 687 ? -16.838 5.000 0.975 1.00 91.88 687 ALA A N 1
AT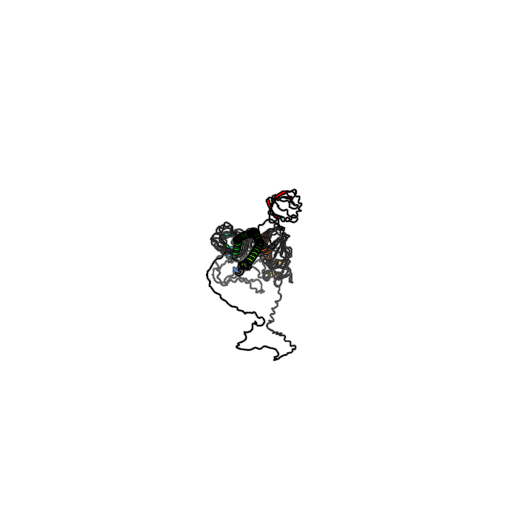OM 4892 C CA . ALA A 1 687 ? -17.783 5.971 0.435 1.00 91.88 687 ALA A CA 1
ATOM 4893 C C . ALA A 1 687 ? -17.441 6.373 -1.007 1.00 91.88 687 ALA A C 1
ATOM 4895 O O . ALA A 1 687 ? -16.271 6.452 -1.396 1.00 91.88 687 ALA A O 1
ATOM 4896 N N . LEU A 1 688 ? -18.481 6.689 -1.778 1.00 92.50 688 LEU A N 1
ATOM 4897 C CA . LEU A 1 688 ? -18.357 7.430 -3.032 1.00 92.50 688 LEU A CA 1
ATOM 4898 C C . LEU A 1 688 ? -18.166 8.917 -2.710 1.00 92.50 688 LEU A C 1
ATOM 4900 O O . LEU A 1 688 ? -18.927 9.470 -1.919 1.00 92.50 688 LEU A O 1
ATOM 4904 N N . LEU A 1 689 ? -17.168 9.569 -3.299 1.00 93.88 689 LEU A N 1
ATOM 4905 C CA . LEU A 1 689 ? -16.846 10.979 -3.072 1.00 93.88 689 LEU A CA 1
ATOM 4906 C C . LEU A 1 689 ? -17.083 11.784 -4.358 1.00 93.88 689 LEU A C 1
ATOM 4908 O O . LEU A 1 689 ? -16.705 11.337 -5.444 1.00 93.88 689 LEU A O 1
ATOM 4912 N N . ASN A 1 690 ? -17.691 12.969 -4.247 1.00 93.38 690 ASN A N 1
ATOM 4913 C CA . ASN A 1 690 ? -18.014 13.820 -5.393 1.00 93.38 690 ASN A CA 1
ATOM 4914 C C . ASN A 1 690 ? -17.939 15.327 -5.070 1.00 93.38 690 ASN A C 1
ATOM 4916 O O . ASN A 1 690 ? -18.444 15.779 -4.042 1.00 93.38 690 ASN A O 1
ATOM 4920 N N . GLY A 1 691 ? -17.388 16.117 -5.997 1.00 93.06 691 GLY A N 1
ATOM 4921 C CA . GLY A 1 691 ? -17.306 17.576 -5.905 1.00 93.06 691 GLY A CA 1
ATOM 4922 C C . GLY A 1 691 ? -16.302 18.076 -4.869 1.00 93.06 691 GLY A C 1
ATOM 4923 O O . GLY A 1 691 ? -15.358 17.377 -4.508 1.00 93.06 691 GLY A O 1
ATOM 4924 N N . THR A 1 692 ? -16.487 19.310 -4.397 1.00 93.25 692 THR A N 1
ATOM 4925 C CA . THR A 1 692 ? -15.548 19.930 -3.451 1.00 93.25 692 THR A CA 1
ATOM 4926 C C . THR A 1 692 ? -15.742 19.435 -2.017 1.00 93.25 692 THR A C 1
ATOM 4928 O O . THR A 1 692 ? -16.841 19.527 -1.463 1.00 93.25 692 THR A O 1
ATOM 4931 N N . VAL A 1 693 ? -14.642 18.988 -1.410 1.00 93.06 693 VAL A N 1
ATOM 4932 C CA . VAL A 1 693 ? -14.481 18.634 0.002 1.00 93.06 693 VAL A CA 1
ATOM 4933 C C . VAL A 1 693 ? -13.434 19.574 0.610 1.00 93.06 693 VAL A C 1
ATOM 4935 O O . VAL A 1 693 ? -12.236 19.398 0.401 1.00 93.06 693 VAL A O 1
ATOM 4938 N N . ALA A 1 694 ? -13.864 20.602 1.340 1.00 92.75 694 ALA A N 1
ATOM 4939 C CA . ALA A 1 694 ? -12.960 21.587 1.934 1.00 92.75 694 ALA A CA 1
ATOM 4940 C C . ALA A 1 694 ? -12.470 21.141 3.320 1.00 92.75 694 ALA A C 1
ATOM 4942 O O . ALA A 1 694 ? -13.281 20.814 4.187 1.00 92.75 694 ALA A O 1
ATOM 4943 N N . LEU A 1 695 ? -11.155 21.157 3.554 1.00 92.06 695 LEU A N 1
ATOM 4944 C CA . LEU A 1 695 ? -10.526 20.750 4.814 1.00 92.06 695 LEU A CA 1
ATOM 4945 C C . LEU A 1 695 ? -10.002 21.979 5.569 1.00 92.06 695 LEU A C 1
ATOM 4947 O O . LEU A 1 695 ? -9.043 22.627 5.147 1.00 92.06 695 LEU A O 1
ATOM 4951 N N . GLN A 1 696 ? -10.629 22.301 6.704 1.00 86.25 696 GLN A N 1
ATOM 4952 C CA . GLN A 1 696 ? -10.499 23.592 7.394 1.00 86.25 696 GLN A CA 1
ATOM 4953 C C . GLN A 1 696 ? -9.934 23.528 8.833 1.00 86.25 696 GLN A C 1
ATOM 4955 O O . GLN A 1 696 ? -10.285 24.362 9.679 1.00 86.25 696 GLN A O 1
ATOM 4960 N N . GLY A 1 697 ? -9.072 22.557 9.161 1.00 79.31 697 GLY A N 1
ATOM 4961 C CA . GLY A 1 697 ? -8.535 22.414 10.522 1.00 79.31 697 GLY A CA 1
ATOM 4962 C C . GLY A 1 697 ? -7.248 21.611 10.656 1.00 79.31 697 GLY A C 1
ATOM 4963 O O . GLY A 1 697 ? -6.887 20.819 9.798 1.00 79.31 697 GLY A O 1
ATOM 4964 N N . SER A 1 698 ? -6.567 21.810 11.786 1.00 81.81 698 SER A N 1
ATOM 4965 C CA . SER A 1 698 ? -5.196 21.359 12.056 1.00 81.81 698 SER A CA 1
ATOM 4966 C C . SER A 1 698 ? -5.042 19.876 12.416 1.00 81.81 698 SER A C 1
ATOM 4968 O O . SER A 1 698 ? -4.117 19.513 13.143 1.00 81.81 698 SER A O 1
ATOM 4970 N N . SER A 1 699 ? -5.962 19.033 11.958 1.00 86.38 699 SER A N 1
ATOM 4971 C CA . SER A 1 699 ? -5.981 17.593 12.217 1.00 86.38 699 SER A CA 1
ATOM 4972 C C . SER A 1 699 ? -5.888 16.823 10.905 1.00 86.38 699 SER A C 1
ATOM 4974 O O . SER A 1 699 ? -6.195 17.344 9.831 1.00 86.38 699 SER A O 1
ATOM 4976 N N . TRP A 1 700 ? -5.489 15.556 10.991 1.00 89.44 700 TRP A N 1
ATOM 4977 C CA . TRP A 1 700 ? -5.608 14.649 9.856 1.00 89.44 700 TRP A CA 1
ATOM 4978 C C . TRP A 1 700 ? -7.084 14.363 9.567 1.00 89.44 700 TRP A C 1
ATOM 4980 O O . TRP A 1 700 ? -7.861 14.107 10.484 1.00 89.44 700 TRP A O 1
ATOM 4990 N N . SER A 1 701 ? -7.456 14.395 8.290 1.00 91.38 701 SER A N 1
ATOM 4991 C CA . SER A 1 701 ? -8.715 13.836 7.794 1.00 91.38 701 SER A CA 1
ATOM 4992 C C . SER A 1 701 ? -8.407 12.524 7.076 1.00 91.38 701 SER A C 1
ATOM 4994 O O . SER A 1 701 ? -7.585 12.508 6.154 1.00 91.38 701 SER A O 1
ATOM 4996 N N . TYR A 1 702 ? -9.014 11.425 7.527 1.00 93.44 702 TYR A N 1
ATOM 4997 C CA . TYR A 1 702 ? -8.716 10.079 7.029 1.00 93.44 702 TYR A CA 1
ATOM 4998 C C . TYR A 1 702 ? -9.819 9.548 6.105 1.00 93.44 702 TYR A C 1
ATOM 5000 O O . TYR A 1 702 ? -11.003 9.631 6.425 1.00 93.44 702 TYR A O 1
ATOM 5008 N N . PHE A 1 703 ? -9.421 8.973 4.971 1.00 94.44 703 PHE A N 1
ATOM 5009 C CA . PHE A 1 703 ? -10.298 8.364 3.970 1.00 94.44 703 PHE A CA 1
ATOM 5010 C C . PHE A 1 703 ? -9.753 6.970 3.627 1.00 94.44 703 PHE A C 1
ATOM 5012 O O . PHE A 1 703 ? -8.644 6.871 3.111 1.00 94.44 703 PHE A O 1
ATOM 5019 N N . ASP A 1 704 ? -10.498 5.892 3.888 1.00 94.19 704 ASP A N 1
ATOM 5020 C CA . ASP A 1 704 ? -10.096 4.518 3.527 1.00 94.19 704 ASP A CA 1
ATOM 5021 C C . ASP A 1 704 ? -11.109 3.850 2.592 1.00 94.19 704 ASP A C 1
ATOM 5023 O O . ASP A 1 704 ? -12.317 3.991 2.774 1.00 94.19 704 ASP A O 1
ATOM 5027 N N . ASN A 1 705 ? -10.635 3.097 1.598 1.00 94.38 705 ASN A N 1
ATOM 5028 C CA . ASN A 1 705 ? -11.470 2.334 0.661 1.00 94.38 705 ASN A CA 1
ATOM 5029 C C . ASN A 1 705 ? -12.516 3.194 -0.091 1.00 94.38 705 ASN A C 1
ATOM 5031 O O . ASN A 1 705 ? -13.564 2.702 -0.501 1.00 94.38 705 ASN A O 1
ATOM 5035 N N . CYS A 1 706 ? -12.265 4.499 -0.224 1.00 94.56 706 CYS A N 1
ATOM 5036 C CA . CYS A 1 706 ? -13.171 5.443 -0.879 1.00 94.56 706 CYS A CA 1
ATOM 5037 C C . CYS A 1 706 ? -12.913 5.508 -2.394 1.00 94.56 706 CYS A C 1
ATOM 5039 O O . CYS A 1 706 ? -11.827 5.169 -2.866 1.00 94.56 706 CYS A O 1
ATOM 5041 N N . SER A 1 707 ? -13.897 5.972 -3.164 1.00 94.94 707 SER A N 1
ATOM 5042 C CA . SER A 1 707 ? -13.795 6.067 -4.628 1.00 94.94 707 SER A CA 1
ATOM 5043 C C . SER A 1 707 ? -14.446 7.336 -5.173 1.00 94.94 707 SER A C 1
ATOM 5045 O O . SER A 1 707 ? -15.407 7.846 -4.602 1.00 94.94 707 SER A O 1
ATOM 5047 N N . HIS A 1 708 ? -13.924 7.868 -6.274 1.00 94.31 708 HIS A N 1
ATOM 5048 C CA . HIS A 1 708 ? -14.511 9.006 -6.987 1.00 94.31 708 HIS A CA 1
ATOM 5049 C C . HIS A 1 708 ? -15.769 8.588 -7.760 1.00 94.31 708 HIS A C 1
ATOM 5051 O O . HIS A 1 708 ? -15.738 7.665 -8.574 1.00 94.31 708 HIS A O 1
ATOM 5057 N N . ALA A 1 709 ? -16.881 9.295 -7.549 1.00 87.75 709 ALA A N 1
ATOM 5058 C CA . ALA A 1 709 ? -18.061 9.160 -8.396 1.00 87.75 709 ALA A CA 1
ATOM 5059 C C . ALA A 1 709 ? -17.858 9.948 -9.705 1.00 87.75 709 ALA A C 1
ATOM 5061 O O . ALA A 1 709 ? -17.958 11.174 -9.720 1.00 87.75 709 ALA A O 1
ATOM 5062 N N . ALA A 1 710 ? -17.607 9.233 -10.805 1.00 79.50 710 ALA A N 1
ATOM 5063 C CA . ALA A 1 710 ? -17.121 9.749 -12.096 1.00 79.50 710 ALA A CA 1
ATOM 5064 C C . ALA A 1 710 ? -18.035 10.743 -12.869 1.00 79.50 710 ALA A C 1
ATOM 5066 O O . ALA A 1 710 ? -17.839 10.959 -14.062 1.00 79.50 710 ALA A O 1
ATOM 5067 N N . SER A 1 711 ? -19.047 11.345 -12.237 1.00 79.06 711 SER A N 1
ATOM 5068 C CA . SER A 1 711 ? -19.943 12.336 -12.855 1.00 79.06 711 SER A CA 1
ATOM 5069 C C . SER A 1 711 ? -19.407 13.773 -12.834 1.00 79.06 711 SER A C 1
ATOM 5071 O O . SER A 1 711 ? -19.876 14.606 -13.608 1.00 79.06 711 SER A O 1
ATOM 5073 N N . SER A 1 712 ? -18.492 14.094 -11.917 1.00 83.25 712 SER A N 1
ATOM 5074 C CA . SER A 1 712 ? -17.979 15.455 -11.694 1.00 83.25 712 SER A CA 1
ATOM 5075 C C . SER A 1 712 ? -16.706 15.412 -10.837 1.00 83.25 712 SER A C 1
ATOM 5077 O O . SER A 1 712 ? -16.632 14.566 -9.948 1.00 83.25 712 SER A O 1
ATOM 5079 N N . PRO A 1 713 ? -15.697 16.271 -11.075 1.00 88.12 713 PRO A N 1
ATOM 5080 C CA . PRO A 1 713 ? -14.384 16.150 -10.437 1.00 88.12 713 PRO A CA 1
ATOM 5081 C C . PRO A 1 713 ? -14.461 16.270 -8.910 1.00 88.12 713 PRO A C 1
ATOM 5083 O O . PRO A 1 713 ? -15.079 17.191 -8.371 1.00 88.12 713 PRO A O 1
ATOM 5086 N N . LEU A 1 714 ? -13.812 15.332 -8.218 1.00 95.75 714 LEU A N 1
ATOM 5087 C CA . LEU A 1 714 ? -13.573 15.391 -6.779 1.00 95.75 714 LEU A CA 1
ATOM 5088 C C . LEU A 1 714 ? -12.436 16.381 -6.507 1.00 95.75 714 LEU A C 1
ATOM 5090 O O . LEU A 1 714 ? -11.348 16.230 -7.055 1.00 95.75 714 LEU A O 1
ATOM 5094 N N . ILE A 1 715 ? -12.672 17.375 -5.652 1.00 95.88 715 ILE A N 1
ATOM 5095 C CA . ILE A 1 715 ? -11.690 18.415 -5.317 1.00 95.88 715 ILE A CA 1
ATOM 5096 C C . ILE A 1 715 ? -11.511 18.452 -3.800 1.00 95.88 715 ILE A C 1
ATOM 5098 O O . ILE A 1 715 ? -12.451 18.806 -3.095 1.00 95.88 715 ILE A O 1
ATOM 5102 N N . PHE A 1 716 ? -10.319 18.157 -3.283 1.00 95.12 716 PHE A N 1
ATOM 5103 C CA . PHE A 1 716 ? -9.970 18.495 -1.903 1.00 95.12 716 PHE A CA 1
ATOM 5104 C C . PHE A 1 716 ? -9.400 19.908 -1.847 1.00 95.12 716 PHE A C 1
ATOM 5106 O O . PHE A 1 716 ? -8.295 20.163 -2.324 1.00 95.12 716 PHE A O 1
ATOM 5113 N N . ASP A 1 717 ? -10.169 20.816 -1.252 1.00 95.25 717 ASP A N 1
ATOM 5114 C CA . ASP A 1 717 ? -9.777 22.207 -1.052 1.00 95.25 717 ASP A CA 1
ATOM 5115 C C . ASP A 1 717 ? -9.082 22.351 0.307 1.00 95.25 717 ASP A C 1
ATOM 5117 O O . ASP A 1 717 ? -9.688 22.167 1.365 1.00 95.25 717 ASP A O 1
ATOM 5121 N N . MET A 1 718 ? -7.788 22.659 0.277 1.00 92.88 718 MET A N 1
ATOM 5122 C CA . MET A 1 718 ? -6.901 22.661 1.441 1.00 92.88 718 MET A CA 1
ATOM 5123 C C . MET A 1 718 ? -6.779 24.043 2.110 1.00 92.88 718 MET A C 1
ATOM 5125 O O . MET A 1 718 ? -5.859 24.253 2.894 1.00 92.88 718 MET A O 1
ATOM 5129 N N . THR A 1 719 ? -7.727 24.958 1.850 1.00 84.38 719 THR A N 1
ATOM 5130 C CA . THR A 1 719 ? -7.752 26.394 2.232 1.00 84.38 719 THR A CA 1
ATOM 5131 C C . THR A 1 719 ? -7.421 26.781 3.683 1.00 84.38 719 THR A C 1
ATOM 5133 O O . THR A 1 719 ? -7.287 27.975 3.954 1.00 84.38 719 THR A O 1
ATOM 5136 N N . ALA A 1 720 ? -7.289 25.847 4.630 1.00 73.12 720 ALA A N 1
ATOM 5137 C CA . ALA A 1 720 ? -6.733 26.140 5.951 1.00 73.12 720 ALA A CA 1
ATOM 5138 C C . ALA A 1 720 ? -5.276 25.675 6.083 1.00 73.12 720 ALA A C 1
ATOM 5140 O O . ALA A 1 720 ? -4.955 24.494 5.928 1.00 73.12 720 ALA A O 1
ATOM 5141 N N . ASN A 1 721 ? -4.434 26.621 6.512 1.00 67.88 721 ASN A N 1
ATOM 5142 C CA . ASN A 1 721 ? -2.969 26.577 6.651 1.00 67.88 721 ASN A CA 1
ATOM 5143 C C . ASN A 1 721 ? -2.440 25.618 7.748 1.00 67.88 721 ASN A C 1
ATOM 5145 O O . ASN A 1 721 ? -1.551 25.977 8.519 1.00 67.88 721 ASN A O 1
ATOM 5149 N N . THR A 1 722 ? -3.058 24.445 7.906 1.00 79.06 722 THR A N 1
ATOM 5150 C CA . THR A 1 722 ? -2.626 23.328 8.774 1.00 79.06 722 THR A CA 1
ATOM 5151 C C . THR A 1 722 ? -3.247 21.972 8.383 1.00 79.06 722 THR A C 1
ATOM 5153 O O . THR A 1 722 ? -2.849 20.947 8.941 1.00 79.06 722 THR A O 1
ATOM 5156 N N . SER A 1 723 ? -4.219 21.925 7.461 1.00 84.38 723 SER A N 1
ATOM 5157 C CA . SER A 1 723 ? -4.952 20.697 7.121 1.00 84.38 723 SER A CA 1
ATOM 5158 C C . SER A 1 723 ? -4.039 19.600 6.574 1.00 84.38 723 SER A C 1
ATOM 5160 O O . SER A 1 723 ? -3.187 19.853 5.720 1.00 84.38 723 SER A O 1
ATOM 5162 N N . SER A 1 724 ? -4.227 18.366 7.046 1.00 90.75 724 SER A N 1
ATOM 5163 C CA . SER A 1 724 ? -3.519 17.184 6.540 1.00 90.75 724 SER A CA 1
ATOM 5164 C C . SER A 1 724 ? -4.511 16.111 6.095 1.00 90.75 724 SER A C 1
ATOM 5166 O O . SER A 1 724 ? -5.541 15.899 6.736 1.00 90.75 724 SER A O 1
ATOM 5168 N N . LEU A 1 725 ? -4.212 15.437 4.987 1.00 94.31 725 LEU A N 1
ATOM 5169 C CA . LEU A 1 725 ? -5.113 14.492 4.323 1.00 94.31 725 LEU A CA 1
ATOM 5170 C C . LEU A 1 725 ? -4.413 13.142 4.165 1.00 94.31 725 LEU A C 1
ATOM 5172 O O . LEU A 1 725 ? -3.308 13.073 3.633 1.00 94.31 725 LEU A O 1
ATOM 5176 N N . ALA A 1 726 ? -5.053 12.068 4.617 1.00 95.25 726 ALA A N 1
ATOM 5177 C CA . ALA A 1 726 ? -4.577 10.706 4.418 1.00 95.25 726 ALA A CA 1
ATOM 5178 C C . ALA A 1 726 ? -5.657 9.877 3.715 1.00 95.25 726 ALA A C 1
ATOM 5180 O O . ALA A 1 726 ? -6.719 9.620 4.279 1.00 95.25 726 ALA A O 1
ATOM 5181 N N . MET A 1 727 ? -5.363 9.454 2.489 1.00 96.00 727 MET A N 1
ATOM 5182 C CA . MET A 1 727 ? -6.214 8.623 1.645 1.00 96.00 727 MET A CA 1
ATOM 5183 C C . MET A 1 727 ? -5.575 7.240 1.489 1.00 96.00 727 MET A C 1
ATOM 5185 O O . MET A 1 727 ? -4.376 7.121 1.238 1.00 96.00 727 MET A O 1
ATOM 5189 N N . SER A 1 728 ? -6.374 6.194 1.658 1.00 94.50 728 SER A N 1
ATOM 5190 C CA . SER A 1 728 ? -5.953 4.796 1.705 1.00 94.50 728 SER A CA 1
ATOM 5191 C C . SER A 1 728 ? -6.886 3.945 0.849 1.00 94.50 728 SER A C 1
ATOM 5193 O O . SER A 1 728 ? -8.104 4.086 0.933 1.00 94.50 728 SER A O 1
ATOM 5195 N N . LYS A 1 729 ? -6.324 3.074 0.003 1.00 92.62 729 LYS A N 1
ATOM 5196 C CA . LYS A 1 729 ? -7.056 2.293 -1.012 1.00 92.62 729 LYS A CA 1
ATOM 5197 C C . LYS A 1 729 ? -7.991 3.166 -1.874 1.00 92.62 729 LYS A C 1
ATOM 5199 O O . LYS A 1 729 ? -9.102 2.746 -2.193 1.00 92.62 729 LYS A O 1
ATOM 5204 N N . PHE A 1 730 ? -7.582 4.397 -2.189 1.00 95.06 730 PHE A N 1
ATOM 5205 C CA . PHE A 1 730 ? -8.411 5.318 -2.970 1.00 95.06 730 PHE A CA 1
ATOM 5206 C C . PHE A 1 730 ? -8.430 4.940 -4.460 1.00 95.06 730 PHE A C 1
ATOM 5208 O O . PHE A 1 730 ? -7.469 4.356 -4.965 1.00 95.06 730 PHE A O 1
ATOM 5215 N N . SER A 1 731 ? -9.517 5.264 -5.167 1.00 94.38 731 SER A N 1
ATOM 5216 C CA . SER A 1 731 ? -9.660 4.967 -6.598 1.00 94.38 731 SER A CA 1
ATOM 5217 C C . SER A 1 731 ? -10.431 6.033 -7.386 1.00 94.38 731 SER A C 1
ATOM 5219 O O . SER A 1 731 ? -11.366 6.648 -6.871 1.00 94.38 731 SER A O 1
ATOM 5221 N N . GLY A 1 732 ? -10.045 6.224 -8.653 1.00 94.50 732 GLY A N 1
ATOM 5222 C CA . GLY A 1 732 ? -10.633 7.208 -9.575 1.00 94.50 732 GLY A CA 1
ATOM 5223 C C . GLY A 1 732 ? -9.764 8.458 -9.754 1.00 94.50 732 GLY A C 1
ATOM 5224 O O . GLY A 1 732 ? -8.553 8.328 -9.892 1.00 94.50 732 GLY A O 1
ATOM 5225 N N . GLU A 1 733 ? -10.351 9.654 -9.776 1.00 96.06 733 GLU A N 1
ATOM 5226 C CA . GLU A 1 733 ? -9.628 10.927 -9.940 1.00 96.06 733 GLU A CA 1
ATOM 5227 C C . GLU A 1 733 ? -9.791 11.817 -8.699 1.00 96.06 733 GLU A C 1
ATOM 5229 O O . GLU A 1 733 ? -10.832 11.805 -8.035 1.00 96.06 733 GLU A O 1
ATOM 5234 N N . VAL A 1 734 ? -8.755 12.587 -8.363 1.00 96.56 734 VAL A N 1
ATOM 5235 C CA . VAL A 1 734 ? -8.796 13.571 -7.280 1.00 96.56 734 VAL A CA 1
ATOM 5236 C C . VAL A 1 734 ? -7.946 14.801 -7.594 1.00 96.56 734 VAL A C 1
ATOM 5238 O O . VAL A 1 734 ? -6.742 14.709 -7.819 1.00 96.56 734 VAL A O 1
ATOM 524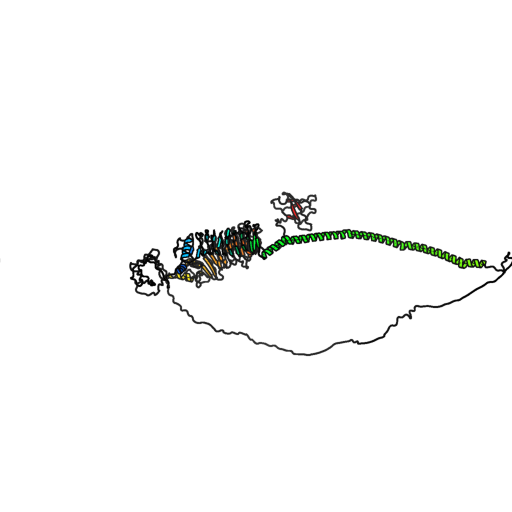1 N N . THR A 1 735 ? -8.563 15.977 -7.542 1.00 97.00 735 THR A N 1
ATOM 5242 C CA . THR A 1 735 ? -7.865 17.264 -7.595 1.00 97.00 735 THR A CA 1
ATOM 5243 C C . THR A 1 735 ? -7.552 17.743 -6.181 1.00 97.00 735 THR A C 1
ATOM 5245 O O . THR A 1 735 ? -8.419 17.722 -5.309 1.00 97.00 735 THR A O 1
ATOM 5248 N N . LEU A 1 736 ? -6.332 18.219 -5.946 1.00 96.88 736 LEU A N 1
ATOM 5249 C CA . LEU A 1 736 ? -5.935 18.933 -4.735 1.00 96.88 736 LEU A CA 1
ATOM 5250 C C . LEU A 1 736 ? -5.797 20.422 -5.077 1.00 96.88 736 LEU A C 1
ATOM 5252 O O . LEU A 1 736 ? -5.078 20.767 -6.015 1.00 96.88 736 LEU A O 1
ATOM 5256 N N . SER A 1 737 ? -6.473 21.299 -4.334 1.00 96.25 737 SER A N 1
ATOM 5257 C CA . SER A 1 737 ? -6.407 22.756 -4.513 1.00 96.25 737 SER A CA 1
ATOM 5258 C C . SER A 1 737 ? -6.022 23.476 -3.220 1.00 96.25 737 SER A C 1
ATOM 5260 O O . SER A 1 737 ? -6.185 22.947 -2.120 1.00 96.25 737 SER A O 1
ATOM 5262 N N . ASN A 1 738 ? -5.495 24.697 -3.354 1.00 95.44 738 ASN A N 1
ATOM 5263 C CA . ASN A 1 738 ? -5.092 25.577 -2.251 1.00 95.44 738 ASN A CA 1
ATOM 5264 C C . ASN A 1 738 ? -4.087 24.965 -1.244 1.00 95.44 738 ASN A C 1
ATOM 5266 O O . ASN A 1 738 ? -4.078 25.361 -0.080 1.00 95.44 738 ASN A O 1
ATOM 5270 N N . LEU A 1 739 ? -3.233 24.019 -1.664 1.00 94.94 739 LEU A N 1
ATOM 5271 C CA . LEU A 1 739 ? -2.139 23.512 -0.821 1.00 94.94 739 LEU A CA 1
ATOM 5272 C C . LEU A 1 739 ? -1.106 24.616 -0.530 1.00 94.94 739 LEU A C 1
ATOM 5274 O O . LEU A 1 739 ? -0.664 25.316 -1.443 1.00 94.94 739 LEU A O 1
ATOM 5278 N N . ASP A 1 740 ? -0.672 24.729 0.724 1.00 94.00 740 ASP A N 1
ATOM 5279 C CA . ASP A 1 740 ? 0.443 25.564 1.168 1.00 94.00 740 ASP A CA 1
ATOM 5280 C C . ASP A 1 740 ? 1.554 24.746 1.857 1.00 94.00 740 ASP A C 1
ATOM 5282 O O . ASP A 1 740 ? 1.439 23.542 2.095 1.00 94.00 740 ASP A O 1
ATOM 5286 N N . ALA A 1 741 ? 2.666 25.412 2.188 1.00 93.94 741 ALA A N 1
ATOM 5287 C CA . ALA A 1 741 ? 3.864 24.800 2.772 1.00 93.94 741 ALA A CA 1
ATOM 5288 C C . ALA A 1 741 ? 3.658 24.062 4.116 1.00 93.94 741 ALA A C 1
ATOM 5290 O O . ALA A 1 741 ? 4.549 23.323 4.541 1.00 93.94 741 ALA A O 1
ATOM 5291 N N . THR A 1 742 ? 2.521 24.246 4.792 1.00 93.62 742 THR A N 1
ATOM 5292 C CA . THR A 1 742 ? 2.148 23.522 6.017 1.00 93.62 742 THR A CA 1
ATOM 5293 C C . THR A 1 742 ? 1.434 22.203 5.723 1.00 93.62 742 THR A C 1
ATOM 5295 O O . THR A 1 742 ? 1.574 21.247 6.492 1.00 93.62 742 THR A O 1
ATOM 5298 N N . ASN A 1 743 ? 0.682 22.127 4.619 1.00 94.38 743 ASN A N 1
ATOM 5299 C CA . ASN A 1 743 ? -0.168 20.984 4.325 1.00 94.38 743 ASN A CA 1
ATOM 5300 C C . ASN A 1 743 ? 0.672 19.739 4.014 1.00 94.38 743 ASN A C 1
ATOM 5302 O O . ASN A 1 743 ? 1.735 19.785 3.384 1.00 94.38 743 ASN A O 1
ATOM 5306 N N . THR A 1 744 ? 0.178 18.584 4.454 1.00 94.50 744 THR A N 1
ATOM 5307 C CA . THR A 1 744 ? 0.762 17.284 4.116 1.00 94.50 744 THR A CA 1
ATOM 5308 C C . THR A 1 744 ? -0.340 16.329 3.685 1.00 94.50 744 THR A C 1
ATOM 5310 O O . THR A 1 744 ? -1.302 16.099 4.418 1.00 94.50 744 THR A O 1
ATOM 5313 N N . VAL A 1 745 ? -0.189 15.777 2.486 1.00 95.69 745 VAL A N 1
ATOM 5314 C CA . VAL A 1 745 ? -1.123 14.830 1.881 1.00 95.69 745 VAL A CA 1
ATOM 5315 C C . VAL A 1 745 ? -0.418 13.494 1.675 1.00 95.69 745 VAL A C 1
ATOM 5317 O O . VAL A 1 745 ? 0.742 13.447 1.266 1.00 95.69 745 VAL A O 1
ATOM 5320 N N . VAL A 1 746 ? -1.112 12.401 1.968 1.00 95.62 746 VAL A N 1
ATOM 5321 C CA . VAL A 1 746 ? -0.673 11.028 1.705 1.00 95.62 746 VAL A CA 1
ATOM 5322 C C . VAL A 1 746 ? -1.791 10.333 0.939 1.00 95.62 746 VAL A C 1
ATOM 5324 O O . VAL A 1 746 ? -2.911 10.284 1.439 1.00 95.62 746 VAL A O 1
ATOM 5327 N N . ILE A 1 747 ? -1.503 9.800 -0.247 1.00 95.56 747 ILE A N 1
ATOM 5328 C CA . ILE A 1 747 ? -2.462 9.056 -1.072 1.00 95.56 747 ILE A CA 1
ATOM 5329 C C . ILE A 1 747 ? -1.877 7.680 -1.384 1.00 95.56 747 ILE A C 1
ATOM 5331 O O . ILE A 1 747 ? -0.725 7.557 -1.799 1.00 95.56 747 ILE A O 1
ATOM 5335 N N . ASP A 1 748 ? -2.674 6.646 -1.147 1.00 93.62 748 ASP A N 1
ATOM 5336 C CA . ASP A 1 748 ? -2.331 5.243 -1.346 1.00 93.62 748 ASP A CA 1
ATOM 5337 C C . ASP A 1 748 ? -3.495 4.567 -2.085 1.00 93.62 748 ASP A C 1
ATOM 5339 O O . ASP A 1 748 ? -4.625 4.593 -1.584 1.00 93.62 748 ASP A O 1
ATOM 5343 N N . GLY A 1 749 ? -3.271 4.034 -3.291 1.00 91.69 749 GLY A N 1
ATOM 5344 C CA . GLY A 1 749 ? -4.360 3.493 -4.110 1.00 91.69 749 GLY A CA 1
ATOM 5345 C C . GLY A 1 749 ? -4.059 3.303 -5.601 1.00 91.69 749 GLY A C 1
ATOM 5346 O O . GLY A 1 749 ? -2.927 3.019 -5.996 1.00 91.69 749 GLY A O 1
ATOM 5347 N N . GLN A 1 750 ? -5.117 3.424 -6.410 1.00 93.19 750 GLN A N 1
ATOM 5348 C CA . GLN A 1 750 ? -5.102 3.356 -7.876 1.00 93.19 750 GLN A CA 1
ATOM 5349 C C . GLN A 1 750 ? -5.916 4.526 -8.454 1.00 93.19 750 GLN A C 1
ATOM 5351 O O . GLN A 1 750 ? -7.125 4.403 -8.675 1.00 93.19 750 GLN A O 1
ATOM 5356 N N . CYS A 1 751 ? -5.287 5.690 -8.619 1.00 93.62 751 CYS A N 1
ATOM 5357 C CA . CYS A 1 751 ? -5.990 6.939 -8.928 1.00 93.62 751 CYS A CA 1
ATOM 5358 C C . CYS A 1 751 ? -5.136 7.963 -9.688 1.00 93.62 751 CYS A C 1
ATOM 5360 O O . CYS A 1 751 ? -3.924 8.014 -9.505 1.00 93.62 751 CYS A O 1
ATOM 5362 N N . SER A 1 752 ? -5.787 8.848 -10.442 1.00 94.75 752 SER A N 1
ATOM 5363 C CA . SER A 1 752 ? -5.176 10.081 -10.952 1.00 94.75 752 SER A CA 1
ATOM 5364 C C . SER A 1 752 ? -5.237 11.182 -9.889 1.00 94.75 752 SER A C 1
ATOM 5366 O O . SER A 1 752 ? -6.277 11.377 -9.254 1.00 94.75 752 SER A O 1
ATOM 5368 N N . VAL A 1 753 ? -4.131 11.901 -9.689 1.00 96.06 753 VAL A N 1
ATOM 5369 C CA . VAL A 1 753 ? -4.004 13.036 -8.767 1.00 96.06 753 VAL A CA 1
ATOM 5370 C C . VAL A 1 753 ? -3.636 14.287 -9.558 1.00 96.06 753 VAL A C 1
ATOM 5372 O O . VAL A 1 753 ? -2.556 14.373 -10.140 1.00 96.06 753 VAL A O 1
ATOM 5375 N N . ILE A 1 754 ? -4.508 15.289 -9.540 1.00 96.56 754 ILE A N 1
ATOM 5376 C CA . ILE A 1 754 ? -4.274 16.584 -10.185 1.00 96.56 754 ILE A CA 1
ATOM 5377 C C . ILE A 1 754 ? -3.917 17.600 -9.100 1.00 96.56 754 ILE A C 1
ATOM 5379 O O . ILE A 1 754 ? -4.699 17.829 -8.182 1.00 96.56 754 ILE A O 1
ATOM 5383 N N . LEU A 1 755 ? -2.755 18.243 -9.194 1.00 96.56 755 LEU A N 1
ATOM 5384 C CA . LEU A 1 755 ? -2.450 19.417 -8.375 1.00 96.56 755 LEU A CA 1
ATOM 5385 C C . LEU A 1 755 ? -2.917 20.651 -9.139 1.00 96.56 755 LEU A C 1
ATOM 5387 O O . LEU A 1 755 ? -2.457 20.896 -10.256 1.00 96.56 755 LEU A O 1
ATOM 5391 N N . ASP A 1 756 ? -3.854 21.404 -8.571 1.00 97.12 756 ASP A N 1
ATOM 5392 C CA . ASP A 1 756 ? -4.350 22.630 -9.189 1.00 97.12 756 ASP A CA 1
ATOM 5393 C C . ASP A 1 756 ? -3.351 23.792 -9.040 1.00 97.12 756 ASP A C 1
ATOM 5395 O O . ASP A 1 756 ? -2.602 23.897 -8.069 1.00 97.12 756 ASP A O 1
ATOM 5399 N N . SER A 1 757 ? -3.413 24.710 -10.000 1.00 95.62 757 SER A N 1
ATOM 5400 C CA . SER A 1 757 ? -2.671 25.970 -10.073 1.00 95.62 757 SER A CA 1
ATOM 5401 C C . SER A 1 757 ? -2.787 26.888 -8.843 1.00 95.62 757 SER A C 1
ATOM 5403 O O . SER A 1 757 ? -1.918 27.738 -8.649 1.00 95.62 757 SER A O 1
ATOM 5405 N N . SER A 1 758 ? -3.814 26.722 -7.997 1.00 95.94 758 SER A N 1
ATOM 5406 C CA . SER A 1 758 ? -3.939 27.407 -6.698 1.00 95.94 758 SER A CA 1
ATOM 5407 C C . SER A 1 758 ? -2.991 26.891 -5.610 1.00 95.94 758 SER A C 1
ATOM 5409 O O . SER A 1 758 ? -2.860 27.525 -4.562 1.00 95.94 758 SER A O 1
ATOM 5411 N N . CYS A 1 759 ? -2.328 25.753 -5.818 1.00 96.12 759 CYS A N 1
ATOM 5412 C CA . CYS A 1 759 ? -1.351 25.225 -4.874 1.00 96.12 759 CYS A CA 1
ATOM 5413 C C . CYS A 1 759 ? -0.052 26.052 -4.912 1.00 96.12 759 CYS A C 1
ATOM 5415 O O . CYS A 1 759 ? 0.499 26.338 -5.974 1.00 96.12 759 CYS A O 1
ATOM 5417 N N . THR A 1 760 ? 0.430 26.435 -3.729 1.00 95.12 760 THR A N 1
ATOM 5418 C CA . THR A 1 760 ? 1.575 27.340 -3.506 1.00 95.12 760 THR A CA 1
ATOM 5419 C C . THR A 1 760 ? 2.692 26.719 -2.662 1.00 95.12 760 THR A C 1
ATOM 5421 O O . THR A 1 760 ? 3.722 27.353 -2.424 1.00 95.12 760 THR A O 1
ATOM 5424 N N . GLY A 1 761 ? 2.503 25.485 -2.190 1.00 93.56 761 GLY A N 1
ATOM 5425 C CA . GLY A 1 761 ? 3.490 24.728 -1.431 1.00 93.56 761 GLY A CA 1
ATOM 5426 C C . GLY A 1 761 ? 2.927 23.409 -0.909 1.00 93.56 761 GLY A C 1
ATOM 5427 O O . GLY A 1 761 ? 1.804 23.031 -1.224 1.00 93.56 761 GLY A O 1
ATOM 5428 N N . GLY A 1 762 ? 3.705 22.726 -0.073 1.00 94.38 762 GLY A N 1
ATOM 5429 C CA . GLY A 1 762 ? 3.259 21.547 0.677 1.00 94.38 762 GLY A CA 1
ATOM 5430 C C . GLY A 1 762 ? 3.944 20.262 0.229 1.00 94.38 762 GLY A C 1
ATOM 5431 O O . GLY A 1 762 ? 4.886 20.280 -0.567 1.00 94.38 762 GLY A O 1
ATOM 5432 N N . ARG A 1 763 ? 3.501 19.130 0.783 1.00 94.50 763 ARG A N 1
ATOM 5433 C CA . ARG A 1 763 ? 4.076 17.804 0.498 1.00 94.50 763 ARG A CA 1
ATOM 5434 C C . ARG A 1 763 ? 2.985 16.801 0.162 1.00 94.50 763 ARG A C 1
ATOM 5436 O O . ARG A 1 763 ? 2.063 16.625 0.958 1.00 94.50 763 ARG A O 1
ATOM 5443 N N . VAL A 1 764 ? 3.129 16.113 -0.967 1.00 95.81 764 VAL A N 1
ATOM 5444 C CA . VAL A 1 764 ? 2.199 15.071 -1.425 1.00 95.81 764 VAL A CA 1
ATOM 5445 C C . VAL A 1 764 ? 2.970 13.763 -1.572 1.00 95.81 764 VAL A C 1
ATOM 5447 O O . VAL A 1 764 ? 3.845 13.638 -2.426 1.00 95.81 764 VAL A O 1
ATOM 5450 N N . TYR A 1 765 ? 2.665 12.784 -0.724 1.00 94.25 765 TYR A N 1
ATOM 5451 C CA . TYR A 1 765 ? 3.254 11.447 -0.766 1.00 94.25 765 TYR A CA 1
ATOM 5452 C C . TYR A 1 765 ? 2.309 10.496 -1.503 1.00 94.25 765 TYR A C 1
ATOM 5454 O O . TYR A 1 765 ? 1.215 10.237 -1.003 1.00 94.25 765 TYR A O 1
ATOM 5462 N N . VAL A 1 766 ? 2.726 9.957 -2.650 1.00 93.31 766 VAL A N 1
ATOM 5463 C CA . VAL A 1 766 ? 1.917 9.009 -3.441 1.00 93.31 766 VAL A CA 1
ATOM 5464 C C . VAL A 1 766 ? 2.474 7.587 -3.352 1.00 93.31 766 VAL A C 1
ATOM 5466 O O . VAL A 1 766 ? 3.694 7.388 -3.359 1.00 93.31 766 VAL A O 1
ATOM 5469 N N . ARG A 1 767 ? 1.576 6.601 -3.224 1.00 88.19 767 ARG A N 1
ATOM 5470 C CA . ARG A 1 767 ? 1.870 5.164 -3.096 1.00 88.19 767 ARG A CA 1
ATOM 5471 C C . ARG A 1 767 ? 0.882 4.337 -3.926 1.00 88.19 767 ARG A C 1
ATOM 5473 O O . ARG A 1 767 ? -0.300 4.662 -3.979 1.00 88.19 767 ARG A O 1
ATOM 5480 N N . GLY A 1 768 ? 1.355 3.247 -4.524 1.00 86.31 768 GLY A N 1
ATOM 5481 C CA . GLY A 1 768 ? 0.563 2.444 -5.461 1.00 86.31 768 GLY A CA 1
ATOM 5482 C C . GLY A 1 768 ? 0.650 2.966 -6.898 1.00 86.31 768 GLY A C 1
ATOM 5483 O O . GLY A 1 768 ? 1.624 3.626 -7.265 1.00 86.31 768 GLY A O 1
ATOM 5484 N N . GLN A 1 769 ? -0.355 2.644 -7.712 1.00 86.50 769 GLN A N 1
ATOM 5485 C CA . GLN A 1 769 ? -0.425 3.041 -9.119 1.00 86.50 769 GLN A CA 1
ATOM 5486 C C . GLN A 1 769 ? -1.133 4.395 -9.213 1.00 86.50 769 GLN A C 1
ATOM 5488 O O . GLN A 1 769 ? -2.353 4.458 -9.359 1.00 86.50 769 GLN A O 1
ATOM 5493 N N . ILE A 1 770 ? -0.365 5.469 -9.041 1.00 90.31 770 ILE A N 1
ATOM 5494 C CA . ILE A 1 770 ? -0.887 6.834 -9.011 1.00 90.31 770 ILE A CA 1
ATOM 5495 C C . ILE A 1 770 ? -0.214 7.675 -10.089 1.00 90.31 770 ILE A C 1
ATOM 5497 O O . ILE A 1 770 ? 0.998 7.891 -10.042 1.00 90.31 770 ILE A O 1
ATOM 5501 N N . ASP A 1 771 ? -1.031 8.184 -11.005 1.00 91.19 771 ASP A N 1
ATOM 5502 C CA . ASP A 1 771 ? -0.632 9.139 -12.035 1.00 91.19 771 ASP A CA 1
ATOM 5503 C C . ASP A 1 771 ? -0.776 10.557 -11.463 1.00 91.19 771 ASP A C 1
ATOM 5505 O O . ASP A 1 771 ? -1.784 10.865 -10.823 1.00 91.19 771 ASP A O 1
ATOM 5509 N N . VAL A 1 772 ? 0.225 11.425 -11.640 1.00 93.88 772 VAL A N 1
ATOM 5510 C CA . VAL A 1 772 ? 0.233 12.774 -11.041 1.00 93.88 772 VAL A CA 1
ATOM 5511 C C . VAL A 1 772 ? 0.385 13.841 -12.120 1.00 93.88 772 VAL A C 1
ATOM 5513 O O . VAL A 1 772 ? 1.396 13.885 -12.815 1.00 93.88 772 VAL A O 1
ATOM 5516 N N . THR A 1 773 ? -0.596 14.739 -12.214 1.00 94.56 773 THR A N 1
ATOM 5517 C CA . THR A 1 773 ? -0.557 15.931 -13.077 1.00 94.56 773 THR A CA 1
ATOM 5518 C C . THR A 1 773 ? -0.313 17.168 -12.214 1.00 94.56 773 THR A C 1
ATOM 5520 O O . THR A 1 773 ? -1.221 17.618 -11.515 1.00 94.56 773 THR A O 1
ATOM 5523 N N . ASP A 1 774 ? 0.901 17.722 -12.239 1.00 94.69 774 ASP A N 1
ATOM 5524 C CA . ASP A 1 774 ? 1.255 18.908 -11.448 1.00 94.69 774 ASP A CA 1
ATOM 5525 C C . ASP A 1 774 ? 1.068 20.219 -12.237 1.00 94.69 774 ASP A C 1
ATOM 5527 O O . ASP A 1 774 ? 1.830 20.510 -13.157 1.00 94.69 774 ASP A O 1
ATOM 5531 N N . ASN A 1 775 ? 0.081 21.036 -11.848 1.00 94.75 775 ASN A N 1
ATOM 5532 C CA . ASN A 1 775 ? -0.103 22.404 -12.356 1.00 94.75 775 ASN A CA 1
ATOM 5533 C C . ASN A 1 775 ? 0.326 23.481 -11.336 1.00 94.75 775 ASN A C 1
ATOM 5535 O O . ASN A 1 775 ? 0.174 24.675 -11.597 1.00 94.75 775 ASN A O 1
ATOM 5539 N N . ALA A 1 776 ? 0.876 23.100 -10.179 1.00 91.44 776 ALA A N 1
ATOM 5540 C CA . ALA A 1 776 ? 1.203 23.974 -9.048 1.00 91.44 776 ALA A CA 1
ATOM 5541 C C . ALA A 1 776 ? 2.509 24.778 -9.224 1.00 91.44 776 ALA A C 1
ATOM 5543 O O . ALA A 1 776 ? 3.166 25.148 -8.245 1.00 91.44 776 ALA A O 1
ATOM 5544 N N . ASN A 1 777 ? 2.929 25.024 -10.470 1.00 88.62 777 ASN A N 1
ATOM 5545 C CA . ASN A 1 777 ? 4.159 25.738 -10.835 1.00 88.62 777 ASN A CA 1
ATOM 5546 C C . ASN A 1 777 ? 5.441 25.202 -10.144 1.00 88.62 777 ASN A C 1
ATOM 5548 O O . ASN A 1 777 ? 6.359 25.973 -9.860 1.00 88.62 777 ASN A O 1
ATOM 5552 N N . ASN A 1 778 ? 5.520 23.888 -9.882 1.00 82.69 778 ASN A N 1
ATOM 5553 C CA . ASN A 1 778 ? 6.601 23.209 -9.142 1.00 82.69 778 ASN A CA 1
ATOM 5554 C C . ASN A 1 778 ? 6.776 23.668 -7.673 1.00 82.69 778 ASN A C 1
ATOM 5556 O O . ASN A 1 778 ? 7.858 23.525 -7.100 1.00 82.69 778 ASN A O 1
ATOM 5560 N N . THR A 1 779 ? 5.742 24.244 -7.047 1.00 85.25 779 THR A N 1
ATOM 5561 C CA . THR A 1 779 ? 5.807 24.676 -5.634 1.00 85.25 779 THR A CA 1
ATOM 5562 C C . THR A 1 779 ? 5.549 23.542 -4.637 1.00 85.25 779 THR A C 1
ATOM 5564 O O . THR A 1 779 ? 6.047 23.580 -3.510 1.00 85.25 779 THR A O 1
ATOM 5567 N N . VAL A 1 780 ? 4.798 22.514 -5.045 1.00 90.31 780 VAL A N 1
ATOM 5568 C CA . VAL A 1 780 ? 4.454 21.346 -4.225 1.00 90.31 780 VAL A CA 1
ATOM 5569 C C . VAL A 1 780 ? 5.554 20.292 -4.337 1.00 90.31 780 VAL A C 1
ATOM 5571 O O . VAL A 1 780 ? 5.954 19.901 -5.428 1.00 90.31 780 VAL A O 1
ATOM 5574 N N . THR A 1 781 ? 6.031 19.765 -3.208 1.00 91.44 781 THR A N 1
ATOM 5575 C CA . THR A 1 781 ? 6.951 18.620 -3.220 1.00 91.44 781 THR A CA 1
ATOM 5576 C C . THR A 1 781 ? 6.164 17.315 -3.330 1.00 91.44 781 THR A C 1
ATOM 5578 O O . THR A 1 781 ? 5.704 16.768 -2.323 1.00 91.44 781 THR A O 1
ATOM 5581 N N . VAL A 1 782 ? 6.035 16.790 -4.549 1.00 90.44 782 VAL A N 1
ATOM 5582 C CA . VAL A 1 782 ? 5.556 15.420 -4.782 1.00 90.44 782 VAL A CA 1
ATOM 5583 C C . VAL A 1 782 ? 6.676 14.429 -4.458 1.00 90.44 782 VAL A C 1
ATOM 5585 O O . VAL A 1 782 ? 7.807 14.572 -4.910 1.00 90.44 782 VAL A O 1
ATOM 5588 N N . THR A 1 783 ? 6.378 13.415 -3.650 1.00 90.62 783 THR A N 1
ATOM 5589 C CA . THR A 1 783 ? 7.291 12.310 -3.331 1.00 90.62 783 THR A CA 1
ATOM 5590 C C . THR A 1 783 ? 6.602 10.991 -3.652 1.00 90.62 783 THR A C 1
ATOM 5592 O O . THR A 1 783 ? 5.798 10.489 -2.863 1.00 90.62 783 THR A O 1
ATOM 5595 N N . ALA A 1 784 ? 6.930 10.415 -4.807 1.00 79.56 784 ALA A N 1
ATOM 5596 C CA . ALA A 1 784 ? 6.552 9.046 -5.127 1.00 79.56 784 ALA A CA 1
ATOM 5597 C C . ALA A 1 784 ? 7.369 8.071 -4.268 1.00 79.56 784 ALA A C 1
ATOM 5599 O O . ALA A 1 784 ? 8.597 8.044 -4.342 1.00 79.56 784 ALA A O 1
ATOM 5600 N N . VAL A 1 785 ? 6.693 7.261 -3.450 1.00 75.56 785 VAL A N 1
ATOM 5601 C CA . VAL A 1 785 ? 7.318 6.114 -2.777 1.00 75.56 785 VAL A CA 1
ATOM 5602 C C . VAL A 1 785 ? 7.096 4.922 -3.701 1.00 75.56 785 VAL A C 1
ATOM 5604 O O . VAL A 1 785 ? 5.991 4.390 -3.790 1.00 75.56 785 VAL A O 1
ATOM 5607 N N . THR A 1 786 ? 8.116 4.612 -4.499 1.00 55.44 786 THR A N 1
ATOM 5608 C CA . THR A 1 786 ? 7.935 4.059 -5.844 1.00 55.44 786 THR A CA 1
ATOM 5609 C C . THR A 1 786 ? 7.377 2.637 -5.904 1.00 55.44 786 THR A C 1
ATOM 5611 O O . THR A 1 786 ? 8.052 1.659 -5.598 1.00 55.44 786 THR A O 1
ATOM 5614 N N . GLY A 1 787 ? 6.161 2.553 -6.444 1.00 44.28 787 GLY A N 1
ATOM 5615 C CA . GLY A 1 787 ? 5.673 1.458 -7.291 1.00 44.28 787 GLY A CA 1
ATOM 5616 C C . GLY A 1 787 ? 5.066 2.001 -8.596 1.00 44.28 787 GLY A C 1
ATOM 5617 O O . GLY A 1 787 ? 4.167 1.386 -9.160 1.00 44.28 787 GLY A O 1
ATOM 5618 N N . VAL A 1 788 ? 5.490 3.202 -9.016 1.00 40.41 788 VAL A N 1
ATOM 5619 C CA . VAL A 1 788 ? 4.892 3.968 -10.121 1.00 40.41 788 VAL A CA 1
ATOM 5620 C C . VAL A 1 788 ? 5.403 3.445 -11.458 1.00 40.41 788 VAL A C 1
ATOM 5622 O O . VAL A 1 788 ? 6.611 3.401 -11.690 1.00 40.41 788 VAL A O 1
ATOM 5625 N N . ASN A 1 789 ? 4.481 3.099 -12.353 1.00 40.34 789 ASN A N 1
ATOM 5626 C CA . ASN A 1 789 ? 4.799 2.700 -13.716 1.00 40.34 789 ASN A CA 1
ATOM 5627 C C . ASN A 1 789 ? 4.962 3.963 -14.582 1.00 40.34 789 ASN A C 1
ATOM 5629 O O . ASN A 1 789 ? 3.983 4.496 -15.093 1.00 40.34 789 ASN A O 1
ATOM 5633 N N . LEU A 1 790 ? 6.191 4.480 -14.699 1.00 45.09 790 LEU A N 1
ATOM 5634 C CA . LEU A 1 790 ? 6.534 5.777 -15.323 1.00 45.09 790 LEU A CA 1
ATOM 5635 C C . LEU A 1 790 ? 6.380 5.823 -16.867 1.00 45.09 790 LEU A C 1
ATOM 5637 O O . LEU A 1 790 ? 7.115 6.524 -17.556 1.00 45.09 790 LEU A O 1
ATOM 5641 N N . THR A 1 791 ? 5.444 5.061 -17.433 1.00 42.62 791 THR A N 1
ATOM 5642 C CA . THR A 1 791 ? 5.359 4.790 -18.877 1.00 42.62 791 THR A CA 1
ATOM 5643 C C . THR A 1 791 ? 4.736 5.927 -19.698 1.00 42.62 791 THR A C 1
ATOM 5645 O O . THR A 1 791 ? 4.977 5.987 -20.900 1.00 42.62 791 THR A O 1
ATOM 5648 N N . GLU A 1 792 ? 3.958 6.835 -19.092 1.00 38.62 792 GLU A N 1
ATOM 5649 C CA . GLU A 1 792 ? 3.113 7.794 -19.834 1.00 38.62 792 GLU A CA 1
ATOM 5650 C C . GLU A 1 792 ? 3.362 9.280 -19.485 1.00 38.62 792 GLU A C 1
ATOM 5652 O O . GLU A 1 792 ? 2.456 10.105 -19.498 1.00 38.62 792 GLU A O 1
ATOM 5657 N N . ILE A 1 793 ? 4.629 9.656 -19.247 1.00 38.34 793 ILE A N 1
ATOM 5658 C CA . ILE A 1 793 ? 5.086 11.065 -19.323 1.00 38.34 793 ILE A CA 1
ATOM 5659 C C . ILE A 1 793 ? 6.205 11.208 -20.373 1.00 38.34 793 ILE A C 1
ATOM 5661 O O . ILE A 1 793 ? 7.272 11.760 -20.119 1.00 38.34 793 ILE A O 1
ATOM 5665 N N . MET A 1 794 ? 5.959 10.696 -21.584 1.00 36.59 794 MET A N 1
ATOM 5666 C CA . MET A 1 794 ? 6.794 10.941 -22.774 1.00 36.59 794 MET A CA 1
ATOM 5667 C C . MET A 1 794 ? 5.947 11.418 -23.963 1.00 36.59 794 MET A C 1
ATOM 5669 O O . MET A 1 794 ? 5.981 10.859 -25.056 1.00 36.59 794 MET A O 1
ATOM 5673 N N . GLY A 1 795 ? 5.176 12.486 -23.729 1.00 32.47 795 GLY A N 1
ATOM 5674 C CA . GLY A 1 795 ? 4.439 13.220 -24.765 1.00 32.47 795 GLY A CA 1
ATOM 5675 C C . GLY A 1 795 ? 5.295 14.185 -25.601 1.00 32.47 795 GLY A C 1
ATOM 5676 O O . GLY A 1 795 ? 4.781 14.780 -26.542 1.00 32.47 795 GLY A O 1
ATOM 5677 N N . GLU A 1 796 ? 6.585 14.337 -25.286 1.00 37.78 796 GLU A N 1
ATOM 5678 C CA . GLU A 1 796 ? 7.549 15.118 -26.069 1.00 37.78 796 GLU A CA 1
ATOM 5679 C C . GLU A 1 796 ? 8.918 14.415 -26.092 1.00 37.78 796 GLU A C 1
ATOM 5681 O O . GLU A 1 796 ? 9.337 13.793 -25.114 1.00 37.78 796 GLU A O 1
ATOM 5686 N N . THR A 1 797 ? 9.609 14.466 -27.233 1.00 43.84 797 THR A N 1
ATOM 5687 C CA . THR A 1 797 ? 10.835 13.691 -27.472 1.00 43.84 797 THR A CA 1
ATOM 5688 C C . THR A 1 797 ? 12.092 14.432 -27.018 1.00 43.84 797 THR A C 1
ATOM 5690 O O . THR A 1 797 ? 12.601 15.287 -27.744 1.00 43.84 797 THR A O 1
ATOM 5693 N N . ALA A 1 798 ? 12.651 14.029 -25.878 1.00 35.72 798 ALA A N 1
ATOM 5694 C CA . ALA A 1 798 ? 14.018 14.353 -25.470 1.00 35.72 798 ALA A CA 1
ATOM 5695 C C . ALA A 1 798 ? 14.735 13.074 -24.982 1.00 35.72 798 ALA A C 1
ATOM 5697 O O . ALA A 1 798 ? 14.138 12.314 -24.216 1.00 35.72 798 ALA A O 1
ATOM 5698 N N . PRO A 1 799 ? 15.978 12.793 -25.422 1.00 48.56 799 PRO A N 1
ATOM 5699 C CA . PRO A 1 799 ? 16.738 11.638 -24.949 1.00 48.56 799 PRO A CA 1
ATOM 5700 C C . PRO A 1 799 ? 17.217 11.842 -23.504 1.00 48.56 799 PRO A C 1
ATOM 5702 O O . PRO A 1 799 ? 17.488 12.964 -23.075 1.00 48.56 799 PRO A O 1
ATOM 5705 N N . VAL A 1 800 ? 17.326 10.745 -22.755 1.00 46.22 800 VAL A N 1
ATOM 5706 C CA . VAL A 1 800 ? 17.621 10.773 -21.317 1.00 46.22 800 VAL A CA 1
ATOM 5707 C C . VAL A 1 800 ? 19.127 10.814 -21.060 1.00 46.22 800 VAL A C 1
ATOM 5709 O O . VAL A 1 800 ? 19.782 9.780 -21.094 1.00 46.22 800 VAL A O 1
ATOM 5712 N N . GLU A 1 801 ? 19.648 11.981 -20.678 1.00 39.53 801 GLU A N 1
ATOM 5713 C CA . GLU A 1 801 ? 20.802 12.075 -19.776 1.00 39.53 801 GLU A CA 1
ATOM 5714 C C . GLU A 1 801 ? 20.643 13.239 -18.786 1.00 39.53 801 GLU A C 1
ATOM 5716 O O . GLU A 1 801 ? 20.347 14.363 -19.171 1.00 39.53 801 GLU A O 1
ATOM 5721 N N . THR A 1 802 ? 20.921 12.943 -17.511 1.00 34.81 802 THR A N 1
ATOM 5722 C CA . THR A 1 802 ? 21.267 13.862 -16.406 1.00 34.81 802 THR A CA 1
ATOM 5723 C C . THR A 1 802 ? 20.334 15.052 -16.096 1.00 34.81 802 THR A C 1
ATOM 5725 O O . THR A 1 802 ? 20.192 16.007 -16.854 1.00 34.81 802 THR A O 1
ATOM 5728 N N . TRP A 1 803 ? 19.807 15.087 -14.864 1.00 36.41 803 TRP A N 1
ATOM 5729 C CA . TRP A 1 803 ? 19.048 16.223 -14.314 1.00 36.41 803 TRP A CA 1
ATOM 5730 C C . TRP A 1 803 ? 19.913 17.490 -14.129 1.00 36.41 803 TRP A C 1
ATOM 5732 O O . TRP A 1 803 ? 20.435 17.754 -13.044 1.00 36.41 803 TRP A O 1
ATOM 5742 N N . VAL A 1 804 ? 20.020 18.315 -15.172 1.00 33.00 804 VAL A N 1
ATOM 5743 C CA . VAL A 1 804 ? 20.562 19.684 -15.102 1.00 33.00 804 VAL A CA 1
ATOM 5744 C C . VAL A 1 804 ? 19.417 20.689 -14.944 1.00 33.00 804 VAL A C 1
ATOM 5746 O O . VAL A 1 804 ? 18.379 20.581 -15.595 1.00 33.00 804 VAL A O 1
ATOM 5749 N N . ARG A 1 805 ? 19.593 21.708 -14.090 1.00 38.12 805 ARG A N 1
ATOM 5750 C CA . ARG A 1 805 ? 18.632 22.816 -13.952 1.00 38.12 805 ARG A CA 1
ATOM 5751 C C . ARG A 1 805 ? 18.666 23.714 -15.194 1.00 38.12 805 ARG A C 1
ATOM 5753 O O . ARG A 1 805 ? 19.431 24.674 -15.240 1.00 38.12 805 ARG A O 1
ATOM 5760 N N . ILE A 1 806 ? 17.805 23.444 -16.173 1.00 37.50 806 ILE A N 1
ATOM 5761 C CA . ILE A 1 806 ? 17.656 24.309 -17.350 1.00 37.50 806 ILE A CA 1
ATOM 5762 C C . ILE A 1 806 ? 16.974 25.624 -16.943 1.00 37.50 806 ILE A C 1
ATOM 5764 O O . ILE A 1 806 ? 15.759 25.695 -16.762 1.00 37.50 806 ILE A O 1
ATOM 5768 N N . LEU A 1 807 ? 17.765 26.691 -16.819 1.00 38.97 807 LEU A N 1
ATOM 5769 C CA . LEU A 1 807 ? 17.260 28.050 -16.652 1.00 38.97 807 LEU A CA 1
ATOM 5770 C C . LEU A 1 807 ? 16.980 28.654 -18.040 1.00 38.97 807 LEU A C 1
ATOM 5772 O O . LEU A 1 807 ? 17.848 29.298 -18.624 1.00 38.97 807 LEU A O 1
ATOM 5776 N N . ASN A 1 808 ? 15.773 28.430 -18.573 1.00 36.62 808 ASN A N 1
ATOM 5777 C CA . ASN A 1 808 ? 15.353 28.898 -19.905 1.00 36.62 808 ASN A CA 1
ATOM 5778 C C . ASN A 1 808 ? 15.214 30.435 -19.988 1.00 36.62 808 ASN A C 1
ATOM 5780 O O . ASN A 1 808 ? 14.116 30.990 -20.030 1.00 36.62 808 ASN A O 1
ATOM 5784 N N . ALA A 1 809 ? 16.345 31.136 -20.044 1.00 41.25 809 ALA A N 1
ATOM 5785 C CA . ALA A 1 809 ? 16.426 32.551 -20.380 1.00 41.25 809 ALA A CA 1
ATOM 5786 C C . ALA A 1 809 ? 16.560 32.712 -21.903 1.00 41.25 809 ALA A C 1
ATOM 5788 O O . ALA A 1 809 ? 17.627 32.483 -22.467 1.00 41.25 809 ALA A O 1
ATOM 5789 N N . THR A 1 810 ? 15.485 33.130 -22.577 1.00 37.41 810 THR A N 1
ATOM 5790 C CA . THR A 1 810 ? 15.570 33.534 -23.992 1.00 37.41 810 THR A CA 1
ATOM 5791 C C . THR A 1 810 ? 16.305 34.873 -24.076 1.00 37.41 810 THR A C 1
ATOM 5793 O O . THR A 1 810 ? 15.882 35.844 -23.450 1.00 37.41 810 THR A O 1
ATOM 5796 N N . ILE A 1 811 ? 17.416 34.922 -24.815 1.00 44.22 811 ILE A N 1
ATOM 5797 C CA . ILE A 1 811 ? 18.253 36.119 -24.961 1.00 44.22 811 ILE A CA 1
ATOM 5798 C C . ILE A 1 811 ? 18.149 36.634 -26.400 1.00 44.22 811 ILE A C 1
ATOM 5800 O O . ILE A 1 811 ? 18.844 36.152 -27.291 1.00 44.22 811 ILE A O 1
ATOM 5804 N N . ASP A 1 812 ? 17.316 37.654 -26.608 1.00 41.06 812 ASP A N 1
ATOM 5805 C CA . ASP A 1 812 ? 17.258 38.402 -27.868 1.00 41.06 812 ASP A CA 1
ATOM 5806 C C . ASP A 1 812 ? 18.471 39.346 -27.975 1.00 41.06 812 ASP A C 1
ATOM 5808 O O . ASP A 1 812 ? 18.433 40.507 -27.558 1.00 41.06 812 ASP A O 1
ATOM 5812 N N . ALA A 1 813 ? 19.582 38.839 -28.513 1.00 45.03 813 ALA A N 1
ATOM 5813 C CA . ALA A 1 813 ? 20.775 39.630 -28.812 1.00 45.03 813 ALA A CA 1
ATOM 5814 C C . ALA A 1 813 ? 20.720 40.208 -30.239 1.00 45.03 813 ALA A C 1
ATOM 5816 O O . ALA A 1 813 ? 20.351 39.523 -31.188 1.00 45.03 813 ALA A O 1
ATOM 5817 N N . THR A 1 814 ? 21.126 41.472 -30.408 1.00 41.53 814 THR A N 1
ATOM 5818 C CA . THR A 1 814 ? 21.276 42.111 -31.729 1.00 41.53 814 THR A CA 1
ATOM 5819 C C . THR A 1 814 ? 22.757 42.236 -32.069 1.00 41.53 814 THR A C 1
ATOM 5821 O O . THR A 1 814 ? 23.486 42.940 -31.372 1.00 41.53 814 THR A O 1
ATOM 5824 N N . VAL A 1 815 ? 23.214 41.589 -33.143 1.00 42.88 815 VAL A N 1
ATOM 5825 C CA . VAL A 1 815 ? 24.639 41.579 -33.507 1.00 42.88 815 VAL A CA 1
ATOM 5826 C C . VAL A 1 815 ? 25.042 42.871 -34.230 1.00 42.88 815 VAL A C 1
ATOM 5828 O O . VAL A 1 815 ? 24.611 43.131 -35.353 1.00 42.88 815 VAL A O 1
ATOM 5831 N N . THR A 1 816 ? 25.930 43.664 -33.622 1.00 43.75 816 THR A N 1
ATOM 5832 C CA . THR A 1 816 ? 26.639 44.778 -34.285 1.00 43.75 816 THR A CA 1
ATOM 5833 C C . THR A 1 816 ? 28.119 44.449 -34.465 1.00 43.75 816 THR A C 1
ATOM 5835 O O . THR A 1 816 ? 28.924 44.657 -33.560 1.00 43.75 816 THR A O 1
ATOM 5838 N N . SER A 1 817 ? 28.488 43.958 -35.649 1.00 40.84 817 SER A N 1
ATOM 5839 C CA . SER A 1 817 ? 29.865 43.578 -35.989 1.00 40.84 817 SER A CA 1
ATOM 5840 C C . SER A 1 817 ? 30.786 44.796 -36.171 1.00 40.84 817 SER A C 1
ATOM 5842 O O . SER A 1 817 ? 30.710 45.494 -37.187 1.00 40.84 817 SER A O 1
ATOM 5844 N N . GLY A 1 818 ? 31.691 45.032 -35.219 1.00 38.62 818 GLY A N 1
ATOM 5845 C CA . GLY A 1 818 ? 32.773 46.015 -35.328 1.00 38.62 818 GLY A CA 1
ATOM 5846 C C . GLY A 1 818 ? 34.104 45.328 -35.632 1.00 38.62 818 GLY A C 1
ATOM 5847 O O . GLY A 1 818 ? 34.804 44.942 -34.707 1.00 38.62 818 GLY A O 1
ATOM 5848 N N . GLY A 1 819 ? 34.453 45.164 -36.913 1.00 42.75 819 GLY A N 1
ATOM 5849 C CA . GLY A 1 819 ? 35.555 44.282 -37.330 1.00 42.75 819 GLY A CA 1
ATOM 5850 C C . GLY A 1 819 ? 36.916 44.609 -36.698 1.00 42.75 819 GLY A C 1
ATOM 5851 O O . GLY A 1 819 ? 37.570 45.569 -37.109 1.00 42.75 819 GLY A O 1
ATOM 5852 N N . GLY A 1 820 ? 37.362 43.787 -35.736 1.00 41.81 820 GLY A N 1
ATOM 5853 C CA . GLY A 1 820 ? 38.563 44.100 -34.955 1.00 41.81 820 GLY A CA 1
ATOM 5854 C C . GLY A 1 820 ? 39.069 43.037 -33.971 1.00 41.81 820 GLY A C 1
ATOM 5855 O O . GLY A 1 820 ? 39.386 43.383 -32.841 1.00 41.81 820 GLY A O 1
ATOM 5856 N N . SER A 1 821 ? 39.231 41.777 -34.394 1.00 49.12 821 SER A N 1
ATOM 5857 C CA . SER A 1 821 ? 40.025 40.720 -33.715 1.00 49.12 821 SER A CA 1
ATOM 5858 C C . SER A 1 821 ? 39.607 40.238 -32.310 1.00 49.12 821 SER A C 1
ATOM 5860 O O . SER A 1 821 ? 40.117 39.201 -31.885 1.00 49.12 821 SER A O 1
ATOM 5862 N N . THR A 1 822 ? 38.723 40.930 -31.592 1.00 45.81 822 THR A N 1
ATOM 5863 C CA . THR A 1 822 ? 38.134 40.490 -30.314 1.00 45.81 822 THR A CA 1
ATOM 5864 C C . THR A 1 822 ? 36.701 41.010 -30.219 1.00 45.81 822 THR A C 1
ATOM 5866 O O . THR A 1 822 ? 36.468 42.097 -29.687 1.00 45.81 822 THR A O 1
ATOM 5869 N N . ASP A 1 823 ? 35.746 40.258 -30.763 1.00 44.56 823 ASP A N 1
ATOM 5870 C CA . ASP A 1 823 ? 34.333 40.643 -30.741 1.00 44.56 823 ASP A CA 1
ATOM 5871 C C . ASP A 1 823 ? 33.741 40.392 -29.344 1.00 44.56 823 ASP A C 1
ATOM 5873 O O . ASP A 1 823 ? 33.691 39.256 -28.872 1.00 44.56 823 ASP A O 1
ATOM 5877 N N . SER A 1 824 ? 33.294 41.452 -28.668 1.00 44.91 824 SER A N 1
ATOM 5878 C CA . SER A 1 824 ? 32.669 41.382 -27.344 1.00 44.91 824 SER A CA 1
ATOM 5879 C C . SER A 1 824 ? 31.141 41.455 -27.447 1.00 44.91 824 SER A C 1
ATOM 5881 O O . SER A 1 824 ? 30.586 42.365 -28.060 1.00 44.91 824 SER A O 1
ATOM 5883 N N . TRP A 1 825 ? 30.448 40.482 -26.847 1.00 47.88 825 TRP A N 1
ATOM 5884 C CA . TRP A 1 825 ? 29.003 40.286 -27.015 1.00 47.88 825 TRP A CA 1
ATOM 5885 C C . TRP A 1 825 ? 28.249 40.722 -25.754 1.00 47.88 825 TRP A C 1
ATOM 5887 O O . TRP A 1 825 ? 28.398 40.109 -24.698 1.00 47.88 825 TRP A O 1
ATOM 5897 N N . SER A 1 826 ? 27.435 41.777 -25.840 1.00 45.19 826 SER A N 1
ATOM 5898 C CA . SER A 1 826 ? 26.616 42.272 -24.722 1.00 45.19 826 SER A CA 1
ATOM 5899 C C . SER A 1 826 ? 25.155 41.830 -24.832 1.00 45.19 826 SER A C 1
ATOM 5901 O O . SER A 1 826 ? 24.579 41.802 -25.919 1.00 45.19 826 SER A O 1
ATOM 5903 N N . SER A 1 827 ? 24.545 41.459 -23.699 1.00 45.62 827 SER A N 1
ATOM 5904 C CA . SER A 1 827 ? 23.162 40.960 -23.661 1.00 45.62 827 SER A CA 1
ATOM 5905 C C . SER A 1 827 ? 22.357 41.508 -22.475 1.00 45.62 827 SER A C 1
ATOM 5907 O O . SER A 1 827 ? 22.591 41.211 -21.302 1.00 45.62 827 SER A O 1
ATOM 5909 N N . THR A 1 828 ? 21.344 42.323 -22.764 1.00 46.56 828 THR A N 1
ATOM 5910 C CA . THR A 1 828 ? 20.500 42.955 -21.741 1.00 46.56 828 THR A CA 1
ATOM 5911 C C . THR A 1 828 ? 19.349 42.047 -21.301 1.00 46.56 828 THR A C 1
ATOM 5913 O O . THR A 1 828 ? 18.196 42.320 -21.617 1.00 46.56 828 THR A O 1
ATOM 5916 N N . GLY A 1 829 ? 19.650 40.985 -20.540 1.00 48.31 829 GLY A N 1
ATOM 5917 C CA . GLY A 1 829 ? 18.617 40.066 -20.023 1.00 48.31 829 GLY A CA 1
ATOM 5918 C C . GLY A 1 829 ? 18.908 39.398 -18.672 1.00 48.31 829 GLY A C 1
ATOM 5919 O O . GLY A 1 829 ? 18.031 39.346 -17.818 1.00 48.31 829 GLY A O 1
ATOM 5920 N N . ILE A 1 830 ? 20.145 38.949 -18.436 1.00 51.56 830 ILE A N 1
ATOM 5921 C CA . ILE A 1 830 ? 20.491 38.008 -17.347 1.00 51.56 830 ILE A CA 1
ATOM 5922 C C . ILE A 1 830 ? 20.102 38.540 -15.940 1.00 51.56 830 ILE A C 1
ATOM 5924 O O . ILE A 1 830 ? 20.485 39.669 -15.610 1.00 51.56 830 ILE A O 1
ATOM 5928 N N . PRO A 1 831 ? 19.355 37.786 -15.104 1.00 50.00 831 PRO A N 1
ATOM 5929 C CA . PRO A 1 831 ? 18.994 38.194 -13.741 1.00 50.00 831 PRO A CA 1
ATOM 5930 C C . PRO A 1 831 ? 20.196 38.154 -12.778 1.00 50.00 831 PRO A C 1
ATOM 5932 O O . PRO A 1 831 ? 21.097 37.332 -12.906 1.00 50.00 831 PRO A O 1
ATOM 5935 N N . THR A 1 832 ? 20.224 39.073 -11.812 1.00 46.72 832 THR A N 1
ATOM 5936 C CA . THR A 1 832 ? 21.445 39.482 -11.091 1.00 46.72 832 THR A CA 1
ATOM 5937 C C . THR A 1 832 ? 21.696 38.698 -9.795 1.00 46.72 832 THR A C 1
ATOM 5939 O O . THR A 1 832 ? 21.641 39.276 -8.707 1.00 46.72 832 THR A O 1
ATOM 5942 N N . THR A 1 833 ? 21.938 37.387 -9.882 1.00 46.06 833 THR A N 1
ATOM 5943 C CA . THR A 1 833 ? 22.259 36.556 -8.703 1.00 46.06 833 THR A CA 1
ATOM 5944 C C . THR A 1 833 ? 23.371 35.534 -8.970 1.00 46.06 833 THR A C 1
ATOM 5946 O O . THR A 1 833 ? 23.117 34.501 -9.583 1.00 46.06 833 THR A O 1
ATOM 5949 N N . ASN A 1 834 ? 24.551 35.789 -8.387 1.00 50.94 834 ASN A N 1
ATOM 5950 C CA . ASN A 1 834 ? 25.735 34.914 -8.269 1.00 50.94 834 ASN A CA 1
ATOM 5951 C C . ASN A 1 834 ? 26.590 34.722 -9.540 1.00 50.94 834 ASN A C 1
ATOM 5953 O O . ASN A 1 834 ? 26.774 33.621 -10.057 1.00 50.94 834 ASN A O 1
ATOM 5957 N N . ASP A 1 835 ? 27.232 35.813 -9.950 1.00 54.84 835 ASP A N 1
ATOM 5958 C CA . ASP A 1 835 ? 28.010 35.995 -11.186 1.00 54.84 835 ASP A CA 1
ATOM 5959 C C . ASP A 1 835 ? 29.258 35.091 -11.335 1.00 54.84 835 ASP A C 1
ATOM 5961 O O . ASP A 1 835 ? 29.830 34.987 -12.417 1.00 54.84 835 ASP A O 1
ATOM 5965 N N . ALA A 1 836 ? 29.677 34.390 -10.275 1.00 58.34 836 ALA A N 1
ATOM 5966 C CA . ALA A 1 836 ? 30.831 33.484 -10.298 1.00 58.34 836 ALA A CA 1
ATOM 5967 C C . ALA A 1 836 ? 30.538 32.087 -10.889 1.00 58.34 836 ALA A C 1
ATOM 5969 O O . ALA A 1 836 ? 31.472 31.329 -11.136 1.00 58.34 836 ALA A O 1
ATOM 5970 N N . GLN A 1 837 ? 29.267 31.711 -11.088 1.00 59.16 837 GLN A N 1
ATOM 5971 C CA . GLN A 1 837 ? 28.892 30.334 -11.459 1.00 59.16 837 GLN A CA 1
ATOM 5972 C C . GLN A 1 837 ? 28.924 30.042 -12.971 1.00 59.16 837 GLN A C 1
ATOM 5974 O O . GLN A 1 837 ? 28.793 28.883 -13.358 1.00 59.16 837 GLN A O 1
ATOM 5979 N N . LEU A 1 838 ? 29.097 31.069 -13.813 1.00 55.97 838 LEU A N 1
ATOM 5980 C CA . LEU A 1 838 ? 29.060 30.961 -15.281 1.00 55.97 838 LEU A CA 1
ATOM 5981 C C . LEU A 1 838 ? 30.446 30.951 -15.948 1.00 55.97 838 LEU A C 1
ATOM 5983 O O . LEU A 1 838 ? 30.540 30.663 -17.138 1.00 55.97 838 LEU A O 1
ATOM 5987 N N . ILE A 1 839 ? 31.515 31.258 -15.208 1.00 57.16 839 ILE A N 1
ATOM 5988 C CA . ILE A 1 839 ? 32.898 31.154 -15.699 1.00 57.16 839 ILE A CA 1
ATOM 5989 C C . ILE A 1 839 ? 33.283 29.668 -15.783 1.00 57.16 839 ILE A C 1
ATOM 5991 O O . ILE A 1 839 ? 32.804 28.855 -14.992 1.00 57.16 839 ILE A O 1
ATOM 5995 N N . ASP A 1 840 ? 34.103 29.309 -16.774 1.00 55.19 840 ASP A N 1
ATOM 5996 C CA . ASP A 1 840 ? 34.503 27.928 -17.104 1.00 55.19 840 ASP A CA 1
ATOM 5997 C C . ASP A 1 840 ? 33.341 26.981 -17.490 1.00 55.19 840 ASP A C 1
ATOM 5999 O O . ASP A 1 840 ? 33.540 25.777 -17.668 1.00 55.19 840 ASP A O 1
ATOM 6003 N N . LYS A 1 841 ? 32.124 27.509 -17.685 1.00 60.66 841 LYS A N 1
ATOM 6004 C CA . LYS A 1 841 ? 30.977 26.753 -18.210 1.00 60.66 841 LYS A CA 1
ATOM 6005 C C . LYS A 1 841 ? 31.007 26.650 -19.731 1.00 60.66 841 LYS A C 1
ATOM 6007 O O . LYS A 1 841 ? 31.526 27.531 -20.423 1.00 60.66 841 LYS A O 1
ATOM 6012 N N . VAL A 1 842 ? 30.427 25.559 -20.235 1.00 53.84 842 VAL A N 1
ATOM 6013 C CA . VAL A 1 842 ? 30.369 25.240 -21.665 1.00 53.84 842 VAL A CA 1
ATOM 6014 C C . 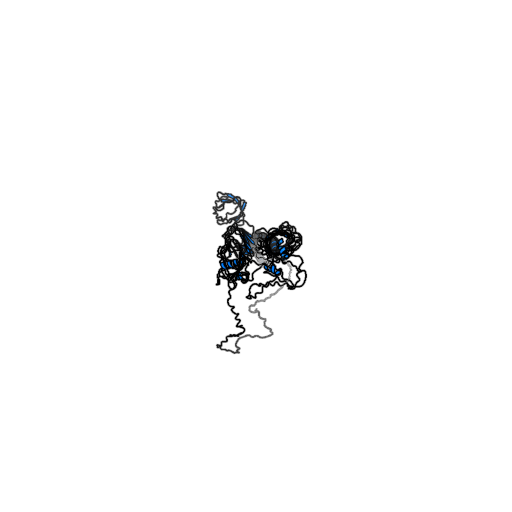VAL A 1 842 ? 29.003 25.619 -22.225 1.00 53.84 842 VAL A C 1
ATOM 6016 O O . VAL A 1 842 ? 27.972 25.101 -21.793 1.00 53.84 842 VAL A O 1
ATOM 6019 N N . GLY A 1 843 ? 29.001 26.518 -23.207 1.00 57.31 843 GLY A N 1
ATOM 6020 C CA . GLY A 1 843 ? 27.817 26.811 -24.009 1.00 57.31 843 GLY A CA 1
ATOM 6021 C C . GLY A 1 843 ? 27.755 25.948 -25.270 1.00 57.31 843 GLY A C 1
ATOM 6022 O O . GLY A 1 843 ? 28.787 25.554 -25.822 1.00 57.31 843 GLY A O 1
ATOM 6023 N N . VAL A 1 844 ? 26.534 25.665 -25.726 1.00 55.88 844 VAL A N 1
ATOM 6024 C CA . VAL A 1 844 ? 26.240 24.882 -26.933 1.00 55.88 844 VAL A CA 1
ATOM 6025 C C . VAL A 1 844 ? 25.210 25.628 -27.787 1.00 55.88 844 VAL A C 1
ATOM 6027 O O . VAL A 1 844 ? 24.237 26.181 -27.274 1.00 55.88 844 VAL A O 1
ATOM 6030 N N . PHE A 1 845 ? 25.430 25.648 -29.101 1.00 58.66 845 PHE A N 1
ATOM 6031 C CA . PHE A 1 845 ? 24.489 26.195 -30.082 1.00 58.66 845 PHE A CA 1
ATOM 6032 C C . PHE A 1 845 ? 23.447 25.149 -30.477 1.00 58.66 845 PHE A C 1
ATOM 6034 O O . PHE A 1 845 ? 23.815 24.013 -30.781 1.00 58.66 845 PHE A O 1
ATOM 6041 N N . VAL A 1 846 ? 22.170 25.545 -30.525 1.00 52.38 846 VAL A N 1
ATOM 6042 C CA . VAL A 1 846 ? 21.071 24.687 -31.002 1.00 52.38 846 VAL A CA 1
ATOM 6043 C C . VAL A 1 846 ? 20.077 25.489 -31.854 1.00 52.38 846 VAL A C 1
ATOM 6045 O O . VAL A 1 846 ? 18.958 25.765 -31.432 1.00 52.38 846 VAL A O 1
ATOM 6048 N N . ASP A 1 847 ? 20.515 25.881 -33.051 1.00 46.03 847 ASP A N 1
ATOM 6049 C CA . ASP A 1 847 ? 19.822 25.626 -34.330 1.00 46.03 847 ASP A CA 1
ATOM 6050 C C . ASP A 1 847 ? 20.813 25.903 -35.492 1.00 46.03 847 ASP A C 1
ATOM 6052 O O . ASP A 1 847 ? 21.910 26.412 -35.259 1.00 46.03 847 ASP A O 1
ATOM 6056 N N . GLY A 1 848 ? 20.456 25.600 -36.743 1.00 49.94 848 GLY A N 1
ATOM 6057 C CA . GLY A 1 848 ? 21.069 26.264 -37.904 1.00 49.94 848 GLY A CA 1
ATOM 6058 C C . GLY A 1 848 ? 22.380 25.691 -38.469 1.00 49.94 848 GLY A C 1
ATOM 6059 O O . GLY A 1 848 ? 23.287 26.447 -38.801 1.00 49.94 848 GLY A O 1
ATOM 6060 N N . ASN A 1 849 ? 22.459 24.378 -38.718 1.00 48.03 849 ASN A N 1
ATOM 6061 C CA . ASN A 1 849 ? 23.395 23.798 -39.708 1.00 48.03 849 ASN A CA 1
ATOM 6062 C C . ASN A 1 849 ? 24.919 24.024 -39.483 1.00 48.03 849 ASN A C 1
ATOM 6064 O O . ASN A 1 849 ? 25.688 24.127 -40.443 1.00 48.03 849 ASN A O 1
ATOM 6068 N N . ALA A 1 850 ? 25.399 24.005 -38.235 1.00 43.09 850 ALA A N 1
ATOM 6069 C CA . ALA A 1 850 ? 26.834 23.945 -37.924 1.00 43.09 850 ALA A CA 1
ATOM 6070 C C . ALA A 1 850 ? 27.172 22.836 -36.910 1.00 43.09 850 ALA A C 1
ATOM 6072 O O . ALA A 1 850 ? 26.377 22.504 -36.035 1.00 43.09 850 ALA A O 1
ATOM 6073 N N . LYS A 1 851 ? 28.370 22.242 -37.032 1.00 46.94 851 LYS A N 1
ATOM 6074 C CA . LYS A 1 851 ? 28.827 21.149 -36.151 1.00 46.94 851 LYS A CA 1
ATOM 6075 C C . LYS A 1 851 ? 28.959 21.625 -34.700 1.00 46.94 851 LYS A C 1
ATOM 6077 O O . LYS A 1 851 ? 29.602 22.646 -34.460 1.00 46.94 851 LYS A O 1
ATOM 6082 N N . LEU A 1 852 ? 28.460 20.813 -33.762 1.00 44.91 852 LEU A N 1
ATOM 6083 C CA . LEU A 1 852 ? 28.670 20.937 -32.314 1.00 44.91 852 LEU A CA 1
ATOM 6084 C C . LEU A 1 852 ? 30.121 21.324 -31.979 1.00 44.91 852 LEU A C 1
ATOM 6086 O O . LEU A 1 852 ? 31.062 20.584 -32.272 1.00 44.91 852 LEU A O 1
ATOM 6090 N N . ARG A 1 853 ? 30.291 22.489 -31.349 1.00 54.12 853 ARG A N 1
ATOM 6091 C CA . ARG A 1 853 ? 31.550 22.955 -30.756 1.00 54.12 853 ARG A CA 1
ATOM 6092 C C . ARG A 1 853 ? 31.236 23.677 -29.455 1.00 54.12 853 ARG A C 1
ATOM 6094 O O . ARG A 1 853 ? 30.653 24.757 -29.482 1.00 54.12 853 ARG A O 1
ATOM 6101 N N . GLY A 1 854 ? 31.625 23.073 -28.336 1.00 55.53 854 GLY A N 1
ATOM 6102 C CA . GLY A 1 854 ? 31.566 23.734 -27.039 1.00 55.53 854 GLY A CA 1
ATOM 6103 C C . GLY A 1 854 ? 32.550 24.901 -26.987 1.00 55.53 854 GLY A C 1
ATOM 6104 O O . GLY A 1 854 ? 33.700 24.765 -27.412 1.00 55.53 854 GLY A O 1
ATOM 6105 N N . PHE A 1 855 ? 32.099 26.034 -26.461 1.00 61.97 855 PHE A N 1
ATOM 6106 C CA . PHE A 1 855 ? 32.938 27.191 -26.147 1.00 61.97 855 PHE A CA 1
ATOM 6107 C C . PHE A 1 855 ? 32.962 27.413 -24.634 1.00 61.97 855 PHE A C 1
ATOM 6109 O O . PHE A 1 855 ? 31.991 27.100 -23.947 1.00 61.97 855 PHE A O 1
ATOM 6116 N N . VAL A 1 856 ? 34.062 27.966 -24.120 1.00 62.62 856 VAL A N 1
ATOM 6117 C CA . VAL A 1 856 ? 34.222 28.279 -22.693 1.00 62.62 856 VAL A CA 1
ATOM 6118 C C . VAL A 1 856 ? 33.981 29.770 -22.470 1.00 62.62 856 VAL A C 1
ATOM 6120 O O . VAL A 1 856 ? 34.515 30.604 -23.207 1.00 62.62 856 VAL A O 1
ATOM 6123 N N . VAL A 1 857 ? 33.191 30.108 -21.451 1.00 63.12 857 VAL A N 1
ATOM 6124 C CA . VAL A 1 857 ? 32.978 31.498 -21.023 1.00 63.12 857 VAL A CA 1
ATOM 6125 C C . VAL A 1 857 ? 34.197 31.975 -20.230 1.00 63.12 857 VAL A C 1
ATOM 6127 O O . VAL A 1 857 ? 34.430 31.533 -19.105 1.00 63.12 857 VAL A O 1
ATOM 6130 N N . THR A 1 858 ? 34.984 32.878 -20.820 1.00 62.94 858 THR A N 1
ATOM 6131 C CA . THR A 1 858 ? 36.272 33.342 -20.268 1.00 62.94 858 THR A CA 1
ATOM 6132 C C . THR A 1 858 ? 36.173 34.645 -19.475 1.00 62.94 858 THR A C 1
ATOM 6134 O O . THR A 1 858 ? 37.131 35.034 -18.808 1.00 62.94 858 THR A O 1
ATOM 6137 N N . GLY A 1 859 ? 35.024 35.327 -19.513 1.00 62.41 859 GLY A N 1
ATOM 6138 C CA . GLY A 1 859 ? 34.789 36.520 -18.705 1.00 62.41 859 GLY A CA 1
ATOM 6139 C C . GLY A 1 859 ? 33.372 37.077 -18.816 1.00 62.41 859 GLY A C 1
ATOM 6140 O O . GLY A 1 859 ? 32.747 37.032 -19.876 1.00 62.41 859 GLY A O 1
ATOM 6141 N N . TYR A 1 860 ? 32.900 37.650 -17.712 1.00 56.75 860 TYR A N 1
ATOM 6142 C CA . TYR A 1 860 ? 31.651 38.400 -17.596 1.00 56.75 860 TYR A CA 1
ATOM 6143 C C . TYR A 1 860 ? 31.951 39.760 -16.950 1.00 56.75 860 TYR A C 1
ATOM 6145 O O . TYR A 1 860 ? 32.852 39.849 -16.115 1.00 56.75 860 TYR A O 1
ATOM 6153 N N . THR A 1 861 ? 31.248 40.825 -17.352 1.00 55.81 861 THR A N 1
ATOM 6154 C CA . THR A 1 861 ? 31.429 42.167 -16.760 1.00 55.81 861 THR A CA 1
ATOM 6155 C C . THR A 1 861 ? 30.108 42.892 -16.496 1.00 55.81 861 THR A C 1
ATOM 6157 O O . THR A 1 861 ? 29.333 43.221 -17.401 1.00 55.81 861 THR A O 1
ATOM 6160 N N . ASP A 1 862 ? 29.887 43.181 -15.216 1.00 53.34 862 ASP A N 1
ATOM 6161 C CA . ASP A 1 862 ? 28.611 43.566 -14.606 1.00 53.34 862 ASP A CA 1
ATOM 6162 C C . ASP A 1 862 ? 28.030 44.863 -15.194 1.00 53.34 862 ASP A C 1
ATOM 6164 O O . ASP A 1 862 ? 26.818 45.020 -15.330 1.00 53.34 862 ASP A O 1
ATOM 6168 N N . SER A 1 863 ? 28.905 45.800 -15.575 1.00 49.16 863 SER A N 1
ATOM 6169 C CA . SER A 1 863 ? 28.543 47.141 -16.049 1.00 49.16 863 SER A CA 1
ATOM 6170 C C . SER A 1 863 ? 27.901 47.173 -17.439 1.00 49.16 863 SER A C 1
ATOM 6172 O O . SER A 1 863 ? 27.329 48.194 -17.816 1.00 49.16 863 SER A O 1
ATOM 6174 N N . THR A 1 864 ? 27.999 46.084 -18.209 1.00 51.41 864 THR A N 1
ATOM 6175 C CA . THR A 1 864 ? 27.470 45.998 -19.585 1.00 51.41 864 THR A CA 1
ATOM 6176 C C . THR A 1 864 ? 26.783 44.670 -19.918 1.00 51.41 864 THR A C 1
ATOM 6178 O O . THR A 1 864 ? 26.242 44.542 -21.014 1.00 51.41 864 THR A O 1
ATOM 6181 N N . LYS A 1 865 ? 26.778 43.690 -18.996 1.00 59.69 865 LYS A N 1
ATOM 6182 C CA . LYS A 1 865 ? 26.343 42.299 -19.247 1.00 59.69 865 LYS A CA 1
ATOM 6183 C C . LYS A 1 865 ? 27.009 41.704 -20.496 1.00 59.69 865 LYS A C 1
ATOM 6185 O O . LYS A 1 865 ? 26.363 41.077 -21.339 1.00 59.69 865 LYS A O 1
ATOM 6190 N N . THR A 1 866 ? 28.311 41.957 -20.620 1.00 56.09 866 THR A N 1
ATOM 6191 C CA . THR A 1 866 ? 29.134 41.477 -21.733 1.00 56.09 866 THR A CA 1
ATOM 6192 C C . THR A 1 866 ? 29.716 40.117 -21.390 1.00 56.09 866 THR A C 1
ATOM 6194 O O . THR A 1 866 ? 30.415 39.980 -20.385 1.00 56.09 866 THR A O 1
ATOM 6197 N N . LEU A 1 867 ? 29.415 39.128 -22.229 1.00 59.16 867 LEU A N 1
ATOM 6198 C CA . LEU A 1 867 ? 29.851 37.744 -22.113 1.00 59.16 867 LEU A CA 1
ATOM 6199 C C . LEU A 1 867 ? 30.970 37.518 -23.137 1.00 59.16 867 LEU A C 1
ATOM 6201 O O . LEU A 1 867 ? 30.806 37.798 -24.324 1.00 59.16 867 LEU A O 1
ATOM 6205 N N . THR A 1 868 ? 32.135 37.074 -22.669 1.00 62.09 868 THR A N 1
ATOM 6206 C CA . THR A 1 868 ? 33.331 36.906 -23.507 1.00 62.09 868 THR A CA 1
ATOM 6207 C C . THR A 1 868 ? 33.589 35.423 -23.741 1.00 62.09 868 THR A C 1
ATOM 6209 O O . THR A 1 868 ? 33.617 34.635 -22.793 1.00 62.09 868 THR A O 1
ATOM 6212 N N . VAL A 1 869 ? 33.768 35.049 -25.008 1.00 60.38 869 VAL A N 1
ATOM 6213 C CA . VAL A 1 869 ? 33.989 33.672 -25.468 1.00 60.38 869 VAL A CA 1
ATOM 6214 C C . VAL A 1 869 ? 35.198 33.637 -26.400 1.00 60.38 869 VAL A C 1
ATOM 6216 O O . VAL A 1 869 ? 35.337 34.497 -27.267 1.00 60.38 869 VAL A O 1
ATOM 6219 N N . ASP A 1 870 ? 36.094 32.667 -26.209 1.00 55.47 870 ASP A N 1
ATOM 6220 C CA . ASP A 1 870 ? 37.296 32.514 -27.042 1.00 55.47 870 ASP A CA 1
ATOM 6221 C C . ASP A 1 870 ? 37.052 31.516 -28.198 1.00 55.47 870 ASP A C 1
ATOM 6223 O O . ASP A 1 870 ? 36.411 30.481 -28.021 1.00 55.47 870 ASP A O 1
ATOM 6227 N N . ARG A 1 871 ? 37.621 31.813 -29.375 1.00 55.53 871 ARG A N 1
ATOM 6228 C CA . ARG A 1 871 ? 37.708 30.945 -30.578 1.00 55.53 871 ARG A CA 1
ATOM 6229 C C . ARG A 1 871 ? 36.404 30.509 -31.266 1.00 55.53 871 ARG A C 1
ATOM 6231 O O . ARG A 1 871 ? 36.258 29.346 -31.654 1.00 55.53 871 ARG A O 1
ATOM 6238 N N . LEU A 1 872 ? 35.515 31.453 -31.570 1.00 54.28 872 LEU A N 1
ATOM 6239 C CA . LEU A 1 872 ? 34.537 31.256 -32.648 1.00 54.28 872 LEU A CA 1
ATOM 6240 C C . LEU A 1 872 ? 35.194 31.488 -34.023 1.00 54.28 872 LEU A C 1
ATOM 6242 O O . LEU A 1 872 ? 35.557 32.608 -34.368 1.00 54.28 872 LEU A O 1
ATOM 6246 N N . ASN A 1 873 ? 35.334 30.426 -34.826 1.00 52.88 873 ASN A N 1
ATOM 6247 C CA . ASN A 1 873 ? 35.876 30.511 -36.197 1.00 52.88 873 ASN A CA 1
ATOM 6248 C C . ASN A 1 873 ? 34.880 31.102 -37.219 1.00 52.88 873 ASN A C 1
ATOM 6250 O O . ASN A 1 873 ? 35.270 31.403 -38.345 1.00 52.88 873 ASN A O 1
ATOM 6254 N N . VAL A 1 874 ? 33.602 31.213 -36.851 1.00 56.44 874 VAL A N 1
ATOM 6255 C CA . VAL A 1 874 ? 32.512 31.819 -37.628 1.00 56.44 874 VAL A CA 1
ATOM 6256 C C . VAL A 1 874 ? 31.613 32.541 -36.623 1.00 56.44 874 VAL A C 1
ATOM 6258 O O . VAL A 1 874 ? 31.339 31.987 -35.559 1.00 56.44 874 VAL A O 1
ATOM 6261 N N . ALA A 1 875 ? 31.178 33.763 -36.931 1.00 56.81 875 ALA A N 1
ATOM 6262 C CA . ALA A 1 875 ? 30.229 34.488 -36.089 1.00 56.81 875 ALA A CA 1
ATOM 6263 C C . ALA A 1 875 ? 28.798 33.945 -36.301 1.00 56.81 875 ALA A C 1
ATOM 6265 O O . ALA A 1 875 ? 28.417 33.752 -37.460 1.00 56.81 875 ALA A O 1
ATOM 6266 N N . PRO A 1 876 ? 28.011 33.708 -35.233 1.00 60.03 876 PRO A N 1
ATOM 6267 C CA . PRO A 1 876 ? 26.620 33.276 -35.358 1.00 60.03 876 PRO A CA 1
ATOM 6268 C C . PRO A 1 876 ? 25.720 34.382 -35.935 1.00 60.03 876 PRO A C 1
ATOM 6270 O O . PRO A 1 876 ? 26.043 35.574 -35.884 1.00 60.03 876 PRO A O 1
ATOM 6273 N N . GLY A 1 877 ? 24.598 33.970 -36.520 1.00 60.75 877 GLY A N 1
ATOM 6274 C CA . GLY A 1 877 ? 23.623 34.826 -37.186 1.00 60.75 877 GLY A CA 1
ATOM 6275 C C . GLY A 1 877 ? 22.667 35.557 -36.237 1.00 60.75 877 GLY A C 1
ATOM 6276 O O . GLY A 1 877 ? 22.478 35.196 -35.076 1.00 60.75 877 GLY A O 1
ATOM 6277 N N . ASN A 1 878 ? 22.004 36.596 -36.759 1.00 54.19 878 ASN A N 1
ATOM 6278 C CA . ASN A 1 878 ? 20.867 37.223 -36.078 1.00 54.19 878 ASN A CA 1
ATOM 6279 C C . ASN A 1 878 ? 19.688 36.231 -36.055 1.00 54.19 878 ASN A C 1
ATOM 6281 O O . ASN A 1 878 ? 19.042 36.025 -37.083 1.00 54.19 878 ASN A O 1
ATOM 6285 N N . GLY A 1 879 ? 19.403 35.666 -34.881 1.00 55.94 879 GLY A N 1
ATOM 6286 C CA . GLY A 1 879 ? 18.341 34.677 -34.656 1.00 55.94 879 GLY A CA 1
ATOM 6287 C C . GLY A 1 879 ? 18.833 33.358 -34.052 1.00 55.94 879 GLY A C 1
ATOM 6288 O O . GLY A 1 879 ? 18.012 32.588 -33.554 1.00 55.94 879 GLY A O 1
ATOM 6289 N N . ASP A 1 880 ? 20.147 33.114 -34.053 1.00 58.88 880 ASP A N 1
ATOM 6290 C CA . ASP A 1 880 ? 20.752 31.902 -33.498 1.00 58.88 880 ASP A CA 1
ATOM 6291 C C . ASP A 1 880 ? 20.530 31.814 -31.978 1.00 58.88 880 ASP A C 1
ATOM 6293 O O . ASP A 1 880 ? 20.673 32.798 -31.245 1.00 58.88 880 ASP A O 1
ATOM 6297 N N . ARG A 1 881 ? 20.194 30.615 -31.487 1.00 56.12 881 ARG A N 1
ATOM 6298 C CA . ARG A 1 881 ? 19.883 30.371 -30.071 1.00 56.12 881 ARG A CA 1
ATOM 6299 C C . ARG A 1 881 ? 21.064 29.759 -29.322 1.00 56.12 881 ARG A C 1
ATOM 6301 O O . ARG A 1 881 ? 21.660 28.769 -29.752 1.00 56.12 881 ARG A O 1
ATOM 6308 N N . PHE A 1 882 ? 21.349 30.335 -28.158 1.00 58.28 882 PHE A N 1
ATOM 6309 C CA . PHE A 1 882 ? 22.399 29.907 -27.238 1.00 58.28 882 PHE A CA 1
ATOM 6310 C C . PHE A 1 882 ? 21.786 29.138 -26.066 1.00 58.28 882 PHE A C 1
ATOM 6312 O O . PHE A 1 882 ? 20.846 29.628 -25.441 1.00 58.28 882 PHE A O 1
ATOM 6319 N N . LEU A 1 883 ? 22.360 27.984 -25.718 1.00 56.56 883 LEU A N 1
ATOM 6320 C CA . LEU A 1 883 ? 22.056 27.270 -24.480 1.00 56.56 883 LEU A CA 1
ATOM 6321 C C . LEU A 1 883 ? 23.331 27.180 -23.628 1.00 56.56 883 LEU A C 1
ATOM 6323 O O . LEU A 1 883 ? 24.389 26.777 -24.114 1.00 56.56 883 LEU A O 1
ATOM 6327 N N . ILE A 1 884 ? 23.244 27.594 -22.362 1.00 56.56 884 ILE A N 1
ATOM 6328 C CA . ILE A 1 884 ? 24.368 27.595 -21.415 1.00 56.56 884 ILE A CA 1
ATOM 6329 C C . ILE A 1 884 ? 24.051 26.594 -20.307 1.00 56.56 884 ILE A C 1
ATOM 6331 O O . ILE A 1 884 ? 23.067 26.761 -19.589 1.00 56.56 884 ILE A O 1
ATOM 6335 N N . PHE A 1 885 ? 24.891 25.569 -20.161 1.00 52.97 885 PHE A N 1
ATOM 6336 C CA . PHE A 1 885 ? 24.767 24.584 -19.089 1.00 52.97 885 PHE A CA 1
ATOM 6337 C C . PHE A 1 885 ? 25.552 25.058 -17.858 1.00 52.97 885 PHE A C 1
ATOM 6339 O O . PHE A 1 885 ? 26.763 25.280 -17.938 1.00 52.97 885 PHE A O 1
ATOM 6346 N N . ALA A 1 886 ? 24.853 25.227 -16.731 1.00 52.34 886 ALA A N 1
ATOM 6347 C CA . ALA A 1 886 ? 25.387 25.710 -15.454 1.00 52.34 886 ALA A CA 1
ATOM 6348 C C . ALA A 1 886 ? 25.421 24.594 -14.399 1.00 52.34 886 ALA A C 1
ATOM 6350 O O . ALA A 1 886 ? 24.404 23.886 -14.251 1.00 52.34 886 ALA A O 1
#

Secondary structure (DSSP, 8-state):
--------TT--PPEEEE---TT-----SS-----TTS-EE--TTSPPEE---EE-SSSEEEE---------------------S----------------HHHHHHHHS--BTBS-EEE-TTTPBPS--TTTSSBTTB-BSSHHHHHHHHHHHT--EEEE-TT-EEE-SS--TT-EEEESSSTTSSEEE-TTB--TT-EEESSEEEEEB--SS-EEEES-EEEEEEEE-EEEES-EEESEEEEPTT-EEEEES-EE---TT---EEEEPTT-EEEEESEEEEEEEEE--TT-EEEEEEEEEEEE-TT-SS-EEEEESSEEEEE--TT-EEEE-HHHHHHHHHHHIIIIIHHHHHHHHHHHHHHHHHHHHHHHHIIIIIHHHHHHHHHHHHHHHHHHHHHHHHIIIIIHHHHHHHHHHHHHHHHHHHHHHHHIIIIIHHHHHHHTS---TTT---TT--------------------------TTT-----------------------------------------------------------------PPPPTTTTHHHHHHHTTTSEEE-TTSSB-S--TTTSSBTTB-BS-HHHHHHHHHHHT--EEEEES-EE--SS-EES-EEEEESS-EEE-TT--EESEEEES-EEESBPPTT--EEEESSEE-SSEEES-EEEEES-EE-SEEEE-SSSEEEEES-EE-TTS--EEE--STT-EEEEEEEEEEEEEES--TT-EEEEEEEEEEEEPTT--S-EEEEEEEEEEEE-STT-SEEEE-S----TT--SS-----------------------SS---EE-TT--SS-GGGSTTPEEEE-SSS-----EEEEEEETTTTEEEES--SSPPPTTPPEEE--

Sequence (886 aa):
MNGPYEIIPGVQKQVFFPLYALDGTDILTTSPTFASGDAKLKVDGGTSTNFTPQHRGDGIYTVSITAGSTTAGDENGLLVVRDLTSPQTWLSTALEVRILSLSEVASKYYDGPVGPGVYFQQTTGAAGTTLGTNGTATNPCSSIADAKSIADTLGVNLIYMLPDASATFTASANDYHFYGTGNRSSAEVILGGQDIKNAKFEGIKVSGTSGATGDATFINCELESVTGLRGLAKECGLTGTSSVIASTAMTFEKCYSLVPGASTPGLTFAASASVGFRHYSGGIQFNSGAATNAVTVEGVGKLVIAASCTSLAVQVRGAWLVSDLGTTSSLTYDSHMQTALDILEDTDTTIPGELAGIESKVDTVDTVVDAILVDTGTDIPATLTTIEGKVDTVDTVVDAILIDTGTSLPATLTTIDGKVDTVDTVVDAILVDTGTDIPAQITALNDFDPATDAVANVTTVGSVTGLNASLLDAAITTRSTFDPATDTVTNVTNVANVTSAVQSDLRSVDGVALATHTAGKVPADATATVSGTVDANLIEVDGVTLATHTAGKVPADATATIGIAAYLGAIWFDDSAATTGTTIGTHGLPDAPVNDFDDAVTLCKSTGLNRIYAIASTCLPTSALTDLEIVGIGSSTYNFGGVVHTNVRLVGMSVFGICGAASNVSIDGGTLSTTTTFKSVDGVRSALLNGTVALQGSSWSYFDNCSHAASSPLIFDMTANTSSLAMSKFSGEVTLSNLDATNTVVIDGQCSVILDSSCTGGRVYVRGQIDVTDNANNTVTVTAVTGVNLTEIMGETAPVETWVRILNATIDATVTSGGGSTDSWSSTGIPTTNDAQLIDKVGVFVDGNAKLRGFVVTGYTDSTKTLTVDRLNVAPGNGDRFLIFA

Radius of gyration: 64.13 Å; chains: 1; bounding box: 157×89×223 Å